Protein 2FJK (pdb70)

Organism: Thermus caldophilus (NCBI:txid272)

Foldseek 3Di:
DAQCLVVLLVLLVVLFAAEEEEDLALQLCLLLVLCLLPFAHEYEYELVNCRCPLVVLCSQVSCVPGPYHYFYEHPAQDALVSLVVCVVSPGQEYHEPQVPPLVVQLVRQQVNCVVQVVSNHAYEYEHFDQAADDPPDDCCLEVVGWDAQVSLLVNVSHPHQAYETHFGADADQPSDDDATDGNLVRLLSNCVRDVGAYAYENQEQNDPVLLVLQCVFPRDDPPGGGHDLVSVSSSSSRRHHYYYDYNVLVSQLNSQLRRQCRVCVVDDDVCSRNVVSSNSSSVVSNVCCSRPRSPVD/DAAPLPQLLCLQVVLFAAEEEEDLALLLCLLLVLCQVPFAHEYEYEPVNCSCPLVPLCNQVVCVVRPYHYFYEHPAQDALVSLVVCVVSPGQEYHDPQVPDLVVLLVRLQVSCVVQVVNNHAYEGEHADAAADPVVRSWHQLVSLLVNCSRPHQEYETHFGADADQDSDQEATGGRLVRLLSSCVRDVHAYAYENQAQNDPVLLVLQCVFVRDDPSGGHHHLVVLSSSSSSGHHYYYDYVSLVSLLVSQLRRQCVVPVPDDDVCSRNVVSSNSSSVVSNVCVSRVRPNVD/DAAPQVQLLVLLVVQFAAEEEEDLALQLVLQLVLCQVPFAHEHEYEPVNCRCPLVVLCNQVVCVVRPYHYFYEHPAADALVSLVVCVVSPGQEYHDPLVPDLVVLLVRQQVSQVVQVVSNHAYEGEHFAAAFDVVPRPGFHQLVSVLVNVSRPHQEYEGRQGADADQPSDPDATDGNLVNLLSSCVSDVGAYAYENAAQNDPVLQVLCVVLHDHDPPGGGHDLVSLSVSSSSGHHYYYDYHVLVSLLVSQLSNQCSVPVPDDPVCSRNVVSSVSSSVVSNVCCSRVRPNVD/DAAVQVQLVVLLVVLFAEEEEEDLALLLCLQLVLCQVPFEYEYEYELVNCRCPLVVLCNQVCCVVRPYHYFYEHPAADALVSLVVCVVSPGQEYHAPQVPDLVVQLVRLLSSQVVQVVPNHAYEGEHPACADALVSVLVNVSRPHQEYEHHQFHHADQDSDAPATGGNLVRLLSNVVSDVHAYAYERAEQNDPVLQVLLPVLPDDDPRGYHHDLVSLSSSSSSGHHYYYDYVVLVSLLNSQLRNQCSVCVVDDDVCSRNVVSSVSSSVVSNVCVSRVRPNVD

Radius of gyration: 32.55 Å; Cα contacts (8 Å, |Δi|>4): 2680; chains: 4; bounding box: 87×84×67 Å

Solvent-accessible surface area: 42496 Å² total

CATH classification: 3.20.20.70

Nearest PDB structures (foldseek):
  2fjk-assembly1_D  TM=1.003E+00  e=3.780E-54  Thermus caldophilus
  1rv8-assembly1_A  TM=9.950E-01  e=1.176E-45  Thermus aquaticus
  5ud0-assembly1_B  TM=9.699E-01  e=1.815E-31  Helicobacter pylori 26695
  5ucz-assembly1_B  TM=9.700E-01  e=2.715E-31  Helicobacter pylori 26695
  5ucz-assembly1_A  TM=9.661E-01  e=3.417E-31  Helicobacter pylori 26695

Secondary structure (DSSP, 8-state):
-B-SHHHHHHHHHTT--EEEEE----HHHHHHHHHH----EEEE--S----SHHHHH--HHHHTT-SS-EEEE--S--SHHHHHHHHHTT-SB----TTS-HHHHHHHHHHHHHHHHHTT-B---EES------SS-SSIIIIISS--HHHHHH---S--SS-EE-SS--SSSB--SSS----HHHHHHHHHH--SPEEE-S-----HHHHHHHHHTT----S-B---HHHHHHHHHTTEEEEEE-HHHHHHHHHHHHHHHHH-TT---HHHHHHHHHHHHHHHHHH---SS-TT--/---HHHHHHHHHHHT--EEEEE----HHHHHHHHHH----EEEEE-S----SHHHHH--HHHHHHSSS-EEEEE-S--SHHHHHHHHHTT-SB----TTS-HHHHHHHHHHHHHHHHHTT-B-EEEES------TT--S--HHHHHH---S--SEEEE-SS--SSSB-SSSS----HHHHHHHHHH--SPEEE-S-----HHHHHHHHHTT----S-B---HHHHHHHHHTTEEEEEE-HHHHHHHHHHHHHHHHH-TT---HHHHHHHHHHHHHHHHHH---SS-TT--/---HHHHHHHHHHHT--EEEEE----HHHHHHHHHH----EEEEE-S----SHHHHH--HHHHHHSSS-EEEEE-S--SHHHHHHHHHTT-SB----TTS-HHHHHHHHHHHHHHHHHTT-B-EEE-S----B--TTTSS--HHHHHH---S--SEEE--SS--SSSB--SSSPB--HHHHHHHHHH--SPEEE-S-----HHHHHHHHTTS----S-B---HHHHHHHHHTTEEEEEE-HHHHHHHHHHHHHHHHH-TT---HHHHHHHHHHHHHHHHHH--TTS-TT--/---HHHHHHHHHHHT--EEEEE----HHHHHHHHHH----EEEEE-S----SHHHHH--HHHHHH-SS-EEEEE-S--SHHHHHHHHHTT-SB----TTS-HHHHHHHHHHHHHHHHTTT-B-EEEES-----HHHHHH---S--SEEEE-SS--SSSBS-SSS----HHHHHHHHHH--SPEEE-S-----HHHHHHHHHTS----S-B---HHHHHHHHHTTEEEEEE-HHHHHHHHHHHHHHHHS-TT---HHHHHHHHHHHHHHHHHH--TTS-TT--

Sequence (1160 aa):
LVTGLEILRKARAEGYGVGAFNTNNEFTQAILEAAEEKSPVILALSEGAKYGGRALTRVVALAQEARVPVAVHLDHGSSYESVLKALREGFTSVIDKSHEDFETNVRETKRVVEAAHAVGVTVEAELGRLAGIEEHVAVDEKDALLTNPEEARIFERTGADYLAVAIGTSHGAYKGKGRPFIDHPRLARIAKLVPAPLVLHGASAVPQELVERFRAAGGEIGEASGIHPEDIKKAISLGIAKINTDTDLRLAFTALVRETLGKNPKEFDPRKYLGPAREAVKEVVKSRELFGSVGRALVTGLEILRKARAEGYGVGAFNTNNEFTQAILEAAEEKSPVILALSEGAKYGGRALTRVVALAQEARVPVAVHLDHGSSYESVLKALREGFTSVIDKSHEDFETNVRETKRVVEAAHAVGVTVEAELGRLAGIEKDALLTNPEEARIFERTGADYLAVAIGTSHGAYKGKGRPFIDHPRLARIAKLVPAPLVLHGASAVPQELVERFRAAGGEIGEASGIHPEDIKKAISLGIAKINTDTDLRLAFTALVRETLGKNPKEFDPRKYLGPAREAVKEVVKSRELFGSVGRALVTGLEILRKARAEGYGVGAFNTNNEFTQAILEAAEEKSPVILALSEGAKYGGRALTRVVALAQEARVPVAVHLDHGSSYESVLKALREGFTSVIDKSHEDFETNVRETKRVVEAAHAVGVTVEAELGRLAGIEEKDALLTNPEEARIFERTGADYLAVAIGTSHGAYKGKGRPFIDHPRLARIAKLVPAPLVLHGASAVPQELVERFRAAGGEIGEASGIHPEDIKKAISLGIAKINTDTDLRLAFTALVRETLGKNPKEFDPRKYLGPAREAVKEVVKSRELFGSVGRALVTGLEILRKARAEGYGVGAFNTNNEFTQAILEAAEEKSPVILALSEGAKYGGRALTRVVALAQEARVPVAVHLDHGSSYESVLKALREGFTSVIDKSHEDFETNVRETKRVVEAAHAVGVTVEAELGRLLTNPEEARIFERTGADYLAVAIGTSHGAYKGKGRPFIDHPRLARIAKLVPAPLVLHGASAVPQELVERFRAAGGEIGEASGIHPEDIKKAISLGIAKINTDTDLRLAFTALVRETLGKNPKEFDPRKYLGPAREAVKEVVKSRELFGSVGRA

InterPro domains:
  IPR000771 Fructose-bisphosphate aldolase, class-II [PF01116] (6-304)
  IPR000771 Fructose-bisphosphate aldolase, class-II [PIRSF001359] (4-305)
  IPR000771 Fructose-bisphosphate aldolase, class-II [TIGR00167] (2-305)
  IPR000771 Fructose-bisphosphate aldolase, class-II [cd00947] (7-303)
  IPR011289 Fructose-1,6-bisphosphate aldolase, class 2 [TIGR01859] (2-305)
  IPR013785 Aldolase-type TIM barrel [G3DSA:3.20.20.70] (1-305)

B-factor: mean 30.92, std 13.89, range [6.45, 91.24]

Structure (mmCIF, N/CA/C/O backbone):
data_2FJK
#
_entry.id   2FJK
#
_cell.length_a   98.900
_cell.length_b   113.100
_cell.length_c   115.700
_cell.angle_alpha   90.00
_cell.angle_beta   90.00
_cell.angle_gamma   90.00
#
_symmetry.space_group_name_H-M   'P 21 21 21'
#
loop_
_entity.id
_entity.type
_entity.pdbx_description
1 polymer 'Fructose-bisphosphate aldolase'
2 non-polymer 1,3-DIHYDROXYACETONEPHOSPHATE
3 water water
#
loop_
_atom_site.group_PDB
_atom_site.id
_atom_site.type_symbol
_atom_site.label_atom_id
_atom_site.label_alt_id
_atom_site.label_comp_id
_atom_site.label_asym_id
_atom_site.label_entity_id
_atom_site.label_seq_id
_atom_site.pdbx_PDB_ins_code
_atom_site.Cartn_x
_atom_site.Cartn_y
_atom_site.Cartn_z
_atom_site.occupancy
_atom_site.B_iso_or_equiv
_atom_site.auth_seq_id
_atom_site.auth_comp_id
_atom_site.auth_asym_id
_atom_site.auth_atom_id
_atom_site.pdbx_PDB_model_num
ATOM 9 N N . LEU A 1 2 ? 30.501 59.014 56.483 1.00 29.19 2 LEU A N 1
ATOM 10 C CA . LEU A 1 2 ? 31.003 60.269 55.970 1.00 28.25 2 LEU A CA 1
ATOM 11 C C . LEU A 1 2 ? 30.780 61.408 56.958 1.00 28.10 2 LEU A C 1
ATOM 12 O O . LEU A 1 2 ? 29.661 61.649 57.405 1.00 29.10 2 LEU A O 1
ATOM 17 N N . VAL A 1 3 ? 31.866 62.090 57.309 1.00 28.08 3 VAL A N 1
ATOM 18 C CA . VAL A 1 3 ? 31.830 63.227 58.235 1.00 27.30 3 VAL A CA 1
ATOM 19 C C . VAL A 1 3 ? 32.648 64.405 57.665 1.00 27.47 3 VAL A C 1
ATOM 20 O O . VAL A 1 3 ? 33.418 64.227 56.724 1.00 23.44 3 VAL A O 1
ATOM 24 N N . THR A 1 4 ? 32.479 65.603 58.228 1.00 28.38 4 THR A N 1
ATOM 25 C CA . THR A 1 4 ? 33.217 66.766 57.740 1.00 29.42 4 THR A CA 1
ATOM 26 C C . THR A 1 4 ? 34.603 66.843 58.368 1.00 30.60 4 THR A C 1
ATOM 27 O O . THR A 1 4 ? 35.497 67.534 57.864 1.00 31.86 4 THR A O 1
ATOM 31 N N . GLY A 1 5 ? 34.788 66.138 59.472 1.00 28.67 5 GLY A N 1
ATOM 32 C CA . GLY A 1 5 ? 36.090 66.147 60.101 1.00 32.51 5 GLY A CA 1
ATOM 33 C C . GLY A 1 5 ? 36.266 67.137 61.234 1.00 34.04 5 GLY A C 1
ATOM 34 O O . GLY A 1 5 ? 37.020 66.864 62.165 1.00 34.56 5 GLY A O 1
ATOM 35 N N . LEU A 1 6 ? 35.591 68.283 61.165 1.00 36.56 6 LEU A N 1
ATOM 36 C CA . LEU A 1 6 ? 35.708 69.283 62.224 1.00 37.19 6 LEU A CA 1
ATOM 37 C C . LEU A 1 6 ? 35.480 68.590 63.559 1.00 38.38 6 LEU A C 1
ATOM 38 O O . LEU A 1 6 ? 36.236 68.799 64.510 1.00 38.81 6 LEU A O 1
ATOM 43 N N . GLU A 1 7 ? 34.452 67.747 63.617 1.00 40.06 7 GLU A N 1
ATOM 44 C CA . GLU A 1 7 ? 34.142 67.011 64.837 1.00 42.38 7 GLU A CA 1
ATOM 45 C C . GLU A 1 7 ? 35.248 65.991 65.091 1.00 42.47 7 GLU A C 1
ATOM 46 O O . GLU A 1 7 ? 35.624 65.740 66.236 1.00 43.60 7 GLU A O 1
ATOM 52 N N . ILE A 1 8 ? 35.765 65.402 64.017 1.00 42.20 8 ILE A N 1
ATOM 53 C CA . ILE A 1 8 ? 36.860 64.447 64.135 1.00 40.98 8 ILE A CA 1
ATOM 54 C C . ILE A 1 8 ? 38.048 65.174 64.762 1.00 39.39 8 ILE A C 1
ATOM 55 O O . ILE A 1 8 ? 38.600 64.738 65.769 1.00 38.96 8 ILE A O 1
ATOM 60 N N . LEU A 1 9 ? 38.434 66.287 64.137 1.00 38.69 9 LEU A N 1
ATOM 61 C CA . LEU A 1 9 ? 39.570 67.092 64.577 1.00 37.39 9 LEU A CA 1
ATOM 62 C C . LEU A 1 9 ? 39.384 67.801 65.920 1.00 37.13 9 LEU A C 1
ATOM 63 O O . LEU A 1 9 ? 40.328 67.898 66.698 1.00 36.59 9 LEU A O 1
ATOM 68 N N . ARG A 1 10 ? 38.185 68.302 66.194 1.00 38.06 10 ARG A N 1
ATOM 69 C CA . ARG A 1 10 ? 37.939 68.978 67.466 1.00 39.70 10 ARG A CA 1
ATOM 70 C C . ARG A 1 10 ? 38.212 68.036 68.624 1.00 39.47 10 ARG A C 1
ATOM 71 O O . ARG A 1 10 ? 38.840 68.418 69.613 1.00 38.49 10 ARG A O 1
ATOM 79 N N . LYS A 1 11 ? 37.735 66.802 68.489 1.00 40.37 11 LYS A N 1
ATOM 80 C CA . LYS A 1 11 ? 37.931 65.788 69.517 1.00 40.78 11 LYS A CA 1
ATOM 81 C C . LYS A 1 11 ? 39.386 65.350 69.556 1.00 40.45 11 LYS A C 1
ATOM 82 O O . LYS A 1 11 ? 39.884 64.911 70.595 1.00 39.49 11 LYS A O 1
ATOM 88 N N . ALA A 1 12 ? 40.067 65.474 68.421 1.00 39.80 12 ALA A N 1
ATOM 89 C CA . ALA A 1 12 ? 41.471 65.105 68.337 1.00 39.96 12 ALA A CA 1
ATOM 90 C C . ALA A 1 12 ? 42.310 66.030 69.220 1.00 39.78 12 ALA A C 1
ATOM 91 O O . ALA A 1 12 ? 43.093 65.572 70.053 1.00 39.36 12 ALA A O 1
ATOM 93 N N . ARG A 1 13 ? 42.146 67.335 69.036 1.00 41.07 13 ARG A N 1
ATOM 94 C CA . ARG A 1 13 ? 42.903 68.296 69.829 1.00 42.14 13 ARG A CA 1
ATOM 95 C C . ARG A 1 13 ? 42.436 68.299 71.278 1.00 42.37 13 ARG A C 1
ATOM 96 O O . ARG A 1 13 ? 43.252 68.323 72.201 1.00 42.14 13 ARG A O 1
ATOM 104 N N . ALA A 1 14 ? 41.122 68.270 71.475 1.00 42.33 14 ALA A N 1
ATOM 105 C CA . ALA A 1 14 ? 40.563 68.266 72.819 1.00 43.97 14 ALA A CA 1
ATOM 106 C C . ALA A 1 14 ? 41.111 67.107 73.648 1.00 44.28 14 ALA A C 1
ATOM 107 O O . ALA A 1 14 ? 41.172 67.193 74.872 1.00 45.32 14 ALA A O 1
ATOM 109 N N . GLU A 1 15 ? 41.520 66.027 72.987 1.00 44.23 15 GLU A N 1
ATOM 110 C CA . GLU A 1 15 ? 42.051 64.870 73.703 1.00 44.06 15 GLU A CA 1
ATOM 111 C C . GLU A 1 15 ? 43.545 64.641 73.478 1.00 41.83 15 GLU A C 1
ATOM 112 O O . GLU A 1 15 ? 44.115 63.660 73.951 1.00 42.48 15 GLU A O 1
ATOM 118 N N . GLY A 1 16 ? 44.182 65.544 72.749 1.00 40.68 16 GLY A N 1
ATOM 119 C CA . GLY A 1 16 ? 45.610 65.414 72.521 1.00 38.36 16 GLY A CA 1
ATOM 120 C C . GLY A 1 16 ? 46.087 64.257 71.662 1.00 36.78 16 GLY A C 1
ATOM 121 O O . GLY A 1 16 ? 47.059 63.584 72.002 1.00 36.04 16 GLY A O 1
ATOM 122 N N . TYR A 1 17 ? 45.398 64.012 70.554 1.00 35.92 17 TYR A N 1
ATOM 123 C CA . TYR A 1 17 ? 45.801 62.962 69.628 1.00 34.77 17 TYR A CA 1
ATOM 124 C C . TYR A 1 17 ? 45.524 63.477 68.220 1.00 31.88 17 TYR A C 1
ATOM 125 O O . TYR A 1 17 ? 44.690 64.366 68.031 1.00 30.18 17 TYR A O 1
ATOM 134 N N . GLY A 1 18 ? 46.238 62.937 67.240 1.00 30.32 18 GLY A N 1
ATOM 135 C CA . GLY A 1 18 ? 46.051 63.382 65.872 1.00 28.45 18 GLY A CA 1
ATOM 136 C C . GLY A 1 18 ? 45.383 62.374 64.958 1.00 27.20 18 GLY A C 1
ATOM 137 O O . GLY A 1 18 ? 45.504 61.162 65.134 1.00 26.28 18 GLY A O 1
ATOM 138 N N . VAL A 1 19 ? 44.668 62.894 63.972 1.00 24.59 19 VAL A N 1
ATOM 139 C CA . VAL A 1 19 ? 43.976 62.069 63.002 1.00 23.31 19 VAL A CA 1
ATOM 140 C C . VAL A 1 19 ? 44.759 62.128 61.705 1.00 23.75 19 VAL A C 1
ATOM 141 O O . VAL A 1 19 ? 45.120 63.209 61.237 1.00 22.11 19 VAL A O 1
ATOM 145 N N . GLY A 1 20 ? 45.025 60.965 61.127 1.00 23.26 20 GLY A N 1
ATOM 146 C CA . GLY A 1 20 ? 45.780 60.933 59.888 1.00 24.58 20 GLY A CA 1
ATOM 147 C C . GLY A 1 20 ? 44.986 61.233 58.630 1.00 24.27 20 GLY A C 1
ATOM 148 O O . GLY A 1 20 ? 43.855 60.773 58.467 1.00 23.43 20 GLY A O 1
ATOM 149 N N . ALA A 1 21 ? 45.574 62.037 57.751 1.00 23.76 21 ALA A N 1
ATOM 150 C CA . ALA A 1 21 ? 44.961 62.367 56.472 1.00 23.61 21 ALA A CA 1
ATOM 151 C C . ALA A 1 21 ? 45.907 61.662 55.514 1.00 24.16 21 ALA A C 1
ATOM 152 O O . ALA A 1 21 ? 47.126 61.822 55.612 1.00 23.07 21 ALA A O 1
ATOM 154 N N . PHE A 1 22 ? 45.355 60.858 54.614 1.00 22.34 22 PHE A N 1
ATOM 155 C CA . PHE A 1 22 ? 46.182 60.117 53.681 1.00 21.27 22 PHE A CA 1
ATOM 156 C C . PHE A 1 22 ? 45.759 60.331 52.239 1.00 21.16 22 PHE A C 1
ATOM 157 O O . PHE A 1 22 ? 44.579 60.202 51.895 1.00 21.31 22 PHE A O 1
ATOM 165 N N . ASN A 1 23 ? 46.735 60.653 51.399 1.00 17.86 23 ASN A N 1
ATOM 166 C CA . ASN A 1 23 ? 46.481 60.904 49.987 1.00 18.39 23 ASN A CA 1
ATOM 167 C C . ASN A 1 23 ? 46.218 59.614 49.246 1.00 16.68 23 ASN A C 1
ATOM 168 O O . ASN A 1 23 ? 46.860 58.600 49.505 1.00 14.78 23 ASN A O 1
ATOM 173 N N . THR A 1 24 ? 45.255 59.668 48.330 1.00 17.22 24 THR A N 1
ATOM 174 C CA . THR A 1 24 ? 44.873 58.510 47.532 1.00 17.73 24 THR A CA 1
ATOM 175 C C . THR A 1 24 ? 44.756 58.945 46.093 1.00 15.71 24 THR A C 1
ATOM 176 O O . THR A 1 24 ? 44.387 60.081 45.823 1.00 17.93 24 THR A O 1
ATOM 180 N N . ASN A 1 25 ? 45.023 58.025 45.180 1.00 15.15 25 ASN A N 1
ATOM 181 C CA . ASN A 1 25 ? 44.923 58.311 43.761 1.00 17.38 25 ASN A CA 1
ATOM 182 C C . ASN A 1 25 ? 44.173 57.217 42.992 1.00 16.81 25 ASN A C 1
ATOM 183 O O . ASN A 1 25 ? 43.845 57.392 41.824 1.00 14.03 25 ASN A O 1
ATOM 188 N N . ASN A 1 26 ? 43.885 56.096 43.650 1.00 15.45 26 ASN A N 1
ATOM 189 C CA . ASN A 1 26 ? 43.146 55.030 42.987 1.00 16.64 26 ASN A CA 1
ATOM 190 C C . ASN A 1 26 ? 42.451 54.096 43.976 1.00 17.29 26 ASN A C 1
ATOM 191 O O . ASN A 1 26 ? 42.285 54.428 45.162 1.00 12.57 26 ASN A O 1
ATOM 204 N N . GLU A 1 28 ? 43.373 50.794 44.983 1.00 14.21 28 GLU A N 1
ATOM 205 C CA . GLU A 1 28 ? 44.301 50.173 45.935 1.00 14.85 28 GLU A CA 1
ATOM 206 C C . GLU A 1 28 ? 44.677 51.034 47.139 1.00 14.59 28 GLU A C 1
ATOM 207 O O . GLU A 1 28 ? 44.728 50.538 48.273 1.00 12.09 28 GLU A O 1
ATOM 213 N N . PHE A 1 29 ? 44.950 52.317 46.907 1.00 13.47 29 PHE A N 1
ATOM 214 C CA . PHE A 1 29 ? 45.308 53.196 48.016 1.00 13.66 29 PHE A CA 1
ATOM 215 C C . PHE A 1 29 ? 44.107 53.456 48.909 1.00 14.12 29 PHE A C 1
ATOM 216 O O . PHE A 1 29 ? 44.246 53.524 50.131 1.00 12.04 29 PHE A O 1
ATOM 224 N N . THR A 1 30 ? 42.925 53.592 48.310 1.00 13.42 30 THR A N 1
ATOM 225 C CA . THR A 1 30 ? 41.742 53.869 49.107 1.00 16.49 30 THR A CA 1
ATOM 226 C C . THR A 1 30 ? 41.380 52.697 50.005 1.00 17.67 30 THR A C 1
ATOM 227 O O . THR A 1 30 ? 40.973 52.886 51.150 1.00 19.14 30 THR A O 1
ATOM 231 N N . GLN A 1 31 ? 41.528 51.485 49.481 1.00 18.80 31 GLN A N 1
ATOM 232 C CA . GLN A 1 31 ? 41.224 50.283 50.249 1.00 20.38 31 GLN A CA 1
ATOM 233 C C . GLN A 1 31 ? 42.183 50.141 51.425 1.00 19.72 31 GLN A C 1
ATOM 234 O O . GLN A 1 31 ? 41.762 49.877 52.563 1.00 16.89 31 GLN A O 1
ATOM 240 N N . ALA A 1 32 ? 43.475 50.298 51.137 1.00 19.00 32 ALA A N 1
ATOM 241 C CA . ALA A 1 32 ? 44.509 50.178 52.166 1.00 18.73 32 ALA A CA 1
ATOM 242 C C . ALA A 1 32 ? 44.261 51.162 53.306 1.00 18.64 32 ALA A C 1
ATOM 243 O O . ALA A 1 32 ? 44.289 50.790 54.485 1.00 17.55 32 ALA A O 1
ATOM 245 N N . ILE A 1 33 ? 44.013 52.415 52.948 1.00 14.57 33 ILE A N 1
ATOM 246 C CA . ILE A 1 33 ? 43.766 53.432 53.946 1.00 15.74 33 ILE A CA 1
ATOM 247 C C . ILE A 1 33 ? 42.550 53.121 54.810 1.00 17.12 33 ILE A C 1
ATOM 248 O O . ILE A 1 33 ? 42.645 53.148 56.037 1.00 14.95 33 ILE A O 1
ATOM 253 N N . LEU A 1 34 ? 41.413 52.848 54.166 1.00 18.42 34 LEU A N 1
ATOM 254 C CA . LEU A 1 34 ? 40.169 52.550 54.874 1.00 20.38 34 LEU A CA 1
ATOM 255 C C . LEU A 1 34 ? 40.196 51.257 55.684 1.00 21.67 34 LEU A C 1
ATOM 256 O O . LEU A 1 34 ? 39.584 51.175 56.752 1.00 24.01 34 LEU A O 1
ATOM 261 N N . GLU A 1 35 ? 40.886 50.242 55.180 1.00 21.72 35 GLU A N 1
ATOM 262 C CA . GLU A 1 35 ? 40.968 48.979 55.902 1.00 22.37 35 GLU A CA 1
ATOM 263 C C . GLU A 1 35 ? 41.807 49.212 57.150 1.00 23.07 35 GLU A C 1
ATOM 264 O O . GLU A 1 35 ? 41.463 48.736 58.243 1.00 21.66 35 GLU A O 1
ATOM 270 N N . ALA A 1 36 ? 42.905 49.947 56.981 1.00 20.62 36 ALA A N 1
ATOM 271 C CA . ALA A 1 36 ? 43.776 50.270 58.102 1.00 21.12 36 ALA A CA 1
ATOM 272 C C . ALA A 1 36 ? 42.913 51.004 59.132 1.00 21.26 36 ALA A C 1
ATOM 273 O O . ALA A 1 36 ? 43.056 50.800 60.334 1.00 20.94 36 ALA A O 1
ATOM 275 N N . ALA A 1 37 ? 42.000 51.838 58.652 1.00 19.60 37 ALA A N 1
ATOM 276 C CA . ALA A 1 37 ? 41.107 52.576 59.544 1.00 22.20 37 ALA A CA 1
ATOM 277 C C . ALA A 1 37 ? 40.118 51.645 60.271 1.00 22.45 37 ALA A C 1
ATOM 278 O O . ALA A 1 37 ? 39.875 51.818 61.467 1.00 19.42 37 ALA A O 1
ATOM 280 N N . GLU A 1 38 ? 39.540 50.677 59.557 1.00 24.02 38 GLU A N 1
ATOM 281 C CA . GLU A 1 38 ? 38.594 49.747 60.187 1.00 25.66 38 GLU A CA 1
ATOM 282 C C . GLU A 1 38 ? 39.380 49.006 61.263 1.00 26.98 38 GLU A C 1
ATOM 283 O O . GLU A 1 38 ? 38.946 48.910 62.408 1.00 23.89 38 GLU A O 1
ATOM 289 N N . GLU A 1 39 ? 40.538 48.472 60.889 1.00 29.97 39 GLU A N 1
ATOM 290 C CA . GLU A 1 39 ? 41.396 47.831 61.876 1.00 33.94 39 GLU A CA 1
ATOM 291 C C . GLU A 1 39 ? 41.836 49.059 62.679 1.00 34.88 39 GLU A C 1
ATOM 292 O O . GLU A 1 39 ? 41.763 50.181 62.179 1.00 38.13 39 GLU A O 1
ATOM 306 N N . LYS A 1 41 ? 40.327 50.660 64.532 1.00 31.74 41 LYS A N 1
ATOM 307 C CA . LYS A 1 41 ? 39.119 51.417 64.871 1.00 31.19 41 LYS A CA 1
ATOM 308 C C . LYS A 1 41 ? 39.471 52.893 64.999 1.00 30.60 41 LYS A C 1
ATOM 309 O O . LYS A 1 41 ? 39.231 53.513 66.044 1.00 30.49 41 LYS A O 1
ATOM 315 N N . SER A 1 42 ? 40.041 53.460 63.941 1.00 29.42 42 SER A N 1
ATOM 316 C CA . SER A 1 42 ? 40.444 54.858 63.974 1.00 27.45 42 SER A CA 1
ATOM 317 C C . SER A 1 42 ? 39.716 55.764 62.994 1.00 26.50 42 SER A C 1
ATOM 318 O O . SER A 1 42 ? 39.309 55.333 61.916 1.00 28.41 42 SER A O 1
ATOM 321 N N . PRO A 1 43 ? 39.515 57.035 63.372 1.00 25.77 43 PRO A N 1
ATOM 322 C CA . PRO A 1 43 ? 38.838 57.953 62.454 1.00 22.33 43 PRO A CA 1
ATOM 323 C C . PRO A 1 43 ? 39.891 58.185 61.376 1.00 21.00 43 PRO A C 1
ATOM 324 O O . PRO A 1 43 ? 41.062 57.934 61.626 1.00 21.05 43 PRO A O 1
ATOM 328 N N . VAL A 1 44 ? 39.501 58.630 60.186 1.00 19.00 44 VAL A N 1
ATOM 329 C CA . VAL A 1 44 ? 40.482 58.847 59.128 1.00 17.42 44 VAL A CA 1
ATOM 330 C C . VAL A 1 44 ? 39.996 59.869 58.109 1.00 17.50 44 VAL A C 1
ATOM 331 O O . VAL A 1 44 ? 38.796 60.098 57.962 1.00 16.41 44 VAL A O 1
ATOM 335 N N . ILE A 1 45 ? 40.947 60.486 57.417 1.00 17.38 45 ILE A N 1
ATOM 336 C CA . ILE A 1 45 ? 40.652 61.476 56.395 1.00 18.36 45 ILE A CA 1
ATOM 337 C C . ILE A 1 45 ? 41.230 61.026 55.061 1.00 18.56 45 ILE A C 1
ATOM 338 O O . ILE A 1 45 ? 42.414 60.699 54.968 1.00 21.53 45 ILE A O 1
ATOM 343 N N . LEU A 1 46 ? 40.390 60.986 54.034 1.00 18.31 46 LEU A N 1
ATOM 344 C CA . LEU A 1 46 ? 40.853 60.623 52.700 1.00 18.13 46 LEU A CA 1
ATOM 345 C C . LEU A 1 46 ? 41.181 61.943 51.991 1.00 19.02 46 LEU A C 1
ATOM 346 O O . LEU A 1 46 ? 40.304 62.780 51.761 1.00 19.55 46 LEU A O 1
ATOM 351 N N . ALA A 1 47 ? 42.457 62.138 51.676 1.00 18.91 47 ALA A N 1
ATOM 352 C CA . ALA A 1 47 ? 42.903 63.363 51.023 1.00 18.13 47 ALA A CA 1
ATOM 353 C C . ALA A 1 47 ? 43.135 63.177 49.535 1.00 17.80 47 ALA A C 1
ATOM 354 O O . ALA A 1 47 ? 43.767 62.213 49.102 1.00 18.36 47 ALA A O 1
ATOM 356 N N . LEU A 1 48 ? 42.604 64.101 48.751 1.00 19.13 48 LEU A N 1
ATOM 357 C CA . LEU A 1 48 ? 42.788 64.045 47.321 1.00 20.84 48 LEU A CA 1
ATOM 358 C C . LEU A 1 48 ? 43.292 65.378 46.790 1.00 20.98 48 LEU A C 1
ATOM 359 O O . LEU A 1 48 ? 42.585 66.373 46.828 1.00 20.05 48 LEU A O 1
ATOM 364 N N . SER A 1 49 ? 44.513 65.387 46.274 1.00 21.00 49 SER A N 1
ATOM 365 C CA . SER A 1 49 ? 45.079 66.607 45.714 1.00 18.56 49 SER A CA 1
ATOM 366 C C . SER A 1 49 ? 44.326 66.888 44.424 1.00 19.39 49 SER A C 1
ATOM 367 O O . SER A 1 49 ? 43.414 66.141 44.039 1.00 19.04 49 SER A O 1
ATOM 370 N N . GLU A 1 50 ? 44.703 67.966 43.751 1.00 19.59 50 GLU A N 1
ATOM 371 C CA . GLU A 1 50 ? 44.084 68.306 42.483 1.00 20.28 50 GLU A CA 1
ATOM 372 C C . GLU A 1 50 ? 44.622 67.321 41.452 1.00 18.66 50 GLU A C 1
ATOM 373 O O . GLU A 1 50 ? 43.957 67.023 40.450 1.00 17.95 50 GLU A O 1
ATOM 379 N N . GLY A 1 51 ? 45.824 66.803 41.713 1.00 17.70 51 GLY A N 1
ATOM 380 C CA . GLY A 1 51 ? 46.425 65.829 40.815 1.00 16.38 51 GLY A CA 1
ATOM 381 C C . GLY A 1 51 ? 45.634 64.529 40.898 1.00 17.64 51 GLY A C 1
ATOM 382 O O . GLY A 1 51 ? 45.382 63.868 39.885 1.00 19.49 51 GLY A O 1
ATOM 383 N N . ALA A 1 52 ? 45.227 64.170 42.115 1.00 16.87 52 ALA A N 1
ATOM 384 C CA . ALA A 1 52 ? 44.450 62.964 42.336 1.00 17.70 52 ALA A CA 1
ATOM 385 C C . ALA A 1 52 ? 43.141 63.095 41.578 1.00 15.57 52 ALA A C 1
ATOM 386 O O . ALA A 1 52 ? 42.731 62.190 40.864 1.00 18.51 52 ALA A O 1
ATOM 396 N N . LYS A 1 54 ? 42.418 64.898 38.962 1.00 19.24 54 LYS A N 1
ATOM 397 C CA . LYS A 1 54 ? 42.620 64.845 37.516 1.00 21.40 54 LYS A CA 1
ATOM 398 C C . LYS A 1 54 ? 42.896 63.398 37.111 1.00 20.61 54 LYS A C 1
ATOM 399 O O . LYS A 1 54 ? 42.289 62.877 36.182 1.00 18.85 54 LYS A O 1
ATOM 405 N N . TYR A 1 55 ? 43.808 62.753 37.832 1.00 21.48 55 TYR A N 1
ATOM 406 C CA . TYR A 1 55 ? 44.182 61.360 37.563 1.00 19.56 55 TYR A CA 1
ATOM 407 C C . TYR A 1 55 ? 43.019 60.392 37.775 1.00 19.05 55 TYR A C 1
ATOM 408 O O . TYR A 1 55 ? 42.753 59.515 36.944 1.00 16.59 55 TYR A O 1
ATOM 417 N N . GLY A 1 56 ? 42.329 60.553 38.898 1.00 17.80 56 GLY A N 1
ATOM 418 C CA . GLY A 1 56 ? 41.222 59.669 39.216 1.00 17.33 56 GLY A CA 1
ATOM 419 C C . GLY A 1 56 ? 39.892 60.019 38.588 1.00 18.58 56 GLY A C 1
ATOM 420 O O . GLY A 1 56 ? 39.118 59.128 38.232 1.00 19.55 56 GLY A O 1
ATOM 421 N N . GLY A 1 57 ? 39.616 61.309 38.449 1.00 18.93 57 GLY A N 1
ATOM 422 C CA . GLY A 1 57 ? 38.355 61.726 37.869 1.00 20.37 57 GLY A CA 1
ATOM 423 C C . GLY A 1 57 ? 37.148 61.269 38.673 1.00 21.64 57 GLY A C 1
ATOM 424 O O . GLY A 1 57 ? 37.241 61.002 39.874 1.00 20.22 57 GLY A O 1
ATOM 425 N N . ARG A 1 58 ? 36.012 61.173 37.996 1.00 22.50 58 ARG A N 1
ATOM 426 C CA . ARG A 1 58 ? 34.763 60.760 38.625 1.00 26.08 58 ARG A CA 1
ATOM 427 C C . ARG A 1 58 ? 34.859 59.372 39.248 1.00 22.07 58 ARG A C 1
ATOM 428 O O . ARG A 1 58 ? 34.246 59.111 40.276 1.00 21.69 58 ARG A O 1
ATOM 436 N N . ALA A 1 59 ? 35.622 58.485 38.623 1.00 18.78 59 ALA A N 1
ATOM 437 C CA . ALA A 1 59 ? 35.781 57.145 39.155 1.00 20.33 59 ALA A CA 1
ATOM 438 C C . ALA A 1 59 ? 36.289 57.244 40.589 1.00 18.61 59 ALA A C 1
ATOM 439 O O . ALA A 1 59 ? 35.696 56.681 41.505 1.00 18.72 59 ALA A O 1
ATOM 441 N N . LEU A 1 60 ? 37.375 57.986 40.778 1.00 16.76 60 LEU A N 1
ATOM 442 C CA . LEU A 1 60 ? 37.964 58.140 42.105 1.00 16.44 60 LEU A CA 1
ATOM 443 C C . LEU A 1 60 ? 37.082 58.881 43.096 1.00 17.87 60 LEU A C 1
ATOM 444 O O . LEU A 1 60 ? 36.876 58.409 44.215 1.00 15.65 60 LEU A O 1
ATOM 449 N N . THR A 1 61 ? 36.579 60.049 42.698 1.00 17.75 61 THR A N 1
ATOM 450 C CA . THR A 1 61 ? 35.753 60.841 43.602 1.00 21.91 61 THR A CA 1
ATOM 451 C C . THR A 1 61 ? 34.490 60.124 44.032 1.00 23.05 61 THR A C 1
ATOM 452 O O . THR A 1 61 ? 34.131 60.165 45.205 1.00 24.36 61 THR A O 1
ATOM 456 N N . ARG A 1 62 ? 33.817 59.472 43.088 1.00 26.65 62 ARG A N 1
ATOM 457 C CA . ARG A 1 62 ? 32.581 58.748 43.393 1.00 29.20 62 ARG A CA 1
ATOM 458 C C . ARG A 1 62 ? 32.859 57.599 44.350 1.00 29.18 62 ARG A C 1
ATOM 459 O O . ARG A 1 62 ? 32.108 57.374 45.300 1.00 29.75 62 ARG A O 1
ATOM 475 N N . VAL A 1 64 ? 35.505 57.227 46.466 1.00 23.12 64 VAL A N 1
ATOM 476 C CA . VAL A 1 64 ? 35.939 57.694 47.778 1.00 24.30 64 VAL A CA 1
ATOM 477 C C . VAL A 1 64 ? 34.764 58.145 48.663 1.00 23.16 64 VAL A C 1
ATOM 478 O O . VAL A 1 64 ? 34.715 57.806 49.847 1.00 20.36 64 VAL A O 1
ATOM 482 N N . VAL A 1 65 ? 33.823 58.902 48.100 1.00 23.20 65 VAL A N 1
ATOM 483 C CA . VAL A 1 65 ? 32.663 59.346 48.872 1.00 25.71 65 VAL A CA 1
ATOM 484 C C . VAL A 1 65 ? 31.919 58.081 49.304 1.00 26.07 65 VAL A C 1
ATOM 485 O O . VAL A 1 65 ? 31.648 57.883 50.489 1.00 27.54 65 VAL A O 1
ATOM 489 N N . ALA A 1 66 ? 31.587 57.227 48.343 1.00 26.62 66 ALA A N 1
ATOM 490 C CA . ALA A 1 66 ? 30.944 55.964 48.671 1.00 29.10 66 ALA A CA 1
ATOM 491 C C . ALA A 1 66 ? 32.119 55.333 49.411 1.00 30.06 66 ALA A C 1
ATOM 492 O O . ALA A 1 66 ? 33.209 55.880 49.379 1.00 36.71 66 ALA A O 1
ATOM 494 N N . LEU A 1 67 ? 31.942 54.205 50.069 1.00 29.18 67 LEU A N 1
ATOM 495 C CA . LEU A 1 67 ? 33.061 53.639 50.826 1.00 27.24 67 LEU A CA 1
ATOM 496 C C . LEU A 1 67 ? 33.264 54.480 52.087 1.00 24.72 67 LEU A C 1
ATOM 497 O O . LEU A 1 67 ? 33.261 53.942 53.186 1.00 24.16 67 LEU A O 1
ATOM 502 N N . ALA A 1 68 ? 33.443 55.790 51.941 1.00 23.30 68 ALA A N 1
ATOM 503 C CA . ALA A 1 68 ? 33.593 56.646 53.125 1.00 24.35 68 ALA A CA 1
ATOM 504 C C . ALA A 1 68 ? 32.295 56.509 53.920 1.00 24.86 68 ALA A C 1
ATOM 505 O O . ALA A 1 68 ? 32.306 56.333 55.141 1.00 22.27 68 ALA A O 1
ATOM 507 N N . GLN A 1 69 ? 31.180 56.595 53.199 1.00 26.36 69 GLN A N 1
ATOM 508 C CA . GLN A 1 69 ? 29.850 56.467 53.788 1.00 27.70 69 GLN A CA 1
ATOM 509 C C . GLN A 1 69 ? 29.717 55.073 54.410 1.00 27.17 69 GLN A C 1
ATOM 510 O O . GLN A 1 69 ? 29.358 54.939 55.581 1.00 26.36 69 GLN A O 1
ATOM 516 N N . GLU A 1 70 ? 30.018 54.051 53.608 1.00 26.68 70 GLU A N 1
ATOM 517 C CA . GLU A 1 70 ? 29.933 52.652 54.028 1.00 28.20 70 GLU A CA 1
ATOM 518 C C . GLU A 1 70 ? 30.804 52.274 55.221 1.00 27.73 70 GLU A C 1
ATOM 519 O O . GLU A 1 70 ? 30.462 51.349 55.962 1.00 29.34 70 GLU A O 1
ATOM 525 N N . ALA A 1 71 ? 31.915 52.984 55.414 1.00 25.28 71 ALA A N 1
ATOM 526 C CA . ALA A 1 71 ? 32.835 52.694 56.514 1.00 24.91 71 ALA A CA 1
ATOM 527 C C . ALA A 1 71 ? 32.181 52.699 57.897 1.00 26.02 71 ALA A C 1
ATOM 528 O O . ALA A 1 71 ? 31.210 53.413 58.132 1.00 25.61 71 ALA A O 1
ATOM 530 N N . ARG A 1 72 ? 32.741 51.907 58.808 1.00 27.81 72 ARG A N 1
ATOM 531 C CA . ARG A 1 72 ? 32.233 51.803 60.171 1.00 28.80 72 ARG A CA 1
ATOM 532 C C . ARG A 1 72 ? 32.973 52.699 61.161 1.00 28.20 72 ARG A C 1
ATOM 533 O O . ARG A 1 72 ? 32.793 52.569 62.375 1.00 29.21 72 ARG A O 1
ATOM 541 N N . VAL A 1 73 ? 33.809 53.597 60.641 1.00 25.23 73 VAL A N 1
ATOM 542 C CA . VAL A 1 73 ? 34.560 54.541 61.467 1.00 24.16 73 VAL A CA 1
ATOM 543 C C . VAL A 1 73 ? 34.338 55.911 60.848 1.00 23.89 73 VAL A C 1
ATOM 544 O O . VAL A 1 73 ? 33.894 56.001 59.709 1.00 23.28 73 VAL A O 1
ATOM 548 N N . PRO A 1 74 ? 34.620 56.995 61.591 1.00 24.08 74 PRO A N 1
ATOM 549 C CA . PRO A 1 74 ? 34.415 58.330 61.012 1.00 25.13 74 PRO A CA 1
ATOM 550 C C . PRO A 1 74 ? 35.405 58.567 59.882 1.00 24.28 74 PRO A C 1
ATOM 551 O O . PRO A 1 74 ? 36.606 58.382 60.064 1.00 25.38 74 PRO A O 1
ATOM 555 N N . VAL A 1 75 ? 34.900 58.967 58.722 1.00 23.32 75 VAL A N 1
ATOM 556 C CA . VAL A 1 75 ? 35.751 59.235 57.570 1.00 24.28 75 VAL A CA 1
ATOM 557 C C . VAL A 1 75 ? 35.411 60.571 56.923 1.00 24.82 75 VAL A C 1
ATOM 558 O O . VAL A 1 75 ? 34.245 60.858 56.651 1.00 26.51 75 VAL A O 1
ATOM 562 N N . ALA A 1 76 ? 36.437 61.381 56.676 1.00 23.84 76 ALA A N 1
ATOM 563 C CA . ALA A 1 76 ? 36.260 62.676 56.025 1.00 22.79 76 ALA A CA 1
ATOM 564 C C . ALA A 1 76 ? 36.989 62.632 54.687 1.00 22.48 76 ALA A C 1
ATOM 565 O O . ALA A 1 76 ? 38.036 61.996 54.565 1.00 22.06 76 ALA A O 1
ATOM 567 N N . VAL A 1 77 ? 36.423 63.300 53.688 1.00 22.13 77 VAL A N 1
ATOM 568 C CA . VAL A 1 77 ? 37.021 63.372 52.360 1.00 22.60 77 VAL A CA 1
ATOM 569 C C . VAL A 1 77 ? 37.405 64.844 52.105 1.00 24.91 77 VAL A C 1
ATOM 570 O O . VAL A 1 77 ? 36.533 65.687 51.890 1.00 24.30 77 VAL A O 1
ATOM 574 N N . HIS A 1 78 ? 38.710 65.140 52.157 1.00 26.63 78 HIS A N 1
ATOM 575 C CA . HIS A 1 78 ? 39.231 66.505 51.974 1.00 26.78 78 HIS A CA 1
ATOM 576 C C . HIS A 1 78 ? 39.962 66.762 50.657 1.00 27.31 78 HIS A C 1
ATOM 577 O O . HIS A 1 78 ? 40.635 65.878 50.131 1.00 28.12 78 HIS A O 1
ATOM 584 N N . LEU A 1 79 ? 39.851 67.993 50.155 1.00 28.54 79 LEU A N 1
ATOM 585 C CA . LEU A 1 79 ? 40.498 68.395 48.908 1.00 28.92 79 LEU A CA 1
ATOM 586 C C . LEU A 1 79 ? 42.024 68.503 49.045 1.00 30.62 79 LEU A C 1
ATOM 587 O O . LEU A 1 79 ? 42.754 67.874 48.296 1.00 31.89 79 LEU A O 1
ATOM 592 N N . ASP A 1 80 ? 42.523 69.293 49.983 1.00 30.30 80 ASP A N 1
ATOM 593 C CA . ASP A 1 80 ? 43.980 69.389 50.137 1.00 31.76 80 ASP A CA 1
ATOM 594 C C . ASP A 1 80 ? 44.677 70.296 49.097 1.00 30.69 80 ASP A C 1
ATOM 595 O O . ASP A 1 80 ? 44.836 69.941 47.921 1.00 29.22 80 ASP A O 1
ATOM 600 N N . HIS A 1 81 ? 45.078 71.475 49.555 1.00 29.16 81 HIS A N 1
ATOM 601 C CA . HIS A 1 81 ? 45.776 72.443 48.724 1.00 28.50 81 HIS A CA 1
ATOM 602 C C . HIS A 1 81 ? 45.053 72.764 47.420 1.00 28.05 81 HIS A C 1
ATOM 603 O O . HIS A 1 81 ? 45.625 72.628 46.334 1.00 25.09 81 HIS A O 1
ATOM 610 N N . GLY A 1 82 ? 43.794 73.180 47.530 1.00 27.08 82 GLY A N 1
ATOM 611 C CA . GLY A 1 82 ? 43.038 73.546 46.348 1.00 26.87 82 GLY A CA 1
ATOM 612 C C . GLY A 1 82 ? 43.734 74.763 45.767 1.00 27.73 82 GLY A C 1
ATOM 613 O O . GLY A 1 82 ? 44.168 75.636 46.515 1.00 27.92 82 GLY A O 1
ATOM 614 N N . SER A 1 83 ? 43.855 74.819 44.445 1.00 27.28 83 SER A N 1
ATOM 615 C CA . SER A 1 83 ? 44.536 75.923 43.778 1.00 28.69 83 SER A CA 1
ATOM 616 C C . SER A 1 83 ? 43.656 77.128 43.508 1.00 28.92 83 SER A C 1
ATOM 617 O O . SER A 1 83 ? 44.151 78.253 43.408 1.00 30.11 83 SER A O 1
ATOM 620 N N . SER A 1 84 ? 42.353 76.906 43.386 1.00 28.03 84 SER A N 1
ATOM 621 C CA . SER A 1 84 ? 41.452 78.013 43.102 1.00 28.53 84 SER A CA 1
ATOM 622 C C . SER A 1 84 ? 40.040 77.851 43.640 1.00 28.90 84 SER A C 1
ATOM 623 O O . SER A 1 84 ? 39.687 76.833 44.243 1.00 30.51 84 SER A O 1
ATOM 626 N N . TYR A 1 85 ? 39.235 78.880 43.416 1.00 26.04 85 TYR A N 1
ATOM 627 C CA . TYR A 1 85 ? 37.860 78.868 43.858 1.00 26.77 85 TYR A CA 1
ATOM 628 C C . TYR A 1 85 ? 37.143 77.789 43.051 1.00 26.12 85 TYR A C 1
ATOM 629 O O . TYR A 1 85 ? 36.392 76.986 43.601 1.00 25.64 85 TYR A O 1
ATOM 638 N N . GLU A 1 86 ? 37.403 77.771 41.746 1.00 25.82 86 GLU A N 1
ATOM 639 C CA . GLU A 1 86 ? 36.790 76.804 40.844 1.00 25.61 86 GLU A CA 1
ATOM 640 C C . GLU A 1 86 ? 37.182 75.375 41.206 1.00 24.43 86 GLU A C 1
ATOM 641 O O . GLU A 1 86 ? 36.432 74.435 40.952 1.00 23.49 86 GLU A O 1
ATOM 647 N N . SER A 1 87 ? 38.369 75.220 41.783 1.00 24.89 87 SER A N 1
ATOM 648 C CA . SER A 1 87 ? 38.860 73.909 42.191 1.00 25.26 87 SER A CA 1
ATOM 649 C C . SER A 1 87 ? 38.042 73.452 43.386 1.00 23.72 87 SER A C 1
ATOM 650 O O . SER A 1 87 ? 37.668 72.281 43.491 1.00 25.24 87 SER A O 1
ATOM 653 N N . VAL A 1 88 ? 37.770 74.385 44.293 1.00 20.80 88 VAL A N 1
ATOM 654 C CA . VAL A 1 88 ? 36.978 74.076 45.474 1.00 19.50 88 VAL A CA 1
ATOM 655 C C . VAL A 1 88 ? 35.542 73.758 45.054 1.00 19.57 88 VAL A C 1
ATOM 656 O O . VAL A 1 88 ? 34.901 72.873 45.631 1.00 19.97 88 VAL A O 1
ATOM 660 N N . LEU A 1 89 ? 35.048 74.466 44.042 1.00 16.97 89 LEU A N 1
ATOM 661 C CA . LEU A 1 89 ? 33.694 74.240 43.556 1.00 18.43 89 LEU A CA 1
ATOM 662 C C . LEU A 1 89 ? 33.565 72.840 42.973 1.00 19.48 89 LEU A C 1
ATOM 663 O O . LEU A 1 89 ? 32.523 72.198 43.117 1.00 19.08 89 LEU A O 1
ATOM 668 N N . LYS A 1 90 ? 34.615 72.369 42.303 1.00 19.75 90 LYS A N 1
ATOM 669 C CA . LYS A 1 90 ? 34.598 71.023 41.738 1.00 21.83 90 LYS A CA 1
ATOM 670 C C . LYS A 1 90 ? 34.579 70.010 42.883 1.00 19.61 90 LYS A C 1
ATOM 671 O O . LYS A 1 90 ? 33.936 68.973 42.797 1.00 21.33 90 LYS A O 1
ATOM 677 N N . ALA A 1 91 ? 35.296 70.316 43.953 1.00 20.62 91 ALA A N 1
ATOM 678 C CA . ALA A 1 91 ? 35.348 69.434 45.113 1.00 20.37 91 ALA A CA 1
ATOM 679 C C . ALA A 1 91 ? 33.970 69.364 45.802 1.00 21.00 91 ALA A C 1
ATOM 680 O O . ALA A 1 91 ? 33.543 68.288 46.234 1.00 18.95 91 ALA A O 1
ATOM 682 N N . LEU A 1 92 ? 33.282 70.505 45.899 1.00 20.29 92 LEU A N 1
ATOM 683 C CA . LEU A 1 92 ? 31.947 70.551 46.519 1.00 20.63 92 LEU A CA 1
ATOM 684 C C . LEU A 1 92 ? 30.974 69.723 45.692 1.00 21.38 92 LEU A C 1
ATOM 685 O O . LEU A 1 92 ? 30.136 68.989 46.234 1.00 21.43 92 LEU A O 1
ATOM 690 N N . ARG A 1 93 ? 31.098 69.870 44.375 1.00 20.60 93 ARG A N 1
ATOM 691 C CA . ARG A 1 93 ? 30.281 69.157 43.404 1.00 21.25 93 ARG A CA 1
ATOM 692 C C . ARG A 1 93 ? 30.475 67.642 43.485 1.00 23.41 93 ARG A C 1
ATOM 693 O O . ARG A 1 93 ? 29.541 66.881 43.236 1.00 23.70 93 ARG A O 1
ATOM 701 N N . GLU A 1 94 ? 31.689 67.211 43.817 1.00 22.71 94 GLU A N 1
ATOM 702 C CA . GLU A 1 94 ? 31.979 65.787 43.910 1.00 23.98 94 GLU A CA 1
ATOM 703 C C . GLU A 1 94 ? 31.753 65.217 45.313 1.00 22.87 94 GLU A C 1
ATOM 704 O O . GLU A 1 94 ? 32.196 64.111 45.614 1.00 22.87 94 GLU A O 1
ATOM 710 N N . GLY A 1 95 ? 31.075 65.973 46.172 1.00 20.26 95 GLY A N 1
ATOM 711 C CA . GLY A 1 95 ? 30.765 65.474 47.507 1.00 20.17 95 GLY A CA 1
ATOM 712 C C . GLY A 1 95 ? 31.787 65.519 48.634 1.00 21.14 95 GLY A C 1
ATOM 713 O O . GLY A 1 95 ? 31.572 64.892 49.672 1.00 18.78 95 GLY A O 1
ATOM 714 N N . PHE A 1 96 ? 32.889 66.241 48.455 1.00 19.62 96 PHE A N 1
ATOM 715 C CA . PHE A 1 96 ? 33.889 66.330 49.506 1.00 20.66 96 PHE A CA 1
ATOM 716 C C . PHE A 1 96 ? 33.240 66.974 50.723 1.00 21.09 96 PHE A C 1
ATOM 717 O O . PHE A 1 96 ? 32.368 67.835 50.594 1.00 19.29 96 PHE A O 1
ATOM 725 N N . THR A 1 97 ? 33.674 66.550 51.904 1.00 20.85 97 THR A N 1
ATOM 726 C CA . THR A 1 97 ? 33.113 67.060 53.148 1.00 21.46 97 THR A CA 1
ATOM 727 C C . THR A 1 97 ? 33.963 68.153 53.788 1.00 23.41 97 THR A C 1
ATOM 728 O O . THR A 1 97 ? 33.599 68.716 54.825 1.00 20.72 97 THR A O 1
ATOM 732 N N . SER A 1 98 ? 35.094 68.445 53.155 1.00 26.01 98 SER A N 1
ATOM 733 C CA . SER A 1 98 ? 36.001 69.482 53.624 1.00 28.61 98 SER A CA 1
ATOM 734 C C . SER A 1 98 ? 36.915 69.900 52.476 1.00 28.56 98 SER A C 1
ATOM 735 O O . SER A 1 98 ? 37.494 69.056 51.781 1.00 26.38 98 SER A O 1
ATOM 738 N N . VAL A 1 99 ? 37.032 71.206 52.270 1.00 27.43 99 VAL A N 1
ATOM 739 C CA . VAL A 1 99 ? 37.875 71.714 51.207 1.00 26.99 99 VAL A CA 1
ATOM 740 C C . VAL A 1 99 ? 38.966 72.598 51.762 1.00 28.69 99 VAL A C 1
ATOM 741 O O . VAL A 1 99 ? 38.909 73.053 52.910 1.00 26.61 99 VAL A O 1
ATOM 753 N N . ILE A 1 101 ? 41.770 75.760 50.385 1.00 28.24 101 ILE A N 1
ATOM 754 C CA . ILE A 1 101 ? 42.275 76.649 49.368 1.00 28.18 101 ILE A CA 1
ATOM 755 C C . ILE A 1 101 ? 43.659 77.061 49.850 1.00 27.95 101 ILE A C 1
ATOM 756 O O . ILE A 1 101 ? 43.845 77.411 51.017 1.00 26.17 101 ILE A O 1
ATOM 761 N N . ASP A 1 102 ? 44.640 76.986 48.963 1.00 28.92 102 ASP A N 1
ATOM 762 C CA . ASP A 1 102 ? 45.990 77.369 49.332 1.00 29.88 102 ASP A CA 1
ATOM 763 C C . ASP A 1 102 ? 46.405 78.678 48.669 1.00 28.61 102 ASP A C 1
ATOM 764 O O . ASP A 1 102 ? 46.717 78.722 47.479 1.00 27.54 102 ASP A O 1
ATOM 769 N N . LYS A 1 103 ? 46.380 79.749 49.456 1.00 28.28 103 LYS A N 1
ATOM 770 C CA . LYS A 1 103 ? 46.772 81.072 48.979 1.00 26.53 103 LYS A CA 1
ATOM 771 C C . LYS A 1 103 ? 47.800 81.613 49.964 1.00 25.90 103 LYS A C 1
ATOM 772 O O . LYS A 1 103 ? 47.843 82.805 50.248 1.00 26.81 103 LYS A O 1
ATOM 778 N N . SER A 1 104 ? 48.621 80.710 50.489 1.00 25.54 104 SER A N 1
ATOM 779 C CA . SER A 1 104 ? 49.650 81.064 51.447 1.00 27.10 104 SER A CA 1
ATOM 780 C C . SER A 1 104 ? 50.741 81.918 50.807 1.00 27.59 104 SER A C 1
ATOM 781 O O . SER A 1 104 ? 51.368 82.730 51.480 1.00 28.31 104 SER A O 1
ATOM 784 N N . HIS A 1 105 ? 50.958 81.730 49.511 1.00 29.56 105 HIS A N 1
ATOM 785 C CA . HIS A 1 105 ? 51.975 82.482 48.778 1.00 32.67 105 HIS A CA 1
ATOM 786 C C . HIS A 1 105 ? 51.560 83.925 48.499 1.00 33.07 105 HIS A C 1
ATOM 787 O O . HIS A 1 105 ? 52.396 84.755 48.165 1.00 34.50 105 HIS A O 1
ATOM 794 N N . GLU A 1 106 ? 50.270 84.220 48.625 1.00 34.38 106 GLU A N 1
ATOM 795 C CA . GLU A 1 106 ? 49.757 85.571 48.380 1.00 34.68 106 GLU A CA 1
ATOM 796 C C . GLU A 1 106 ? 49.855 86.431 49.635 1.00 36.20 106 GLU A C 1
ATOM 797 O O . GLU A 1 106 ? 49.995 85.911 50.748 1.00 35.71 106 GLU A O 1
ATOM 803 N N . ASP A 1 107 ? 49.780 87.748 49.462 1.00 36.58 107 ASP A N 1
ATOM 804 C CA . ASP A 1 107 ? 49.846 88.639 50.614 1.00 36.83 107 ASP A CA 1
ATOM 805 C C . ASP A 1 107 ? 48.656 88.327 51.512 1.00 36.99 107 ASP A C 1
ATOM 806 O O . ASP A 1 107 ? 47.686 87.695 51.077 1.00 36.95 107 ASP A O 1
ATOM 811 N N . PHE A 1 108 ? 48.734 88.768 52.762 1.00 35.90 108 PHE A N 1
ATOM 812 C CA . PHE A 1 108 ? 47.681 88.512 53.737 1.00 35.90 108 PHE A CA 1
ATOM 813 C C . PHE A 1 108 ? 46.258 88.854 53.298 1.00 34.48 108 PHE A C 1
ATOM 814 O O . PHE A 1 108 ? 45.350 88.043 53.455 1.00 35.26 108 PHE A O 1
ATOM 822 N N . GLU A 1 109 ? 46.055 90.052 52.765 1.00 33.95 109 GLU A N 1
ATOM 823 C CA . GLU A 1 109 ? 44.716 90.462 52.345 1.00 31.92 109 GLU A CA 1
ATOM 824 C C . GLU A 1 109 ? 44.136 89.595 51.237 1.00 29.72 109 GLU A C 1
ATOM 825 O O . GLU A 1 109 ? 42.945 89.281 51.252 1.00 28.34 109 GLU A O 1
ATOM 831 N N . THR A 1 110 ? 44.964 89.213 50.271 1.00 27.80 110 THR A N 1
ATOM 832 C CA . THR A 1 110 ? 44.488 88.369 49.178 1.00 27.44 110 THR A CA 1
ATOM 833 C C . THR A 1 110 ? 44.189 86.956 49.680 1.00 27.11 110 THR A C 1
ATOM 834 O O . THR A 1 110 ? 43.251 86.315 49.217 1.00 28.83 110 THR A O 1
ATOM 838 N N . ASN A 1 111 ? 44.989 86.481 50.632 1.00 26.58 111 ASN A N 1
ATOM 839 C CA . ASN A 1 111 ? 44.808 85.150 51.199 1.00 27.68 111 ASN A CA 1
ATOM 840 C C . ASN A 1 111 ? 43.456 85.160 51.892 1.00 28.15 111 ASN A C 1
ATOM 841 O O . ASN A 1 111 ? 42.593 84.329 51.604 1.00 27.27 111 ASN A O 1
ATOM 846 N N . VAL A 1 112 ? 43.288 86.123 52.800 1.00 29.22 112 VAL A N 1
ATOM 847 C CA . VAL A 1 112 ? 42.048 86.294 53.547 1.00 29.82 112 VAL A CA 1
ATOM 848 C C . VAL A 1 112 ? 40.869 86.401 52.593 1.00 30.75 112 VAL A C 1
ATOM 849 O O . VAL A 1 112 ? 39.844 85.749 52.791 1.00 30.45 112 VAL A O 1
ATOM 853 N N . ARG A 1 113 ? 41.019 87.223 51.559 1.00 29.92 113 ARG A N 1
ATOM 854 C CA . ARG A 1 113 ? 39.961 87.417 50.575 1.00 31.33 113 ARG A CA 1
ATOM 855 C C . ARG A 1 113 ? 39.553 86.108 49.910 1.00 30.54 113 ARG A C 1
ATOM 856 O O . ARG A 1 113 ? 38.382 85.727 49.926 1.00 29.84 113 ARG A O 1
ATOM 864 N N . GLU A 1 114 ? 40.527 85.428 49.315 1.00 29.94 114 GLU A N 1
ATOM 865 C CA . GLU A 1 114 ? 40.274 84.160 48.638 1.00 29.39 114 GLU A CA 1
ATOM 866 C C . GLU A 1 114 ? 39.697 83.115 49.601 1.00 28.19 114 GLU A C 1
ATOM 867 O O . GLU A 1 114 ? 38.671 82.509 49.324 1.00 26.87 114 GLU A O 1
ATOM 873 N N . THR A 1 115 ? 40.366 82.917 50.732 1.00 28.05 115 THR A N 1
ATOM 874 C CA . THR A 1 115 ? 39.932 81.948 51.737 1.00 27.30 115 THR A CA 1
ATOM 875 C C . THR A 1 115 ? 38.496 82.189 52.186 1.00 28.64 115 THR A C 1
ATOM 876 O O . THR A 1 115 ? 37.676 81.257 52.210 1.00 27.23 115 THR A O 1
ATOM 880 N N . LYS A 1 116 ? 38.195 83.442 52.524 1.00 29.13 116 LYS A N 1
ATOM 881 C CA . LYS A 1 116 ? 36.866 83.829 52.979 1.00 29.62 116 LYS A CA 1
ATOM 882 C C . LYS A 1 116 ? 35.797 83.483 51.945 1.00 29.44 116 LYS A C 1
ATOM 883 O O . LYS A 1 116 ? 34.702 83.045 52.290 1.00 28.24 116 LYS A O 1
ATOM 889 N N . ARG A 1 117 ? 36.118 83.696 50.676 1.00 29.09 117 ARG A N 1
ATOM 890 C CA . ARG A 1 117 ? 35.189 83.391 49.597 1.00 29.59 117 ARG A CA 1
ATOM 891 C C . ARG A 1 117 ? 34.898 81.888 49.575 1.00 28.81 117 ARG A C 1
ATOM 892 O O . ARG A 1 117 ? 33.796 81.459 49.243 1.00 26.88 117 ARG A O 1
ATOM 900 N N . VAL A 1 118 ? 35.909 81.098 49.926 1.00 29.63 118 VAL A N 1
ATOM 901 C CA . VAL A 1 118 ? 35.790 79.649 49.951 1.00 28.05 118 VAL A CA 1
ATOM 902 C C . VAL A 1 118 ? 34.951 79.197 51.130 1.00 26.61 118 VAL A C 1
ATOM 903 O O . VAL A 1 118 ? 34.172 78.260 51.019 1.00 28.85 118 VAL A O 1
ATOM 907 N N . VAL A 1 119 ? 35.114 79.862 52.262 1.00 26.96 119 VAL A N 1
ATOM 908 C CA . VAL A 1 119 ? 34.360 79.512 53.462 1.00 26.43 119 VAL A CA 1
ATOM 909 C C . VAL A 1 119 ? 32.873 79.730 53.240 1.00 26.05 119 VAL A C 1
ATOM 910 O O . VAL A 1 119 ? 32.044 78.930 53.668 1.00 26.54 119 VAL A O 1
ATOM 914 N N . GLU A 1 120 ? 32.539 80.821 52.567 1.00 27.17 120 GLU A N 1
ATOM 915 C CA . GLU A 1 120 ? 31.147 81.141 52.301 1.00 28.49 120 GLU A CA 1
ATOM 916 C C . GLU A 1 120 ? 30.527 80.086 51.392 1.00 28.58 120 GLU A C 1
ATOM 917 O O . GLU A 1 120 ? 29.405 79.637 51.627 1.00 27.60 120 GLU A O 1
ATOM 923 N N . ALA A 1 121 ? 31.269 79.680 50.363 1.00 28.41 121 ALA A N 1
ATOM 924 C CA . ALA A 1 121 ? 30.792 78.669 49.420 1.00 27.48 121 ALA A CA 1
ATOM 925 C C . ALA A 1 121 ? 30.639 77.323 50.120 1.00 26.68 121 ALA A C 1
ATOM 926 O O . ALA A 1 121 ? 29.607 76.665 50.012 1.00 27.38 121 ALA A O 1
ATOM 928 N N . ALA A 1 122 ? 31.676 76.927 50.845 1.00 26.08 122 ALA A N 1
ATOM 929 C CA . ALA A 1 122 ? 31.667 75.663 51.562 1.00 27.15 122 ALA A CA 1
ATOM 930 C C . ALA A 1 122 ? 30.585 75.613 52.635 1.00 27.66 122 ALA A C 1
ATOM 931 O O . ALA A 1 122 ? 29.767 74.696 52.653 1.00 26.08 122 ALA A O 1
ATOM 933 N N . HIS A 1 123 ? 30.574 76.593 53.534 1.00 27.87 123 HIS A N 1
ATOM 934 C CA . HIS A 1 123 ? 29.572 76.585 54.591 1.00 27.78 123 HIS A CA 1
ATOM 935 C C . HIS A 1 123 ? 28.136 76.655 54.080 1.00 26.82 123 HIS A C 1
ATOM 936 O O . HIS A 1 123 ? 27.224 76.182 54.742 1.00 28.45 123 HIS A O 1
ATOM 943 N N . ALA A 1 124 ? 27.930 77.226 52.901 1.00 26.18 124 ALA A N 1
ATOM 944 C CA . ALA A 1 124 ? 26.580 77.301 52.360 1.00 26.28 124 ALA A CA 1
ATOM 945 C C . ALA A 1 124 ? 26.066 75.885 52.099 1.00 26.90 124 ALA A C 1
ATOM 946 O O . ALA A 1 124 ? 24.854 75.652 52.103 1.00 25.63 124 ALA A O 1
ATOM 948 N N . VAL A 1 125 ? 26.988 74.948 51.872 1.00 26.45 125 VAL A N 1
ATOM 949 C CA . VAL A 1 125 ? 26.623 73.555 51.610 1.00 25.55 125 VAL A CA 1
ATOM 950 C C . VAL A 1 125 ? 27.106 72.562 52.682 1.00 25.48 125 VAL A C 1
ATOM 951 O O . VAL A 1 125 ? 27.365 71.392 52.388 1.00 25.10 125 VAL A O 1
ATOM 955 N N . GLY A 1 126 ? 27.235 73.031 53.919 1.00 24.42 126 GLY A N 1
ATOM 956 C CA . GLY A 1 126 ? 27.648 72.151 55.005 1.00 24.95 126 GLY A CA 1
ATOM 957 C C . GLY A 1 126 ? 29.016 71.486 54.918 1.00 23.37 126 GLY A C 1
ATOM 958 O O . GLY A 1 126 ? 29.229 70.409 55.476 1.00 22.39 126 GLY A O 1
ATOM 959 N N . VAL A 1 127 ? 29.947 72.122 54.223 1.00 21.87 127 VAL A N 1
ATOM 960 C CA . VAL A 1 127 ? 31.298 71.591 54.088 1.00 22.55 127 VAL A CA 1
ATOM 961 C C . VAL A 1 127 ? 32.269 72.448 54.899 1.00 20.76 127 VAL A C 1
ATOM 962 O O . VAL A 1 127 ? 32.117 73.669 54.952 1.00 23.93 127 VAL A O 1
ATOM 966 N N . THR A 1 128 ? 33.258 71.823 55.532 1.00 20.53 128 THR A N 1
ATOM 967 C CA . THR A 1 128 ? 34.241 72.577 56.308 1.00 21.40 128 THR A CA 1
ATOM 968 C C . THR A 1 128 ? 35.416 73.047 55.449 1.00 21.71 128 THR A C 1
ATOM 969 O O . THR A 1 128 ? 35.658 72.539 54.351 1.00 19.34 128 THR A O 1
ATOM 973 N N . VAL A 1 129 ? 36.155 74.016 55.966 1.00 23.61 129 VAL A N 1
ATOM 974 C CA . VAL A 1 129 ? 37.269 74.587 55.224 1.00 24.58 129 VAL A CA 1
ATOM 975 C C . VAL A 1 129 ? 38.568 74.671 55.999 1.00 25.76 129 VAL A C 1
ATOM 976 O O . VAL A 1 129 ? 38.595 75.110 57.151 1.00 24.18 129 VAL A O 1
ATOM 980 N N . GLU A 1 130 ? 39.645 74.233 55.359 1.00 24.86 130 GLU A N 1
ATOM 981 C CA . GLU A 1 130 ? 40.963 74.316 55.960 1.00 26.01 130 GLU A CA 1
ATOM 982 C C . GLU A 1 130 ? 41.676 75.427 55.196 1.00 26.26 130 GLU A C 1
ATOM 983 O O . GLU A 1 130 ? 41.479 75.583 53.990 1.00 25.60 130 GLU A O 1
ATOM 989 N N . ALA A 1 131 ? 42.487 76.206 55.891 1.00 27.58 131 ALA A N 1
ATOM 990 C CA . ALA A 1 131 ? 43.224 77.278 55.239 1.00 28.98 131 ALA A CA 1
ATOM 991 C C . ALA A 1 131 ? 44.635 77.291 55.792 1.00 29.41 131 ALA A C 1
ATOM 992 O O . ALA A 1 131 ? 44.870 76.841 56.913 1.00 30.03 131 ALA A O 1
ATOM 994 N N . GLU A 1 132 ? 45.584 77.790 55.013 1.00 29.98 132 GLU A N 1
ATOM 995 C CA . GLU A 1 132 ? 46.946 77.833 55.507 1.00 32.68 132 GLU A CA 1
ATOM 996 C C . GLU A 1 132 ? 47.570 79.217 55.463 1.00 33.07 132 GLU A C 1
ATOM 997 O O . GLU A 1 132 ? 47.337 79.998 54.541 1.00 32.59 132 GLU A O 1
ATOM 1003 N N . LEU A 1 133 ? 48.350 79.507 56.497 1.00 34.10 133 LEU A N 1
ATOM 1004 C CA . LEU A 1 133 ? 49.055 80.771 56.633 1.00 35.88 133 LEU A CA 1
ATOM 1005 C C . LEU A 1 133 ? 50.528 80.420 56.810 1.00 37.69 133 LEU A C 1
ATOM 1006 O O . LEU A 1 133 ? 50.883 79.622 57.682 1.00 37.11 133 LEU A O 1
ATOM 1011 N N . GLY A 1 134 ? 51.381 81.010 55.981 1.00 39.72 134 GLY A N 1
ATOM 1012 C CA . GLY A 1 134 ? 52.801 80.719 56.056 1.00 40.98 134 GLY A CA 1
ATOM 1013 C C . GLY A 1 134 ? 53.142 79.677 55.008 1.00 42.42 134 GLY A C 1
ATOM 1014 O O . GLY A 1 134 ? 52.320 78.820 54.697 1.00 43.07 134 GLY A O 1
ATOM 1015 N N . ARG A 1 135 ? 54.347 79.744 54.459 1.00 42.88 135 ARG A N 1
ATOM 1016 C CA . ARG A 1 135 ? 54.762 78.800 53.433 1.00 43.59 135 ARG A CA 1
ATOM 1017 C C . ARG A 1 135 ? 55.396 77.562 54.042 1.00 43.10 135 ARG A C 1
ATOM 1018 O O . ARG A 1 135 ? 56.222 77.663 54.946 1.00 43.12 135 ARG A O 1
ATOM 1026 N N . LEU A 1 136 ? 55.010 76.394 53.539 1.00 43.43 136 LEU A N 1
ATOM 1027 C CA . LEU A 1 136 ? 55.549 75.134 54.040 1.00 43.80 136 LEU A CA 1
ATOM 1028 C C . LEU A 1 136 ? 56.950 74.904 53.509 1.00 44.43 136 LEU A C 1
ATOM 1029 O O . LEU A 1 136 ? 57.157 74.130 52.577 1.00 44.34 136 LEU A O 1
ATOM 1034 N N . ALA A 1 137 ? 57.911 75.592 54.108 1.00 44.45 137 ALA A N 1
ATOM 1035 C CA . ALA A 1 137 ? 59.298 75.461 53.711 1.00 45.17 137 ALA A CA 1
ATOM 1036 C C . ALA A 1 137 ? 60.111 75.144 54.953 1.00 45.90 137 ALA A C 1
ATOM 1037 O O . ALA A 1 137 ? 59.802 75.623 56.048 1.00 44.14 137 ALA A O 1
ATOM 1039 N N . GLY A 1 138 ? 61.140 74.322 54.787 1.00 46.54 138 GLY A N 1
ATOM 1040 C CA . GLY A 1 138 ? 61.976 73.980 55.920 1.00 48.76 138 GLY A CA 1
ATOM 1041 C C . GLY A 1 138 ? 62.872 75.150 56.283 1.00 49.74 138 GLY A C 1
ATOM 1042 O O . GLY A 1 138 ? 63.043 76.078 55.491 1.00 49.00 138 GLY A O 1
ATOM 1043 N N . ILE A 1 139 ? 63.433 75.111 57.487 1.00 51.39 139 ILE A N 1
ATOM 1044 C CA . ILE A 1 139 ? 64.332 76.155 57.965 1.00 53.24 139 ILE A CA 1
ATOM 1045 C C . ILE A 1 139 ? 65.324 75.585 58.964 1.00 55.03 139 ILE A C 1
ATOM 1046 O O . ILE A 1 139 ? 64.989 74.702 59.752 1.00 54.12 139 ILE A O 1
ATOM 1051 N N . GLU A 1 140 ? 66.551 76.087 58.924 1.00 57.97 140 GLU A N 1
ATOM 1052 C CA . GLU A 1 140 ? 67.570 75.620 59.846 1.00 61.14 140 GLU A CA 1
ATOM 1053 C C . GLU A 1 140 ? 67.458 76.423 61.133 1.00 63.03 140 GLU A C 1
ATOM 1054 O O . GLU A 1 140 ? 66.591 77.286 61.261 1.00 62.80 140 GLU A O 1
ATOM 1060 N N . GLU A 1 141 ? 68.335 76.137 62.086 1.00 66.13 141 GLU A N 1
ATOM 1061 C CA . GLU A 1 141 ? 68.321 76.839 63.361 1.00 68.86 141 GLU A CA 1
ATOM 1062 C C . GLU A 1 141 ? 69.338 77.970 63.363 1.00 70.65 141 GLU A C 1
ATOM 1063 O O . GLU A 1 141 ? 69.884 78.322 64.405 1.00 71.41 141 GLU A O 1
ATOM 1069 N N . HIS A 1 142 ? 69.588 78.532 62.185 1.00 72.93 142 HIS A N 1
ATOM 1070 C CA . HIS A 1 142 ? 70.537 79.627 62.043 1.00 74.77 142 HIS A CA 1
ATOM 1071 C C . HIS A 1 142 ? 69.779 80.920 61.778 1.00 75.80 142 HIS A C 1
ATOM 1072 O O . HIS A 1 142 ? 70.033 81.943 62.413 1.00 75.95 142 HIS A O 1
ATOM 1079 N N . VAL A 1 143 ? 68.848 80.862 60.831 1.00 76.69 143 VAL A N 1
ATOM 1080 C CA . VAL A 1 143 ? 68.045 82.023 60.463 1.00 77.75 143 VAL A CA 1
ATOM 1081 C C . VAL A 1 143 ? 67.400 82.685 61.678 1.00 78.54 143 VAL A C 1
ATOM 1082 O O . VAL A 1 143 ? 66.849 82.010 62.549 1.00 78.54 143 VAL A O 1
ATOM 1086 N N . ALA A 1 144 ? 67.477 84.011 61.730 1.00 78.94 144 ALA A N 1
ATOM 1087 C CA . ALA A 1 144 ? 66.901 84.764 62.836 1.00 79.43 144 ALA A CA 1
ATOM 1088 C C . ALA A 1 144 ? 65.552 85.355 62.440 1.00 79.81 144 ALA A C 1
ATOM 1089 O O . ALA A 1 144 ? 64.525 84.685 62.529 1.00 79.51 144 ALA A O 1
ATOM 1091 N N . VAL A 1 145 ? 65.560 86.610 62.001 1.00 80.48 145 VAL A N 1
ATOM 1092 C CA . VAL A 1 145 ? 64.336 87.291 61.592 1.00 80.74 145 VAL A CA 1
ATOM 1093 C C . VAL A 1 145 ? 63.706 86.592 60.387 1.00 80.97 145 VAL A C 1
ATOM 1094 O O . VAL A 1 145 ? 62.603 86.937 59.963 1.00 81.03 145 VAL A O 1
ATOM 1098 N N . ASP A 1 146 ? 64.411 85.602 59.846 1.00 81.25 146 ASP A N 1
ATOM 1099 C CA . ASP A 1 146 ? 63.924 84.853 58.690 1.00 81.69 146 ASP A CA 1
ATOM 1100 C C . ASP A 1 146 ? 62.859 83.833 59.084 1.00 81.38 146 ASP A C 1
ATOM 1101 O O . ASP A 1 146 ? 61.749 83.849 58.550 1.00 81.35 146 ASP A O 1
ATOM 1106 N N . GLU A 1 147 ? 63.200 82.940 60.009 1.00 81.17 147 GLU A N 1
ATOM 1107 C CA . GLU A 1 147 ? 62.252 81.928 60.464 1.00 80.93 147 GLU A CA 1
ATOM 1108 C C . GLU A 1 147 ? 61.182 82.587 61.327 1.00 80.52 147 GLU A C 1
ATOM 1109 O O . GLU A 1 147 ? 60.584 81.949 62.196 1.00 80.39 147 GLU A O 1
ATOM 1115 N N . LYS A 1 148 ? 60.953 83.873 61.074 1.00 80.01 148 LYS A N 1
ATOM 1116 C CA . LYS A 1 148 ? 59.956 84.644 61.806 1.00 80.00 148 LYS A CA 1
ATOM 1117 C C . LYS A 1 148 ? 58.867 85.099 60.846 1.00 78.96 148 LYS A C 1
ATOM 1118 O O . LYS A 1 148 ? 58.014 84.315 60.442 1.00 79.38 148 LYS A O 1
ATOM 1124 N N . ASP A 1 149 ? 58.903 86.372 60.476 1.00 77.90 149 ASP A N 1
ATOM 1125 C CA . ASP A 1 149 ? 57.908 86.914 59.564 1.00 76.38 149 ASP A CA 1
ATOM 1126 C C . ASP A 1 149 ? 58.149 86.454 58.134 1.00 74.16 149 ASP A C 1
ATOM 1127 O O . ASP A 1 149 ? 57.199 86.213 57.390 1.00 74.85 149 ASP A O 1
ATOM 1132 N N . ALA A 1 150 ? 59.418 86.332 57.753 1.00 70.88 150 ALA A N 1
ATOM 1133 C CA . ALA A 1 150 ? 59.761 85.903 56.401 1.00 67.48 150 ALA A CA 1
ATOM 1134 C C . ALA A 1 150 ? 58.975 84.649 56.055 1.00 64.83 150 ALA A C 1
ATOM 1135 O O . ALA A 1 150 ? 58.075 84.677 55.218 1.00 63.96 150 ALA A O 1
ATOM 1137 N N . LEU A 1 151 ? 59.321 83.552 56.716 1.00 61.62 151 LEU A N 1
ATOM 1138 C CA . LEU A 1 151 ? 58.661 82.275 56.499 1.00 58.26 151 LEU A CA 1
ATOM 1139 C C . LEU A 1 151 ? 58.039 81.837 57.817 1.00 55.74 151 LEU A C 1
ATOM 1140 O O . LEU A 1 151 ? 58.278 82.454 58.853 1.00 56.70 151 LEU A O 1
ATOM 1145 N N . LEU A 1 152 ? 57.246 80.774 57.770 1.00 51.49 152 LEU A N 1
ATOM 1146 C CA . LEU A 1 152 ? 56.605 80.224 58.959 1.00 47.64 152 LEU A CA 1
ATOM 1147 C C . LEU A 1 152 ? 55.500 81.095 59.539 1.00 45.10 152 LEU A C 1
ATOM 1148 O O . LEU A 1 152 ? 55.612 82.318 59.605 1.00 43.83 152 LEU A O 1
ATOM 1153 N N . THR A 1 153 ? 54.434 80.431 59.972 1.00 42.61 153 THR A N 1
ATOM 1154 C CA . THR A 1 153 ? 53.264 81.079 60.545 1.00 39.47 153 THR A CA 1
ATOM 1155 C C . THR A 1 153 ? 53.551 81.947 61.761 1.00 38.35 153 THR A C 1
ATOM 1156 O O . THR A 1 153 ? 54.277 81.546 62.671 1.00 37.72 153 THR A O 1
ATOM 1160 N N . ASN A 1 154 ? 52.964 83.138 61.766 1.00 36.84 154 ASN A N 1
ATOM 1161 C CA . ASN A 1 154 ? 53.102 84.075 62.872 1.00 37.84 154 ASN A CA 1
ATOM 1162 C C . ASN A 1 154 ? 51.790 83.968 63.656 1.00 37.72 154 ASN A C 1
ATOM 1163 O O . ASN A 1 154 ? 50.716 84.252 63.120 1.00 36.68 154 ASN A O 1
ATOM 1168 N N . PRO A 1 155 ? 51.858 83.551 64.930 1.00 38.47 155 PRO A N 1
ATOM 1169 C CA . PRO A 1 155 ? 50.664 83.406 65.769 1.00 39.64 155 PRO A CA 1
ATOM 1170 C C . PRO A 1 155 ? 49.623 84.524 65.683 1.00 40.78 155 PRO A C 1
ATOM 1171 O O . PRO A 1 155 ? 48.472 84.267 65.325 1.00 42.05 155 PRO A O 1
ATOM 1175 N N . GLU A 1 156 ? 50.010 85.755 66.006 1.00 41.37 156 GLU A N 1
ATOM 1176 C CA . GLU A 1 156 ? 49.069 86.870 65.946 1.00 41.09 156 GLU A CA 1
ATOM 1177 C C . GLU A 1 156 ? 48.342 86.885 64.614 1.00 40.27 156 GLU A C 1
ATOM 1178 O O . GLU A 1 156 ? 47.126 87.053 64.561 1.00 38.19 156 GLU A O 1
ATOM 1184 N N . GLU A 1 157 ? 49.100 86.724 63.537 1.00 41.04 157 GLU A N 1
ATOM 1185 C CA . GLU A 1 157 ? 48.518 86.709 62.201 1.00 42.47 157 GLU A CA 1
ATOM 1186 C C . GLU A 1 157 ? 47.530 85.560 62.088 1.00 41.07 157 GLU A C 1
ATOM 1187 O O . GLU A 1 157 ? 46.485 85.687 61.455 1.00 40.63 157 GLU A O 1
ATOM 1193 N N . ALA A 1 158 ? 47.880 84.436 62.702 1.00 40.82 158 ALA A N 1
ATOM 1194 C CA . ALA A 1 158 ? 47.040 83.249 62.668 1.00 41.80 158 ALA A CA 1
ATOM 1195 C C . ALA A 1 158 ? 45.643 83.523 63.222 1.00 41.40 158 ALA A C 1
ATOM 1196 O O . ALA A 1 158 ? 44.643 83.240 62.558 1.00 41.15 158 ALA A O 1
ATOM 1198 N N . ARG A 1 159 ? 45.571 84.069 64.433 1.00 41.19 159 ARG A N 1
ATOM 1199 C CA . ARG A 1 159 ? 44.279 84.366 65.046 1.00 40.73 159 ARG A CA 1
ATOM 1200 C C . ARG A 1 159 ? 43.454 85.273 64.147 1.00 39.01 159 ARG A C 1
ATOM 1201 O O . ARG A 1 159 ? 42.273 85.020 63.900 1.00 39.65 159 ARG A O 1
ATOM 1209 N N . ILE A 1 160 ? 44.090 86.336 63.669 1.00 37.16 160 ILE A N 1
ATOM 1210 C CA . ILE A 1 160 ? 43.431 87.305 62.804 1.00 35.50 160 ILE A CA 1
ATOM 1211 C C . ILE A 1 160 ? 42.964 86.684 61.492 1.00 34.89 160 ILE A C 1
ATOM 1212 O O . ILE A 1 160 ? 41.858 86.958 61.031 1.00 32.57 160 ILE A O 1
ATOM 1217 N N . PHE A 1 161 ? 43.816 85.857 60.890 1.00 34.75 161 PHE A N 1
ATOM 1218 C CA . PHE A 1 161 ? 43.479 85.194 59.635 1.00 34.49 161 PHE A CA 1
ATOM 1219 C C . PHE A 1 161 ? 42.240 84.334 59.868 1.00 34.18 161 PHE A C 1
ATOM 1220 O O . PHE A 1 161 ? 41.275 84.404 59.114 1.00 33.34 161 PHE A O 1
ATOM 1236 N N . GLU A 1 163 ? 39.988 84.581 62.205 1.00 41.29 163 GLU A N 1
ATOM 1237 C CA . GLU A 1 163 ? 38.792 85.343 62.534 1.00 42.56 163 GLU A CA 1
ATOM 1238 C C . GLU A 1 163 ? 38.187 86.035 61.307 1.00 42.34 163 GLU A C 1
ATOM 1239 O O . GLU A 1 163 ? 36.971 86.006 61.116 1.00 41.92 163 GLU A O 1
ATOM 1245 N N . ARG A 1 164 ? 39.027 86.638 60.468 1.00 42.33 164 ARG A N 1
ATOM 1246 C CA . ARG A 1 164 ? 38.535 87.331 59.275 1.00 41.91 164 ARG A CA 1
ATOM 1247 C C . ARG A 1 164 ? 37.949 86.345 58.263 1.00 40.16 164 ARG A C 1
ATOM 1248 O O . ARG A 1 164 ? 37.060 86.695 57.486 1.00 39.24 164 ARG A O 1
ATOM 1256 N N . THR A 1 165 ? 38.469 85.122 58.252 1.00 38.17 165 THR A N 1
ATOM 1257 C CA . THR A 1 165 ? 37.947 84.086 57.365 1.00 37.47 165 THR A CA 1
ATOM 1258 C C . THR A 1 165 ? 37.130 83.189 58.291 1.00 38.49 165 THR A C 1
ATOM 1259 O O . THR A 1 165 ? 37.325 83.213 59.503 1.00 40.76 165 THR A O 1
ATOM 1263 N N . GLY A 1 166 ? 36.213 82.406 57.747 1.00 38.54 166 GLY A N 1
ATOM 1264 C CA . GLY A 1 166 ? 35.441 81.534 58.617 1.00 36.17 166 GLY A CA 1
ATOM 1265 C C . GLY A 1 166 ? 36.037 80.137 58.661 1.00 35.13 166 GLY A C 1
ATOM 1266 O O . GLY A 1 166 ? 35.360 79.182 59.041 1.00 33.86 166 GLY A O 1
ATOM 1267 N N . ALA A 1 167 ? 37.307 80.013 58.282 1.00 32.54 167 ALA A N 1
ATOM 1268 C CA . ALA A 1 167 ? 37.959 78.707 58.258 1.00 32.12 167 ALA A CA 1
ATOM 1269 C C . ALA A 1 167 ? 37.765 77.914 59.554 1.00 31.77 167 ALA A C 1
ATOM 1270 O O . ALA A 1 167 ? 37.632 78.482 60.638 1.00 30.06 167 ALA A O 1
ATOM 1272 N N . ASP A 1 168 ? 37.761 76.593 59.418 1.00 30.54 168 ASP A N 1
ATOM 1273 C CA . ASP A 1 168 ? 37.555 75.685 60.531 1.00 30.41 168 ASP A CA 1
ATOM 1274 C C . ASP A 1 168 ? 38.819 75.031 61.090 1.00 30.45 168 ASP A C 1
ATOM 1275 O O . ASP A 1 168 ? 38.836 74.634 62.254 1.00 31.36 168 ASP A O 1
ATOM 1280 N N . TYR A 1 169 ? 39.872 74.911 60.286 1.00 31.19 169 TYR A N 1
ATOM 1281 C CA . TYR A 1 169 ? 41.076 74.225 60.764 1.00 33.31 169 TYR A CA 1
ATOM 1282 C C . TYR A 1 169 ? 42.365 75.034 60.905 1.00 33.37 169 TYR A C 1
ATOM 1283 O O . TYR A 1 169 ? 42.759 75.382 62.015 1.00 36.08 169 TYR A O 1
ATOM 1292 N N . LEU A 1 170 ? 43.020 75.305 59.783 1.00 31.14 170 LEU A N 1
ATOM 1293 C CA . LEU A 1 170 ? 44.279 76.058 59.732 1.00 29.62 170 LEU A CA 1
ATOM 1294 C C . LEU A 1 170 ? 45.538 75.202 59.736 1.00 27.90 170 LEU A C 1
ATOM 1295 O O . LEU A 1 170 ? 45.912 74.617 60.746 1.00 27.75 170 LEU A O 1
ATOM 1300 N N . ALA A 1 171 ? 46.192 75.150 58.584 1.00 28.80 171 ALA A N 1
ATOM 1301 C CA . ALA A 1 171 ? 47.432 74.407 58.420 1.00 27.37 171 ALA A CA 1
ATOM 1302 C C . ALA A 1 171 ? 48.554 75.394 58.766 1.00 26.19 171 ALA A C 1
ATOM 1303 O O . ALA A 1 171 ? 48.569 76.521 58.267 1.00 24.51 171 ALA A O 1
ATOM 1305 N N . VAL A 1 172 ? 49.482 74.986 59.622 1.00 24.83 172 VAL A N 1
ATOM 1306 C CA . VAL A 1 172 ? 50.561 75.886 60.014 1.00 26.82 172 VAL A CA 1
ATOM 1307 C C . VAL A 1 172 ? 51.927 75.532 59.444 1.00 25.81 172 VAL A C 1
ATOM 1308 O O . VAL A 1 172 ? 52.215 74.373 59.144 1.00 25.79 172 VAL A O 1
ATOM 1312 N N . ALA A 1 173 ? 52.764 76.553 59.302 1.00 26.72 173 ALA A N 1
ATOM 1313 C CA . ALA A 1 173 ? 54.123 76.395 58.778 1.00 28.45 173 ALA A CA 1
ATOM 1314 C C . ALA A 1 173 ? 55.122 76.474 59.929 1.00 27.21 173 ALA A C 1
ATOM 1315 O O . ALA A 1 173 ? 55.381 77.556 60.462 1.00 29.25 173 ALA A O 1
ATOM 1317 N N . ILE A 1 174 ? 55.692 75.339 60.309 1.00 26.28 174 ILE A N 1
ATOM 1318 C CA . ILE A 1 174 ? 56.636 75.331 61.417 1.00 25.66 174 ILE A CA 1
ATOM 1319 C C . ILE A 1 174 ? 57.896 74.527 61.165 1.00 26.49 174 ILE A C 1
ATOM 1320 O O . ILE A 1 174 ? 58.537 74.066 62.113 1.00 27.41 174 ILE A O 1
ATOM 1325 N N . GLY A 1 175 ? 58.244 74.349 59.896 1.00 24.73 175 GLY A N 1
ATOM 1326 C CA . GLY A 1 175 ? 59.444 73.607 59.578 1.00 25.54 175 GLY A CA 1
ATOM 1327 C C . GLY A 1 175 ? 59.291 72.391 58.690 1.00 25.85 175 GLY A C 1
ATOM 1328 O O . GLY A 1 175 ? 60.303 71.800 58.316 1.00 24.58 175 GLY A O 1
ATOM 1329 N N . THR A 1 176 ? 58.055 72.002 58.363 1.00 25.46 176 THR A N 1
ATOM 1330 C CA . THR A 1 176 ? 57.819 70.841 57.492 1.00 26.13 176 THR A CA 1
ATOM 1331 C C . THR A 1 176 ? 57.717 71.263 56.026 1.00 26.66 176 THR A C 1
ATOM 1332 O O . THR A 1 176 ? 57.529 72.446 55.722 1.00 26.98 176 THR A O 1
ATOM 1336 N N . SER A 1 177 ? 57.844 70.290 55.122 1.00 26.37 177 SER A N 1
ATOM 1337 C CA . SER A 1 177 ? 57.756 70.541 53.689 1.00 25.10 177 SER A CA 1
ATOM 1338 C C . SER A 1 177 ? 57.534 69.207 52.973 1.00 25.55 177 SER A C 1
ATOM 1339 O O . SER A 1 177 ? 57.929 68.156 53.486 1.00 24.91 177 SER A O 1
ATOM 1342 N N . HIS A 1 178 ? 56.904 69.248 51.793 1.00 24.18 178 HIS A N 1
ATOM 1343 C CA . HIS A 1 178 ? 56.599 68.030 51.027 1.00 23.87 178 HIS A CA 1
ATOM 1344 C C . HIS A 1 178 ? 57.820 67.342 50.414 1.00 23.10 178 HIS A C 1
ATOM 1345 O O . HIS A 1 178 ? 58.895 67.934 50.294 1.00 22.82 178 HIS A O 1
ATOM 1352 N N . GLY A 1 179 ? 57.641 66.085 50.020 1.00 21.93 179 GLY A N 1
ATOM 1353 C CA . GLY A 1 179 ? 58.727 65.357 49.392 1.00 21.76 179 GLY A CA 1
ATOM 1354 C C . GLY A 1 179 ? 59.603 64.540 50.310 1.00 22.57 179 GLY A C 1
ATOM 1355 O O . GLY A 1 179 ? 59.443 64.561 51.527 1.00 23.81 179 GLY A O 1
ATOM 1356 N N . ALA A 1 180 ? 60.546 63.817 49.718 1.00 23.13 180 ALA A N 1
ATOM 1357 C CA . ALA A 1 180 ? 61.444 62.963 50.486 1.00 25.23 180 ALA A CA 1
ATOM 1358 C C . ALA A 1 180 ? 62.714 63.663 50.995 1.00 25.45 180 ALA A C 1
ATOM 1359 O O . ALA A 1 180 ? 63.573 63.020 51.594 1.00 25.95 180 ALA A O 1
ATOM 1361 N N . TYR A 1 181 ? 62.840 64.965 50.765 1.00 25.98 181 TYR A N 1
ATOM 1362 C CA . TYR A 1 181 ? 64.034 65.685 51.218 1.00 28.18 181 TYR A CA 1
ATOM 1363 C C . TYR A 1 181 ? 63.656 66.860 52.097 1.00 28.23 181 TYR A C 1
ATOM 1364 O O . TYR A 1 181 ? 63.753 68.015 51.684 1.00 28.33 181 TYR A O 1
ATOM 1373 N N . LYS A 1 182 ? 63.248 66.551 53.322 1.00 29.35 182 LYS A N 1
ATOM 1374 C CA . LYS A 1 182 ? 62.811 67.567 54.270 1.00 29.52 182 LYS A CA 1
ATOM 1375 C C . LYS A 1 182 ? 63.907 68.326 55.019 1.00 30.09 182 LYS A C 1
ATOM 1376 O O . LYS A 1 182 ? 63.604 69.218 55.806 1.00 28.82 182 LYS A O 1
ATOM 1382 N N . GLY A 1 183 ? 65.170 67.985 54.776 1.00 32.86 183 GLY A N 1
ATOM 1383 C CA . GLY A 1 183 ? 66.261 68.681 55.450 1.00 35.40 183 GLY A CA 1
ATOM 1384 C C . GLY A 1 183 ? 67.407 67.810 55.948 1.00 37.41 183 GLY A C 1
ATOM 1385 O O . GLY A 1 183 ? 67.186 66.699 56.428 1.00 37.02 183 GLY A O 1
ATOM 1386 N N . LYS A 1 184 ? 68.637 68.309 55.836 1.00 39.80 184 LYS A N 1
ATOM 1387 C CA . LYS A 1 184 ? 69.802 67.551 56.292 1.00 42.68 184 LYS A CA 1
ATOM 1388 C C . LYS A 1 184 ? 69.626 67.156 57.754 1.00 42.77 184 LYS A C 1
ATOM 1389 O O . LYS A 1 184 ? 69.227 67.971 58.586 1.00 42.28 184 LYS A O 1
ATOM 1395 N N . GLY A 1 185 ? 69.929 65.903 58.066 1.00 43.23 185 GLY A N 1
ATOM 1396 C CA . GLY A 1 185 ? 69.762 65.449 59.431 1.00 43.74 185 GLY A CA 1
ATOM 1397 C C . GLY A 1 185 ? 68.306 65.639 59.815 1.00 44.44 185 GLY A C 1
ATOM 1398 O O . GLY A 1 185 ? 67.433 65.685 58.947 1.00 43.90 185 GLY A O 1
ATOM 1399 N N . ARG A 1 186 ? 68.039 65.756 61.111 1.00 43.82 186 ARG A N 1
ATOM 1400 C CA . ARG A 1 186 ? 66.678 65.944 61.591 1.00 43.62 186 ARG A CA 1
ATOM 1401 C C . ARG A 1 186 ? 66.220 67.371 61.318 1.00 42.52 186 ARG A C 1
ATOM 1402 O O . ARG A 1 186 ? 66.717 68.318 61.924 1.00 43.80 186 ARG A O 1
ATOM 1410 N N . PRO A 1 187 ? 65.269 67.542 60.390 1.00 41.76 187 PRO A N 1
ATOM 1411 C CA . PRO A 1 187 ? 64.751 68.870 60.047 1.00 40.65 187 PRO A CA 1
ATOM 1412 C C . PRO A 1 187 ? 64.154 69.575 61.259 1.00 39.15 187 PRO A C 1
ATOM 1413 O O . PRO A 1 187 ? 63.359 69.000 61.994 1.00 38.86 187 PRO A O 1
ATOM 1417 N N . PHE A 1 188 ? 64.544 70.826 61.462 1.00 38.74 188 PHE A N 1
ATOM 1418 C CA . PHE A 1 188 ? 64.061 71.593 62.604 1.00 37.13 188 PHE A CA 1
ATOM 1419 C C . PHE A 1 188 ? 62.574 71.913 62.583 1.00 34.11 188 PHE A C 1
ATOM 1420 O O . PHE A 1 188 ? 62.041 72.410 61.597 1.00 33.20 188 PHE A O 1
ATOM 1428 N N . ILE A 1 189 ? 61.911 71.637 63.695 1.00 32.99 189 ILE A N 1
ATOM 1429 C CA . ILE A 1 189 ? 60.496 71.930 63.822 1.00 31.70 189 ILE A CA 1
ATOM 1430 C C . ILE A 1 189 ? 60.361 72.984 64.910 1.00 32.49 189 ILE A C 1
ATOM 1431 O O . ILE A 1 189 ? 60.787 72.769 66.044 1.00 32.45 189 ILE A O 1
ATOM 1436 N N . ASP A 1 190 ? 59.777 74.122 64.559 1.00 32.54 190 ASP A N 1
ATOM 1437 C CA . ASP A 1 190 ? 59.600 75.219 65.501 1.00 33.47 190 ASP A CA 1
ATOM 1438 C C . ASP A 1 190 ? 58.468 74.918 66.475 1.00 31.89 190 ASP A C 1
ATOM 1439 O O . ASP A 1 190 ? 57.353 75.408 66.312 1.00 32.72 190 ASP A O 1
ATOM 1444 N N . HIS A 1 191 ? 58.758 74.118 67.493 1.00 31.72 191 HIS A N 1
ATOM 1445 C CA . HIS A 1 191 ? 57.744 73.749 68.475 1.00 32.67 191 HIS A CA 1
ATOM 1446 C C . HIS A 1 191 ? 57.217 74.920 69.298 1.00 33.90 191 HIS A C 1
ATOM 1447 O O . HIS A 1 191 ? 56.018 74.999 69.568 1.00 34.66 191 HIS A O 1
ATOM 1454 N N . PRO A 1 192 ? 58.100 75.848 69.707 1.00 33.96 192 PRO A N 1
ATOM 1455 C CA . PRO A 1 192 ? 57.634 76.992 70.495 1.00 35.21 192 PRO A CA 1
ATOM 1456 C C . PRO A 1 192 ? 56.639 77.798 69.679 1.00 34.71 192 PRO A C 1
ATOM 1457 O O . PRO A 1 192 ? 55.629 78.269 70.196 1.00 35.26 192 PRO A O 1
ATOM 1461 N N . ARG A 1 193 ? 56.947 77.952 68.395 1.00 34.81 193 ARG A N 1
ATOM 1462 C CA . ARG A 1 193 ? 56.093 78.688 67.477 1.00 34.26 193 ARG A CA 1
ATOM 1463 C C . ARG A 1 193 ? 54.721 78.018 67.411 1.00 33.40 193 ARG A C 1
ATOM 1464 O O . ARG A 1 193 ? 53.688 78.683 67.446 1.00 33.70 193 ARG A O 1
ATOM 1472 N N . LEU A 1 194 ? 54.718 76.692 67.309 1.00 32.87 194 LEU A N 1
ATOM 1473 C CA . LEU A 1 194 ? 53.467 75.944 67.251 1.00 30.90 194 LEU A CA 1
ATOM 1474 C C . LEU A 1 194 ? 52.690 76.209 68.543 1.00 31.22 194 LEU A C 1
ATOM 1475 O O . LEU A 1 194 ? 51.481 76.453 68.525 1.00 29.22 194 LEU A O 1
ATOM 1480 N N . ALA A 1 195 ? 53.405 76.181 69.664 1.00 31.84 195 ALA A N 1
ATOM 1481 C CA . ALA A 1 195 ? 52.795 76.413 70.967 1.00 33.63 195 ALA A CA 1
ATOM 1482 C C . ALA A 1 195 ? 52.109 77.775 71.052 1.00 34.34 195 ALA A C 1
ATOM 1483 O O . ALA A 1 195 ? 50.999 77.875 71.569 1.00 36.22 195 ALA A O 1
ATOM 1485 N N . ARG A 1 196 ? 52.762 78.819 70.545 1.00 36.31 196 ARG A N 1
ATOM 1486 C CA . ARG A 1 196 ? 52.186 80.169 70.575 1.00 37.68 196 ARG A CA 1
ATOM 1487 C C . ARG A 1 196 ? 50.930 80.264 69.718 1.00 35.86 196 ARG A C 1
ATOM 1488 O O . ARG A 1 196 ? 49.924 80.844 70.122 1.00 34.75 196 ARG A O 1
ATOM 1496 N N . ILE A 1 197 ? 51.010 79.706 68.517 1.00 35.29 197 ILE A N 1
ATOM 1497 C CA . ILE A 1 197 ? 49.893 79.729 67.580 1.00 34.49 197 ILE A CA 1
ATOM 1498 C C . ILE A 1 197 ? 48.683 78.997 68.160 1.00 33.99 197 ILE A C 1
ATOM 1499 O O . ILE A 1 197 ? 47.543 79.434 67.990 1.00 32.74 197 ILE A O 1
ATOM 1504 N N . ALA A 1 198 ? 48.938 77.895 68.859 1.00 33.66 198 ALA A N 1
ATOM 1505 C CA . ALA A 1 198 ? 47.865 77.109 69.463 1.00 35.53 198 ALA A CA 1
ATOM 1506 C C . ALA A 1 198 ? 47.184 77.900 70.568 1.00 36.88 198 ALA A C 1
ATOM 1507 O O . ALA A 1 198 ? 45.961 77.853 70.716 1.00 35.31 198 ALA A O 1
ATOM 1509 N N . LYS A 1 199 ? 47.983 78.634 71.337 1.00 39.21 199 LYS A N 1
ATOM 1510 C CA . LYS A 1 199 ? 47.462 79.444 72.431 1.00 41.21 199 LYS A CA 1
ATOM 1511 C C . LYS A 1 199 ? 46.548 80.552 71.932 1.00 40.75 199 LYS A C 1
ATOM 1512 O O . LYS A 1 199 ? 45.700 81.051 72.671 1.00 42.37 199 LYS A O 1
ATOM 1518 N N . LEU A 1 200 ? 46.716 80.938 70.674 1.00 40.19 200 LEU A N 1
ATOM 1519 C CA . LEU A 1 200 ? 45.901 82.003 70.108 1.00 37.80 200 LEU A CA 1
ATOM 1520 C C . LEU A 1 200 ? 44.829 81.478 69.162 1.00 36.73 200 LEU A C 1
ATOM 1521 O O . LEU A 1 200 ? 43.822 82.143 68.920 1.00 34.65 200 LEU A O 1
ATOM 1526 N N . VAL A 1 201 ? 45.046 80.281 68.630 1.00 36.23 201 VAL A N 1
ATOM 1527 C CA . VAL A 1 201 ? 44.091 79.683 67.709 1.00 35.46 201 VAL A CA 1
ATOM 1528 C C . VAL A 1 201 ? 43.560 78.378 68.279 1.00 35.08 201 VAL A C 1
ATOM 1529 O O . VAL A 1 201 ? 44.238 77.350 68.248 1.00 34.76 201 VAL A O 1
ATOM 1533 N N . PRO A 1 202 ? 42.330 78.406 68.814 1.00 36.04 202 PRO A N 1
ATOM 1534 C CA . PRO A 1 202 ? 41.672 77.237 69.407 1.00 34.89 202 PRO A CA 1
ATOM 1535 C C . PRO A 1 202 ? 41.275 76.164 68.392 1.00 33.80 202 PRO A C 1
ATOM 1536 O O . PRO A 1 202 ? 41.296 74.975 68.702 1.00 33.95 202 PRO A O 1
ATOM 1540 N N . ALA A 1 203 ? 40.923 76.586 67.182 1.00 34.05 203 ALA A N 1
ATOM 1541 C CA . ALA A 1 203 ? 40.528 75.657 66.126 1.00 31.67 203 ALA A CA 1
ATOM 1542 C C . ALA A 1 203 ? 41.576 74.565 65.941 1.00 30.80 203 ALA A C 1
ATOM 1543 O O . ALA A 1 203 ? 42.735 74.739 66.297 1.00 31.46 203 ALA A O 1
ATOM 1545 N N . PRO A 1 204 ? 41.175 73.406 65.402 1.00 30.61 204 PRO A N 1
ATOM 1546 C CA . PRO A 1 204 ? 42.175 72.353 65.214 1.00 29.68 204 PRO A CA 1
ATOM 1547 C C . PRO A 1 204 ? 43.288 72.757 64.246 1.00 28.51 204 PRO A C 1
ATOM 1548 O O . PRO A 1 204 ? 43.036 73.423 63.246 1.00 28.48 204 PRO A O 1
ATOM 1552 N N . LEU A 1 205 ? 44.520 72.375 64.566 1.00 27.76 205 LEU A N 1
ATOM 1553 C CA . LEU A 1 205 ? 45.671 72.695 63.724 1.00 27.44 205 LEU A CA 1
ATOM 1554 C C . LEU A 1 205 ? 46.022 71.562 62.783 1.00 26.29 205 LEU A C 1
ATOM 1555 O O . LEU A 1 205 ? 45.790 70.395 63.095 1.00 25.47 205 LEU A O 1
ATOM 1560 N N . VAL A 1 206 ? 46.609 71.915 61.643 1.00 25.29 206 VAL A N 1
ATOM 1561 C CA . VAL A 1 206 ? 46.972 70.937 60.624 1.00 24.49 206 VAL A CA 1
ATOM 1562 C C . VAL A 1 206 ? 48.437 70.968 60.215 1.00 25.72 206 VAL A C 1
ATOM 1563 O O . VAL A 1 206 ? 49.009 72.034 59.979 1.00 26.95 206 VAL A O 1
ATOM 1567 N N . LEU A 1 207 ? 49.031 69.784 60.106 1.00 25.16 207 LEU A N 1
ATOM 1568 C CA . LEU A 1 207 ? 50.432 69.660 59.738 1.00 25.03 207 LEU A CA 1
ATOM 1569 C C . LEU A 1 207 ? 50.637 68.896 58.430 1.00 24.94 207 LEU A C 1
ATOM 1570 O O . LEU A 1 207 ? 50.412 67.692 58.369 1.00 23.71 207 LEU A O 1
ATOM 1575 N N . HIS A 1 208 ? 51.066 69.600 57.386 1.00 24.56 208 HIS A N 1
ATOM 1576 C CA . HIS A 1 208 ? 51.323 68.962 56.100 1.00 24.33 208 HIS A CA 1
ATOM 1577 C C . HIS A 1 208 ? 52.795 68.624 55.960 1.00 23.26 208 HIS A C 1
ATOM 1578 O O . HIS A 1 208 ? 53.592 68.938 56.839 1.00 21.81 208 HIS A O 1
ATOM 1585 N N . GLY A 1 209 ? 53.143 67.981 54.847 1.00 23.70 209 GLY A N 1
ATOM 1586 C CA . GLY A 1 209 ? 54.519 67.598 54.595 1.00 25.26 209 GLY A CA 1
ATOM 1587 C C . GLY A 1 209 ? 55.091 66.904 55.808 1.00 25.79 209 GLY A C 1
ATOM 1588 O O . GLY A 1 209 ? 56.236 67.149 56.197 1.00 25.12 209 GLY A O 1
ATOM 1589 N N . ALA A 1 210 ? 54.297 66.012 56.394 1.00 25.90 210 ALA A N 1
ATOM 1590 C CA . ALA A 1 210 ? 54.719 65.323 57.604 1.00 26.13 210 ALA A CA 1
ATOM 1591 C C . ALA A 1 210 ? 55.194 63.887 57.465 1.00 25.66 210 ALA A C 1
ATOM 1592 O O . ALA A 1 210 ? 55.291 63.185 58.465 1.00 26.89 210 ALA A O 1
ATOM 1594 N N . SER A 1 211 ? 55.501 63.439 56.253 1.00 26.30 211 SER A N 1
ATOM 1595 C CA . SER A 1 211 ? 55.981 62.068 56.090 1.00 27.01 211 SER A CA 1
ATOM 1596 C C . SER A 1 211 ? 57.255 61.833 56.915 1.00 28.02 211 SER A C 1
ATOM 1597 O O . SER A 1 211 ? 58.013 62.763 57.184 1.00 27.35 211 SER A O 1
ATOM 1600 N N . ALA A 1 212 ? 57.481 60.581 57.300 1.00 28.15 212 ALA A N 1
ATOM 1601 C CA . ALA A 1 212 ? 58.644 60.208 58.098 1.00 29.81 212 ALA A CA 1
ATOM 1602 C C . ALA A 1 212 ? 59.792 59.750 57.200 1.00 30.40 212 ALA A C 1
ATOM 1603 O O . ALA A 1 212 ? 60.960 59.828 57.576 1.00 31.20 212 ALA A O 1
ATOM 1605 N N . VAL A 1 213 ? 59.450 59.275 56.011 1.00 30.74 213 VAL A N 1
ATOM 1606 C CA . VAL A 1 213 ? 60.449 58.812 55.061 1.00 32.24 213 VAL A CA 1
ATOM 1607 C C . VAL A 1 213 ? 61.480 57.931 55.781 1.00 32.31 213 VAL A C 1
ATOM 1608 O O . VAL A 1 213 ? 62.683 58.204 55.740 1.00 29.94 213 VAL A O 1
ATOM 1612 N N . PRO A 1 214 ? 61.010 56.857 56.447 1.00 32.15 214 PRO A N 1
ATOM 1613 C CA . PRO A 1 214 ? 61.857 55.917 57.192 1.00 31.74 214 PRO A CA 1
ATOM 1614 C C . PRO A 1 214 ? 63.035 55.372 56.402 1.00 33.09 214 PRO A C 1
ATOM 1615 O O . PRO A 1 214 ? 62.898 54.997 55.236 1.00 31.84 214 PRO A O 1
ATOM 1619 N N . GLN A 1 215 ? 64.192 55.326 57.059 1.00 34.04 215 GLN A N 1
ATOM 1620 C CA . GLN A 1 215 ? 65.425 54.859 56.442 1.00 34.95 215 GLN A CA 1
ATOM 1621 C C . GLN A 1 215 ? 65.282 53.463 55.852 1.00 35.01 215 GLN A C 1
ATOM 1622 O O . GLN A 1 215 ? 65.667 53.225 54.706 1.00 34.95 215 GLN A O 1
ATOM 1628 N N . GLU A 1 216 ? 64.731 52.541 56.634 1.00 35.31 216 GLU A N 1
ATOM 1629 C CA . GLU A 1 216 ? 64.544 51.178 56.161 1.00 36.60 216 GLU A CA 1
ATOM 1630 C C . GLU A 1 216 ? 63.770 51.177 54.845 1.00 34.47 216 GLU A C 1
ATOM 1631 O O . GLU A 1 216 ? 64.090 50.419 53.932 1.00 34.76 216 GLU A O 1
ATOM 1637 N N . LEU A 1 217 ? 62.758 52.036 54.750 1.00 33.06 217 LEU A N 1
ATOM 1638 C CA . LEU A 1 217 ? 61.952 52.139 53.536 1.00 30.62 217 LEU A CA 1
ATOM 1639 C C . LEU A 1 217 ? 62.838 52.643 52.402 1.00 29.20 217 LEU A C 1
ATOM 1640 O O . LEU A 1 217 ? 62.846 52.084 51.304 1.00 27.52 217 LEU A O 1
ATOM 1645 N N . VAL A 1 218 ? 63.592 53.701 52.678 1.00 28.63 218 VAL A N 1
ATOM 1646 C CA . VAL A 1 218 ? 64.500 54.257 51.681 1.00 28.24 218 VAL A CA 1
ATOM 1647 C C . VAL A 1 218 ? 65.389 53.131 51.148 1.00 29.50 218 VAL A C 1
ATOM 1648 O O . VAL A 1 218 ? 65.494 52.934 49.939 1.00 28.23 218 VAL A O 1
ATOM 1652 N N . GLU A 1 219 ? 66.004 52.381 52.065 1.00 31.48 219 GLU A N 1
ATOM 1653 C CA . GLU A 1 219 ? 66.901 51.281 51.708 1.00 32.44 219 GLU A CA 1
ATOM 1654 C C . GLU A 1 219 ? 66.197 50.131 50.992 1.00 31.63 219 GLU A C 1
ATOM 1655 O O . GLU A 1 219 ? 66.785 49.465 50.136 1.00 31.20 219 GLU A O 1
ATOM 1661 N N . ARG A 1 220 ? 64.938 49.900 51.340 1.00 31.69 220 ARG A N 1
ATOM 1662 C CA . ARG A 1 220 ? 64.159 48.841 50.710 1.00 30.95 220 ARG A CA 1
ATOM 1663 C C . ARG A 1 220 ? 63.913 49.253 49.259 1.00 30.49 220 ARG A C 1
ATOM 1664 O O . ARG A 1 220 ? 63.967 48.435 48.343 1.00 28.76 220 ARG A O 1
ATOM 1672 N N . PHE A 1 221 ? 63.648 50.539 49.068 1.00 30.78 221 PHE A N 1
ATOM 1673 C CA . PHE A 1 221 ? 63.390 51.097 47.747 1.00 31.56 221 PHE A CA 1
ATOM 1674 C C . PHE A 1 221 ? 64.648 50.984 46.889 1.00 32.80 221 PHE A C 1
ATOM 1675 O O . PHE A 1 221 ? 64.590 50.537 45.740 1.00 32.56 221 PHE A O 1
ATOM 1683 N N . ARG A 1 222 ? 65.786 51.377 47.455 1.00 33.47 222 ARG A N 1
ATOM 1684 C CA . ARG A 1 222 ? 67.050 51.304 46.732 1.00 33.63 222 ARG A CA 1
ATOM 1685 C C . ARG A 1 222 ? 67.388 49.849 46.453 1.00 32.40 222 ARG A C 1
ATOM 1686 O O . ARG A 1 222 ? 67.847 49.517 45.368 1.00 32.21 222 ARG A O 1
ATOM 1694 N N . ALA A 1 223 ? 67.144 48.982 47.432 1.00 33.33 223 ALA A N 1
ATOM 1695 C CA . ALA A 1 223 ? 67.426 47.553 47.287 1.00 33.84 223 ALA A CA 1
ATOM 1696 C C . ALA A 1 223 ? 66.696 46.942 46.085 1.00 34.24 223 ALA A C 1
ATOM 1697 O O . ALA A 1 223 ? 67.159 45.963 45.499 1.00 34.16 223 ALA A O 1
ATOM 1699 N N . ALA A 1 224 ? 65.551 47.516 45.730 1.00 35.24 224 ALA A N 1
ATOM 1700 C CA . ALA A 1 224 ? 64.777 47.052 44.583 1.00 36.48 224 ALA A CA 1
ATOM 1701 C C . ALA A 1 224 ? 65.135 48.010 43.451 1.00 37.58 224 ALA A C 1
ATOM 1702 O O . ALA A 1 224 ? 66.307 48.328 43.266 1.00 37.96 224 ALA A O 1
ATOM 1704 N N . GLY A 1 225 ? 64.141 48.479 42.704 1.00 39.08 225 GLY A N 1
ATOM 1705 C CA . GLY A 1 225 ? 64.422 49.424 41.629 1.00 40.90 225 GLY A CA 1
ATOM 1706 C C . GLY A 1 225 ? 65.539 50.381 42.021 1.00 39.60 225 GLY A C 1
ATOM 1707 O O . GLY A 1 225 ? 66.588 50.404 41.387 1.00 39.30 225 GLY A O 1
ATOM 1708 N N . GLY A 1 226 ? 65.305 51.183 43.054 1.00 40.14 226 GLY A N 1
ATOM 1709 C CA . GLY A 1 226 ? 66.343 52.080 43.536 1.00 41.79 226 GLY A CA 1
ATOM 1710 C C . GLY A 1 226 ? 66.347 53.548 43.166 1.00 41.52 226 GLY A C 1
ATOM 1711 O O . GLY A 1 226 ? 65.360 54.109 42.698 1.00 42.71 226 GLY A O 1
ATOM 1712 N N . GLU A 1 227 ? 67.498 54.164 43.404 1.00 41.58 227 GLU A N 1
ATOM 1713 C CA . GLU A 1 227 ? 67.742 55.578 43.130 1.00 39.84 227 GLU A CA 1
ATOM 1714 C C . GLU A 1 227 ? 66.876 56.610 43.847 1.00 38.12 227 GLU A C 1
ATOM 1715 O O . GLU A 1 227 ? 65.794 56.991 43.388 1.00 37.04 227 GLU A O 1
ATOM 1721 N N . ILE A 1 228 ? 67.401 57.058 44.982 1.00 36.79 228 ILE A N 1
ATOM 1722 C CA . ILE A 1 228 ? 66.789 58.069 45.831 1.00 37.44 228 ILE A CA 1
ATOM 1723 C C . ILE A 1 228 ? 67.969 58.666 46.606 1.00 37.36 228 ILE A C 1
ATOM 1724 O O . ILE A 1 228 ? 68.942 57.968 46.890 1.00 36.26 228 ILE A O 1
ATOM 1729 N N . GLY A 1 229 ? 67.897 59.946 46.941 1.00 37.02 229 GLY A N 1
ATOM 1730 C CA . GLY A 1 229 ? 69.008 60.565 47.646 1.00 38.64 229 GLY A CA 1
ATOM 1731 C C . GLY A 1 229 ? 68.997 60.422 49.156 1.00 40.03 229 GLY A C 1
ATOM 1732 O O . GLY A 1 229 ? 68.566 59.401 49.701 1.00 39.48 229 GLY A O 1
ATOM 1733 N N . GLU A 1 230 ? 69.498 61.447 49.838 1.00 40.09 230 GLU A N 1
ATOM 1734 C CA . G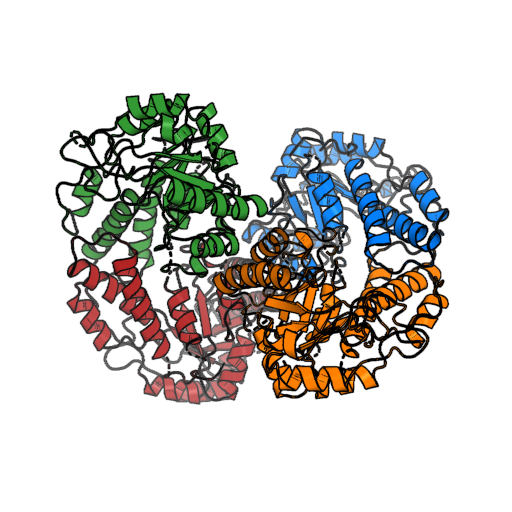LU A 1 230 ? 69.523 61.442 51.289 1.00 40.70 230 GLU A CA 1
ATOM 1735 C C . GLU A 1 230 ? 68.119 61.752 51.782 1.00 39.92 230 GLU A C 1
ATOM 1736 O O . GLU A 1 230 ? 67.854 62.838 52.293 1.00 38.89 230 GLU A O 1
ATOM 1742 N N . ALA A 1 231 ? 67.215 60.797 51.604 1.00 39.59 231 ALA A N 1
ATOM 1743 C CA . ALA A 1 231 ? 65.844 60.977 52.039 1.00 38.37 231 ALA A CA 1
ATOM 1744 C C . ALA A 1 231 ? 65.874 61.319 53.515 1.00 37.78 231 ALA A C 1
ATOM 1745 O O . ALA A 1 231 ? 66.613 60.709 54.286 1.00 38.33 231 ALA A O 1
ATOM 1747 N N . SER A 1 232 ? 65.078 62.305 53.900 1.00 36.12 232 SER A N 1
ATOM 1748 C CA . SER A 1 232 ? 65.009 62.738 55.286 1.00 34.97 232 SER A CA 1
ATOM 1749 C C . SER A 1 232 ? 63.581 63.200 55.557 1.00 33.44 232 SER A C 1
ATOM 1750 O O . SER A 1 232 ? 63.069 64.082 54.876 1.00 33.76 232 SER A O 1
ATOM 1753 N N . GLY A 1 233 ? 62.933 62.589 56.538 1.00 32.69 233 GLY A N 1
ATOM 1754 C CA . GLY A 1 233 ? 61.569 62.970 56.848 1.00 32.47 233 GLY A CA 1
ATOM 1755 C C . GLY A 1 233 ? 61.472 63.590 58.222 1.00 31.58 233 GLY A C 1
ATOM 1756 O O . GLY A 1 233 ? 62.489 63.763 58.890 1.00 31.38 233 GLY A O 1
ATOM 1757 N N . ILE A 1 234 ? 60.254 63.925 58.643 1.00 30.28 234 ILE A N 1
ATOM 1758 C CA . ILE A 1 234 ? 60.036 64.532 59.951 1.00 29.90 234 ILE A CA 1
ATOM 1759 C C . ILE A 1 234 ? 60.171 63.467 61.028 1.00 30.62 234 ILE A C 1
ATOM 1760 O O . ILE A 1 234 ? 59.607 62.372 60.916 1.00 29.10 234 ILE A O 1
ATOM 1765 N N . HIS A 1 235 ? 60.932 63.792 62.068 1.00 31.41 235 HIS A N 1
ATOM 1766 C CA . HIS A 1 235 ? 61.173 62.870 63.168 1.00 32.92 235 HIS A CA 1
ATOM 1767 C C . HIS A 1 235 ? 59.899 62.530 63.937 1.00 32.32 235 HIS A C 1
ATOM 1768 O O . HIS A 1 235 ? 59.108 63.413 64.264 1.00 33.15 235 HIS A O 1
ATOM 1775 N N . PRO A 1 236 ? 59.689 61.239 64.242 1.00 31.24 236 PRO A N 1
ATOM 1776 C CA . PRO A 1 236 ? 58.506 60.780 64.978 1.00 31.49 236 PRO A CA 1
ATOM 1777 C C . PRO A 1 236 ? 58.248 61.559 66.269 1.00 31.89 236 PRO A C 1
ATOM 1778 O O . PRO A 1 236 ? 57.107 61.920 66.573 1.00 31.19 236 PRO A O 1
ATOM 1782 N N . GLU A 1 237 ? 59.305 61.819 67.031 1.00 32.51 237 GLU A N 1
ATOM 1783 C CA . GLU A 1 237 ? 59.148 62.554 68.283 1.00 32.16 237 GLU A CA 1
ATOM 1784 C C . GLU A 1 237 ? 58.606 63.962 68.042 1.00 29.72 237 GLU A C 1
ATOM 1785 O O . GLU A 1 237 ? 57.798 64.464 68.826 1.00 29.55 237 GLU A O 1
ATOM 1791 N N . ASP A 1 238 ? 59.036 64.594 66.955 1.00 27.99 238 ASP A N 1
ATOM 1792 C CA . ASP A 1 238 ? 58.544 65.925 66.631 1.00 27.64 238 ASP A CA 1
ATOM 1793 C C . ASP A 1 238 ? 57.066 65.840 66.299 1.00 26.16 238 ASP A C 1
ATOM 1794 O O . ASP A 1 238 ? 56.299 66.758 66.588 1.00 23.77 238 ASP A O 1
ATOM 1799 N N . ILE A 1 239 ? 56.662 64.727 65.699 1.00 26.25 239 ILE A N 1
ATOM 1800 C CA . ILE A 1 239 ? 55.252 64.539 65.383 1.00 26.16 239 ILE A CA 1
ATOM 1801 C C . ILE A 1 239 ? 54.466 64.432 66.702 1.00 25.12 239 ILE A C 1
ATOM 1802 O O . ILE A 1 239 ? 53.395 65.014 66.845 1.00 25.10 239 ILE A O 1
ATOM 1807 N N . LYS A 1 240 ? 55.011 63.704 67.668 1.00 24.88 240 LYS A N 1
ATOM 1808 C CA . LYS A 1 240 ? 54.335 63.533 68.952 1.00 28.07 240 LYS A CA 1
ATOM 1809 C C . LYS A 1 240 ? 54.151 64.841 69.721 1.00 27.23 240 LYS A C 1
ATOM 1810 O O . LYS A 1 240 ? 53.058 65.149 70.194 1.00 26.13 240 LYS A O 1
ATOM 1816 N N . LYS A 1 241 ? 55.229 65.601 69.854 1.00 29.23 241 LYS A N 1
ATOM 1817 C CA . LYS A 1 241 ? 55.175 66.869 70.570 1.00 30.42 241 LYS A CA 1
ATOM 1818 C C . LYS A 1 241 ? 54.213 67.805 69.853 1.00 31.02 241 LYS A C 1
ATOM 1819 O O . LYS A 1 241 ? 53.339 68.411 70.477 1.00 32.37 241 LYS A O 1
ATOM 1825 N N . ALA A 1 242 ? 54.370 67.913 68.538 1.00 29.88 242 ALA A N 1
ATOM 1826 C CA . ALA A 1 242 ? 53.505 68.781 67.748 1.00 30.86 242 ALA A CA 1
ATOM 1827 C C . ALA A 1 242 ? 52.046 68.420 67.995 1.00 30.23 242 ALA A C 1
ATOM 1828 O O . ALA A 1 242 ? 51.191 69.301 68.124 1.00 30.42 242 ALA A O 1
ATOM 1830 N N . ILE A 1 243 ? 51.763 67.122 68.067 1.00 30.65 243 ILE A N 1
ATOM 1831 C CA . ILE A 1 243 ? 50.398 66.667 68.316 1.00 31.31 243 ILE A CA 1
ATOM 1832 C C . ILE A 1 243 ? 49.974 67.030 69.733 1.00 32.09 243 ILE A C 1
ATOM 1833 O O . ILE A 1 243 ? 48.840 67.446 69.962 1.00 32.80 243 ILE A O 1
ATOM 1838 N N . SER A 1 244 ? 50.891 66.869 70.681 1.00 32.42 244 SER A N 1
ATOM 1839 C CA . SER A 1 244 ? 50.602 67.198 72.073 1.00 33.07 244 SER A CA 1
ATOM 1840 C C . SER A 1 244 ? 50.438 68.702 72.189 1.00 33.21 244 SER A C 1
ATOM 1841 O O . SER A 1 244 ? 49.891 69.199 73.173 1.00 35.66 244 SER A O 1
ATOM 1844 N N . LEU A 1 245 ? 50.914 69.429 71.185 1.00 31.77 245 LEU A N 1
ATOM 1845 C CA . LEU A 1 245 ? 50.823 70.879 71.215 1.00 29.83 245 LEU A CA 1
ATOM 1846 C C . LEU A 1 245 ? 49.637 71.496 70.494 1.00 29.78 245 LEU A C 1
ATOM 1847 O O . LEU A 1 245 ? 49.483 72.710 70.519 1.00 28.78 245 LEU A O 1
ATOM 1852 N N . GLY A 1 246 ? 48.804 70.683 69.844 1.00 29.79 246 GLY A N 1
ATOM 1853 C CA . GLY A 1 246 ? 47.650 71.245 69.151 1.00 26.72 246 GLY A CA 1
ATOM 1854 C C . GLY A 1 246 ? 47.433 70.803 67.710 1.00 25.21 246 GLY A C 1
ATOM 1855 O O . GLY A 1 246 ? 46.435 71.170 67.091 1.00 23.57 246 GLY A O 1
ATOM 1856 N N . ILE A 1 247 ? 48.376 70.038 67.169 1.00 24.04 247 ILE A N 1
ATOM 1857 C CA . ILE A 1 247 ? 48.272 69.530 65.805 1.00 23.50 247 ILE A CA 1
ATOM 1858 C C . ILE A 1 247 ? 47.262 68.389 65.865 1.00 24.19 247 ILE A C 1
ATOM 1859 O O . ILE A 1 247 ? 47.519 67.365 66.493 1.00 25.32 247 ILE A O 1
ATOM 1864 N N . ALA A 1 248 ? 46.114 68.574 65.221 1.00 25.87 248 ALA A N 1
ATOM 1865 C CA . ALA A 1 248 ? 45.054 67.565 65.229 1.00 26.81 248 ALA A CA 1
ATOM 1866 C C . ALA A 1 248 ? 44.933 66.751 63.938 1.00 27.06 248 ALA A C 1
ATOM 1867 O O . ALA A 1 248 ? 44.336 65.663 63.935 1.00 28.74 248 ALA A O 1
ATOM 1869 N N . LYS A 1 249 ? 45.483 67.276 62.849 1.00 25.79 249 LYS A N 1
ATOM 1870 C CA . LYS A 1 249 ? 45.436 66.605 61.555 1.00 25.33 249 LYS A CA 1
ATOM 1871 C C . LYS A 1 249 ? 46.821 66.544 60.928 1.00 26.06 249 LYS A C 1
ATOM 1872 O O . LYS A 1 249 ? 47.501 67.566 60.785 1.00 25.80 249 LYS A O 1
ATOM 1878 N N . ILE A 1 250 ? 47.227 65.340 60.541 1.00 24.60 250 ILE A N 1
ATOM 1879 C CA . ILE A 1 250 ? 48.538 65.135 59.954 1.00 25.09 250 ILE A CA 1
ATOM 1880 C C . ILE A 1 250 ? 48.447 64.462 58.589 1.00 25.24 250 ILE A C 1
ATOM 1881 O O . ILE A 1 250 ? 47.891 63.368 58.448 1.00 23.53 250 ILE A O 1
ATOM 1886 N N . ASN A 1 251 ? 49.005 65.125 57.582 1.00 24.14 251 ASN A N 1
ATOM 1887 C CA . ASN A 1 251 ? 48.988 64.608 56.223 1.00 22.97 251 ASN A CA 1
ATOM 1888 C C . ASN A 1 251 ? 50.195 63.733 55.903 1.00 22.04 251 ASN A C 1
ATOM 1889 O O . ASN A 1 251 ? 51.331 64.075 56.239 1.00 22.09 251 ASN A O 1
ATOM 1894 N N . THR A 1 252 ? 49.936 62.607 55.240 1.00 21.91 252 THR A N 1
ATOM 1895 C CA . THR A 1 252 ? 50.981 61.659 54.834 1.00 21.58 252 THR A CA 1
ATOM 1896 C C . THR A 1 252 ? 50.749 61.242 53.388 1.00 22.00 252 THR A C 1
ATOM 1897 O O . THR A 1 252 ? 49.677 60.737 53.049 1.00 20.69 252 THR A O 1
ATOM 1901 N N . ASP A 1 253 ? 51.759 61.431 52.543 1.00 20.39 253 ASP A N 1
ATOM 1902 C CA . ASP A 1 253 ? 51.638 61.094 51.131 1.00 20.82 253 ASP A CA 1
ATOM 1903 C C . ASP A 1 253 ? 52.881 60.355 50.627 1.00 21.32 253 ASP A C 1
ATOM 1904 O O . ASP A 1 253 ? 52.787 59.214 50.184 1.00 21.18 253 ASP A O 1
ATOM 1909 N N . THR A 1 254 ? 54.035 61.016 50.692 1.00 19.84 254 THR A N 1
ATOM 1910 C CA . THR A 1 254 ? 55.302 60.428 50.262 1.00 20.25 254 THR A CA 1
ATOM 1911 C C . THR A 1 254 ? 55.546 59.009 50.816 1.00 19.07 254 THR A C 1
ATOM 1912 O O . THR A 1 254 ? 55.921 58.103 50.069 1.00 17.93 254 THR A O 1
ATOM 1916 N N . ASP A 1 255 ? 55.348 58.825 52.120 1.00 18.48 255 ASP A N 1
ATOM 1917 C CA . ASP A 1 255 ? 55.570 57.519 52.736 1.00 19.28 255 ASP A CA 1
ATOM 1918 C C . ASP A 1 255 ? 54.802 56.411 52.017 1.00 18.72 255 ASP A C 1
ATOM 1919 O O . ASP A 1 255 ? 55.338 55.331 51.789 1.00 16.00 255 ASP A O 1
ATOM 1924 N N . LEU A 1 256 ? 53.554 56.697 51.653 1.00 19.03 256 LEU A N 1
ATOM 1925 C CA . LEU A 1 256 ? 52.701 55.727 50.973 1.00 19.69 256 LEU A CA 1
ATOM 1926 C C . LEU A 1 256 ? 53.176 55.427 49.566 1.00 19.77 256 LEU A C 1
ATOM 1927 O O . LEU A 1 256 ? 53.233 54.268 49.168 1.00 19.89 256 LEU A O 1
ATOM 1932 N N . ARG A 1 257 ? 53.502 56.473 48.810 1.00 21.46 257 ARG A N 1
ATOM 1933 C CA . ARG A 1 257 ? 53.985 56.299 47.441 1.00 21.07 257 ARG A CA 1
ATOM 1934 C C . ARG A 1 257 ? 55.225 55.434 47.440 1.00 21.05 257 ARG A C 1
ATOM 1935 O O . ARG A 1 257 ? 55.330 54.496 46.658 1.00 22.18 257 ARG A O 1
ATOM 1943 N N . LEU A 1 258 ? 56.174 55.775 48.309 1.00 23.63 258 LEU A N 1
ATOM 1944 C CA . LEU A 1 258 ? 57.430 55.034 48.432 1.00 24.03 258 LEU A CA 1
ATOM 1945 C C . LEU A 1 258 ? 57.200 53.571 48.765 1.00 24.04 258 LEU A C 1
ATOM 1946 O O . LEU A 1 258 ? 57.747 52.683 48.111 1.00 26.82 258 LEU A O 1
ATOM 1951 N N . ALA A 1 259 ? 56.401 53.315 49.793 1.00 23.06 259 ALA A N 1
ATOM 1952 C CA . ALA A 1 259 ? 56.121 51.937 50.175 1.00 24.25 259 ALA A CA 1
ATOM 1953 C C . ALA A 1 259 ? 55.506 51.178 48.992 1.00 23.60 259 ALA A C 1
ATOM 1954 O O . ALA A 1 259 ? 55.972 50.102 48.621 1.00 23.64 259 ALA A O 1
ATOM 1956 N N . PHE A 1 260 ? 54.468 51.757 48.395 1.00 23.69 260 PHE A N 1
ATOM 1957 C CA . PHE A 1 260 ? 53.780 51.142 47.258 1.00 21.82 260 PHE A CA 1
ATOM 1958 C C . PHE A 1 260 ? 54.740 50.840 46.100 1.00 20.78 260 PHE A C 1
ATOM 1959 O O . PHE A 1 260 ? 54.760 49.730 45.560 1.00 19.94 260 PHE A O 1
ATOM 1967 N N . THR A 1 261 ? 55.529 51.840 45.711 1.00 20.23 261 THR A N 1
ATOM 1968 C CA . THR A 1 261 ? 56.474 51.673 44.611 1.00 20.69 261 THR A CA 1
ATOM 1969 C C . THR A 1 261 ? 57.592 50.706 45.002 1.00 22.00 261 THR A C 1
ATOM 1970 O O . THR A 1 261 ? 58.043 49.895 44.185 1.00 22.88 261 THR A O 1
ATOM 1974 N N . ALA A 1 262 ? 58.045 50.788 46.247 1.00 21.40 262 ALA A N 1
ATOM 1975 C CA . ALA A 1 262 ? 59.099 49.889 46.693 1.00 22.63 262 ALA A CA 1
ATOM 1976 C C . ALA A 1 262 ? 58.633 48.467 46.395 1.00 22.32 262 ALA A C 1
ATOM 1977 O O . ALA A 1 262 ? 59.357 47.677 45.799 1.00 22.11 262 ALA A O 1
ATOM 1979 N N . LEU A 1 263 ? 57.408 48.146 46.796 1.00 23.18 263 LEU A N 1
ATOM 1980 C CA . LEU A 1 263 ? 56.901 46.808 46.556 1.00 20.68 263 LEU A CA 1
ATOM 1981 C C . LEU A 1 263 ? 56.678 46.465 45.087 1.00 20.61 263 LEU A C 1
ATOM 1982 O O . LEU A 1 263 ? 56.982 45.355 44.667 1.00 19.93 263 LEU A O 1
ATOM 1987 N N . VAL A 1 264 ? 56.170 47.406 44.294 1.00 21.61 264 VAL A N 1
ATOM 1988 C CA . VAL A 1 264 ? 55.965 47.125 42.880 1.00 20.46 264 VAL A CA 1
ATOM 1989 C C . VAL A 1 264 ? 57.309 46.762 42.251 1.00 22.42 264 VAL A C 1
ATOM 1990 O O . VAL A 1 264 ? 57.418 45.776 41.516 1.00 22.54 264 VAL A O 1
ATOM 1994 N N . ARG A 1 265 ? 58.333 47.557 42.556 1.00 22.53 265 ARG A N 1
ATOM 1995 C CA . ARG A 1 265 ? 59.667 47.321 42.016 1.00 23.89 265 ARG A CA 1
ATOM 1996 C C . ARG A 1 265 ? 60.220 45.958 42.406 1.00 23.52 265 ARG A C 1
ATOM 1997 O O . ARG A 1 265 ? 60.688 45.211 41.549 1.00 21.94 265 ARG A O 1
ATOM 2005 N N . GLU A 1 266 ? 60.171 45.627 43.693 1.00 23.64 266 GLU A N 1
ATOM 2006 C CA . GLU A 1 266 ? 60.713 44.345 44.113 1.00 25.00 266 GLU A CA 1
ATOM 2007 C C . GLU A 1 266 ? 59.934 43.131 43.603 1.00 23.59 266 GLU A C 1
ATOM 2008 O O . GLU A 1 266 ? 60.544 42.118 43.269 1.00 22.66 266 GLU A O 1
ATOM 2014 N N . THR A 1 267 ? 58.604 43.223 43.533 1.00 22.44 267 THR A N 1
ATOM 2015 C CA . THR A 1 267 ? 57.803 42.099 43.041 1.00 22.77 267 THR A CA 1
ATOM 2016 C C . THR A 1 267 ? 58.118 41.855 41.570 1.00 23.05 267 THR A C 1
ATOM 2017 O O . THR A 1 267 ? 58.324 40.716 41.151 1.00 22.21 267 THR A O 1
ATOM 2021 N N . LEU A 1 268 ? 58.163 42.935 40.786 1.00 23.35 268 LEU A N 1
ATOM 2022 C CA . LEU A 1 268 ? 58.456 42.828 39.361 1.00 21.50 268 LEU A CA 1
ATOM 2023 C C . LEU A 1 268 ? 59.922 42.471 39.136 1.00 22.37 268 LEU A C 1
ATOM 2024 O O . LEU A 1 268 ? 60.264 41.812 38.152 1.00 19.51 268 LEU A O 1
ATOM 2029 N N . GLY A 1 269 ? 60.788 42.909 40.049 1.00 22.54 269 GLY A N 1
ATOM 2030 C CA . GLY A 1 269 ? 62.203 42.588 39.931 1.00 23.01 269 GLY A CA 1
ATOM 2031 C C . GLY A 1 269 ? 62.445 41.117 40.243 1.00 22.34 269 GLY A C 1
ATOM 2032 O O . GLY A 1 269 ? 63.233 40.449 39.583 1.00 22.81 269 GLY A O 1
ATOM 2033 N N . LYS A 1 270 ? 61.748 40.605 41.247 1.00 23.54 270 LYS A N 1
ATOM 2034 C CA . LYS A 1 270 ? 61.879 39.203 41.651 1.00 26.41 270 LYS A CA 1
ATOM 2035 C C . LYS A 1 270 ? 61.177 38.206 40.729 1.00 27.05 270 LYS A C 1
ATOM 2036 O O . LYS A 1 270 ? 61.550 37.035 40.676 1.00 26.39 270 LYS A O 1
ATOM 2042 N N . ASN A 1 271 ? 60.141 38.657 40.031 1.00 27.36 271 ASN A N 1
ATOM 2043 C CA . ASN A 1 271 ? 59.380 37.765 39.169 1.00 27.86 271 ASN A CA 1
ATOM 2044 C C . ASN A 1 271 ? 59.143 38.360 37.799 1.00 27.43 271 ASN A C 1
ATOM 2045 O O . ASN A 1 271 ? 58.052 38.829 37.492 1.00 28.07 271 ASN A O 1
ATOM 2050 N N . PRO A 1 272 ? 60.171 38.336 36.950 1.00 27.72 272 PRO A N 1
ATOM 2051 C CA . PRO A 1 272 ? 60.078 38.877 35.596 1.00 27.44 272 PRO A CA 1
ATOM 2052 C C . PRO A 1 272 ? 58.961 38.249 34.758 1.00 26.96 272 PRO A C 1
ATOM 2053 O O . PRO A 1 272 ? 58.480 38.864 33.815 1.00 25.53 272 PRO A O 1
ATOM 2057 N N . LYS A 1 273 ? 58.545 37.033 35.093 1.00 26.50 273 LYS A N 1
ATOM 2058 C CA . LYS A 1 273 ? 57.491 36.374 34.319 1.00 27.39 273 LYS A CA 1
ATOM 2059 C C . LYS A 1 273 ? 56.094 36.864 34.688 1.00 26.68 273 LYS A C 1
ATOM 2060 O O . LYS A 1 273 ? 55.113 36.515 34.039 1.00 25.99 273 LYS A O 1
ATOM 2066 N N . GLU A 1 274 ? 56.012 37.687 35.725 1.00 25.56 274 GLU A N 1
ATOM 2067 C CA . GLU A 1 274 ? 54.733 38.182 36.205 1.00 22.21 274 GLU A CA 1
ATOM 2068 C C . GLU A 1 274 ? 54.113 39.339 35.417 1.00 23.18 274 GLU A C 1
ATOM 2069 O O . GLU A 1 274 ? 54.773 40.360 35.170 1.00 21.65 274 GLU A O 1
ATOM 2075 N N . PHE A 1 275 ? 52.847 39.180 35.022 1.00 19.93 275 PHE A N 1
ATOM 2076 C CA . PHE A 1 275 ? 52.137 40.250 34.328 1.00 19.98 275 PHE A CA 1
ATOM 2077 C C . PHE A 1 275 ? 50.684 40.425 34.789 1.00 19.67 275 PHE A C 1
ATOM 2078 O O . PHE A 1 275 ? 49.912 41.175 34.181 1.00 18.68 275 PHE A O 1
ATOM 2086 N N . ASP A 1 276 ? 50.324 39.733 35.870 1.00 19.22 276 ASP A N 1
ATOM 2087 C CA . ASP A 1 276 ? 48.994 39.842 36.470 1.00 21.09 276 ASP A CA 1
ATOM 2088 C C . ASP A 1 276 ? 49.152 41.019 37.435 1.00 21.98 276 ASP A C 1
ATOM 2089 O O . ASP A 1 276 ? 49.836 40.907 38.449 1.00 21.36 276 ASP A O 1
ATOM 2094 N N . PRO A 1 277 ? 48.521 42.167 37.126 1.00 23.36 277 PRO A N 1
ATOM 2095 C CA . PRO A 1 277 ? 48.605 43.365 37.962 1.00 22.41 277 PRO A CA 1
ATOM 2096 C C . PRO A 1 277 ? 48.475 43.171 39.477 1.00 23.76 277 PRO A C 1
ATOM 2097 O O . PRO A 1 277 ? 49.308 43.649 40.249 1.00 22.67 277 PRO A O 1
ATOM 2101 N N . ARG A 1 278 ? 47.429 42.483 39.907 1.00 23.87 278 ARG A N 1
ATOM 2102 C CA . ARG A 1 278 ? 47.215 42.300 41.331 1.00 25.57 278 ARG A CA 1
ATOM 2103 C C . ARG A 1 278 ? 48.379 41.622 42.055 1.00 24.55 278 ARG A C 1
ATOM 2104 O O . ARG A 1 278 ? 48.544 41.806 43.252 1.00 23.11 278 ARG A O 1
ATOM 2112 N N . LYS A 1 279 ? 49.197 40.866 41.329 1.00 25.83 279 LYS A N 1
ATOM 2113 C CA . LYS A 1 279 ? 50.339 40.197 41.944 1.00 26.79 279 LYS A CA 1
ATOM 2114 C C . LYS A 1 279 ? 51.366 41.218 42.442 1.00 25.63 279 LYS A C 1
ATOM 2115 O O . LYS A 1 279 ? 52.132 40.928 43.361 1.00 25.28 279 LYS A O 1
ATOM 2121 N N . TYR A 1 280 ? 51.410 42.398 41.827 1.00 22.69 280 TYR A N 1
ATOM 2122 C CA . TYR A 1 280 ? 52.345 43.408 42.303 1.00 21.31 280 TYR A CA 1
ATOM 2123 C C . TYR A 1 280 ? 51.654 44.606 42.942 1.00 21.83 280 TYR A C 1
ATOM 2124 O O . TYR A 1 280 ? 52.236 45.272 43.802 1.00 23.06 280 TYR A O 1
ATOM 2133 N N . LEU A 1 281 ? 50.408 44.874 42.555 1.00 19.76 281 LEU A N 1
ATOM 2134 C CA . LEU A 1 281 ? 49.670 45.990 43.153 1.00 19.94 281 LEU A CA 1
ATOM 2135 C C . LEU A 1 281 ? 49.072 45.530 44.483 1.00 17.98 281 LEU A C 1
ATOM 2136 O O . LEU A 1 281 ? 48.833 46.336 45.379 1.00 15.40 281 LEU A O 1
ATOM 2141 N N . GLY A 1 282 ? 48.823 44.227 44.586 1.00 16.99 282 GLY A N 1
ATOM 2142 C CA . GLY A 1 282 ? 48.263 43.665 45.804 1.00 19.00 282 GLY A CA 1
ATOM 2143 C C . GLY A 1 282 ? 49.249 43.786 46.952 1.00 18.01 282 GLY A C 1
ATOM 2144 O O . GLY A 1 282 ? 48.923 44.326 48.006 1.00 17.85 282 GLY A O 1
ATOM 2145 N N . PRO A 1 283 ? 50.471 43.281 46.777 1.00 20.24 283 PRO A N 1
ATOM 2146 C CA . PRO A 1 283 ? 51.439 43.392 47.869 1.00 21.55 283 PRO A CA 1
ATOM 2147 C C . PRO A 1 283 ? 51.843 44.848 48.097 1.00 22.93 283 PRO A C 1
ATOM 2148 O O . PRO A 1 283 ? 52.213 45.215 49.208 1.00 23.99 283 PRO A O 1
ATOM 2152 N N . ALA A 1 284 ? 51.742 45.681 47.056 1.00 21.96 284 ALA A N 1
ATOM 2153 C CA . ALA A 1 284 ? 52.070 47.100 47.197 1.00 20.27 284 ALA A CA 1
ATOM 2154 C C . ALA A 1 284 ? 50.992 47.757 48.049 1.00 18.82 284 ALA A C 1
ATOM 2155 O O . ALA A 1 284 ? 51.293 48.574 48.909 1.00 15.60 284 ALA A O 1
ATOM 2157 N N . ARG A 1 285 ? 49.737 47.393 47.803 1.00 18.54 285 ARG A N 1
ATOM 2158 C CA . ARG A 1 285 ? 48.609 47.935 48.567 1.00 19.27 285 ARG A CA 1
ATOM 2159 C C . ARG A 1 285 ? 48.722 47.509 50.022 1.00 19.26 285 ARG A C 1
ATOM 2160 O O . ARG A 1 285 ? 48.383 48.263 50.928 1.00 20.38 285 ARG A O 1
ATOM 2168 N N . GLU A 1 286 ? 49.186 46.284 50.237 1.00 21.29 286 GLU A N 1
ATOM 2169 C CA . GLU A 1 286 ? 49.347 45.758 51.585 1.00 22.04 286 GLU A CA 1
ATOM 2170 C C . GLU A 1 286 ? 50.421 46.547 52.344 1.00 21.80 286 GLU A C 1
ATOM 2171 O O . GLU A 1 286 ? 50.260 46.832 53.530 1.00 22.34 286 GLU A O 1
ATOM 2177 N N . ALA A 1 287 ? 51.509 46.909 51.666 1.00 20.53 287 ALA A N 1
ATOM 2178 C CA . ALA A 1 287 ? 52.555 47.674 52.336 1.00 20.86 287 ALA A CA 1
ATOM 2179 C C . ALA A 1 287 ? 52.044 49.059 52.700 1.00 20.63 287 ALA A C 1
ATOM 2180 O O . ALA A 1 287 ? 52.470 49.638 53.700 1.00 19.85 287 ALA A O 1
ATOM 2182 N N . VAL A 1 288 ? 51.133 49.597 51.893 1.00 19.54 288 VAL A N 1
ATOM 2183 C CA . VAL A 1 288 ? 50.594 50.917 52.186 1.00 18.98 288 VAL A CA 1
ATOM 2184 C C . VAL A 1 288 ? 49.719 50.841 53.425 1.00 18.96 288 VAL A C 1
ATOM 2185 O O . VAL A 1 288 ? 49.759 51.718 54.290 1.00 18.34 288 VAL A O 1
ATOM 2189 N N . LYS A 1 289 ? 48.919 49.784 53.495 1.00 19.69 289 LYS A N 1
ATOM 2190 C CA . LYS A 1 289 ? 48.024 49.578 54.626 1.00 22.29 289 LYS A CA 1
ATOM 2191 C C . LYS A 1 289 ? 48.833 49.515 55.917 1.00 21.50 289 LYS A C 1
ATOM 2192 O O . LYS A 1 289 ? 48.456 50.117 56.923 1.00 21.33 289 LYS A O 1
ATOM 2198 N N . GLU A 1 290 ? 49.949 48.793 55.881 1.00 21.98 290 GLU A N 1
ATOM 2199 C CA . GLU A 1 290 ? 50.792 48.665 57.065 1.00 23.49 290 GLU A CA 1
ATOM 2200 C C . GLU A 1 290 ? 51.386 50.011 57.452 1.00 23.62 290 GLU A C 1
ATOM 2201 O O . GLU A 1 290 ? 51.533 50.317 58.637 1.00 22.63 290 GLU A O 1
ATOM 2207 N N . VAL A 1 291 ? 51.721 50.819 56.450 1.00 23.16 291 VAL A N 1
ATOM 2208 C CA . VAL A 1 291 ? 52.283 52.135 56.716 1.00 23.11 291 VAL A CA 1
ATOM 2209 C C . VAL A 1 291 ? 51.229 52.972 57.411 1.00 21.70 291 VAL A C 1
ATOM 2210 O O . VAL A 1 291 ? 51.500 53.615 58.430 1.00 20.91 291 VAL A O 1
ATOM 2214 N N . VAL A 1 292 ? 50.019 52.957 56.862 1.00 21.11 292 VAL A N 1
ATOM 2215 C CA . VAL A 1 292 ? 48.937 53.736 57.444 1.00 22.69 292 VAL A CA 1
ATOM 2216 C C . VAL A 1 292 ? 48.701 53.347 58.905 1.00 24.53 292 VAL A C 1
ATOM 2217 O O . VAL A 1 292 ? 48.546 54.215 59.767 1.00 26.06 292 VAL A O 1
ATOM 2221 N N . LYS A 1 293 ? 48.679 52.046 59.172 1.00 23.75 293 LYS A N 1
ATOM 2222 C CA . LYS A 1 293 ? 48.464 51.546 60.526 1.00 25.57 293 LYS A CA 1
ATOM 2223 C C . LYS A 1 293 ? 49.487 52.110 61.497 1.00 25.32 293 LYS A C 1
ATOM 2224 O O . LYS A 1 293 ? 49.113 52.732 62.491 1.00 25.75 293 LYS A O 1
ATOM 2230 N N . SER A 1 294 ? 50.771 51.918 61.211 1.00 25.14 294 SER A N 1
ATOM 2231 C CA . SER A 1 294 ? 51.802 52.437 62.109 1.00 27.04 294 SER A CA 1
ATOM 2232 C C . SER A 1 294 ? 51.644 53.953 62.261 1.00 27.80 294 SER A C 1
ATOM 2233 O O . SER A 1 294 ? 51.857 54.514 63.341 1.00 26.96 294 SER A O 1
ATOM 2236 N N . ARG A 1 295 ? 51.240 54.602 61.175 1.00 28.53 295 ARG A N 1
ATOM 2237 C CA . ARG A 1 295 ? 51.021 56.044 61.169 1.00 27.85 295 ARG A CA 1
ATOM 2238 C C . ARG A 1 295 ? 49.961 56.384 62.217 1.00 28.46 295 ARG A C 1
ATOM 2239 O O . ARG A 1 295 ? 50.109 57.331 62.995 1.00 27.03 295 ARG A O 1
ATOM 2255 N N . GLU A 1 297 ? 49.234 54.611 64.757 1.00 26.68 297 GLU A N 1
ATOM 2256 C CA . GLU A 1 297 ? 49.787 54.303 66.079 1.00 28.12 297 GLU A CA 1
ATOM 2257 C C . GLU A 1 297 ? 50.566 55.510 66.587 1.00 27.67 297 GLU A C 1
ATOM 2258 O O . GLU A 1 297 ? 50.506 55.854 67.757 1.00 26.41 297 GLU A O 1
ATOM 2264 N N . LEU A 1 298 ? 51.315 56.136 65.691 1.00 28.76 298 LEU A N 1
ATOM 2265 C CA . LEU A 1 2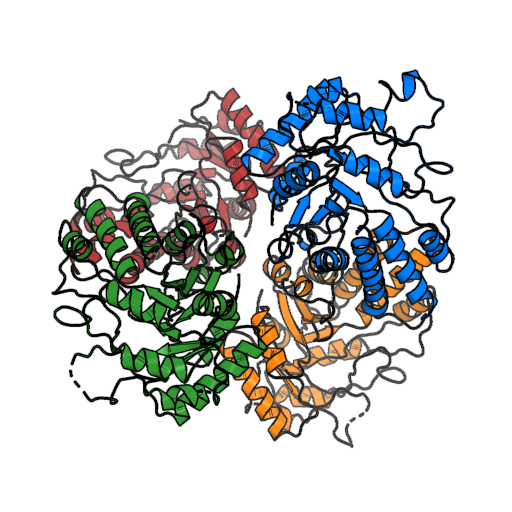98 ? 52.110 57.303 66.039 1.00 29.16 298 LEU A CA 1
ATOM 2266 C C . LEU A 1 298 ? 51.210 58.495 66.353 1.00 29.00 298 LEU A C 1
ATOM 2267 O O . LEU A 1 298 ? 51.521 59.304 67.223 1.00 28.09 298 LEU A O 1
ATOM 2272 N N . PHE A 1 299 ? 50.082 58.584 65.655 1.00 28.92 299 PHE A N 1
ATOM 2273 C CA . PHE A 1 299 ? 49.148 59.692 65.846 1.00 27.73 299 PHE A CA 1
ATOM 2274 C C . PHE A 1 299 ? 48.243 59.548 67.063 1.00 27.54 299 PHE A C 1
ATOM 2275 O O . PHE A 1 299 ? 47.667 60.529 67.530 1.00 27.67 299 PHE A O 1
ATOM 2283 N N . GLY A 1 300 ? 48.111 58.329 67.576 1.00 27.68 300 GLY A N 1
ATOM 2284 C CA . GLY A 1 300 ? 47.261 58.120 68.733 1.00 26.37 300 GLY A CA 1
ATOM 2285 C C . GLY A 1 300 ? 45.776 58.074 68.412 1.00 27.13 300 GLY A C 1
ATOM 2286 O O . GLY A 1 300 ? 44.940 58.336 69.279 1.00 24.96 300 GLY A O 1
ATOM 2287 N N . SER A 1 301 ? 45.439 57.743 67.168 1.00 26.47 301 SER A N 1
ATOM 2288 C CA . SER A 1 301 ? 44.040 57.659 66.758 1.00 26.31 301 SER A CA 1
ATOM 2289 C C . SER A 1 301 ? 43.531 56.216 66.853 1.00 27.77 301 SER A C 1
ATOM 2290 O O . SER A 1 301 ? 42.381 55.926 66.516 1.00 26.77 301 SER A O 1
ATOM 2293 N N . VAL A 1 302 ? 44.388 55.303 67.290 1.00 29.43 302 VAL A N 1
ATOM 2294 C CA . VAL A 1 302 ? 43.972 53.910 67.408 1.00 30.59 302 VAL A CA 1
ATOM 2295 C C . VAL A 1 302 ? 42.863 53.798 68.450 1.00 32.00 302 VAL A C 1
ATOM 2296 O O . VAL A 1 302 ? 43.062 54.159 69.610 1.00 32.27 302 VAL A O 1
ATOM 2300 N N . GLY A 1 303 ? 41.689 53.332 68.024 1.00 31.98 303 GLY A N 1
ATOM 2301 C CA . GLY A 1 303 ? 40.566 53.169 68.937 1.00 31.78 303 GLY A CA 1
ATOM 2302 C C . GLY A 1 303 ? 39.778 54.426 69.264 1.00 32.90 303 GLY A C 1
ATOM 2303 O O . GLY A 1 303 ? 38.911 54.417 70.146 1.00 32.04 303 GLY A O 1
ATOM 2304 N N . ARG A 1 304 ? 40.060 55.512 68.557 1.00 31.92 304 ARG A N 1
ATOM 2305 C CA . ARG A 1 304 ? 39.359 56.761 68.806 1.00 33.86 304 ARG A CA 1
ATOM 2306 C C . ARG A 1 304 ? 38.066 56.922 68.005 1.00 32.76 304 ARG A C 1
ATOM 2307 O O . ARG A 1 304 ? 37.294 57.850 68.247 1.00 32.99 304 ARG A O 1
ATOM 2315 N N . ALA A 1 305 ? 37.824 56.022 67.058 1.00 32.51 305 ALA A N 1
ATOM 2316 C CA . ALA A 1 305 ? 36.617 56.104 66.247 1.00 33.05 305 ALA A CA 1
ATOM 2317 C C . ALA A 1 305 ? 35.382 56.132 67.150 1.00 34.46 305 ALA A C 1
ATOM 2318 O O . ALA A 1 305 ? 35.451 55.551 68.259 1.00 34.96 305 ALA A O 1
ATOM 2329 N N . LEU B 1 2 ? 23.561 51.220 31.939 1.00 22.95 2 LEU B N 1
ATOM 2330 C CA . LEU B 1 2 ? 23.614 49.805 32.282 1.00 22.22 2 LEU B CA 1
ATOM 2331 C C . LEU B 1 2 ? 22.547 49.034 31.532 1.00 22.07 2 LEU B C 1
ATOM 2332 O O . LEU B 1 2 ? 21.391 49.461 31.471 1.00 23.68 2 LEU B O 1
ATOM 2337 N N . VAL B 1 3 ? 22.938 47.903 30.957 1.00 20.35 3 VAL B N 1
ATOM 2338 C CA . VAL B 1 3 ? 22.010 47.040 30.230 1.00 18.31 3 VAL B CA 1
ATOM 2339 C C . VAL B 1 3 ? 22.450 45.611 30.460 1.00 18.58 3 VAL B C 1
ATOM 2340 O O . VAL B 1 3 ? 23.569 45.373 30.902 1.00 19.10 3 VAL B O 1
ATOM 2344 N N . THR B 1 4 ? 21.574 44.663 30.166 1.00 19.32 4 THR B N 1
ATOM 2345 C CA . THR B 1 4 ? 21.901 43.251 30.338 1.00 21.14 4 THR B CA 1
ATOM 2346 C C . THR B 1 4 ? 22.734 42.784 29.155 1.00 24.15 4 THR B C 1
ATOM 2347 O O . THR B 1 4 ? 22.908 43.503 28.165 1.00 22.16 4 THR B O 1
ATOM 2351 N N . GLY B 1 5 ? 23.251 41.569 29.247 1.00 26.75 5 GLY B N 1
ATOM 2352 C CA . GLY B 1 5 ? 24.011 41.051 28.120 1.00 32.60 5 GLY B CA 1
ATOM 2353 C C . GLY B 1 5 ? 23.154 40.933 26.855 1.00 33.83 5 GLY B C 1
ATOM 2354 O O . GLY B 1 5 ? 23.478 41.509 25.812 1.00 35.24 5 GLY B O 1
ATOM 2355 N N . LEU B 1 6 ? 22.056 40.186 26.956 1.00 33.91 6 LEU B N 1
ATOM 2356 C CA . LEU B 1 6 ? 21.139 39.951 25.838 1.00 32.47 6 LEU B CA 1
ATOM 2357 C C . LEU B 1 6 ? 20.890 41.166 24.972 1.00 32.69 6 LEU B C 1
ATOM 2358 O O . LEU B 1 6 ? 20.799 41.068 23.738 1.00 30.78 6 LEU B O 1
ATOM 2363 N N . GLU B 1 7 ? 20.742 42.300 25.644 1.00 32.66 7 GLU B N 1
ATOM 2364 C CA . GLU B 1 7 ? 20.493 43.585 25.004 1.00 32.26 7 GLU B CA 1
ATOM 2365 C C . GLU B 1 7 ? 21.255 43.739 23.685 1.00 31.03 7 GLU B C 1
ATOM 2366 O O . GLU B 1 7 ? 20.709 43.567 22.588 1.00 32.36 7 GLU B O 1
ATOM 2372 N N . ILE B 1 8 ? 22.534 44.042 23.827 1.00 28.56 8 ILE B N 1
ATOM 2373 C CA . ILE B 1 8 ? 23.432 44.278 22.718 1.00 26.27 8 ILE B CA 1
ATOM 2374 C C . ILE B 1 8 ? 23.959 43.038 21.999 1.00 24.20 8 ILE B C 1
ATOM 2375 O O . ILE B 1 8 ? 24.330 43.126 20.833 1.00 23.44 8 ILE B O 1
ATOM 2380 N N . LEU B 1 9 ? 23.995 41.896 22.683 1.00 22.33 9 LEU B N 1
ATOM 2381 C CA . LEU B 1 9 ? 24.502 40.670 22.063 1.00 23.54 9 LEU B CA 1
ATOM 2382 C C . LEU B 1 9 ? 23.635 40.199 20.905 1.00 23.98 9 LEU B C 1
ATOM 2383 O O . LEU B 1 9 ? 24.154 39.634 19.945 1.00 25.34 9 LEU B O 1
ATOM 2388 N N . ARG B 1 10 ? 22.326 40.434 20.985 1.00 24.18 10 ARG B N 1
ATOM 2389 C CA . ARG B 1 10 ? 21.420 40.041 19.902 1.00 25.90 10 ARG B CA 1
ATOM 2390 C C . ARG B 1 10 ? 21.691 40.849 18.630 1.00 25.92 10 ARG B C 1
ATOM 2391 O O . ARG B 1 10 ? 21.821 40.286 17.537 1.00 23.98 10 ARG B O 1
ATOM 2399 N N . LYS B 1 11 ? 21.772 42.168 18.766 1.00 26.15 11 LYS B N 1
ATOM 2400 C CA . LYS B 1 11 ? 22.041 43.002 17.603 1.00 27.44 11 LYS B CA 1
ATOM 2401 C C . LYS B 1 11 ? 23.403 42.621 17.056 1.00 25.53 11 LYS B C 1
ATOM 2402 O O . LYS B 1 11 ? 23.621 42.638 15.855 1.00 25.00 11 LYS B O 1
ATOM 2408 N N . ALA B 1 12 ? 24.317 42.261 17.950 1.00 25.11 12 ALA B N 1
ATOM 2409 C CA . ALA B 1 12 ? 25.658 41.865 17.533 1.00 23.64 12 ALA B CA 1
ATOM 2410 C C . ALA B 1 12 ? 25.594 40.697 16.553 1.00 21.64 12 ALA B C 1
ATOM 2411 O O . ALA B 1 12 ? 26.079 40.802 15.428 1.00 21.84 12 ALA B O 1
ATOM 2413 N N . ARG B 1 13 ? 25.003 39.584 16.977 1.00 19.92 13 ARG B N 1
ATOM 2414 C CA . ARG B 1 13 ? 24.927 38.424 16.100 1.00 22.83 13 ARG B CA 1
ATOM 2415 C C . ARG B 1 13 ? 24.090 38.667 14.838 1.00 24.71 13 ARG B C 1
ATOM 2416 O O . ARG B 1 13 ? 24.468 38.236 13.745 1.00 26.77 13 ARG B O 1
ATOM 2424 N N . ALA B 1 14 ? 22.954 39.344 14.990 1.00 25.15 14 ALA B N 1
ATOM 2425 C CA . ALA B 1 14 ? 22.095 39.651 13.854 1.00 26.25 14 ALA B CA 1
ATOM 2426 C C . ALA B 1 14 ? 22.827 40.598 12.892 1.00 27.20 14 ALA B C 1
ATOM 2427 O O . ALA B 1 14 ? 22.642 40.522 11.684 1.00 26.56 14 ALA B O 1
ATOM 2429 N N . GLU B 1 15 ? 23.697 41.465 13.424 1.00 26.89 15 GLU B N 1
ATOM 2430 C CA . GLU B 1 15 ? 24.389 42.446 12.599 1.00 26.13 15 GLU B CA 1
ATOM 2431 C C . GLU B 1 15 ? 25.705 41.889 12.068 1.00 25.40 15 GLU B C 1
ATOM 2432 O O . GLU B 1 15 ? 26.325 42.530 11.187 1.00 24.97 15 GLU B O 1
ATOM 2438 N N . GLY B 1 16 ? 26.165 40.763 12.558 1.00 24.43 16 GLY B N 1
ATOM 2439 C CA . GLY B 1 16 ? 27.416 40.199 12.094 1.00 21.24 16 GLY B CA 1
ATOM 2440 C C . GLY B 1 16 ? 28.655 40.809 12.733 1.00 21.61 16 GLY B C 1
ATOM 2441 O O . GLY B 1 16 ? 29.704 40.908 12.088 1.00 19.93 16 GLY B O 1
ATOM 2442 N N . TYR B 1 17 ? 28.537 41.256 13.982 1.00 20.41 17 TYR B N 1
ATOM 2443 C CA . TYR B 1 17 ? 29.685 41.817 14.679 1.00 19.89 17 TYR B CA 1
ATOM 2444 C C . TYR B 1 17 ? 29.784 41.291 16.111 1.00 19.73 17 TYR B C 1
ATOM 2445 O O . TYR B 1 17 ? 28.887 40.610 16.600 1.00 18.64 17 TYR B O 1
ATOM 2454 N N . GLY B 1 18 ? 30.892 41.577 16.776 1.00 20.27 18 GLY B N 1
ATOM 2455 C CA . GLY B 1 18 ? 31.049 41.078 18.129 1.00 18.64 18 GLY B CA 1
ATOM 2456 C C . GLY B 1 18 ? 31.242 42.191 19.136 1.00 17.50 18 GLY B C 1
ATOM 2457 O O . GLY B 1 18 ? 31.762 43.253 18.798 1.00 16.07 18 GLY B O 1
ATOM 2458 N N . VAL B 1 19 ? 30.801 41.945 20.368 1.00 16.22 19 VAL B N 1
ATOM 2459 C CA . VAL B 1 19 ? 30.933 42.910 21.451 1.00 16.27 19 VAL B CA 1
ATOM 2460 C C . VAL B 1 19 ? 32.008 42.344 22.370 1.00 15.99 19 VAL B C 1
ATOM 2461 O O . VAL B 1 19 ? 31.924 41.193 22.801 1.00 17.92 19 VAL B O 1
ATOM 2465 N N . GLY B 1 20 ? 33.025 43.147 22.650 1.00 15.73 20 GLY B N 1
ATOM 2466 C CA . GLY B 1 20 ? 34.103 42.702 23.510 1.00 13.85 20 GLY B CA 1
ATOM 2467 C C . GLY B 1 20 ? 33.807 42.816 25.000 1.00 15.85 20 GLY B C 1
ATOM 2468 O O . GLY B 1 20 ? 33.282 43.834 25.473 1.00 13.43 20 GLY B O 1
ATOM 2469 N N . ALA B 1 21 ? 34.101 41.748 25.736 1.00 12.76 21 ALA B N 1
ATOM 2470 C CA . ALA B 1 21 ? 33.939 41.768 27.183 1.00 14.75 21 ALA B CA 1
ATOM 2471 C C . ALA B 1 21 ? 35.380 41.905 27.684 1.00 14.94 21 ALA B C 1
ATOM 2472 O O . ALA B 1 21 ? 36.267 41.171 27.249 1.00 18.01 21 ALA B O 1
ATOM 2474 N N . PHE B 1 22 ? 35.630 42.853 28.570 1.00 12.96 22 PHE B N 1
ATOM 2475 C CA . PHE B 1 22 ? 36.984 43.035 29.067 1.00 15.46 22 PHE B CA 1
ATOM 2476 C C . PHE B 1 22 ? 37.064 42.900 30.569 1.00 14.40 22 PHE B C 1
ATOM 2477 O O . PHE B 1 22 ? 36.293 43.522 31.303 1.00 15.00 22 PHE B O 1
ATOM 2485 N N . ASN B 1 23 ? 37.994 42.067 31.022 1.00 12.88 23 ASN B N 1
ATOM 2486 C CA . ASN B 1 23 ? 38.161 41.848 32.447 1.00 14.02 23 ASN B CA 1
ATOM 2487 C C . ASN B 1 23 ? 38.833 43.031 33.106 1.00 13.70 23 ASN B C 1
ATOM 2488 O O . ASN B 1 23 ? 39.762 43.612 32.541 1.00 13.45 23 ASN B O 1
ATOM 2493 N N . THR B 1 24 ? 38.360 43.378 34.299 1.00 13.07 24 THR B N 1
ATOM 2494 C CA . THR B 1 24 ? 38.934 44.481 35.069 1.00 15.66 24 THR B CA 1
ATOM 2495 C C . THR B 1 24 ? 39.042 44.075 36.532 1.00 15.60 24 THR B C 1
ATOM 2496 O O . THR B 1 24 ? 38.188 43.350 37.032 1.00 14.37 24 THR B O 1
ATOM 2500 N N . ASN B 1 25 ? 40.081 44.567 37.210 1.00 16.27 25 ASN B N 1
ATOM 2501 C CA . ASN B 1 25 ? 40.334 44.276 38.624 1.00 16.01 25 ASN B CA 1
ATOM 2502 C C . ASN B 1 25 ? 40.508 45.571 39.446 1.00 16.08 25 ASN B C 1
ATOM 2503 O O . ASN B 1 25 ? 40.580 45.526 40.676 1.00 12.12 25 ASN B O 1
ATOM 2508 N N . ASN B 1 26 ? 40.602 46.719 38.774 1.00 13.34 26 ASN B N 1
ATOM 2509 C CA . ASN B 1 26 ? 40.736 47.972 39.498 1.00 15.45 26 ASN B CA 1
ATOM 2510 C C . ASN B 1 26 ? 40.267 49.190 38.714 1.00 15.01 26 ASN B C 1
ATOM 2511 O O . ASN B 1 26 ? 39.659 49.072 37.642 1.00 11.73 26 ASN B O 1
ATOM 2524 N N . GLU B 1 28 ? 42.042 51.903 37.174 1.00 13.22 28 GLU B N 1
ATOM 2525 C CA . GLU B 1 28 ? 42.688 52.193 35.889 1.00 13.83 28 GLU B CA 1
ATOM 2526 C C . GLU B 1 28 ? 42.223 51.299 34.749 1.00 13.90 28 GLU B C 1
ATOM 2527 O O . GLU B 1 28 ? 42.079 51.765 33.623 1.00 13.51 28 GLU B O 1
ATOM 2533 N N . PHE B 1 29 ? 41.980 50.022 35.021 1.00 13.96 29 PHE B N 1
ATOM 2534 C CA . PHE B 1 29 ? 41.516 49.140 33.947 1.00 14.47 29 PHE B CA 1
ATOM 2535 C C . PHE B 1 29 ? 40.105 49.515 33.548 1.00 15.52 29 PHE B C 1
ATOM 2536 O O . PHE B 1 29 ? 39.778 49.569 32.366 1.00 16.37 29 PHE B O 1
ATOM 2544 N N . THR B 1 30 ? 39.266 49.782 34.543 1.00 15.35 30 THR B N 1
ATOM 2545 C CA . THR B 1 30 ? 37.883 50.134 34.274 1.00 16.01 30 THR B CA 1
ATOM 2546 C C . THR B 1 30 ? 37.820 51.406 33.412 1.00 15.00 30 THR B C 1
ATOM 2547 O O . THR B 1 30 ? 37.074 51.464 32.434 1.00 14.88 30 THR B O 1
ATOM 2551 N N . GLN B 1 31 ? 38.629 52.404 33.754 1.00 14.95 31 GLN B N 1
ATOM 2552 C CA . GLN B 1 31 ? 38.658 53.654 32.997 1.00 15.43 31 GLN B CA 1
ATOM 2553 C C . GLN B 1 31 ? 39.105 53.410 31.564 1.00 15.46 31 GLN B C 1
ATOM 2554 O O . GLN B 1 31 ? 38.464 53.874 30.622 1.00 14.79 31 GLN B O 1
ATOM 2560 N N . ALA B 1 32 ? 40.213 52.688 31.403 1.00 15.33 32 ALA B N 1
ATOM 2561 C CA . ALA B 1 32 ? 40.742 52.399 30.072 1.00 15.88 32 ALA B CA 1
ATOM 2562 C C . ALA B 1 32 ? 39.676 51.752 29.198 1.00 15.40 32 ALA B C 1
ATOM 2563 O O . ALA B 1 32 ? 39.463 52.165 28.058 1.00 16.32 32 ALA B O 1
ATOM 2565 N N . ILE B 1 33 ? 38.993 50.745 29.740 1.00 15.34 33 ILE B N 1
ATOM 2566 C CA . ILE B 1 33 ? 37.955 50.043 28.989 1.00 13.89 33 ILE B CA 1
ATOM 2567 C C . ILE B 1 33 ? 36.743 50.922 28.650 1.00 16.11 33 ILE B C 1
ATOM 2568 O O . ILE B 1 33 ? 36.193 50.823 27.551 1.00 13.69 33 ILE B O 1
ATOM 2573 N N . LEU B 1 34 ? 36.320 51.768 29.590 1.00 14.24 34 LEU B N 1
ATOM 2574 C CA . LEU B 1 34 ? 35.163 52.615 29.346 1.00 15.11 34 LEU B CA 1
ATOM 2575 C C . LEU B 1 34 ? 35.456 53.800 28.436 1.00 13.69 34 LEU B C 1
ATOM 2576 O O . LEU B 1 34 ? 34.625 54.179 27.613 1.00 16.27 34 LEU B O 1
ATOM 2581 N N . GLU B 1 35 ? 36.632 54.389 28.569 1.00 14.33 35 GLU B N 1
ATOM 2582 C CA . GLU B 1 35 ? 36.967 55.509 27.712 1.00 18.15 35 GLU B CA 1
ATOM 2583 C C . GLU B 1 35 ? 37.100 54.995 26.279 1.00 18.48 35 GLU B C 1
ATOM 2584 O O . GLU B 1 35 ? 36.656 55.646 25.329 1.00 18.38 35 GLU B O 1
ATOM 2590 N N . ALA B 1 36 ? 37.701 53.817 26.133 1.00 16.64 36 ALA B N 1
ATOM 2591 C CA . ALA B 1 36 ? 37.870 53.216 24.820 1.00 15.98 36 ALA B CA 1
ATOM 2592 C C . ALA B 1 36 ? 36.486 53.048 24.196 1.00 15.29 36 ALA B C 1
ATOM 2593 O O . ALA B 1 36 ? 36.267 53.408 23.044 1.00 12.29 36 ALA B O 1
ATOM 2595 N N . ALA B 1 37 ? 35.554 52.502 24.968 1.00 14.86 37 ALA B N 1
ATOM 2596 C CA . ALA B 1 37 ? 34.190 52.305 24.488 1.00 15.49 37 ALA B CA 1
ATOM 2597 C C . ALA B 1 37 ? 33.520 53.641 24.110 1.00 15.56 37 ALA B C 1
ATOM 2598 O O . ALA B 1 37 ? 32.830 53.730 23.097 1.00 13.20 37 ALA B O 1
ATOM 2600 N N . GLU B 1 38 ? 33.723 54.672 24.927 1.00 15.89 38 GLU B N 1
ATOM 2601 C CA . GLU B 1 38 ? 33.139 55.986 24.658 1.00 17.23 38 GLU B CA 1
ATOM 2602 C C . GLU B 1 38 ? 33.682 56.573 23.357 1.00 17.91 38 GLU B C 1
ATOM 2603 O O . GLU B 1 38 ? 32.913 56.969 22.483 1.00 17.49 38 GLU B O 1
ATOM 2609 N N . GLU B 1 39 ? 35.007 56.623 23.236 1.00 17.26 39 GLU B N 1
ATOM 2610 C CA . GLU B 1 39 ? 35.639 57.181 22.046 1.00 18.02 39 GLU B CA 1
ATOM 2611 C C . GLU B 1 39 ? 35.301 56.399 20.779 1.00 18.90 39 GLU B C 1
ATOM 2612 O O . GLU B 1 39 ? 35.179 56.979 19.694 1.00 18.00 39 GLU B O 1
ATOM 2626 N N . LYS B 1 41 ? 32.563 54.813 20.398 1.00 18.23 41 LYS B N 1
ATOM 2627 C CA . LYS B 1 41 ? 31.111 54.760 20.317 1.00 18.40 41 LYS B CA 1
ATOM 2628 C C . LYS B 1 41 ? 30.683 53.304 20.184 1.00 18.87 41 LYS B C 1
ATOM 2629 O O . LYS B 1 41 ? 29.909 52.930 19.299 1.00 18.36 41 LYS B O 1
ATOM 2635 N N . SER B 1 42 ? 31.193 52.476 21.092 1.00 18.51 42 SER B N 1
ATOM 2636 C CA . SER B 1 42 ? 30.877 51.054 21.064 1.00 17.20 42 SER B CA 1
ATOM 2637 C C . SER B 1 42 ? 30.255 50.513 22.341 1.00 15.83 42 SER B C 1
ATOM 2638 O O . SER B 1 42 ? 30.492 51.035 23.431 1.00 16.58 42 SER B O 1
ATOM 2641 N N . PRO B 1 43 ? 29.400 49.488 22.212 1.00 15.67 43 PRO B N 1
ATOM 2642 C CA . PRO B 1 43 ? 28.790 48.897 23.403 1.00 14.68 43 PRO B CA 1
ATOM 2643 C C . PRO B 1 43 ? 29.967 48.157 24.034 1.00 14.96 43 PRO B C 1
ATOM 2644 O O . PRO B 1 43 ? 30.977 47.926 23.369 1.00 13.97 43 PRO B O 1
ATOM 2648 N N . VAL B 1 44 ? 29.861 47.782 25.295 1.00 15.89 44 VAL B N 1
ATOM 2649 C CA . VAL B 1 44 ? 30.976 47.097 25.920 1.00 13.75 44 VAL B CA 1
ATOM 2650 C C . VAL B 1 44 ? 30.536 46.297 27.133 1.00 14.54 44 VAL B C 1
ATOM 2651 O O . VAL B 1 44 ? 29.500 46.581 27.752 1.00 12.29 44 VAL B O 1
ATOM 2655 N N . ILE B 1 45 ? 31.315 45.277 27.465 1.00 11.82 45 ILE B N 1
ATOM 2656 C CA . ILE B 1 45 ? 31.009 44.488 28.634 1.00 11.00 45 ILE B CA 1
ATOM 2657 C C . ILE B 1 45 ? 32.192 44.540 29.584 1.00 13.02 45 ILE B C 1
ATOM 2658 O O . ILE B 1 45 ? 33.354 44.398 29.182 1.00 10.77 45 ILE B O 1
ATOM 2663 N N . LEU B 1 46 ? 31.891 44.798 30.849 1.00 12.71 46 LEU B N 1
ATOM 2664 C CA . LEU B 1 46 ? 32.916 44.817 31.870 1.00 13.30 46 LEU B CA 1
ATOM 2665 C C . LEU B 1 46 ? 32.801 43.428 32.483 1.00 12.57 46 LEU B C 1
ATOM 2666 O O . LEU B 1 46 ? 31.745 43.044 32.979 1.00 12.11 46 LEU B O 1
ATOM 2671 N N . ALA B 1 47 ? 33.888 42.671 32.412 1.00 13.98 47 ALA B N 1
ATOM 2672 C CA . ALA B 1 47 ? 33.921 41.314 32.944 1.00 13.17 47 ALA B CA 1
ATOM 2673 C C . ALA B 1 47 ? 34.677 41.281 34.253 1.00 12.33 47 ALA B C 1
ATOM 2674 O O . ALA B 1 47 ? 35.780 41.808 34.346 1.00 9.12 47 ALA B O 1
ATOM 2676 N N . LEU B 1 48 ? 34.060 40.675 35.267 1.00 14.63 48 LEU B N 1
ATOM 2677 C CA . LEU B 1 48 ? 34.673 40.542 36.574 1.00 16.12 48 LEU B CA 1
ATOM 2678 C C . LEU B 1 48 ? 34.638 39.108 37.088 1.00 19.62 48 LEU B C 1
ATOM 2679 O O . LEU B 1 48 ? 33.589 38.614 37.518 1.00 20.53 48 LEU B O 1
ATOM 2684 N N . SER B 1 49 ? 35.785 38.444 37.060 1.00 17.43 49 SER B N 1
ATOM 2685 C CA . SER B 1 49 ? 35.878 37.077 37.560 1.00 20.07 49 SER B CA 1
ATOM 2686 C C . SER B 1 49 ? 35.682 37.103 39.073 1.00 19.46 49 SER B C 1
ATOM 2687 O O . SER B 1 49 ? 35.500 38.169 39.667 1.00 18.55 49 SER B O 1
ATOM 2690 N N . GLU B 1 50 ? 35.715 35.933 39.698 1.00 19.47 50 GLU B N 1
ATOM 2691 C CA . GLU B 1 50 ? 35.572 35.872 41.148 1.00 20.27 50 GLU B CA 1
ATOM 2692 C C . GLU B 1 50 ? 36.895 36.351 41.726 1.00 18.24 50 GLU B C 1
ATOM 2693 O O . GLU B 1 50 ? 36.935 36.937 42.805 1.00 20.73 50 GLU B O 1
ATOM 2699 N N . GLY B 1 51 ? 37.974 36.118 40.984 1.00 16.01 51 GLY B N 1
ATOM 2700 C CA . GLY B 1 51 ? 39.278 36.586 41.414 1.00 17.19 51 GLY B CA 1
ATOM 2701 C C . GLY B 1 51 ? 39.214 38.108 41.517 1.00 17.91 51 GLY B C 1
ATOM 2702 O O . GLY B 1 51 ? 39.735 38.690 42.459 1.00 20.23 51 GLY B O 1
ATOM 2703 N N . ALA B 1 52 ? 38.542 38.745 40.559 1.00 15.67 52 ALA B N 1
ATOM 2704 C CA . ALA B 1 52 ? 38.397 40.202 40.537 1.00 15.58 52 ALA B CA 1
ATOM 2705 C C . ALA B 1 52 ? 37.574 40.691 41.722 1.00 16.99 52 ALA B C 1
ATOM 2706 O O . ALA B 1 52 ? 37.961 41.626 42.424 1.00 18.14 52 ALA B O 1
ATOM 2716 N N . LYS B 1 54 ? 37.221 39.327 44.487 1.00 20.35 54 LYS B N 1
ATOM 2717 C CA . LYS B 1 54 ? 38.012 39.128 45.694 1.00 21.17 54 LYS B CA 1
ATOM 2718 C C . LYS B 1 54 ? 39.006 40.281 45.874 1.00 20.05 54 LYS B C 1
ATOM 2719 O O . LYS B 1 54 ? 39.035 40.931 46.916 1.00 18.33 54 LYS B O 1
ATOM 2725 N N . TYR B 1 55 ? 39.809 40.525 44.846 1.00 20.12 55 TYR B N 1
ATOM 2726 C CA . TYR B 1 55 ? 40.809 41.595 44.865 1.00 19.63 55 TYR B CA 1
ATOM 2727 C C . TYR B 1 55 ? 40.129 42.954 44.938 1.00 19.60 55 TYR B C 1
ATOM 2728 O O . TYR B 1 55 ? 40.579 43.849 45.648 1.00 21.11 55 TYR B O 1
ATOM 2737 N N . GLY B 1 56 ? 39.036 43.094 44.196 1.00 18.35 56 GLY B N 1
ATOM 2738 C CA . GLY B 1 56 ? 38.315 44.350 44.155 1.00 17.82 56 GLY B CA 1
ATOM 2739 C C . GLY B 1 56 ? 37.363 44.636 45.295 1.00 15.87 56 GLY B C 1
ATOM 2740 O O . GLY B 1 56 ? 37.246 45.786 45.723 1.00 15.04 56 GLY B O 1
ATOM 2741 N N . GLY B 1 57 ? 36.675 43.617 45.790 1.00 15.09 57 GLY B N 1
ATOM 2742 C CA . GLY B 1 57 ? 35.748 43.851 46.889 1.00 15.04 57 GLY B CA 1
ATOM 2743 C C . GLY B 1 57 ? 34.659 44.846 46.508 1.00 18.80 57 GLY B C 1
ATOM 2744 O O . GLY B 1 57 ? 34.316 44.979 45.325 1.00 17.51 57 GLY B O 1
ATOM 2745 N N . ARG B 1 58 ? 34.116 45.535 47.510 1.00 21.15 58 ARG B N 1
ATOM 2746 C CA . ARG B 1 58 ? 33.062 46.535 47.327 1.00 23.83 58 ARG B CA 1
ATOM 2747 C C . ARG B 1 58 ? 33.525 47.705 46.461 1.00 24.24 58 ARG B C 1
ATOM 2748 O O . ARG B 1 58 ? 32.755 48.270 45.689 1.00 25.51 58 ARG B O 1
ATOM 2756 N N . ALA B 1 59 ? 34.785 48.082 46.632 1.00 22.43 59 ALA B N 1
ATOM 2757 C CA . ALA B 1 59 ? 35.361 49.181 45.892 1.00 21.88 59 ALA B CA 1
ATOM 2758 C C . ALA B 1 59 ? 35.143 48.963 44.409 1.00 20.91 59 ALA B C 1
ATOM 2759 O O . ALA B 1 59 ? 34.615 49.832 43.720 1.00 23.79 59 ALA B O 1
ATOM 2761 N N . LEU B 1 60 ? 35.527 47.786 43.931 1.00 18.75 60 LEU B N 1
ATOM 2762 C CA . LEU B 1 60 ? 35.400 47.454 42.521 1.00 18.02 60 LEU B CA 1
ATOM 2763 C C . LEU B 1 60 ? 33.963 47.296 42.020 1.00 18.81 60 LEU B C 1
ATOM 2764 O O . LEU B 1 60 ? 33.580 47.952 41.050 1.00 16.07 60 LEU B O 1
ATOM 2769 N N . THR B 1 61 ? 33.168 46.443 42.673 1.00 17.26 61 THR B N 1
ATOM 2770 C CA . THR B 1 61 ? 31.809 46.219 42.205 1.00 19.15 61 THR B CA 1
ATOM 2771 C C . THR B 1 61 ? 30.917 47.449 42.149 1.00 19.21 61 THR B C 1
ATOM 2772 O O . THR B 1 61 ? 30.245 47.665 41.153 1.00 19.38 61 THR B O 1
ATOM 2776 N N . ARG B 1 62 ? 30.923 48.279 43.183 1.00 22.95 62 ARG B N 1
ATOM 2777 C CA . ARG B 1 62 ? 30.072 49.475 43.158 1.00 23.97 62 ARG B CA 1
ATOM 2778 C C . ARG B 1 62 ? 30.535 50.494 42.104 1.00 22.54 62 ARG B C 1
ATOM 2779 O O . ARG B 1 62 ? 29.716 51.150 41.457 1.00 21.17 62 ARG B O 1
ATOM 2795 N N . VAL B 1 64 ? 32.237 49.840 39.227 1.00 17.83 64 VAL B N 1
ATOM 2796 C CA . VAL B 1 64 ? 31.973 49.345 37.888 1.00 18.41 64 VAL B CA 1
ATOM 2797 C C . VAL B 1 64 ? 30.505 49.570 37.540 1.00 18.44 64 VAL B C 1
ATOM 2798 O O . VAL B 1 64 ? 30.186 50.046 36.456 1.00 19.12 64 VAL B O 1
ATOM 2802 N N . VAL B 1 65 ? 29.609 49.245 38.463 1.00 18.24 65 VAL B N 1
ATOM 2803 C CA . VAL B 1 65 ? 28.189 49.444 38.200 1.00 19.32 65 VAL B CA 1
ATOM 2804 C C . VAL B 1 65 ? 27.886 50.939 38.041 1.00 20.28 65 VAL B C 1
ATOM 2805 O O . VAL B 1 65 ? 27.118 51.328 37.166 1.00 21.09 65 VAL B O 1
ATOM 2809 N N . ALA B 1 66 ? 28.520 51.771 38.865 1.00 19.34 66 ALA B N 1
ATOM 2810 C CA . ALA B 1 66 ? 28.311 53.211 38.814 1.00 18.75 66 ALA B CA 1
ATOM 2811 C C . ALA B 1 66 ? 28.829 53.833 37.510 1.00 18.57 66 ALA B C 1
ATOM 2812 O O . ALA B 1 66 ? 28.126 54.623 36.880 1.00 19.47 66 ALA B O 1
ATOM 2814 N N . LEU B 1 67 ? 30.049 53.484 37.105 1.00 16.87 67 LEU B N 1
ATOM 2815 C CA . LEU B 1 67 ? 30.595 54.015 35.859 1.00 15.98 67 LEU B CA 1
ATOM 2816 C C . LEU B 1 67 ? 29.814 53.463 34.665 1.00 15.70 67 LEU B C 1
ATOM 2817 O O . LEU B 1 67 ? 29.571 54.176 33.701 1.00 14.15 67 LEU B O 1
ATOM 2822 N N . ALA B 1 68 ? 29.412 52.196 34.733 1.00 16.10 68 ALA B N 1
ATOM 2823 C CA . ALA B 1 68 ? 28.625 51.592 33.654 1.00 17.77 68 ALA B CA 1
ATOM 2824 C C . ALA B 1 68 ? 27.304 52.351 33.440 1.00 19.91 68 ALA B C 1
ATOM 2825 O O . ALA B 1 68 ? 26.867 52.562 32.310 1.00 19.61 68 ALA B O 1
ATOM 2827 N N . GLN B 1 69 ? 26.659 52.747 34.531 1.00 21.12 69 GLN B N 1
ATOM 2828 C CA . GLN B 1 69 ? 25.401 53.468 34.424 1.00 23.14 69 GLN B CA 1
ATOM 2829 C C . GLN B 1 69 ? 25.620 54.851 33.825 1.00 23.30 69 GLN B C 1
ATOM 2830 O O . GLN B 1 69 ? 24.872 55.277 32.948 1.00 24.51 69 GLN B O 1
ATOM 2836 N N . GLU B 1 70 ? 26.662 55.534 34.296 1.00 21.26 70 GLU B N 1
ATOM 2837 C CA . GLU B 1 70 ? 26.995 56.878 33.840 1.00 23.01 70 GLU B CA 1
ATOM 2838 C C . GLU B 1 70 ? 27.596 56.985 32.435 1.00 22.33 70 GLU B C 1
ATOM 2839 O O . GLU B 1 70 ? 27.711 58.089 31.901 1.00 22.95 70 GLU B O 1
ATOM 2845 N N . ALA B 1 71 ? 27.982 55.865 31.832 1.00 19.00 71 ALA B N 1
ATOM 2846 C CA . ALA B 1 71 ? 28.568 55.920 30.500 1.00 18.96 71 ALA B CA 1
ATOM 2847 C C . ALA B 1 71 ? 27.490 56.246 29.468 1.00 19.36 71 ALA B C 1
ATOM 2848 O O . ALA B 1 71 ? 26.319 55.954 29.681 1.00 16.34 71 ALA B O 1
ATOM 2850 N N . ARG B 1 72 ? 27.886 56.857 28.353 1.00 20.83 72 ARG B N 1
ATOM 2851 C CA . ARG B 1 72 ? 26.924 57.207 27.306 1.00 23.20 72 ARG B CA 1
ATOM 2852 C C . ARG B 1 72 ? 26.602 56.037 26.371 1.00 22.83 72 ARG B C 1
ATOM 2853 O O . ARG B 1 72 ? 25.562 56.038 25.712 1.00 25.37 72 ARG B O 1
ATOM 2861 N N . VAL B 1 73 ? 27.477 55.036 26.320 1.00 19.88 73 VAL B N 1
ATOM 2862 C CA . VAL B 1 73 ? 27.244 53.878 25.459 1.00 16.07 73 VAL B CA 1
ATOM 2863 C C . VAL B 1 73 ? 26.702 52.705 26.286 1.00 16.61 73 VAL B C 1
ATOM 2864 O O . VAL B 1 73 ? 26.789 52.715 27.516 1.00 15.44 73 VAL B O 1
ATOM 2868 N N . PRO B 1 74 ? 26.111 51.689 25.625 1.00 14.94 74 PRO B N 1
ATOM 2869 C CA . PRO B 1 74 ? 25.580 50.536 26.368 1.00 15.13 74 PRO B CA 1
ATOM 2870 C C . PRO B 1 74 ? 26.725 49.786 27.063 1.00 15.15 74 PRO B C 1
ATOM 2871 O O . PRO B 1 74 ? 27.770 49.523 26.459 1.00 14.37 74 PRO B O 1
ATOM 2875 N N . VAL B 1 75 ? 26.521 49.444 28.325 1.00 14.91 75 VAL B N 1
ATOM 2876 C CA . VAL B 1 75 ? 27.524 48.727 29.106 1.00 15.19 75 VAL B CA 1
ATOM 2877 C C . VAL B 1 75 ? 26.852 47.708 30.014 1.00 16.28 75 VAL B C 1
ATOM 2878 O O . VAL B 1 75 ? 25.964 48.057 30.799 1.00 16.55 75 VAL B O 1
ATOM 2882 N N . ALA B 1 76 ? 27.255 46.446 29.893 1.00 16.17 76 ALA B N 1
ATOM 2883 C CA . ALA B 1 76 ? 26.715 45.405 30.758 1.00 16.11 76 ALA B CA 1
ATOM 2884 C C . ALA B 1 76 ? 27.846 44.986 31.691 1.00 17.05 76 ALA B C 1
ATOM 2885 O O . ALA B 1 76 ? 29.031 45.126 31.350 1.00 16.99 76 ALA B O 1
ATOM 2887 N N . VAL B 1 77 ? 27.491 44.513 32.880 1.00 15.31 77 VAL B N 1
ATOM 2888 C CA . VAL B 1 77 ? 28.491 44.061 33.833 1.00 15.13 77 VAL B CA 1
ATOM 2889 C C . VAL B 1 77 ? 28.253 42.578 34.057 1.00 16.93 77 VAL B C 1
ATOM 2890 O O . VAL B 1 77 ? 27.217 42.198 34.592 1.00 17.12 77 VAL B O 1
ATOM 2894 N N . HIS B 1 78 ? 29.211 41.754 33.619 1.00 18.55 78 HIS B N 1
ATOM 2895 C CA . HIS B 1 78 ? 29.105 40.297 33.713 1.00 20.50 78 HIS B CA 1
ATOM 2896 C C . HIS B 1 78 ? 30.036 39.648 34.727 1.00 20.52 78 HIS B C 1
ATOM 2897 O O . HIS B 1 78 ? 31.185 40.049 34.880 1.00 19.18 78 HIS B O 1
ATOM 2904 N N . LEU B 1 79 ? 29.531 38.618 35.396 1.00 21.67 79 LEU B N 1
ATOM 2905 C CA . LEU B 1 79 ? 30.324 37.911 36.386 1.00 22.87 79 LEU B CA 1
ATOM 2906 C C . LEU B 1 79 ? 30.737 36.753 35.468 1.00 25.32 79 LEU B C 1
ATOM 2907 O O . LEU B 1 79 ? 29.874 36.036 34.986 1.00 29.73 79 LEU B O 1
ATOM 2912 N N . ASP B 1 80 ? 32.031 36.551 35.241 1.00 23.58 80 ASP B N 1
ATOM 2913 C CA . ASP B 1 80 ? 32.497 35.469 34.357 1.00 26.11 80 ASP B CA 1
ATOM 2914 C C . ASP B 1 80 ? 32.834 34.204 35.146 1.00 25.28 80 ASP B C 1
ATOM 2915 O O . ASP B 1 80 ? 33.418 34.271 36.224 1.00 24.76 80 ASP B O 1
ATOM 2920 N N . HIS B 1 81 ? 32.453 33.054 34.604 1.00 23.72 81 HIS B N 1
ATOM 2921 C CA . HIS B 1 81 ? 32.723 31.763 35.232 1.00 23.74 81 HIS B CA 1
ATOM 2922 C C . HIS B 1 81 ? 32.473 31.699 36.744 1.00 24.28 81 HIS B C 1
ATOM 2923 O O . HIS B 1 81 ? 33.384 31.381 37.512 1.00 24.37 81 HIS B O 1
ATOM 2930 N N . GLY B 1 82 ? 31.252 32.007 37.175 1.00 22.93 82 GLY B N 1
ATOM 2931 C CA . GLY B 1 82 ? 30.948 31.926 38.593 1.00 20.96 82 GLY B CA 1
ATOM 2932 C C . GLY B 1 82 ? 31.115 30.460 38.967 1.00 21.55 82 GLY B C 1
ATOM 2933 O O . GLY B 1 82 ? 30.845 29.586 38.133 1.00 20.93 82 GLY B O 1
ATOM 2934 N N . SER B 1 83 ? 31.544 30.159 40.190 1.00 20.12 83 SER B N 1
ATOM 2935 C CA . SER B 1 83 ? 31.740 28.750 40.544 1.00 21.12 83 SER B CA 1
ATOM 2936 C C . SER B 1 83 ? 30.639 28.085 41.371 1.00 20.03 83 SER B C 1
ATOM 2937 O O . SER B 1 83 ? 30.690 26.881 41.612 1.00 20.98 83 SER B O 1
ATOM 2940 N N . SER B 1 84 ? 29.644 28.860 41.788 1.00 19.39 84 SER B N 1
ATOM 2941 C CA . SER B 1 84 ? 28.542 28.328 42.590 1.00 19.19 84 SER B CA 1
ATOM 2942 C C . SER B 1 84 ? 27.285 29.193 42.545 1.00 18.07 84 SER B C 1
ATOM 2943 O O . SER B 1 84 ? 27.308 30.353 42.122 1.00 18.20 84 SER B O 1
ATOM 2946 N N . TYR B 1 85 ? 26.184 28.611 43.000 1.00 19.68 85 TYR B N 1
ATOM 2947 C CA . TYR B 1 85 ? 24.907 29.310 43.040 1.00 20.78 85 TYR B CA 1
ATOM 2948 C C . TYR B 1 85 ? 25.074 30.537 43.941 1.00 20.42 85 TYR B C 1
ATOM 2949 O O . TYR B 1 85 ? 24.564 31.615 43.645 1.00 21.77 85 TYR B O 1
ATOM 2958 N N . GLU B 1 86 ? 25.798 30.348 45.040 1.00 20.90 86 GLU B N 1
ATOM 2959 C CA . GLU B 1 86 ? 26.057 31.408 46.006 1.00 22.14 86 GLU B CA 1
ATOM 2960 C C . GLU B 1 86 ? 26.857 32.549 45.384 1.00 21.56 86 GLU B C 1
ATOM 2961 O O . GLU B 1 86 ? 26.605 33.713 45.673 1.00 22.38 86 GLU B O 1
ATOM 2967 N N . SER B 1 87 ? 27.822 32.212 44.533 1.00 21.67 87 SER B N 1
ATOM 2968 C CA . SER B 1 87 ? 28.640 33.217 43.864 1.00 21.73 87 SER B CA 1
ATOM 2969 C C . SER B 1 87 ? 27.754 34.057 42.965 1.00 20.29 87 SER B C 1
ATOM 2970 O O . SER B 1 87 ? 27.900 35.275 42.886 1.00 20.77 87 SER B O 1
ATOM 2973 N N . VAL B 1 88 ? 26.842 33.384 42.271 1.00 18.77 88 VAL B N 1
ATOM 2974 C CA . VAL B 1 88 ? 25.912 34.057 41.380 1.00 16.21 88 VAL B CA 1
ATOM 2975 C C . VAL B 1 88 ? 25.025 34.997 42.195 1.00 14.03 88 VAL B C 1
ATOM 2976 O O . VAL B 1 88 ? 24.795 36.132 41.800 1.00 16.62 88 VAL B O 1
ATOM 2980 N N . LEU B 1 89 ? 24.524 34.524 43.329 1.00 12.99 89 LEU B N 1
ATOM 2981 C CA . LEU B 1 89 ? 23.690 35.372 44.174 1.00 15.68 89 LEU B CA 1
ATOM 2982 C C . LEU B 1 89 ? 24.439 36.649 44.573 1.00 16.22 89 LEU B C 1
ATOM 2983 O O . LEU B 1 89 ? 23.863 37.736 44.569 1.00 16.34 89 LEU B O 1
ATOM 2988 N N . LYS B 1 90 ? 25.720 36.526 44.918 1.00 16.08 90 LYS B N 1
ATOM 2989 C CA . LYS B 1 90 ? 26.476 37.710 45.293 1.00 19.02 90 LYS B CA 1
ATOM 2990 C C . LYS B 1 90 ? 26.576 38.673 44.108 1.00 19.68 90 LYS B C 1
ATOM 2991 O O . LYS B 1 90 ? 26.525 39.888 44.285 1.00 18.31 90 LYS B O 1
ATOM 2997 N N . ALA B 1 91 ? 26.702 38.133 42.899 1.00 18.22 91 ALA B N 1
ATOM 2998 C CA . ALA B 1 91 ? 26.796 38.986 41.718 1.00 17.63 91 ALA B CA 1
ATOM 2999 C C . ALA B 1 91 ? 25.484 39.717 41.489 1.00 17.65 91 ALA B C 1
ATOM 3000 O O . ALA B 1 91 ? 25.481 40.863 41.032 1.00 16.68 91 ALA B O 1
ATOM 3002 N N . LEU B 1 92 ? 24.370 39.047 41.792 1.00 17.13 92 LEU B N 1
ATOM 3003 C CA . LEU B 1 92 ? 23.059 39.663 41.628 1.00 16.64 92 LEU B CA 1
ATOM 3004 C C . LEU B 1 92 ? 22.941 40.774 42.669 1.00 15.92 92 LEU B C 1
ATOM 3005 O O . LEU B 1 92 ? 22.464 41.868 42.383 1.00 15.10 92 LEU B O 1
ATOM 3010 N N . ARG B 1 93 ? 23.408 40.480 43.872 1.00 16.52 93 ARG B N 1
ATOM 3011 C CA . ARG B 1 93 ? 23.387 41.436 44.977 1.00 17.35 93 ARG B CA 1
ATOM 3012 C C . ARG B 1 93 ? 24.173 42.709 44.645 1.00 16.91 93 ARG B C 1
ATOM 3013 O O . ARG B 1 93 ? 23.722 43.816 44.929 1.00 15.83 93 ARG B O 1
ATOM 3021 N N . GLU B 1 94 ? 25.348 42.541 44.041 1.00 17.03 94 GLU B N 1
ATOM 3022 C CA . GLU B 1 94 ? 26.198 43.666 43.682 1.00 17.85 94 GLU B CA 1
ATOM 3023 C C . GLU B 1 94 ? 25.788 44.385 42.388 1.00 17.47 94 GLU B C 1
ATOM 3024 O O . GLU B 1 94 ? 26.548 45.201 41.861 1.00 17.22 94 GLU B O 1
ATOM 3030 N N . GLY B 1 95 ? 24.610 44.065 41.861 1.00 15.56 95 GLY B N 1
ATOM 3031 C CA . GLY B 1 95 ? 24.130 44.756 40.668 1.00 14.17 95 GLY B CA 1
ATOM 3032 C C . GLY B 1 95 ? 24.601 44.331 39.287 1.00 15.36 95 GLY B C 1
ATOM 3033 O O . GLY B 1 95 ? 24.427 45.073 38.316 1.00 14.50 95 GLY B O 1
ATOM 3034 N N . PHE B 1 96 ? 25.200 43.154 39.168 1.00 14.93 96 PHE B N 1
ATOM 3035 C CA . PHE B 1 96 ? 25.642 42.695 37.850 1.00 17.45 96 PHE B CA 1
ATOM 3036 C C . PHE B 1 96 ? 24.402 42.565 36.952 1.00 16.98 96 PHE B C 1
ATOM 3037 O O . PHE B 1 96 ? 23.330 42.225 37.443 1.00 17.45 96 PHE B O 1
ATOM 3045 N N . THR B 1 97 ? 24.542 42.824 35.649 1.00 18.41 97 THR B N 1
ATOM 3046 C CA . THR B 1 97 ? 23.398 42.720 34.730 1.00 16.79 97 THR B CA 1
ATOM 3047 C C . THR B 1 97 ? 23.384 41.409 33.967 1.00 19.30 97 THR B C 1
ATOM 3048 O O . THR B 1 97 ? 22.461 41.121 33.193 1.00 18.95 97 THR B O 1
ATOM 3052 N N . SER B 1 98 ? 24.422 40.617 34.182 1.00 19.63 98 SER B N 1
ATOM 3053 C CA . SER B 1 98 ? 24.504 39.304 33.574 1.00 19.86 98 SER B CA 1
ATOM 3054 C C . SER B 1 98 ? 25.426 38.429 34.392 1.00 17.63 98 SER B C 1
ATOM 3055 O O . SER B 1 98 ? 26.442 38.884 34.891 1.00 19.10 98 SER B O 1
ATOM 3058 N N . VAL B 1 99 ? 25.039 37.178 34.571 1.00 18.26 99 VAL B N 1
ATOM 3059 C CA . VAL B 1 99 ? 25.845 36.252 35.347 1.00 16.75 99 VAL B CA 1
ATOM 3060 C C . VAL B 1 99 ? 26.025 34.947 34.581 1.00 18.08 99 VAL B C 1
ATOM 3061 O O . VAL B 1 99 ? 25.418 34.739 33.522 1.00 13.72 99 VAL B O 1
ATOM 3073 N N . ILE B 1 101 ? 27.392 30.590 35.491 1.00 18.05 101 ILE B N 1
ATOM 3074 C CA . ILE B 1 101 ? 28.020 29.647 36.403 1.00 18.34 101 ILE B CA 1
ATOM 3075 C C . ILE B 1 101 ? 28.725 28.639 35.514 1.00 19.80 101 ILE B C 1
ATOM 3076 O O . ILE B 1 101 ? 28.174 28.204 34.502 1.00 17.73 101 ILE B O 1
ATOM 3081 N N . ASP B 1 102 ? 29.961 28.305 35.863 1.00 20.86 102 ASP B N 1
ATOM 3082 C CA . ASP B 1 102 ? 30.723 27.357 35.067 1.00 21.05 102 ASP B CA 1
ATOM 3083 C C . ASP B 1 102 ? 30.665 25.978 35.681 1.00 21.53 102 ASP B C 1
ATOM 3084 O O . ASP B 1 102 ? 31.350 25.697 36.667 1.00 21.77 102 ASP B O 1
ATOM 3089 N N . LYS B 1 103 ? 29.829 25.123 35.107 1.00 19.13 103 LYS B N 1
ATOM 3090 C CA . LYS B 1 103 ? 29.697 23.759 35.585 1.00 18.95 103 LYS B CA 1
ATOM 3091 C C . LYS B 1 103 ? 29.926 22.843 34.392 1.00 19.95 103 LYS B C 1
ATOM 3092 O O . LYS B 1 103 ? 29.438 21.717 34.347 1.00 20.28 103 LYS B O 1
ATOM 3098 N N . SER B 1 104 ? 30.680 23.354 33.422 1.00 21.71 104 SER B N 1
ATOM 3099 C CA . SER B 1 104 ? 30.988 22.616 32.210 1.00 24.53 104 SER B CA 1
ATOM 3100 C C . SER B 1 104 ? 31.862 21.410 32.507 1.00 26.10 104 SER B C 1
ATOM 3101 O O . SER B 1 104 ? 32.058 20.559 31.646 1.00 24.35 104 SER B O 1
ATOM 3104 N N . HIS B 1 105 ? 32.399 21.351 33.723 1.00 28.24 105 HIS B N 1
ATOM 3105 C CA . HIS B 1 105 ? 33.237 20.229 34.136 1.00 29.38 105 HIS B CA 1
ATOM 3106 C C . HIS B 1 105 ? 32.361 19.126 34.727 1.00 29.38 105 HIS B C 1
ATOM 3107 O O . HIS B 1 105 ? 32.840 18.034 35.020 1.00 29.86 105 HIS B O 1
ATOM 3114 N N . GLU B 1 106 ? 31.079 19.427 34.909 1.00 28.61 106 GLU B N 1
ATOM 3115 C CA . GLU B 1 106 ? 30.117 18.480 35.473 1.00 29.03 106 GLU B CA 1
ATOM 3116 C C . GLU B 1 106 ? 29.468 17.625 34.387 1.00 29.40 106 GLU B C 1
ATOM 3117 O O . GLU B 1 106 ? 29.589 17.928 33.200 1.00 28.02 106 GLU B O 1
ATOM 3123 N N . ASP B 1 107 ? 28.778 16.558 34.791 1.00 29.48 107 ASP B N 1
ATOM 3124 C CA . ASP B 1 107 ? 28.104 15.716 33.810 1.00 30.42 107 ASP B CA 1
ATOM 3125 C C . ASP B 1 107 ? 26.946 16.552 33.290 1.00 29.55 107 ASP B C 1
ATOM 3126 O O . ASP B 1 107 ? 26.579 17.557 33.909 1.00 28.30 107 ASP B O 1
ATOM 3131 N N . PHE B 1 108 ? 26.375 16.146 32.162 1.00 27.53 108 PHE B N 1
ATOM 3132 C CA . PHE B 1 108 ? 25.293 16.902 31.551 1.00 25.79 108 PHE B CA 1
ATOM 3133 C C . PHE B 1 108 ? 24.113 17.224 32.448 1.00 24.78 108 PHE B C 1
ATOM 3134 O O . PHE B 1 108 ? 23.693 18.377 32.532 1.00 23.57 108 PHE B O 1
ATOM 3142 N N . GLU B 1 109 ? 23.559 16.215 33.106 1.00 23.91 109 GLU B N 1
ATOM 3143 C CA . GLU B 1 109 ? 22.416 16.468 33.963 1.00 23.20 109 GLU B CA 1
ATOM 3144 C C . GLU B 1 109 ? 22.735 17.460 35.077 1.00 21.29 109 GLU B C 1
ATOM 3145 O O . GLU B 1 109 ? 21.923 18.330 35.371 1.00 20.93 109 GLU B O 1
ATOM 3151 N N . THR B 1 110 ? 23.910 17.330 35.692 1.00 19.52 110 THR B N 1
ATOM 3152 C CA . THR B 1 110 ? 24.323 18.237 36.762 1.00 19.24 110 THR B CA 1
ATOM 3153 C C . THR B 1 110 ? 24.515 19.671 36.254 1.00 19.48 110 THR B C 1
ATOM 3154 O O . THR B 1 110 ? 24.190 20.637 36.956 1.00 20.00 110 THR B O 1
ATOM 3158 N N . ASN B 1 111 ? 25.050 19.807 35.041 1.00 17.97 111 ASN B N 1
ATOM 3159 C CA . ASN B 1 111 ? 25.289 21.122 34.452 1.00 17.49 111 ASN B CA 1
ATOM 3160 C C . ASN B 1 111 ? 23.952 21.805 34.175 1.00 19.30 111 ASN B C 1
ATOM 3161 O O . ASN B 1 111 ? 23.774 23.000 34.454 1.00 17.17 111 ASN B O 1
ATOM 3166 N N . VAL B 1 112 ? 23.014 21.030 33.637 1.00 18.00 112 VAL B N 1
ATOM 3167 C CA . VAL B 1 112 ? 21.678 21.526 33.337 1.00 18.25 112 VAL B CA 1
ATOM 3168 C C . VAL B 1 112 ? 21.008 21.963 34.629 1.00 18.79 112 VAL B C 1
ATOM 3169 O O . VAL B 1 112 ? 20.434 23.053 34.706 1.00 17.07 112 VAL B O 1
ATOM 3173 N N . ARG B 1 113 ? 21.092 21.108 35.646 1.00 18.38 113 ARG B N 1
ATOM 3174 C CA . ARG B 1 113 ? 20.488 21.397 36.949 1.00 21.32 113 ARG B CA 1
ATOM 3175 C C . ARG B 1 113 ? 21.053 22.685 37.556 1.00 20.35 113 ARG B C 1
ATOM 3176 O O . ARG B 1 113 ? 20.311 23.588 37.914 1.00 21.99 113 ARG B O 1
ATOM 3184 N N . GLU B 1 114 ? 22.369 22.764 37.677 1.00 20.95 114 GLU B N 1
ATOM 3185 C CA . GLU B 1 114 ? 23.001 23.953 38.242 1.00 20.40 114 GLU B CA 1
ATOM 3186 C C . GLU B 1 114 ? 22.674 25.189 37.408 1.00 19.75 114 GLU B C 1
ATOM 3187 O O . GLU B 1 114 ? 22.283 26.229 37.945 1.00 18.89 114 GLU B O 1
ATOM 3193 N N . THR B 1 115 ? 22.831 25.071 36.093 1.00 17.38 115 THR B N 1
ATOM 3194 C CA . THR B 1 115 ? 22.557 26.192 35.206 1.00 17.65 115 THR B CA 1
ATOM 3195 C C . THR B 1 115 ? 21.105 26.659 35.257 1.00 19.07 115 THR B C 1
ATOM 3196 O O . THR B 1 115 ? 20.839 27.859 35.302 1.00 19.30 115 THR B O 1
ATOM 3200 N N . LYS B 1 116 ? 20.165 25.721 35.262 1.00 20.26 116 LYS B N 1
ATOM 3201 C CA . LYS B 1 116 ? 18.760 26.097 35.283 1.00 21.41 116 LYS B CA 1
ATOM 3202 C C . LYS B 1 116 ? 18.408 26.865 36.553 1.00 21.52 116 LYS B C 1
ATOM 3203 O O . LYS B 1 116 ? 17.663 27.838 36.501 1.00 19.38 116 LYS B O 1
ATOM 3209 N N . ARG B 1 117 ? 18.946 26.426 37.688 1.00 21.15 117 ARG B N 1
ATOM 3210 C CA . ARG B 1 117 ? 18.678 27.101 38.952 1.00 21.98 117 ARG B CA 1
ATOM 3211 C C . ARG B 1 117 ? 19.202 28.551 38.903 1.00 21.06 117 ARG B C 1
ATOM 3212 O O . ARG B 1 117 ? 18.608 29.461 39.486 1.00 22.22 117 ARG B O 1
ATOM 3220 N N . VAL B 1 118 ? 20.317 28.755 38.205 1.00 20.40 118 VAL B N 1
ATOM 3221 C CA . VAL B 1 118 ? 20.909 30.086 38.064 1.00 18.80 118 VAL B CA 1
ATOM 3222 C C . VAL B 1 118 ? 20.036 30.938 37.152 1.00 18.80 118 VAL B C 1
ATOM 3223 O O . VAL B 1 118 ? 19.838 32.134 37.393 1.00 19.70 118 VAL B O 1
ATOM 3227 N N . VAL B 1 119 ? 19.517 30.314 36.103 1.00 17.15 119 VAL B N 1
ATOM 3228 C CA . VAL B 1 119 ? 18.651 31.009 35.161 1.00 17.36 119 VAL B CA 1
ATOM 3229 C C . VAL B 1 119 ? 17.396 31.535 35.857 1.00 17.81 119 VAL B C 1
ATOM 3230 O O . VAL B 1 119 ? 16.995 32.677 35.630 1.00 19.48 119 VAL B O 1
ATOM 3234 N N . GLU B 1 120 ? 16.774 30.710 36.697 1.00 17.11 120 GLU B N 1
ATOM 3235 C CA . GLU B 1 120 ? 15.558 31.127 37.397 1.00 18.41 120 GLU B CA 1
ATOM 3236 C C . GLU B 1 120 ? 15.780 32.285 38.379 1.00 15.36 120 GLU B C 1
ATOM 3237 O O . GLU B 1 120 ? 14.934 33.167 38.497 1.00 16.99 120 GLU B O 1
ATOM 3243 N N . ALA B 1 121 ? 16.912 32.292 39.076 1.00 17.09 121 ALA B N 1
ATOM 3244 C CA . ALA B 1 121 ? 17.202 33.368 40.034 1.00 15.63 121 ALA B CA 1
ATOM 3245 C C . ALA B 1 121 ? 17.523 34.648 39.276 1.00 17.40 121 ALA B C 1
ATOM 3246 O O . ALA B 1 121 ? 16.996 35.718 39.582 1.00 19.07 121 ALA B O 1
ATOM 3248 N N . ALA B 1 122 ? 18.386 34.532 38.276 1.00 16.41 122 ALA B N 1
ATOM 3249 C CA . ALA B 1 122 ? 18.770 35.689 37.482 1.00 16.57 122 ALA B CA 1
ATOM 3250 C C . ALA B 1 122 ? 17.579 36.337 36.779 1.00 16.00 122 ALA B C 1
ATOM 3251 O O . ALA B 1 122 ? 17.410 37.552 36.836 1.00 20.17 122 ALA B O 1
ATOM 3253 N N . HIS B 1 123 ? 16.763 35.536 36.106 1.00 16.75 123 HIS B N 1
ATOM 3254 C CA . HIS B 1 123 ? 15.608 36.072 35.402 1.00 17.39 123 HIS B CA 1
ATOM 3255 C C . HIS B 1 123 ? 14.592 36.627 36.386 1.00 18.17 123 HIS B C 1
ATOM 3256 O O . HIS B 1 123 ? 13.884 37.582 36.082 1.00 18.20 123 HIS B O 1
ATOM 3263 N N . ALA B 1 124 ? 14.528 36.032 37.573 1.00 17.23 124 ALA B N 1
ATOM 3264 C CA . ALA B 1 124 ? 13.606 36.512 38.587 1.00 19.08 124 ALA B CA 1
ATOM 3265 C C . ALA B 1 124 ? 13.875 37.995 38.860 1.00 19.00 124 ALA B C 1
ATOM 3266 O O . ALA B 1 124 ? 12.955 38.742 39.182 1.00 17.46 124 ALA B O 1
ATOM 3268 N N . VAL B 1 125 ? 15.130 38.423 38.716 1.00 18.41 125 VAL B N 1
ATOM 3269 C CA . VAL B 1 125 ? 15.475 39.821 38.967 1.00 18.73 125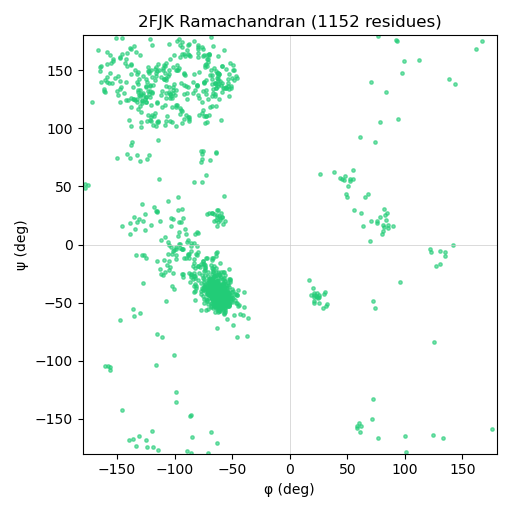 VAL B CA 1
ATOM 3270 C C . VAL B 1 125 ? 15.981 40.599 37.750 1.00 18.20 125 VAL B C 1
ATOM 3271 O O . VAL B 1 125 ? 16.759 41.536 37.884 1.00 17.30 125 VAL B O 1
ATOM 3275 N N . GLY B 1 126 ? 15.532 40.200 36.566 1.00 18.36 126 GLY B N 1
ATOM 3276 C CA . GLY B 1 126 ? 15.914 40.899 35.350 1.00 19.89 126 GLY B CA 1
ATOM 3277 C C . GLY B 1 126 ? 17.346 40.754 34.871 1.00 19.72 126 GLY B C 1
ATOM 3278 O O . GLY B 1 126 ? 17.829 41.576 34.095 1.00 20.41 126 GLY B O 1
ATOM 3279 N N . VAL B 1 127 ? 18.035 39.714 35.312 1.00 19.29 127 VAL B N 1
ATOM 3280 C CA . VAL B 1 127 ? 19.411 39.527 34.880 1.00 18.13 127 VAL B CA 1
ATOM 3281 C C . VAL B 1 127 ? 19.505 38.400 33.870 1.00 18.58 127 VAL B C 1
ATOM 3282 O O . VAL B 1 127 ? 18.762 37.421 33.967 1.00 19.40 127 VAL B O 1
ATOM 3286 N N . THR B 1 128 ? 20.411 38.539 32.898 1.00 16.06 128 THR B N 1
ATOM 3287 C CA . THR B 1 128 ? 20.589 37.509 31.884 1.00 15.86 128 THR B CA 1
ATOM 3288 C C . THR B 1 128 ? 21.686 36.516 32.267 1.00 18.03 128 THR B C 1
ATOM 3289 O O . THR B 1 128 ? 22.511 36.772 33.161 1.00 18.20 128 THR B O 1
ATOM 3293 N N . VAL B 1 129 ? 21.685 35.376 31.589 1.00 17.04 129 VAL B N 1
ATOM 3294 C CA . VAL B 1 129 ? 22.612 34.308 31.914 1.00 16.70 129 VAL B CA 1
ATOM 3295 C C . VAL B 1 129 ? 23.359 33.711 30.749 1.00 16.42 129 VAL B C 1
ATOM 3296 O O . VAL B 1 129 ? 22.792 33.460 29.687 1.00 17.86 129 VAL B O 1
ATOM 3300 N N . GLU B 1 130 ? 24.640 33.462 30.972 1.00 16.28 130 GLU B N 1
ATOM 3301 C CA . GLU B 1 130 ? 25.493 32.853 29.970 1.00 18.40 130 GLU B CA 1
ATOM 3302 C C . GLU B 1 130 ? 25.763 31.436 30.454 1.00 19.52 130 GLU B C 1
ATOM 3303 O O . GLU B 1 130 ? 26.298 31.245 31.547 1.00 16.59 130 GLU B O 1
ATOM 3309 N N . ALA B 1 131 ? 25.374 30.454 29.646 1.00 20.61 131 ALA B N 1
ATOM 3310 C CA . ALA B 1 131 ? 25.580 29.049 29.971 1.00 21.22 131 ALA B CA 1
ATOM 3311 C C . ALA B 1 131 ? 26.936 28.602 29.396 1.00 20.77 131 ALA B C 1
ATOM 3312 O O . ALA B 1 131 ? 27.492 29.259 28.514 1.00 20.62 131 ALA B O 1
ATOM 3314 N N . GLU B 1 132 ? 27.465 27.487 29.882 1.00 20.28 132 GLU B N 1
ATOM 3315 C CA . GLU B 1 132 ? 28.750 27.014 29.390 1.00 21.81 132 GLU B CA 1
ATOM 3316 C C . GLU B 1 132 ? 28.762 25.499 29.178 1.00 22.93 132 GLU B C 1
ATOM 3317 O O . GLU B 1 132 ? 28.581 24.720 30.118 1.00 22.70 132 GLU B O 1
ATOM 3323 N N . LEU 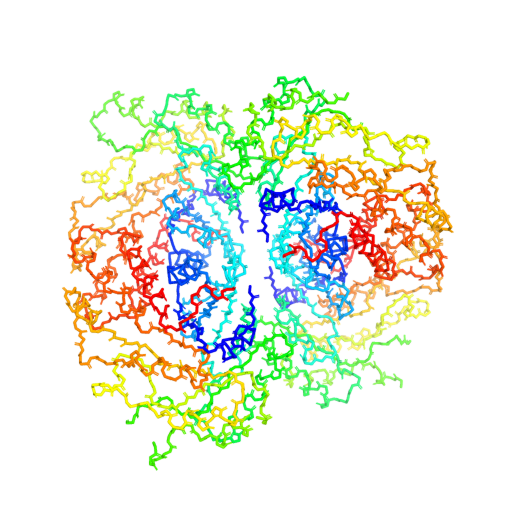B 1 133 ? 28.974 25.091 27.932 1.00 22.89 133 LEU B N 1
ATOM 3324 C CA . LEU B 1 133 ? 28.995 23.677 27.571 1.00 24.33 133 LEU B CA 1
ATOM 3325 C C . LEU B 1 133 ? 30.303 23.361 26.860 1.00 24.09 133 LEU B C 1
ATOM 3326 O O . LEU B 1 133 ? 30.644 23.998 25.865 1.00 23.79 133 LEU B O 1
ATOM 3331 N N . GLY B 1 134 ? 31.022 22.368 27.367 1.00 24.97 134 GLY B N 1
ATOM 3332 C CA . GLY B 1 134 ? 32.295 21.999 26.778 1.00 28.40 134 GLY B CA 1
ATOM 3333 C C . GLY B 1 134 ? 33.394 22.637 27.602 1.00 30.13 134 GLY B C 1
ATOM 3334 O O . GLY B 1 134 ? 33.141 23.616 28.292 1.00 31.01 134 GLY B O 1
ATOM 3335 N N . ARG B 1 135 ? 34.604 22.092 27.543 1.00 32.45 135 ARG B N 1
ATOM 3336 C CA . ARG B 1 135 ? 35.712 22.638 28.318 1.00 34.86 135 ARG B CA 1
ATOM 3337 C C . ARG B 1 135 ? 36.719 23.427 27.498 1.00 34.55 135 ARG B C 1
ATOM 3338 O O . ARG B 1 135 ? 37.134 23.004 26.416 1.00 32.12 135 ARG B O 1
ATOM 3346 N N . LEU B 1 136 ? 37.120 24.575 28.034 1.00 35.09 136 LEU B N 1
ATOM 3347 C CA . LEU B 1 136 ? 38.092 25.418 27.365 1.00 36.14 136 LEU B CA 1
ATOM 3348 C C . LEU B 1 136 ? 39.469 24.783 27.474 1.00 37.03 136 LEU B C 1
ATOM 3349 O O . LEU B 1 136 ? 40.106 24.813 28.526 1.00 38.71 136 LEU B O 1
ATOM 3354 N N . ALA B 1 137 ? 39.912 24.197 26.374 1.00 36.47 137 ALA B N 1
ATOM 3355 C CA . ALA B 1 137 ? 41.208 23.548 26.300 1.00 36.22 137 ALA B CA 1
ATOM 3356 C C . ALA B 1 137 ? 41.557 23.484 24.825 1.00 35.84 137 ALA B C 1
ATOM 3357 O O . ALA B 1 137 ? 40.672 23.305 23.988 1.00 36.68 137 ALA B O 1
ATOM 3359 N N . GLY B 1 138 ? 42.834 23.644 24.502 1.00 36.67 138 GLY B N 1
ATOM 3360 C CA . GLY B 1 138 ? 43.240 23.585 23.109 1.00 37.89 138 GLY B CA 1
ATOM 3361 C C . GLY B 1 138 ? 43.277 22.155 22.607 1.00 38.75 138 GLY B C 1
ATOM 3362 O O . GLY B 1 138 ? 43.148 21.219 23.395 1.00 39.75 138 GLY B O 1
ATOM 3363 N N . ILE B 1 139 ? 43.438 21.984 21.295 1.00 39.99 139 ILE B N 1
ATOM 3364 C CA . ILE B 1 139 ? 43.516 20.657 20.681 1.00 40.39 139 ILE B CA 1
ATOM 3365 C C . ILE B 1 139 ? 44.476 20.723 19.508 1.00 40.80 139 ILE B C 1
ATOM 3366 O O . ILE B 1 139 ? 44.295 21.545 18.610 1.00 41.17 139 ILE B O 1
ATOM 3371 N N . GLU B 1 147 ? 38.472 17.155 20.104 1.00 86.47 147 GLU B N 1
ATOM 3372 C CA . GLU B 1 147 ? 37.770 16.683 18.917 1.00 86.24 147 GLU B CA 1
ATOM 3373 C C . GLU B 1 147 ? 37.497 15.178 18.971 1.00 85.68 147 GLU B C 1
ATOM 3374 O O . GLU B 1 147 ? 36.402 14.757 19.353 1.00 85.79 147 GLU B O 1
ATOM 3380 N N . LYS B 1 148 ? 38.489 14.378 18.581 1.00 84.59 148 LYS B N 1
ATOM 3381 C CA . LYS B 1 148 ? 38.367 12.919 18.583 1.00 82.58 148 LYS B CA 1
ATOM 3382 C C . LYS B 1 148 ? 37.931 12.433 19.957 1.00 81.23 148 LYS B C 1
ATOM 3383 O O . LYS B 1 148 ? 37.179 11.464 20.078 1.00 80.96 148 LYS B O 1
ATOM 3389 N N . ASP B 1 149 ? 38.415 13.122 20.988 1.00 79.38 149 ASP B N 1
ATOM 3390 C CA . ASP B 1 149 ? 38.090 12.798 22.372 1.00 77.23 149 ASP B CA 1
ATOM 3391 C C . ASP B 1 149 ? 36.798 13.519 22.768 1.00 74.53 149 ASP B C 1
ATOM 3392 O O . ASP B 1 149 ? 36.212 13.242 23.819 1.00 74.81 149 ASP B O 1
ATOM 3397 N N . ALA B 1 150 ? 36.365 14.445 21.917 1.00 70.16 150 ALA B N 1
ATOM 3398 C CA . ALA B 1 150 ? 35.153 15.218 22.153 1.00 65.40 150 ALA B CA 1
ATOM 3399 C C . ALA B 1 150 ? 35.198 15.922 23.503 1.00 62.32 150 ALA B C 1
ATOM 3400 O O . ALA B 1 150 ? 34.404 15.638 24.401 1.00 62.78 150 ALA B O 1
ATOM 3402 N N . LEU B 1 151 ? 36.147 16.838 23.639 1.00 57.93 151 LEU B N 1
ATOM 3403 C CA . LEU B 1 151 ? 36.304 17.621 24.855 1.00 52.61 151 LEU B CA 1
ATOM 3404 C C . LEU B 1 151 ? 35.714 18.986 24.504 1.00 48.98 151 LEU B C 1
ATOM 3405 O O . LEU B 1 151 ? 35.635 19.888 25.335 1.00 49.38 151 LEU B O 1
ATOM 3410 N N . LEU B 1 152 ? 35.289 19.109 23.251 1.00 43.12 152 LEU B N 1
ATOM 3411 C CA . LEU B 1 152 ? 34.713 20.340 22.731 1.00 38.01 152 LEU B CA 1
ATOM 3412 C C . LEU B 1 152 ? 33.184 20.333 22.742 1.00 35.52 152 LEU B C 1
ATOM 3413 O O . LEU B 1 152 ? 32.556 19.326 23.065 1.00 34.10 152 LEU B O 1
ATOM 3418 N N . THR B 1 153 ? 32.587 21.464 22.383 1.00 32.59 153 THR B N 1
ATOM 3419 C CA . THR B 1 153 ? 31.138 21.580 22.375 1.00 28.74 153 THR B CA 1
ATOM 3420 C C . THR B 1 153 ? 30.453 20.672 21.357 1.00 25.70 153 THR B C 1
ATOM 3421 O O . THR B 1 153 ? 30.807 20.657 20.189 1.00 23.40 153 THR B O 1
ATOM 3425 N N . ASN B 1 154 ? 29.482 19.898 21.830 1.00 25.23 154 ASN B N 1
ATOM 3426 C CA . ASN B 1 154 ? 28.699 19.016 20.968 1.00 26.02 154 ASN B CA 1
ATOM 3427 C C . ASN B 1 154 ? 27.533 19.894 20.544 1.00 24.61 154 ASN B C 1
ATOM 3428 O O . ASN B 1 154 ? 26.692 20.245 21.365 1.00 24.05 154 ASN B O 1
ATOM 3433 N N . PRO B 1 155 ? 27.472 20.269 19.261 1.00 25.43 155 PRO B N 1
ATOM 3434 C CA . PRO B 1 155 ? 26.373 21.121 18.799 1.00 25.74 155 PRO B CA 1
ATOM 3435 C C . PRO B 1 155 ? 24.974 20.634 19.190 1.00 26.25 155 PRO B C 1
ATOM 3436 O O . PRO B 1 155 ? 24.127 21.432 19.588 1.00 26.46 155 PRO B O 1
ATOM 3440 N N . GLU B 1 156 ? 24.739 19.330 19.115 1.00 26.89 156 GLU B N 1
ATOM 3441 C CA . GLU B 1 156 ? 23.437 18.783 19.485 1.00 26.56 156 GLU B CA 1
ATOM 3442 C C . GLU B 1 156 ? 23.162 19.010 20.959 1.00 25.69 156 GLU B C 1
ATOM 3443 O O . GLU B 1 156 ? 22.096 19.504 21.341 1.00 24.26 156 GLU B O 1
ATOM 3449 N N . GLU B 1 157 ? 24.124 18.618 21.786 1.00 24.02 157 GLU B N 1
ATOM 3450 C CA . GLU B 1 157 ? 23.996 18.778 23.223 1.00 24.62 157 GLU B CA 1
ATOM 3451 C C . GLU B 1 157 ? 23.784 20.258 23.523 1.00 21.51 157 GLU B C 1
ATOM 3452 O O . GLU B 1 157 ? 23.066 20.615 24.454 1.00 20.66 157 GLU B O 1
ATOM 3458 N N . ALA B 1 158 ? 24.393 21.115 22.708 1.00 20.64 158 ALA B N 1
ATOM 3459 C CA . ALA B 1 158 ? 24.269 22.562 22.887 1.00 21.32 158 ALA B CA 1
ATOM 3460 C C . ALA B 1 158 ? 22.816 23.032 22.801 1.00 21.09 158 ALA B C 1
ATOM 3461 O O . ALA B 1 158 ? 22.361 23.802 23.637 1.00 22.02 158 ALA B O 1
ATOM 3463 N N . ARG B 1 159 ? 22.085 22.581 21.787 1.00 22.67 159 ARG B N 1
ATOM 3464 C CA . ARG B 1 159 ? 20.684 22.976 21.648 1.00 20.54 159 ARG B CA 1
ATOM 3465 C C . ARG B 1 159 ? 19.861 22.465 22.824 1.00 20.82 159 ARG B C 1
ATOM 3466 O O . ARG B 1 159 ? 19.016 23.176 23.357 1.00 20.71 159 ARG B O 1
ATOM 3474 N N . ILE B 1 160 ? 20.101 21.225 23.224 1.00 20.18 160 ILE B N 1
ATOM 3475 C CA . ILE B 1 160 ? 19.367 20.649 24.341 1.00 19.75 160 ILE B CA 1
ATOM 3476 C C . ILE B 1 160 ? 19.684 21.413 25.631 1.00 20.69 160 ILE B C 1
ATOM 3477 O O . ILE B 1 160 ? 18.789 21.728 26.420 1.00 20.74 160 ILE B O 1
ATOM 3482 N N . PHE B 1 161 ? 20.962 21.720 25.832 1.00 20.64 161 PHE B N 1
ATOM 3483 C CA . PHE B 1 161 ? 21.394 22.457 27.010 1.00 20.68 161 PHE B CA 1
ATOM 3484 C C . PHE B 1 161 ? 20.626 23.777 27.066 1.00 20.37 161 PHE B C 1
ATOM 3485 O O . PHE B 1 161 ? 20.002 24.109 28.075 1.00 18.97 161 PHE B O 1
ATOM 3501 N N . GLU B 1 163 ? 17.881 24.568 25.656 1.00 22.30 163 GLU B N 1
ATOM 3502 C CA . GLU B 1 163 ? 16.443 24.360 25.812 1.00 22.49 163 GLU B CA 1
ATOM 3503 C C . GLU B 1 163 ? 16.062 23.952 27.237 1.00 22.86 163 GLU B C 1
ATOM 3504 O O . GLU B 1 163 ? 15.101 24.482 27.793 1.00 24.07 163 GLU B O 1
ATOM 3510 N N . ARG B 1 164 ? 16.798 23.016 27.832 1.00 22.76 164 ARG B N 1
ATOM 3511 C CA . ARG B 1 164 ? 16.464 22.587 29.195 1.00 23.19 164 ARG B CA 1
ATOM 3512 C C . ARG B 1 164 ? 16.705 23.719 30.205 1.00 22.60 164 ARG B C 1
ATOM 3513 O O . ARG B 1 164 ? 15.922 23.902 31.137 1.00 19.67 164 ARG B O 1
ATOM 3521 N N . THR B 1 165 ? 17.795 24.461 30.029 1.00 20.02 165 THR B N 1
ATOM 3522 C CA . THR B 1 165 ? 18.055 25.608 30.886 1.00 22.04 165 THR B CA 1
ATOM 3523 C C . THR B 1 165 ? 17.419 26.676 30.018 1.00 24.41 165 THR B C 1
ATOM 3524 O O . THR B 1 165 ? 17.046 26.402 28.875 1.00 27.36 165 THR B O 1
ATOM 3528 N N . GLY B 1 166 ? 17.261 27.879 30.518 1.00 23.28 166 GLY B N 1
ATOM 3529 C CA . GLY B 1 166 ? 16.672 28.872 29.643 1.00 21.77 166 GLY B CA 1
ATOM 3530 C C . GLY B 1 166 ? 17.695 29.959 29.466 1.00 20.36 166 GLY B C 1
ATOM 3531 O O . GLY B 1 166 ? 17.338 31.119 29.318 1.00 21.85 166 GLY B O 1
ATOM 3532 N N . ALA B 1 167 ? 18.969 29.579 29.493 1.00 18.87 167 ALA B N 1
ATOM 3533 C CA . ALA B 1 167 ? 20.061 30.548 29.372 1.00 19.43 167 ALA B CA 1
ATOM 3534 C C . ALA B 1 167 ? 19.864 31.492 28.185 1.00 17.89 167 ALA B C 1
ATOM 3535 O O . ALA B 1 167 ? 19.208 31.144 27.214 1.00 18.47 167 ALA B O 1
ATOM 3537 N N . ASP B 1 168 ? 20.460 32.678 28.268 1.00 17.57 168 ASP B N 1
ATOM 3538 C CA . ASP B 1 168 ? 20.320 33.697 27.232 1.00 17.82 168 ASP B CA 1
ATOM 3539 C C . ASP B 1 168 ? 21.398 33.696 26.144 1.00 18.00 168 ASP B C 1
ATOM 3540 O O . ASP B 1 168 ? 21.169 34.185 25.043 1.00 19.32 168 ASP B O 1
ATOM 3545 N N . TYR B 1 169 ? 22.576 33.182 26.471 1.00 16.82 169 TYR B N 1
ATOM 3546 C CA . TYR B 1 169 ? 23.666 33.074 25.510 1.00 16.77 169 TYR B CA 1
ATOM 3547 C C . TYR B 1 169 ? 24.575 31.924 25.914 1.00 15.18 169 TYR B C 1
ATOM 3548 O O . TYR B 1 169 ? 24.562 31.490 27.063 1.00 13.67 169 TYR B O 1
ATOM 3557 N N . LEU B 1 170 ? 25.356 31.428 24.965 1.00 15.84 170 LEU B N 1
ATOM 3558 C CA . LEU B 1 170 ? 26.193 30.264 25.210 1.00 16.83 170 LEU B CA 1
ATOM 3559 C C . LEU B 1 170 ? 27.683 30.385 24.930 1.00 18.91 170 LEU B C 1
ATOM 3560 O O . LEU B 1 170 ? 28.095 30.772 23.834 1.00 17.22 170 LEU B O 1
ATOM 3565 N N . ALA B 1 171 ? 28.486 30.034 25.932 1.00 19.41 171 ALA B N 1
ATOM 3566 C CA . ALA B 1 171 ? 29.934 30.044 25.797 1.00 19.08 171 ALA B CA 1
ATOM 3567 C C . ALA B 1 171 ? 30.251 28.701 25.158 1.00 19.56 171 ALA B C 1
ATOM 3568 O O . ALA B 1 171 ? 29.762 27.667 25.624 1.00 18.26 171 ALA B O 1
ATOM 3570 N N . VAL B 1 172 ? 31.048 28.709 24.093 1.00 17.78 172 VAL B N 1
ATOM 3571 C CA . VAL B 1 172 ? 31.399 27.472 23.412 1.00 19.46 172 VAL B CA 1
ATOM 3572 C C . VAL B 1 172 ? 32.882 27.139 23.446 1.00 21.27 172 VAL B C 1
ATOM 3573 O O . VAL B 1 172 ? 33.735 28.024 23.520 1.00 22.64 172 VAL B O 1
ATOM 3577 N N . ALA B 1 173 ? 33.172 25.844 23.397 1.00 20.98 173 ALA B N 1
ATOM 3578 C CA . ALA B 1 173 ? 34.539 25.344 23.411 1.00 20.35 173 ALA B CA 1
ATOM 3579 C C . ALA B 1 173 ? 34.858 24.838 22.012 1.00 19.88 173 ALA B C 1
ATOM 3580 O O . ALA B 1 173 ? 34.387 23.776 21.597 1.00 21.61 173 ALA B O 1
ATOM 3582 N N . ILE B 1 174 ? 35.663 25.603 21.290 1.00 20.69 174 ILE B N 1
ATOM 3583 C CA . ILE B 1 174 ? 36.029 25.261 19.928 1.00 19.69 174 ILE B CA 1
ATOM 3584 C C . ILE B 1 174 ? 37.531 25.403 19.708 1.00 21.24 174 ILE B C 1
ATOM 3585 O O . ILE B 1 174 ? 37.995 25.513 18.575 1.00 20.91 174 ILE B O 1
ATOM 3590 N N . GLY B 1 175 ? 38.297 25.415 20.791 1.00 21.76 175 GLY B N 1
ATOM 3591 C CA . GLY B 1 175 ? 39.734 25.530 20.629 1.00 22.74 175 GLY B CA 1
ATOM 3592 C C . GLY B 1 175 ? 40.430 26.577 21.471 1.00 22.70 175 GLY B C 1
ATOM 3593 O O . GLY B 1 175 ? 41.645 26.525 21.619 1.00 23.63 175 GLY B O 1
ATOM 3594 N N . THR B 1 176 ? 39.693 27.530 22.033 1.00 21.44 176 THR B N 1
ATOM 3595 C CA . THR B 1 176 ? 40.358 28.542 22.853 1.00 20.42 176 THR B CA 1
ATOM 3596 C C . THR B 1 176 ? 40.666 28.049 24.260 1.00 21.42 176 THR B C 1
ATOM 3597 O O . THR B 1 176 ? 40.185 26.991 24.693 1.00 20.53 176 THR B O 1
ATOM 3601 N N . SER B 1 177 ? 41.483 28.831 24.958 1.00 20.72 177 SER B N 1
ATOM 3602 C CA . SER B 1 177 ? 41.867 28.562 26.332 1.00 21.38 177 SER B CA 1
ATOM 3603 C C . SER B 1 177 ? 42.487 29.840 26.901 1.00 22.46 177 SER B C 1
ATOM 3604 O O . SER B 1 177 ? 43.078 30.639 26.167 1.00 21.79 177 SER B O 1
ATOM 3607 N N . HIS B 1 178 ? 42.334 30.037 28.206 1.00 21.76 178 HIS B N 1
ATOM 3608 C CA . HIS B 1 178 ? 42.865 31.223 28.873 1.00 24.33 178 HIS B CA 1
ATOM 3609 C C . HIS B 1 178 ? 44.393 31.197 28.945 1.00 24.18 178 HIS B C 1
ATOM 3610 O O . HIS B 1 178 ? 45.014 30.158 28.736 1.00 23.39 178 HIS B O 1
ATOM 3617 N N . GLY B 1 179 ? 44.992 32.349 29.232 1.00 24.28 179 GLY B N 1
ATOM 3618 C CA . GLY B 1 179 ? 46.437 32.412 29.354 1.00 22.01 179 GLY B CA 1
ATOM 3619 C C . GLY B 1 179 ? 47.190 32.793 28.098 1.00 21.96 179 GLY B C 1
ATOM 3620 O O . GLY B 1 179 ? 46.606 32.929 27.016 1.00 18.98 179 GLY B O 1
ATOM 3621 N N . ALA B 1 180 ? 48.505 32.939 28.252 1.00 21.76 180 ALA B N 1
ATOM 3622 C CA . ALA B 1 180 ? 49.397 33.333 27.166 1.00 22.68 180 ALA B CA 1
ATOM 3623 C C . ALA B 1 180 ? 49.913 32.213 26.270 1.00 21.80 180 ALA B C 1
ATOM 3624 O O . ALA B 1 180 ? 50.583 32.492 25.283 1.00 22.73 180 ALA B O 1
ATOM 3626 N N . TYR B 1 181 ? 49.608 30.960 26.598 1.00 21.71 181 TYR B N 1
ATOM 3627 C CA . TYR B 1 181 ? 50.065 29.822 25.789 1.00 23.88 181 TYR B CA 1
ATOM 3628 C C . TYR B 1 181 ? 48.884 28.995 25.299 1.00 25.13 181 TYR B C 1
ATOM 3629 O O . TYR B 1 181 ? 48.601 27.913 25.827 1.00 24.26 181 TYR B O 1
ATOM 3638 N N . LYS B 1 182 ? 48.208 29.507 24.274 1.00 24.99 182 LYS B N 1
ATOM 3639 C CA . LYS B 1 182 ? 47.027 28.852 23.728 1.00 23.99 182 LYS B CA 1
ATOM 3640 C C . LYS B 1 182 ? 47.361 27.717 22.774 1.00 23.99 182 LYS B C 1
ATOM 3641 O O . LYS B 1 182 ? 46.474 26.971 22.362 1.00 21.26 182 LYS B O 1
ATOM 3647 N N . GLY B 1 183 ? 48.638 27.591 22.423 1.00 23.32 183 GLY B N 1
ATOM 3648 C CA . GLY B 1 183 ? 49.041 26.518 21.536 1.00 25.74 183 GLY B CA 1
ATOM 3649 C C . GLY B 1 183 ? 50.390 26.728 20.884 1.00 27.62 183 GLY B C 1
ATOM 3650 O O . GLY B 1 183 ? 50.959 27.818 20.952 1.00 28.78 183 GLY B O 1
ATOM 3651 N N . LYS B 1 184 ? 50.915 25.681 20.257 1.00 29.35 184 LYS B N 1
ATOM 3652 C CA . LYS B 1 184 ? 52.192 25.805 19.573 1.00 31.11 184 LYS B CA 1
ATOM 3653 C C . LYS B 1 184 ? 51.860 26.491 18.266 1.00 30.28 184 LYS B C 1
ATOM 3654 O O . LYS B 1 184 ? 51.187 25.927 17.409 1.00 31.36 184 LYS B O 1
ATOM 3660 N N . GLY B 1 185 ? 52.317 27.725 18.120 1.00 30.44 185 GLY B N 1
ATOM 3661 C CA . GLY B 1 185 ? 51.996 28.461 16.915 1.00 31.19 185 GLY B CA 1
ATOM 3662 C C . GLY B 1 185 ? 50.519 28.819 16.968 1.00 31.21 185 GLY B C 1
ATOM 3663 O O . GLY B 1 185 ? 49.946 28.976 18.050 1.00 29.88 185 GLY B O 1
ATOM 3664 N N . ARG B 1 186 ? 49.895 28.920 15.802 1.00 29.99 186 ARG B N 1
ATOM 3665 C CA . ARG B 1 186 ? 48.486 29.276 15.705 1.00 30.23 186 ARG B CA 1
ATOM 3666 C C . ARG B 1 186 ? 47.538 28.190 16.208 1.00 29.17 186 ARG B C 1
ATOM 3667 O O . ARG B 1 186 ? 47.411 27.128 15.602 1.00 29.59 186 ARG B O 1
ATOM 3675 N N . PRO B 1 187 ? 46.857 28.449 17.332 1.00 29.23 187 PRO B N 1
ATOM 3676 C CA . PRO B 1 187 ? 45.921 27.470 17.891 1.00 28.55 187 PRO B CA 1
ATOM 3677 C C . PRO B 1 187 ? 44.768 27.106 16.962 1.00 28.08 187 PRO B C 1
ATOM 3678 O O . PRO B 1 187 ? 44.226 27.958 16.265 1.00 26.21 187 PRO B O 1
ATOM 3682 N N . PHE B 1 188 ? 44.414 25.823 16.952 1.00 28.60 188 PHE B N 1
ATOM 3683 C CA . PHE B 1 188 ? 43.326 25.317 16.121 1.00 28.39 188 PHE B CA 1
ATOM 3684 C C . PHE B 1 188 ? 41.969 25.743 16.659 1.00 28.12 188 PHE B C 1
ATOM 3685 O O . PHE B 1 188 ? 41.677 25.565 17.843 1.00 28.01 188 PHE B O 1
ATOM 3693 N N . ILE B 1 189 ? 41.148 26.307 15.784 1.00 26.28 189 ILE B N 1
ATOM 3694 C CA . ILE B 1 189 ? 39.804 26.722 16.151 1.00 23.64 189 ILE B CA 1
ATOM 3695 C C . ILE B 1 189 ? 38.859 25.938 15.249 1.00 23.50 189 ILE B C 1
ATOM 3696 O O . ILE B 1 189 ? 38.924 26.048 14.028 1.00 24.29 189 ILE B O 1
ATOM 3701 N N . ASP B 1 190 ? 37.990 25.143 15.857 1.00 22.27 190 ASP B N 1
ATOM 3702 C CA . ASP B 1 190 ? 37.050 24.311 15.114 1.00 22.06 190 ASP B CA 1
ATOM 3703 C C . ASP B 1 190 ? 35.867 25.101 14.550 1.00 19.22 190 ASP B C 1
ATOM 3704 O O . ASP B 1 190 ? 34.780 25.078 15.124 1.00 17.47 190 ASP B O 1
ATOM 3709 N N . HIS B 1 191 ? 36.070 25.772 13.424 1.00 16.72 191 HIS B N 1
ATOM 3710 C CA . HIS B 1 191 ? 35.007 26.564 12.813 1.00 20.21 191 HIS B CA 1
ATOM 3711 C C . HIS B 1 191 ? 33.775 25.782 12.377 1.00 21.86 191 HIS B C 1
ATOM 3712 O O . HIS B 1 191 ? 32.651 26.194 12.674 1.00 23.95 191 HIS B O 1
ATOM 3719 N N . PRO B 1 192 ? 33.959 24.662 11.647 1.00 23.73 192 PRO B N 1
ATOM 3720 C CA . PRO B 1 192 ? 32.807 23.866 11.201 1.00 24.07 192 PRO B CA 1
ATOM 3721 C C . PRO B 1 192 ? 31.965 23.433 12.393 1.00 23.12 192 PRO B C 1
ATOM 3722 O O . PRO B 1 192 ? 30.747 23.320 12.306 1.00 24.95 192 PRO B O 1
ATOM 3726 N N . ARG B 1 193 ? 32.623 23.189 13.514 1.00 24.00 193 ARG B N 1
ATOM 3727 C CA . ARG B 1 193 ? 31.907 22.792 14.713 1.00 25.24 193 ARG B CA 1
ATOM 3728 C C . ARG B 1 193 ? 31.082 23.995 15.183 1.00 26.12 193 ARG B C 1
ATOM 3729 O O . ARG B 1 193 ? 29.927 23.853 15.602 1.00 24.40 193 ARG B O 1
ATOM 3737 N N . LEU B 1 194 ? 31.688 25.179 15.077 1.00 24.41 194 LEU B N 1
ATOM 3738 C CA . LEU B 1 194 ? 31.059 26.442 15.476 1.00 23.67 194 LEU B CA 1
ATOM 3739 C C . LEU B 1 194 ? 29.837 26.715 14.607 1.00 23.85 194 LEU B C 1
ATOM 3740 O O . LEU B 1 194 ? 28.780 27.099 15.111 1.00 23.50 194 LEU B O 1
ATOM 3745 N N . ALA B 1 195 ? 29.992 26.529 13.296 1.00 24.60 195 ALA B N 1
ATOM 3746 C CA . ALA B 1 195 ? 28.899 26.764 12.354 1.00 25.92 195 ALA B CA 1
ATOM 3747 C C . ALA B 1 195 ? 27.721 25.842 12.647 1.00 25.45 195 ALA B C 1
ATOM 3748 O O . ALA B 1 195 ? 26.559 26.257 12.599 1.00 25.60 195 ALA B O 1
ATOM 3750 N N . ARG B 1 196 ? 28.035 24.591 12.954 1.00 25.93 196 ARG B N 1
ATOM 3751 C CA . ARG B 1 196 ? 27.013 23.600 13.251 1.00 28.08 196 ARG B CA 1
ATOM 3752 C C . ARG B 1 196 ? 26.249 24.012 14.503 1.00 26.86 196 ARG B C 1
ATOM 3753 O O . ARG B 1 196 ? 25.018 24.000 14.534 1.00 26.56 196 ARG B O 1
ATOM 3761 N N . ILE B 1 197 ? 26.990 24.383 15.539 1.00 25.74 197 ILE B N 1
ATOM 3762 C CA . ILE B 1 197 ? 26.377 24.822 16.787 1.00 22.53 197 ILE B CA 1
ATOM 3763 C C . ILE B 1 197 ? 25.498 26.033 16.523 1.00 21.91 197 ILE B C 1
ATOM 3764 O O . ILE B 1 197 ? 24.386 26.127 17.051 1.00 21.69 197 ILE B O 1
ATOM 3769 N N . ALA B 1 198 ? 26.000 26.954 15.702 1.00 21.59 198 ALA B N 1
ATOM 3770 C CA . ALA B 1 198 ? 25.260 28.165 15.359 1.00 21.95 198 ALA B CA 1
ATOM 3771 C C . ALA B 1 198 ? 23.927 27.887 14.664 1.00 23.52 198 ALA B C 1
ATOM 3772 O O . ALA B 1 198 ? 22.953 28.609 14.885 1.00 23.06 198 ALA B O 1
ATOM 3774 N N . LYS B 1 199 ? 23.884 26.852 13.823 1.00 25.15 199 LYS B N 1
ATOM 3775 C CA . LYS B 1 199 ? 22.646 26.490 13.119 1.00 24.53 199 LYS B CA 1
ATOM 3776 C C . LYS B 1 199 ? 21.594 25.959 14.096 1.00 22.62 199 LYS B C 1
ATOM 3777 O O . LYS B 1 199 ? 20.395 26.120 13.872 1.00 21.76 199 LYS B O 1
ATOM 3783 N N . LEU B 1 200 ? 22.047 25.338 15.184 1.00 21.28 200 LEU B N 1
ATOM 3784 C CA . LEU B 1 200 ? 21.142 24.763 16.179 1.00 19.66 200 LEU B CA 1
ATOM 3785 C C . LEU B 1 200 ? 20.802 25.712 17.336 1.00 20.07 200 LEU B C 1
ATOM 3786 O O . LEU B 1 200 ? 19.741 25.610 17.951 1.00 19.83 200 LEU B O 1
ATOM 3791 N N . VAL B 1 201 ? 21.712 26.629 17.633 1.00 20.61 201 VAL B N 1
ATOM 3792 C CA . VAL B 1 201 ? 21.522 27.585 18.713 1.00 19.56 201 VAL B CA 1
ATOM 3793 C C . VAL B 1 201 ? 21.456 28.993 18.123 1.00 20.12 201 VAL B C 1
ATOM 3794 O O . VAL B 1 201 ? 22.477 29.567 17.761 1.00 18.74 201 VAL B O 1
ATOM 3798 N N . PRO B 1 202 ? 20.241 29.564 18.002 1.00 22.73 202 PRO B N 1
ATOM 3799 C CA . PRO B 1 202 ? 20.132 30.915 17.440 1.00 23.18 202 PRO B CA 1
ATOM 3800 C C . PRO B 1 202 ? 20.605 31.992 18.418 1.00 23.43 202 PRO B C 1
ATOM 3801 O O . PRO B 1 202 ? 20.946 33.103 18.014 1.00 23.47 202 PRO B O 1
ATOM 3805 N N . ALA B 1 203 ? 20.637 31.645 19.702 1.00 23.55 203 ALA B N 1
ATOM 3806 C CA . ALA B 1 203 ? 21.070 32.566 20.746 1.00 23.47 203 ALA B CA 1
ATOM 3807 C C . ALA B 1 203 ? 22.500 33.040 20.495 1.00 24.09 203 ALA B C 1
ATOM 3808 O O . ALA B 1 203 ? 23.291 32.354 19.848 1.00 25.10 203 ALA B O 1
ATOM 3810 N N . PRO B 1 204 ? 22.849 34.234 20.995 1.00 23.28 204 PRO B N 1
ATOM 3811 C CA . PRO B 1 204 ? 24.220 34.691 20.760 1.00 21.35 204 PRO B CA 1
ATOM 3812 C C . PRO B 1 204 ? 25.261 33.774 21.405 1.00 20.53 204 PRO B C 1
ATOM 3813 O O . PRO B 1 204 ? 25.048 33.237 22.485 1.00 20.74 204 PRO B O 1
ATOM 3817 N N . LEU B 1 205 ? 26.376 33.585 20.706 1.00 19.84 205 LEU B N 1
ATOM 3818 C CA . LEU B 1 205 ? 27.470 32.732 21.155 1.00 18.90 205 LEU B CA 1
ATOM 3819 C C . LEU B 1 205 ? 28.574 33.534 21.823 1.00 17.78 205 LEU B C 1
ATOM 3820 O O . LEU B 1 205 ? 28.808 34.683 21.466 1.00 16.38 205 LEU B O 1
ATOM 3825 N N . VAL B 1 206 ? 29.268 32.903 22.768 1.00 17.74 206 VAL B N 1
ATOM 3826 C CA . VAL B 1 206 ? 30.349 33.554 23.493 1.00 17.61 206 VAL B CA 1
ATOM 3827 C C . VAL B 1 206 ? 31.690 32.830 23.346 1.00 18.65 206 VAL B C 1
ATOM 3828 O O . VAL B 1 206 ? 31.769 31.600 23.421 1.00 16.55 206 VAL B O 1
ATOM 3832 N N . LEU B 1 207 ? 32.743 33.615 23.150 1.00 18.01 207 LEU B N 1
ATOM 3833 C CA . LEU B 1 207 ? 34.081 33.079 22.985 1.00 18.75 207 LEU B CA 1
ATOM 3834 C C . LEU B 1 207 ? 35.053 33.619 24.050 1.00 19.04 207 LEU B C 1
ATOM 3835 O O . LEU B 1 207 ? 35.459 34.787 24.013 1.00 17.38 207 LEU B O 1
ATOM 3840 N N . HIS B 1 208 ? 35.413 32.755 24.994 1.00 18.24 208 HIS B N 1
ATOM 3841 C CA . HIS B 1 208 ? 36.337 33.087 26.079 1.00 19.01 208 HIS B CA 1
ATOM 3842 C C . HIS B 1 208 ? 37.770 32.700 25.684 1.00 19.47 208 HIS B C 1
ATOM 3843 O O . HIS B 1 208 ? 37.974 32.095 24.626 1.00 20.98 208 HIS B O 1
ATOM 3850 N N . GLY B 1 209 ? 38.744 33.042 26.527 1.00 17.92 209 GLY B N 1
ATOM 3851 C CA . GLY B 1 209 ? 40.143 32.737 26.251 1.00 17.91 209 GLY B CA 1
ATOM 3852 C C . GLY B 1 209 ? 40.502 33.191 24.849 1.00 18.87 209 GLY B C 1
ATOM 3853 O O . GLY B 1 209 ? 41.234 32.515 24.102 1.00 17.76 209 GLY B O 1
ATOM 3854 N N . ALA B 1 210 ? 39.996 34.365 24.492 1.00 16.79 210 ALA B N 1
ATOM 3855 C CA . ALA B 1 210 ? 40.189 34.892 23.151 1.00 16.74 210 ALA B CA 1
ATOM 3856 C C . ALA B 1 210 ? 41.315 35.884 22.923 1.00 17.78 210 ALA B C 1
ATOM 3857 O O . ALA B 1 210 ? 41.405 36.451 21.835 1.00 19.04 210 ALA B O 1
ATOM 3859 N N . SER B 1 211 ? 42.161 36.119 23.921 1.00 18.02 211 SER B N 1
ATOM 3860 C CA . SER B 1 211 ? 43.262 37.057 23.728 1.00 18.91 211 SER B CA 1
ATOM 3861 C C . SER B 1 211 ? 44.079 36.700 22.494 1.00 18.42 211 SER B C 1
ATOM 3862 O O . SER B 1 211 ? 44.236 35.519 22.153 1.00 15.94 211 SER B O 1
ATOM 3865 N N . ALA B 1 212 ? 44.602 37.729 21.835 1.00 19.64 212 ALA B N 1
ATOM 3866 C CA . ALA B 1 212 ? 45.430 37.560 20.636 1.00 19.03 212 ALA B CA 1
ATOM 3867 C C . ALA B 1 212 ? 46.912 37.369 21.000 1.00 19.59 212 ALA B C 1
ATOM 3868 O O . ALA B 1 212 ? 47.675 36.775 20.232 1.00 19.88 212 ALA B O 1
ATOM 3870 N N . VAL B 1 213 ? 47.311 37.871 22.171 1.00 20.29 213 VAL B N 1
ATOM 3871 C CA . VAL B 1 213 ? 48.700 37.787 22.626 1.00 21.07 213 VAL B CA 1
ATOM 3872 C C . VAL B 1 213 ? 49.633 38.214 21.474 1.00 22.95 213 VAL B C 1
ATOM 3873 O O . VAL B 1 213 ? 50.533 37.479 21.089 1.00 23.47 213 VAL B O 1
ATOM 3877 N N . PRO B 1 214 ? 49.435 39.426 20.925 1.00 22.78 214 PRO B N 1
ATOM 3878 C CA . PRO B 1 214 ? 50.265 39.915 19.813 1.00 23.72 214 PRO B CA 1
ATOM 3879 C C . PRO B 1 214 ? 51.783 39.935 20.043 1.00 25.35 214 PRO B C 1
ATOM 3880 O O . PRO B 1 214 ? 52.273 40.372 21.094 1.00 23.32 214 PRO B O 1
ATOM 3884 N N . GLN B 1 215 ? 52.517 39.450 19.040 1.00 26.52 215 GLN B N 1
ATOM 3885 C CA . GLN B 1 215 ? 53.977 39.359 19.092 1.00 28.63 215 GLN B CA 1
ATOM 3886 C C . GLN B 1 215 ? 54.645 40.682 19.456 1.00 28.61 215 GLN B C 1
ATOM 3887 O O . GLN B 1 215 ? 55.578 40.718 20.254 1.00 30.34 215 GLN B O 1
ATOM 3893 N N . GLU B 1 216 ? 54.173 41.769 18.866 1.00 28.86 216 GLU B N 1
ATOM 3894 C CA . GLU B 1 216 ? 54.731 43.075 19.166 1.00 29.09 216 GLU B CA 1
ATOM 3895 C C . GLU B 1 216 ? 54.693 43.279 20.684 1.00 28.13 216 GLU B C 1
ATOM 3896 O O . GLU B 1 216 ? 55.670 43.710 21.297 1.00 28.54 216 GLU B O 1
ATOM 3902 N N . LEU B 1 217 ? 53.550 42.955 21.273 1.00 25.43 217 LEU B N 1
ATOM 3903 C CA . LEU B 1 217 ? 53.336 43.092 22.704 1.00 25.55 217 LEU B CA 1
ATOM 3904 C C . LEU B 1 217 ? 54.230 42.141 23.493 1.00 26.22 217 LEU B C 1
ATOM 3905 O O . LEU B 1 217 ? 54.793 42.520 24.520 1.00 24.16 217 LEU B O 1
ATOM 3910 N N . VAL B 1 218 ? 54.359 40.909 23.010 1.00 24.95 218 VAL B N 1
ATOM 3911 C CA . VAL B 1 218 ? 55.195 39.931 23.685 1.00 27.31 218 VAL B CA 1
ATOM 3912 C C . VAL B 1 218 ? 56.626 40.462 23.763 1.00 28.22 218 VAL B C 1
ATOM 3913 O O . VAL B 1 218 ? 57.276 40.366 24.802 1.00 25.79 218 VAL B O 1
ATOM 3917 N N . GLU B 1 219 ? 57.095 41.044 22.662 1.00 29.72 219 GLU B N 1
ATOM 3918 C CA . GLU B 1 219 ? 58.446 41.597 22.590 1.00 30.89 219 GLU B CA 1
ATOM 3919 C C . GLU B 1 219 ? 58.633 42.853 23.435 1.00 31.18 219 GLU B C 1
ATOM 3920 O O . GLU B 1 219 ? 59.712 43.088 23.980 1.00 31.17 219 GLU B O 1
ATOM 3926 N N . ARG B 1 220 ? 57.589 43.668 23.538 1.00 30.57 220 ARG B N 1
ATOM 3927 C CA . ARG B 1 220 ? 57.658 44.886 24.341 1.00 31.20 220 ARG B CA 1
ATOM 3928 C C . ARG B 1 220 ? 57.877 44.480 25.801 1.00 30.91 220 ARG B C 1
ATOM 3929 O O . ARG B 1 220 ? 58.634 45.121 26.531 1.00 31.70 220 ARG B O 1
ATOM 3937 N N . PHE B 1 221 ? 57.197 43.413 26.213 1.00 29.54 221 PHE B N 1
ATOM 3938 C CA . PHE B 1 221 ? 57.309 42.892 27.573 1.00 29.36 221 PHE B CA 1
ATOM 3939 C C . PHE B 1 221 ? 58.760 42.472 27.808 1.00 29.63 221 PHE B C 1
ATOM 3940 O O . PHE B 1 221 ? 59.383 42.883 28.790 1.00 31.13 221 PHE B O 1
ATOM 3948 N N . ARG B 1 222 ? 59.305 41.665 26.902 1.00 28.53 222 ARG B N 1
ATOM 3949 C CA . ARG B 1 222 ? 60.693 41.236 27.034 1.00 29.28 222 ARG B CA 1
ATOM 3950 C C . ARG B 1 222 ? 61.666 42.413 27.066 1.00 29.73 222 ARG B C 1
ATOM 3951 O O . ARG B 1 222 ? 62.536 42.478 27.940 1.00 29.56 222 ARG B O 1
ATOM 3959 N N . ALA B 1 223 ? 61.515 43.337 26.113 1.00 29.64 223 ALA B N 1
ATOM 3960 C CA . ALA B 1 223 ? 62.379 44.519 26.013 1.00 30.73 223 ALA B CA 1
ATOM 3961 C C . ALA B 1 223 ? 62.454 45.281 27.330 1.00 32.36 223 ALA B C 1
ATOM 3962 O O . ALA B 1 223 ? 63.454 45.934 27.634 1.00 31.70 223 ALA B O 1
ATOM 3964 N N . ALA B 1 224 ? 61.378 45.212 28.103 1.00 33.36 224 ALA B N 1
ATOM 3965 C CA . ALA B 1 224 ? 61.334 45.871 29.399 1.00 33.42 224 ALA B CA 1
ATOM 3966 C C . ALA B 1 224 ? 61.633 44.770 30.414 1.00 34.70 224 ALA B C 1
ATOM 3967 O O . ALA B 1 224 ? 62.626 44.057 30.281 1.00 35.61 224 ALA B O 1
ATOM 3969 N N . GLY B 1 225 ? 60.771 44.610 31.411 1.00 36.22 225 GLY B N 1
ATOM 3970 C CA . GLY B 1 225 ? 60.981 43.560 32.401 1.00 37.55 225 GLY B CA 1
ATOM 3971 C C . GLY B 1 225 ? 61.332 42.184 31.827 1.00 35.28 225 GLY B C 1
ATOM 3972 O O . GLY B 1 225 ? 62.186 41.484 32.369 1.00 31.86 225 GLY B O 1
ATOM 3973 N N . GLY B 1 226 ? 60.648 41.786 30.756 1.00 33.71 226 GLY B N 1
ATOM 3974 C CA . GLY B 1 226 ? 60.931 40.511 30.113 1.00 34.63 226 GLY B CA 1
ATOM 3975 C C . GLY B 1 226 ? 60.444 39.229 30.757 1.00 34.18 226 GLY B C 1
ATOM 3976 O O . GLY B 1 226 ? 59.619 39.243 31.664 1.00 35.26 226 GLY B O 1
ATOM 3977 N N . GLU B 1 227 ? 60.975 38.112 30.264 1.00 35.81 227 GLU B N 1
ATOM 3978 C CA . GLU B 1 227 ? 60.645 36.764 30.738 1.00 35.58 227 GLU B CA 1
ATOM 3979 C C . GLU B 1 227 ? 59.273 36.268 30.305 1.00 33.16 227 GLU B C 1
ATOM 3980 O O . GLU B 1 227 ? 58.283 36.429 31.015 1.00 32.40 227 GLU B O 1
ATOM 3986 N N . ILE B 1 228 ? 59.238 35.649 29.132 1.00 33.01 228 ILE B N 1
ATOM 3987 C CA . ILE B 1 228 ? 58.019 35.091 28.564 1.00 32.81 228 ILE B CA 1
ATOM 3988 C C . ILE B 1 228 ? 58.458 34.072 27.520 1.00 31.81 228 ILE B C 1
ATOM 3989 O O . ILE B 1 228 ? 59.436 34.295 26.803 1.00 32.13 228 ILE B O 1
ATOM 3994 N N . GLY B 1 229 ? 57.743 32.955 27.440 1.00 31.13 229 GLY B N 1
ATOM 3995 C CA . GLY B 1 229 ? 58.099 31.921 26.482 1.00 31.33 229 GLY B CA 1
ATOM 3996 C C . GLY B 1 229 ? 57.503 32.081 25.097 1.00 31.05 229 GLY B C 1
ATOM 3997 O O . GLY B 1 229 ? 57.300 33.197 24.615 1.00 30.73 229 GLY B O 1
ATOM 3998 N N . GLU B 1 230 ? 57.226 30.951 24.456 1.00 31.24 230 GLU B N 1
ATOM 3999 C CA . GLU B 1 230 ? 56.659 30.932 23.112 1.00 33.09 230 GLU B CA 1
ATOM 4000 C C . GLU B 1 230 ? 55.175 31.260 23.139 1.00 31.08 230 GLU B C 1
ATOM 4001 O O . GLU B 1 230 ? 54.360 30.512 22.610 1.00 28.64 230 GLU B O 1
ATOM 4007 N N . ALA B 1 231 ? 54.834 32.388 23.750 1.00 30.46 231 ALA B N 1
ATOM 4008 C CA . ALA B 1 231 ? 53.445 32.808 23.867 1.00 29.65 231 ALA B CA 1
ATOM 4009 C C . ALA B 1 231 ? 52.694 32.729 22.539 1.00 28.70 231 ALA B C 1
ATOM 4010 O O . ALA B 1 231 ? 53.236 33.020 21.476 1.00 27.02 231 ALA B O 1
ATOM 4012 N N . SER B 1 232 ? 51.440 32.313 22.606 1.00 28.44 232 SER B N 1
ATOM 4013 C CA . SER B 1 232 ? 50.623 32.220 21.409 1.00 29.34 232 SER B CA 1
ATOM 4014 C C . SER B 1 232 ? 49.164 32.521 21.741 1.00 26.97 232 SER B C 1
ATOM 4015 O O . SER B 1 232 ? 48.620 32.023 22.731 1.00 26.55 232 SER B O 1
ATOM 4018 N N . GLY B 1 233 ? 48.546 33.350 20.911 1.00 26.18 233 GLY B N 1
ATOM 4019 C CA . GLY B 1 233 ? 47.159 33.718 21.120 1.00 25.34 233 GLY B CA 1
ATOM 4020 C C . GLY B 1 233 ? 46.296 33.287 19.953 1.00 26.02 233 GLY B C 1
ATOM 4021 O O . GLY B 1 233 ? 46.760 32.601 19.037 1.00 24.14 233 GLY B O 1
ATOM 4022 N N . ILE B 1 234 ? 45.030 33.678 19.981 1.00 24.99 234 ILE B N 1
ATOM 4023 C CA . ILE B 1 234 ? 44.126 33.313 18.902 1.00 24.68 234 ILE B CA 1
ATOM 4024 C C . ILE B 1 234 ? 44.375 34.240 17.725 1.00 23.66 234 ILE B C 1
ATOM 4025 O O . ILE B 1 234 ? 44.368 35.456 17.872 1.00 21.85 234 ILE B O 1
ATOM 4030 N N . HIS B 1 235 ? 44.622 33.660 16.559 1.00 21.85 235 HIS B N 1
ATOM 4031 C CA . HIS B 1 235 ? 44.876 34.455 15.371 1.00 22.73 235 HIS B CA 1
ATOM 4032 C C . HIS B 1 235 ? 43.678 35.363 15.055 1.00 22.53 235 HIS B C 1
ATOM 4033 O O . HIS B 1 235 ? 42.526 34.937 15.134 1.00 20.64 235 HIS B O 1
ATOM 4040 N N . PRO B 1 236 ? 43.940 36.632 14.694 1.00 23.00 236 PRO B N 1
ATOM 4041 C CA . PRO B 1 236 ? 42.893 37.601 14.357 1.00 22.25 236 PRO B CA 1
ATOM 4042 C C . PRO B 1 236 ? 41.911 37.112 13.290 1.00 21.67 236 PRO B C 1
ATOM 4043 O O . PRO B 1 236 ? 40.708 37.356 13.390 1.00 19.98 236 PRO B O 1
ATOM 4047 N N . GLU B 1 237 ? 42.422 36.436 12.262 1.00 21.69 237 GLU B N 1
ATOM 4048 C CA . GLU B 1 237 ? 41.563 35.918 11.198 1.00 21.82 237 GLU B CA 1
ATOM 4049 C C . GLU B 1 237 ? 40.558 34.896 11.724 1.00 19.91 237 GLU B C 1
ATOM 4050 O O . GLU B 1 237 ? 39.457 34.760 11.197 1.00 17.11 237 GLU B O 1
ATOM 4056 N N . ASP B 1 238 ? 40.937 34.170 12.767 1.00 19.24 238 ASP B N 1
ATOM 4057 C CA . ASP B 1 238 ? 40.024 33.201 13.342 1.00 20.47 238 ASP B CA 1
ATOM 4058 C C . ASP B 1 238 ? 38.925 33.919 14.130 1.00 20.82 238 ASP B C 1
ATOM 4059 O O . ASP B 1 238 ? 37.773 33.479 14.120 1.00 21.65 238 ASP B O 1
ATOM 4064 N N . ILE B 1 239 ? 39.277 35.031 14.781 1.00 18.52 239 ILE B N 1
ATOM 4065 C CA . ILE B 1 239 ? 38.308 35.833 15.534 1.00 18.07 239 ILE B CA 1
ATOM 4066 C C . ILE B 1 239 ? 37.276 36.373 14.541 1.00 18.65 239 ILE B C 1
ATOM 4067 O O . ILE B 1 239 ? 36.069 36.283 14.767 1.00 18.09 239 ILE B O 1
ATOM 4072 N N . LYS B 1 240 ? 37.758 36.937 13.438 1.00 20.00 240 LYS B N 1
ATOM 4073 C CA . LYS B 1 240 ? 36.867 37.483 12.414 1.00 22.15 240 LYS B CA 1
ATOM 4074 C C . LYS B 1 240 ? 35.936 36.404 11.869 1.00 21.20 240 LYS B C 1
ATOM 4075 O O . LYS B 1 240 ? 34.751 36.642 11.693 1.00 19.03 240 LYS B O 1
ATOM 4081 N N . LYS B 1 241 ? 36.470 35.211 11.616 1.00 22.15 241 LYS B N 1
ATOM 4082 C CA . LYS B 1 241 ? 35.647 34.121 11.090 1.00 21.63 241 LYS B CA 1
ATOM 4083 C C . LYS B 1 241 ? 34.627 33.596 12.097 1.00 20.02 241 LYS B C 1
ATOM 4084 O O . LYS B 1 241 ? 33.476 33.356 11.751 1.00 20.20 241 LYS B O 1
ATOM 4090 N N . ALA B 1 242 ? 35.057 33.394 13.336 1.00 19.43 242 ALA B N 1
ATOM 4091 C CA . ALA B 1 242 ? 34.161 32.894 14.372 1.00 19.27 242 ALA B CA 1
ATOM 4092 C C . ALA B 1 242 ? 32.988 33.860 14.567 1.00 19.28 242 ALA B C 1
ATOM 4093 O O . ALA B 1 242 ? 31.861 33.440 14.812 1.00 19.57 242 ALA B O 1
ATOM 4095 N N . ILE B 1 243 ? 33.263 35.156 14.465 1.00 18.86 243 ILE B N 1
ATOM 4096 C CA . ILE B 1 243 ? 32.215 36.157 14.624 1.00 20.78 243 ILE B CA 1
ATOM 4097 C C . ILE B 1 243 ? 31.206 36.070 13.474 1.00 19.82 243 ILE B C 1
ATOM 4098 O O . ILE B 1 243 ? 30.013 36.192 13.699 1.00 16.94 243 ILE B O 1
ATOM 4103 N N . SER B 1 244 ? 31.688 35.841 12.250 1.00 19.35 244 SER B N 1
ATOM 4104 C CA . SER B 1 244 ? 30.806 35.752 11.080 1.00 20.20 244 SER B CA 1
ATOM 4105 C C . SER B 1 244 ? 29.925 34.515 11.158 1.00 19.14 244 SER B C 1
ATOM 4106 O O . SER B 1 244 ? 28.967 34.376 10.405 1.00 20.90 244 SER B O 1
ATOM 4109 N N . LEU B 1 245 ? 30.263 33.612 12.068 1.00 19.38 245 LEU B N 1
ATOM 4110 C CA . LEU B 1 245 ? 29.491 32.395 12.251 1.00 18.72 245 LEU B CA 1
ATOM 4111 C C . LEU B 1 245 ? 28.522 32.527 13.424 1.00 18.86 245 LEU B C 1
ATOM 4112 O O . LEU B 1 245 ? 27.677 31.661 13.639 1.00 18.71 245 LEU B O 1
ATOM 4117 N N . GLY B 1 246 ? 28.643 33.598 14.200 1.00 18.33 246 GLY B N 1
ATOM 4118 C CA . GLY B 1 246 ? 27.716 33.742 15.310 1.00 19.73 246 GLY B CA 1
ATOM 4119 C C . GLY B 1 246 ? 28.293 34.147 16.650 1.00 18.71 246 GLY B C 1
ATOM 4120 O O . GLY B 1 246 ? 27.535 34.377 17.588 1.00 19.71 246 GLY B O 1
ATOM 4121 N N . ILE B 1 247 ? 29.614 34.214 16.773 1.00 18.21 247 ILE B N 1
ATOM 4122 C CA . ILE B 1 247 ? 30.177 34.642 18.043 1.00 16.90 247 ILE B CA 1
ATOM 4123 C C . ILE B 1 247 ? 29.797 36.115 18.184 1.00 17.04 247 ILE B C 1
ATOM 4124 O O . ILE B 1 247 ? 30.183 36.952 17.356 1.00 14.88 247 ILE B O 1
ATOM 4129 N N . ALA B 1 248 ? 29.044 36.425 19.232 1.00 17.57 248 ALA B N 1
ATOM 4130 C CA . ALA B 1 248 ? 28.600 37.790 19.486 1.00 17.25 248 ALA B CA 1
ATOM 4131 C C . ALA B 1 248 ? 29.353 38.439 20.651 1.00 17.88 248 ALA B C 1
ATOM 4132 O O . ALA B 1 248 ? 29.343 39.664 20.801 1.00 17.03 248 ALA B O 1
ATOM 4134 N N . LYS B 1 249 ? 30.004 37.623 21.476 1.00 16.79 249 LYS B N 1
ATOM 4135 C CA . LYS B 1 249 ? 30.748 38.148 22.627 1.00 17.12 249 LYS B CA 1
ATOM 4136 C C . LYS B 1 249 ? 32.160 37.576 22.708 1.00 16.48 249 LYS B C 1
ATOM 4137 O O . LYS B 1 249 ? 32.343 36.362 22.668 1.00 16.30 249 LYS B O 1
ATOM 4143 N N . ILE B 1 250 ? 33.157 38.446 22.838 1.00 16.68 250 ILE B N 1
ATOM 4144 C CA . ILE B 1 250 ? 34.538 37.980 22.915 1.00 17.25 250 ILE B CA 1
ATOM 4145 C C . ILE B 1 250 ? 35.253 38.567 24.118 1.00 19.59 250 ILE B C 1
ATOM 4146 O O . ILE B 1 250 ? 35.320 39.793 24.269 1.00 19.65 250 ILE B O 1
ATOM 4151 N N . ASN B 1 251 ? 35.802 37.696 24.965 1.00 18.83 251 ASN B N 1
ATOM 4152 C CA . ASN B 1 251 ? 36.506 38.157 26.152 1.00 19.30 251 ASN B CA 1
ATOM 4153 C C . ASN B 1 251 ? 37.984 38.373 25.913 1.00 18.17 251 ASN B C 1
ATOM 4154 O O . ASN B 1 251 ? 38.614 37.652 25.135 1.00 18.97 251 ASN B O 1
ATOM 4159 N N . THR B 1 252 ? 38.526 39.374 26.595 1.00 14.36 252 THR B N 1
ATOM 4160 C CA . THR B 1 252 ? 39.935 39.713 26.501 1.00 17.05 252 THR B CA 1
ATOM 4161 C C . THR B 1 252 ? 40.387 40.078 27.897 1.00 17.28 252 THR B C 1
ATOM 4162 O O . THR B 1 252 ? 39.808 40.958 28.531 1.00 15.27 252 THR B O 1
ATOM 4166 N N . ASP B 1 253 ? 41.419 39.392 28.374 1.00 17.63 253 ASP B N 1
ATOM 4167 C CA . ASP B 1 253 ? 41.950 39.639 29.708 1.00 18.33 253 ASP B CA 1
ATOM 4168 C C . ASP B 1 253 ? 43.481 39.671 29.652 1.00 17.34 253 ASP B C 1
ATOM 4169 O O . ASP B 1 253 ? 44.094 40.662 30.042 1.00 18.52 253 ASP B O 1
ATOM 4174 N N . THR B 1 254 ? 44.086 38.598 29.141 1.00 15.87 254 THR B N 1
ATOM 4175 C CA . THR B 1 254 ? 45.541 38.491 29.022 1.00 16.19 254 THR B CA 1
ATOM 4176 C C . THR B 1 254 ? 46.212 39.649 28.264 1.00 16.91 254 THR B C 1
ATOM 4177 O O . THR B 1 254 ? 47.189 40.229 28.743 1.00 15.92 254 THR B O 1
ATOM 4181 N N . ASP B 1 255 ? 45.718 39.985 27.080 1.00 17.35 255 ASP B N 1
ATOM 4182 C CA . ASP B 1 255 ? 46.329 41.087 26.341 1.00 16.38 255 ASP B CA 1
ATOM 4183 C C . ASP B 1 255 ? 46.367 42.341 27.194 1.00 17.47 255 ASP B C 1
ATOM 4184 O O . ASP B 1 255 ? 47.335 43.091 27.141 1.00 19.39 255 ASP B O 1
ATOM 4189 N N . LEU B 1 256 ? 45.321 42.561 27.988 1.00 16.67 256 LEU B N 1
ATOM 4190 C CA . LEU B 1 256 ? 45.258 43.752 28.826 1.00 17.94 256 LEU B CA 1
ATOM 4191 C C . LEU B 1 256 ? 46.311 43.730 29.925 1.00 17.43 256 LEU B C 1
ATOM 4192 O O . LEU B 1 256 ? 46.988 44.739 30.168 1.00 15.39 256 LEU B O 1
ATOM 4197 N N . ARG B 1 257 ? 46.440 42.582 30.593 1.00 17.95 257 ARG B N 1
ATOM 4198 C CA . ARG B 1 257 ? 47.427 42.421 31.666 1.00 17.88 257 ARG B CA 1
ATOM 4199 C C . ARG B 1 257 ? 48.840 42.676 31.148 1.00 18.25 257 ARG B C 1
ATOM 4200 O O . ARG B 1 257 ? 49.622 43.385 31.783 1.00 17.11 257 ARG B O 1
ATOM 4208 N N . LEU B 1 258 ? 49.157 42.074 30.001 1.00 18.20 258 LEU B N 1
ATOM 4209 C CA . LEU B 1 258 ? 50.469 42.208 29.374 1.00 20.15 258 LEU B CA 1
ATOM 4210 C C . LEU B 1 258 ? 50.800 43.635 28.999 1.00 20.01 258 LEU B C 1
ATOM 4211 O O . LEU B 1 258 ? 51.893 44.120 29.275 1.00 18.99 258 LEU B O 1
ATOM 4216 N N . ALA B 1 259 ? 49.854 44.304 28.351 1.00 20.69 259 ALA B N 1
ATOM 4217 C CA . ALA B 1 259 ? 50.063 45.684 27.945 1.00 19.69 259 ALA B CA 1
ATOM 4218 C C . ALA B 1 259 ? 50.281 46.559 29.179 1.00 18.98 259 ALA B C 1
ATOM 4219 O O . ALA B 1 259 ? 51.162 47.414 29.196 1.00 19.57 259 ALA B O 1
ATOM 4221 N N . PHE B 1 260 ? 49.477 46.333 30.211 1.00 18.44 260 PHE B N 1
ATOM 4222 C CA . PHE B 1 260 ? 49.572 47.119 31.433 1.00 19.22 260 PHE B CA 1
ATOM 4223 C C . PHE B 1 260 ? 50.924 46.965 32.138 1.00 19.69 260 PHE B C 1
ATOM 4224 O O . PHE B 1 260 ? 51.544 47.945 32.544 1.00 18.63 260 PHE B O 1
ATOM 4232 N N . THR B 1 261 ? 51.375 45.728 32.280 1.00 20.61 261 THR B N 1
ATOM 4233 C CA . THR B 1 261 ? 52.627 45.469 32.977 1.00 21.58 261 THR B CA 1
ATOM 4234 C C . THR B 1 261 ? 53.844 45.849 32.146 1.00 21.14 261 THR B C 1
ATOM 4235 O O . THR B 1 261 ? 54.860 46.280 32.693 1.00 20.75 261 THR B O 1
ATOM 4239 N N . ALA B 1 262 ? 53.743 45.716 30.826 1.00 19.18 262 ALA B N 1
ATOM 4240 C CA . ALA B 1 262 ? 54.861 46.089 29.971 1.00 19.77 262 ALA B CA 1
ATOM 4241 C C . ALA B 1 262 ? 55.211 47.569 30.196 1.00 21.48 262 ALA B C 1
ATOM 4242 O O . ALA B 1 262 ? 56.388 47.930 30.326 1.00 21.03 262 ALA B O 1
ATOM 4244 N N . LEU B 1 263 ? 54.189 48.421 30.257 1.00 21.60 263 LEU B N 1
ATOM 4245 C CA . LEU B 1 263 ? 54.397 49.855 30.464 1.00 22.06 263 LEU B CA 1
ATOM 4246 C C . LEU B 1 263 ? 54.891 50.155 31.873 1.00 22.03 263 LEU B C 1
ATOM 4247 O O . LEU B 1 263 ? 55.684 51.076 32.080 1.00 20.92 263 LEU B O 1
ATOM 4252 N N . VAL B 1 264 ? 54.399 49.398 32.848 1.00 22.70 264 VAL B N 1
ATOM 4253 C CA . VAL B 1 264 ? 54.826 49.612 34.222 1.00 22.33 264 VAL B CA 1
ATOM 4254 C C . VAL B 1 264 ? 56.316 49.337 34.301 1.00 22.87 264 VAL B C 1
ATOM 4255 O O . VAL B 1 264 ? 57.077 50.141 34.839 1.00 23.41 264 VAL B O 1
ATOM 4259 N N . ARG B 1 265 ? 56.739 48.215 33.732 1.00 23.10 265 ARG B N 1
ATOM 4260 C CA . ARG B 1 265 ? 58.149 47.849 33.768 1.00 23.27 265 ARG B CA 1
ATOM 4261 C C . ARG B 1 265 ? 59.026 48.835 33.011 1.00 23.52 265 ARG B C 1
ATOM 4262 O O . ARG B 1 265 ? 60.050 49.269 33.536 1.00 23.76 265 ARG B O 1
ATOM 4270 N N . GLU B 1 266 ? 58.652 49.220 31.793 1.00 23.51 266 GLU B N 1
ATOM 4271 C CA . GLU B 1 266 ? 59.533 50.147 31.101 1.00 25.37 266 GLU B CA 1
ATOM 4272 C C . GLU B 1 266 ? 59.608 51.515 31.756 1.00 25.18 266 GLU B C 1
ATOM 4273 O O . GLU B 1 266 ? 60.666 52.124 31.750 1.00 26.16 266 GLU B O 1
ATOM 4279 N N . THR B 1 267 ? 58.516 51.983 32.359 1.00 24.40 267 THR B N 1
ATOM 4280 C CA . THR B 1 267 ? 58.531 53.284 33.021 1.00 24.00 267 THR B CA 1
ATOM 4281 C C . THR B 1 267 ? 59.429 53.255 34.263 1.00 24.34 267 THR B C 1
ATOM 4282 O O . THR B 1 267 ? 60.218 54.173 34.486 1.00 24.35 267 THR B O 1
ATOM 4286 N N . LEU B 1 268 ? 59.314 52.204 35.069 1.00 24.20 268 LEU B N 1
ATOM 4287 C CA . LEU B 1 268 ? 60.132 52.091 36.273 1.00 23.97 268 LEU B CA 1
ATOM 4288 C C . LEU B 1 268 ? 61.572 51.711 35.918 1.00 24.49 268 LEU B C 1
ATOM 4289 O O . LEU B 1 268 ? 62.517 52.049 36.634 1.00 22.15 268 LEU B O 1
ATOM 4294 N N . GLY B 1 269 ? 61.731 50.990 34.813 1.00 25.66 269 GLY B N 1
ATOM 4295 C CA . GLY B 1 269 ? 63.057 50.591 34.387 1.00 24.98 269 GLY B CA 1
ATOM 4296 C C . GLY B 1 269 ? 63.816 51.805 33.887 1.00 26.84 269 GLY B C 1
ATOM 4297 O O . GLY B 1 269 ? 64.992 51.988 34.207 1.00 27.82 269 GLY B O 1
ATOM 4298 N N . LYS B 1 270 ? 63.136 52.647 33.115 1.00 26.16 270 LYS B N 1
ATOM 4299 C CA . LYS B 1 270 ? 63.753 53.844 32.556 1.00 26.93 270 LYS B CA 1
ATOM 4300 C C . LYS B 1 270 ? 63.856 54.997 33.551 1.00 27.29 270 LYS B C 1
ATOM 4301 O O . LYS B 1 270 ? 64.647 55.913 33.352 1.00 25.90 270 LYS B O 1
ATOM 4307 N N . ASN B 1 271 ? 63.075 54.952 34.626 1.00 26.67 271 ASN B N 1
ATOM 4308 C CA . ASN B 1 271 ? 63.108 56.032 35.604 1.00 26.44 271 ASN B CA 1
ATOM 4309 C C . ASN B 1 271 ? 63.272 55.549 37.038 1.00 25.30 271 ASN B C 1
ATOM 4310 O O . ASN B 1 271 ? 62.346 55.625 37.845 1.00 24.80 271 ASN B O 1
ATOM 4315 N N . PRO B 1 272 ? 64.473 55.070 37.379 1.00 26.05 272 PRO B N 1
ATOM 4316 C CA . PRO B 1 272 ? 64.814 54.559 38.710 1.00 26.52 272 PRO B CA 1
ATOM 4317 C C . PRO B 1 272 ? 64.341 55.421 39.882 1.00 26.30 272 PRO B C 1
ATOM 4318 O O . PRO B 1 272 ? 63.908 54.893 40.904 1.00 27.77 272 PRO B O 1
ATOM 4322 N N . LYS B 1 273 ? 64.429 56.741 39.735 1.00 25.72 273 LYS B N 1
ATOM 4323 C CA . LYS B 1 273 ? 64.046 57.663 40.804 1.00 25.66 273 LYS B CA 1
ATOM 4324 C C . LYS B 1 273 ? 62.549 57.830 41.019 1.00 24.15 273 LYS B C 1
ATOM 4325 O O . LYS B 1 273 ? 62.128 58.374 42.039 1.00 22.04 273 LYS B O 1
ATOM 4331 N N . GLU B 1 274 ? 61.753 57.373 40.061 1.00 23.55 274 GLU B N 1
ATOM 4332 C CA . GLU B 1 274 ? 60.302 57.528 40.128 1.00 24.16 274 GLU B CA 1
ATOM 4333 C C . GLU B 1 274 ? 59.554 56.688 41.162 1.00 23.16 274 GLU B C 1
ATOM 4334 O O . GLU B 1 274 ? 59.681 55.466 41.186 1.00 23.18 274 GLU B O 1
ATOM 4340 N N . PHE B 1 275 ? 58.769 57.344 42.015 1.00 21.28 275 PHE B N 1
ATOM 4341 C CA . PHE B 1 275 ? 57.979 56.604 42.995 1.00 21.48 275 PHE B CA 1
ATOM 4342 C C . PHE B 1 275 ? 56.559 57.149 43.169 1.00 21.88 275 PHE B C 1
ATOM 4343 O O . PHE B 1 275 ? 55.895 56.872 44.174 1.00 23.18 275 PHE B O 1
ATOM 4351 N N . ASP B 1 276 ? 56.104 57.924 42.182 1.00 19.51 276 ASP B N 1
ATOM 4352 C CA . ASP B 1 276 ? 54.742 58.462 42.160 1.00 21.08 276 ASP B CA 1
ATOM 4353 C C . ASP B 1 276 ? 53.934 57.452 41.328 1.00 22.36 276 ASP B C 1
ATOM 4354 O O . ASP B 1 276 ? 54.175 57.289 40.130 1.00 21.86 276 ASP B O 1
ATOM 4359 N N . PRO B 1 277 ? 52.954 56.778 41.948 1.00 23.00 277 PRO B N 1
ATOM 4360 C CA . PRO B 1 277 ? 52.111 55.774 41.280 1.00 23.60 277 PRO B CA 1
ATOM 4361 C C . PRO B 1 277 ? 51.533 56.141 39.909 1.00 23.73 277 PRO B C 1
ATOM 4362 O O . PRO B 1 277 ? 51.643 55.371 38.953 1.00 25.34 277 PRO B O 1
ATOM 4366 N N . ARG B 1 278 ? 50.908 57.307 39.812 1.00 23.38 278 ARG B N 1
ATOM 4367 C CA . ARG B 1 278 ? 50.292 57.700 38.558 1.00 23.21 278 ARG B CA 1
ATOM 4368 C C . ARG B 1 278 ? 51.266 57.814 37.404 1.00 21.88 278 ARG B C 1
ATOM 4369 O O . ARG B 1 278 ? 50.887 57.632 36.251 1.00 19.60 278 ARG B O 1
ATOM 4377 N N . LYS B 1 279 ? 52.526 58.091 37.711 1.00 21.48 279 LYS B N 1
ATOM 4378 C CA . LYS B 1 279 ? 53.527 58.207 36.666 1.00 20.38 279 LYS B CA 1
ATOM 4379 C C . LYS B 1 279 ? 53.772 56.882 35.952 1.00 21.47 279 LYS B C 1
ATOM 4380 O O . LYS B 1 279 ? 54.177 56.872 34.782 1.00 21.38 279 LYS B O 1
ATOM 4386 N N . TYR B 1 280 ? 53.545 55.754 36.619 1.00 19.79 280 TYR B N 1
ATOM 4387 C CA . TYR B 1 280 ? 53.749 54.503 35.887 1.00 20.41 280 TYR B CA 1
ATOM 4388 C C . TYR B 1 280 ? 52.458 53.765 35.597 1.00 19.17 280 TYR B C 1
ATOM 4389 O O . TYR B 1 280 ? 52.370 53.047 34.600 1.00 20.49 280 TYR B O 1
ATOM 4398 N N . LEU B 1 281 ? 51.443 53.974 36.432 1.00 18.33 281 LEU B N 1
ATOM 4399 C CA . LEU B 1 281 ? 50.146 53.321 36.232 1.00 18.38 281 LEU B CA 1
ATOM 4400 C C . LEU B 1 281 ? 49.325 54.045 35.166 1.00 16.77 281 LEU B C 1
ATOM 4401 O O . LEU B 1 281 ? 48.524 53.429 34.468 1.00 16.57 281 LEU B O 1
ATOM 4406 N N . GLY B 1 282 ? 49.524 55.353 35.055 1.00 16.37 282 GLY B N 1
ATOM 4407 C CA . GLY B 1 282 ? 48.807 56.151 34.068 1.00 15.51 282 GLY B CA 1
ATOM 4408 C C . GLY B 1 282 ? 49.160 55.688 32.670 1.00 15.73 282 GLY B C 1
ATOM 4409 O O . GLY B 1 282 ? 48.274 55.423 31.854 1.00 15.48 282 GLY B O 1
ATOM 4410 N N . PRO B 1 283 ? 50.457 55.626 32.345 1.00 16.17 283 PRO B N 1
ATOM 4411 C CA . PRO B 1 283 ? 50.863 55.169 31.010 1.00 17.17 283 PRO B CA 1
ATOM 4412 C C . PRO B 1 283 ? 50.370 53.736 30.787 1.00 19.41 283 PRO B C 1
ATOM 4413 O O . PRO B 1 283 ? 49.983 53.364 29.681 1.00 18.62 283 PRO B O 1
ATOM 4417 N N . ALA B 1 284 ? 50.382 52.933 31.851 1.00 20.02 284 ALA B N 1
ATOM 4418 C CA . ALA B 1 284 ? 49.928 51.552 31.748 1.00 18.37 284 ALA B CA 1
ATOM 4419 C C . ALA B 1 284 ? 48.447 51.547 31.394 1.00 17.91 284 ALA B C 1
ATOM 4420 O O . ALA B 1 284 ? 48.006 50.747 30.573 1.00 17.72 284 ALA B O 1
ATOM 4422 N N . ARG B 1 285 ? 47.688 52.451 32.012 1.00 19.71 285 ARG B N 1
ATOM 4423 C CA . ARG B 1 285 ? 46.252 52.572 31.749 1.00 21.19 285 ARG B CA 1
ATOM 4424 C C . ARG B 1 285 ? 46.004 52.941 30.282 1.00 21.98 285 ARG B C 1
ATOM 4425 O O . ARG B 1 285 ? 45.102 52.395 29.642 1.00 19.59 285 ARG B O 1
ATOM 4433 N N . GLU B 1 286 ? 46.793 53.885 29.768 1.00 21.80 286 GLU B N 1
ATOM 4434 C CA . GLU B 1 286 ? 46.677 54.311 28.379 1.00 22.44 286 GLU B CA 1
ATOM 4435 C C . GLU B 1 286 ? 46.887 53.125 27.440 1.00 22.17 286 GLU B C 1
ATOM 4436 O O . GLU B 1 286 ? 46.101 52.910 26.515 1.00 19.56 286 GLU B O 1
ATOM 4442 N N . ALA B 1 287 ? 47.954 52.362 27.685 1.00 20.56 287 ALA B N 1
ATOM 4443 C CA . ALA B 1 287 ? 48.273 51.198 26.854 1.00 18.08 287 ALA B CA 1
ATOM 4444 C C . ALA B 1 287 ? 47.109 50.202 26.856 1.00 16.66 287 ALA B C 1
ATOM 4445 O O . ALA B 1 287 ? 46.796 49.593 25.828 1.00 17.53 287 ALA B O 1
ATOM 4447 N N . VAL B 1 288 ? 46.458 50.045 28.005 1.00 17.11 288 VAL B N 1
ATOM 4448 C CA . VAL B 1 288 ? 45.312 49.144 28.093 1.00 16.75 288 VAL B CA 1
ATOM 4449 C C . VAL B 1 288 ? 44.208 49.705 27.195 1.00 16.67 288 VAL B C 1
ATOM 4450 O O . VAL B 1 288 ? 43.639 48.993 26.364 1.00 15.56 288 VAL B O 1
ATOM 4454 N N . LYS B 1 289 ? 43.914 50.991 27.357 1.00 18.05 289 LYS B N 1
ATOM 4455 C CA . LYS B 1 289 ? 42.875 51.642 26.547 1.00 15.77 289 LYS B CA 1
ATOM 4456 C C . LYS B 1 289 ? 43.123 51.439 25.045 1.00 15.56 289 LYS B C 1
ATOM 4457 O O . LYS B 1 289 ? 42.194 51.190 24.279 1.00 13.30 289 LYS B O 1
ATOM 4463 N N . GLU B 1 290 ? 44.378 51.550 24.624 1.00 15.36 290 GLU B N 1
ATOM 4464 C CA . GLU B 1 290 ? 44.685 51.382 23.216 1.00 17.46 290 GLU B CA 1
ATOM 4465 C C . GLU B 1 290 ? 44.419 49.950 22.786 1.00 18.15 290 GLU B C 1
ATOM 4466 O O . GLU B 1 290 ? 43.897 49.713 21.688 1.00 17.13 290 GLU B O 1
ATOM 4472 N N . VAL B 1 291 ? 44.759 48.991 23.647 1.00 15.61 291 VAL B N 1
ATOM 4473 C CA . VAL B 1 291 ? 44.505 47.602 23.312 1.00 13.87 291 VAL B CA 1
ATOM 4474 C C . VAL B 1 291 ? 43.008 47.367 23.146 1.00 13.55 291 VAL B C 1
ATOM 4475 O O . VAL B 1 291 ? 42.580 46.708 22.203 1.00 11.42 291 VAL B O 1
ATOM 4479 N N . VAL B 1 292 ? 42.221 47.901 24.076 1.00 12.07 292 VAL B N 1
ATOM 4480 C CA . VAL B 1 292 ? 40.776 47.724 24.039 1.00 11.78 292 VAL B CA 1
ATOM 4481 C C . VAL B 1 292 ? 40.197 48.231 22.717 1.00 13.37 292 VAL B C 1
ATOM 4482 O O . VAL B 1 292 ? 39.367 47.567 22.097 1.00 13.79 292 VAL B O 1
ATOM 4486 N N . LYS B 1 293 ? 40.653 49.399 22.284 1.00 15.03 293 LYS B N 1
ATOM 4487 C CA . LYS B 1 293 ? 40.194 49.988 21.033 1.00 15.34 293 LYS B CA 1
ATOM 4488 C C . LYS B 1 293 ? 40.481 49.129 19.805 1.00 15.02 293 LYS B C 1
ATOM 4489 O O . LYS B 1 293 ? 39.583 48.915 18.993 1.00 14.20 293 LYS B O 1
ATOM 4495 N N . SER B 1 294 ? 41.705 48.624 19.656 1.00 14.64 294 SER B N 1
ATOM 4496 C CA . SER B 1 294 ? 41.995 47.797 18.483 1.00 18.19 294 SER B CA 1
ATOM 4497 C C . SER B 1 294 ? 41.128 46.550 18.556 1.00 18.85 294 SER B C 1
ATOM 4498 O O . SER B 1 294 ? 40.702 46.006 17.538 1.00 17.98 294 SER B O 1
ATOM 4501 N N . ARG B 1 295 ? 40.846 46.129 19.781 1.00 17.88 295 ARG B N 1
ATOM 4502 C CA . ARG B 1 295 ? 40.034 44.953 20.022 1.00 18.93 295 ARG B CA 1
ATOM 4503 C C . ARG B 1 295 ? 38.625 45.217 19.447 1.00 19.64 295 ARG B C 1
ATOM 4504 O O . ARG B 1 295 ? 38.081 44.407 18.683 1.00 17.79 295 ARG B O 1
ATOM 4520 N N . GLU B 1 297 ? 37.801 47.445 17.216 1.00 18.11 297 GLU B N 1
ATOM 4521 C CA . GLU B 1 297 ? 37.937 47.595 15.773 1.00 19.28 297 GLU B CA 1
ATOM 4522 C C . GLU B 1 297 ? 37.938 46.194 15.148 1.00 19.06 297 GLU B C 1
ATOM 4523 O O . GLU B 1 297 ? 37.289 45.950 14.121 1.00 16.00 297 GLU B O 1
ATOM 4529 N N . LEU B 1 298 ? 38.663 45.275 15.787 1.00 18.06 298 LEU B N 1
ATOM 4530 C CA . LEU B 1 298 ? 38.765 43.894 15.323 1.00 17.55 298 LEU B CA 1
ATOM 4531 C C . LEU B 1 298 ? 37.421 43.182 15.329 1.00 16.24 298 LEU B C 1
ATOM 4532 O O . LEU B 1 298 ? 37.086 42.441 14.400 1.00 14.20 298 LEU B O 1
ATOM 4537 N N . PHE B 1 299 ? 36.653 43.404 16.388 1.00 13.50 299 PHE B N 1
ATOM 4538 C CA . PHE B 1 299 ? 35.358 42.765 16.517 1.00 14.01 299 PHE B CA 1
ATOM 4539 C C . PHE B 1 299 ? 34.298 43.437 15.637 1.00 13.09 299 PHE B C 1
ATOM 4540 O O . PHE B 1 299 ? 33.249 42.857 15.374 1.00 15.09 299 PHE B O 1
ATOM 4548 N N . GLY B 1 300 ? 34.584 44.650 15.180 1.00 13.16 300 GLY B N 1
ATOM 4549 C CA . GLY B 1 300 ? 33.628 45.384 14.363 1.00 15.21 300 GLY B CA 1
ATOM 4550 C C . GLY B 1 300 ? 32.540 46.095 15.170 1.00 14.81 300 GLY B C 1
ATOM 4551 O O . GLY B 1 300 ? 31.520 46.498 14.616 1.00 12.96 300 GLY B O 1
ATOM 4552 N N . SER B 1 301 ? 32.747 46.268 16.475 1.00 14.35 301 SER B N 1
ATOM 4553 C CA . SER B 1 301 ? 31.732 46.926 17.302 1.00 12.96 301 SER B CA 1
ATOM 4554 C C . SER B 1 301 ? 31.812 48.456 17.248 1.00 16.33 301 SER B C 1
ATOM 4555 O O . SER B 1 301 ? 31.026 49.154 17.914 1.00 11.10 301 SER B O 1
ATOM 4558 N N . VAL B 1 302 ? 32.752 48.983 16.458 1.00 16.94 302 VAL B N 1
ATOM 4559 C CA . VAL B 1 302 ? 32.920 50.426 16.369 1.00 16.07 302 VAL B CA 1
ATOM 4560 C C . VAL B 1 302 ? 31.711 51.146 15.812 1.00 18.62 302 VAL B C 1
ATOM 4561 O O . VAL B 1 302 ? 31.092 50.704 14.838 1.00 15.43 302 VAL B O 1
ATOM 4565 N N . GLY B 1 303 ? 31.376 52.259 16.463 1.00 18.22 303 GLY B N 1
ATOM 4566 C CA . GLY B 1 303 ? 30.233 53.050 16.058 1.00 18.13 303 GLY B CA 1
ATOM 4567 C C . GLY B 1 303 ? 28.916 52.308 16.188 1.00 18.84 303 GLY B C 1
ATOM 4568 O O . GLY B 1 303 ? 27.914 52.738 15.624 1.00 19.71 303 GLY B O 1
ATOM 4569 N N . ARG B 1 304 ? 28.908 51.206 16.937 1.00 16.90 304 ARG B N 1
ATOM 4570 C CA . ARG B 1 304 ? 27.693 50.418 17.120 1.00 17.00 304 ARG B CA 1
ATOM 4571 C C . ARG B 1 304 ? 26.844 50.751 18.356 1.00 15.97 304 ARG B C 1
ATOM 4572 O O . ARG B 1 304 ? 25.766 50.187 18.528 1.00 16.77 304 ARG B O 1
ATOM 4580 N N . ALA B 1 305 ? 27.303 51.657 19.211 1.00 15.52 305 ALA B N 1
ATOM 4581 C CA . ALA B 1 305 ? 26.530 51.991 20.406 1.00 16.77 305 ALA B CA 1
ATOM 4582 C C . ALA B 1 305 ? 25.072 52.321 20.088 1.00 19.40 305 ALA B C 1
ATOM 4583 O O . ALA B 1 305 ? 24.804 52.929 19.030 1.00 21.60 305 ALA B O 1
ATOM 4594 N N . LEU C 1 2 ? 23.387 51.658 57.292 1.00 25.42 2 LEU C N 1
ATOM 4595 C CA . LEU C 1 2 ? 22.693 50.434 56.943 1.00 23.60 2 LEU C CA 1
ATOM 4596 C C . LEU C 1 2 ? 23.213 49.196 57.660 1.00 23.70 2 LEU C C 1
ATOM 4597 O O . LEU C 1 2 ? 24.409 48.918 57.642 1.00 23.90 2 LEU C O 1
ATOM 4602 N N . VAL C 1 3 ? 22.300 48.468 58.304 1.00 22.12 3 VAL C N 1
ATOM 4603 C CA . VAL C 1 3 ? 22.641 47.240 59.017 1.00 20.72 3 VAL C CA 1
ATOM 4604 C C . VAL C 1 3 ? 21.522 46.217 58.813 1.00 19.90 3 VAL C C 1
ATOM 4605 O O . VAL C 1 3 ? 20.428 46.564 58.375 1.00 16.89 3 VAL C O 1
ATOM 4609 N N . THR C 1 4 ? 21.800 44.955 59.123 1.00 19.22 4 THR C N 1
ATOM 4610 C CA . THR C 1 4 ? 20.799 43.910 58.971 1.00 19.28 4 THR C CA 1
ATOM 4611 C C . THR C 1 4 ? 19.858 43.990 60.172 1.00 20.84 4 THR C C 1
ATOM 4612 O O . THR C 1 4 ? 20.122 44.708 61.135 1.00 19.72 4 THR C O 1
ATOM 4616 N N . GLY C 1 5 ? 18.755 43.263 60.135 1.00 22.27 5 GLY C N 1
ATOM 4617 C CA . GLY C 1 5 ? 17.875 43.308 61.296 1.00 28.93 5 GLY C CA 1
ATOM 4618 C C . GLY C 1 5 ? 18.503 42.734 62.573 1.00 29.84 5 GLY C C 1
ATOM 4619 O O . GLY C 1 5 ? 18.342 43.287 63.667 1.00 28.36 5 GLY C O 1
ATOM 4620 N N . LEU C 1 6 ? 19.234 41.628 62.422 1.00 31.64 6 LEU C N 1
ATOM 4621 C CA . LEU C 1 6 ? 19.868 40.910 63.539 1.00 31.07 6 LEU C CA 1
ATOM 4622 C C . LEU C 1 6 ? 20.759 41.722 64.479 1.00 32.80 6 LEU C C 1
ATOM 4623 O O . LEU C 1 6 ? 20.787 41.472 65.683 1.00 32.23 6 LEU C O 1
ATOM 4628 N N . GLU C 1 7 ? 21.493 42.680 63.932 1.00 35.98 7 GLU C N 1
ATOM 4629 C CA . GLU C 1 7 ? 22.376 43.519 64.734 1.00 38.09 7 GLU C CA 1
ATOM 4630 C C . GLU C 1 7 ? 21.653 44.195 65.891 1.00 37.03 7 GLU C C 1
ATOM 4631 O O . GLU C 1 7 ? 21.936 43.943 67.065 1.00 38.37 7 GLU C O 1
ATOM 4637 N N . ILE C 1 8 ? 20.710 45.054 65.535 1.00 34.45 8 ILE C N 1
ATOM 4638 C CA . ILE C 1 8 ? 19.951 45.821 66.506 1.00 31.00 8 ILE C CA 1
ATOM 4639 C C . ILE C 1 8 ? 18.946 45.010 67.321 1.00 27.50 8 ILE C C 1
ATOM 4640 O O . ILE C 1 8 ? 18.700 45.306 68.485 1.00 24.19 8 ILE C O 1
ATOM 4645 N N . LEU C 1 9 ? 18.365 43.988 66.708 1.00 25.04 9 LEU C N 1
ATOM 4646 C CA . LEU C 1 9 ? 17.374 43.182 67.398 1.00 25.51 9 LEU C CA 1
ATOM 4647 C C . LEU C 1 9 ? 17.956 42.323 68.522 1.00 26.35 9 LEU C C 1
ATOM 4648 O O . LEU C 1 9 ? 17.337 42.164 69.578 1.00 25.09 9 LEU C O 1
ATOM 4653 N N . ARG C 1 10 ? 19.143 41.770 68.303 1.00 26.91 10 ARG C N 1
ATOM 4654 C CA . ARG C 1 10 ? 19.757 40.954 69.332 1.00 29.86 10 ARG C CA 1
ATOM 4655 C C . ARG C 1 10 ? 20.015 41.853 70.543 1.00 29.84 10 ARG C C 1
ATOM 4656 O O . ARG C 1 10 ? 19.740 41.468 71.681 1.00 29.54 10 ARG C O 1
ATOM 4664 N N . LYS C 1 11 ? 20.518 43.060 70.282 1.00 30.09 11 LYS C N 1
ATOM 4665 C CA . LYS C 1 11 ? 20.811 44.035 71.335 1.00 29.69 11 LYS C CA 1
ATOM 4666 C C . LYS C 1 11 ? 19.525 44.407 72.066 1.00 29.82 11 LYS C C 1
ATOM 4667 O O . LYS C 1 11 ? 19.489 44.484 73.293 1.00 30.44 11 LYS C O 1
ATOM 4673 N N . ALA C 1 12 ? 18.468 44.629 71.292 1.00 28.48 12 ALA C N 1
ATOM 4674 C CA . ALA C 1 12 ? 17.161 44.986 71.827 1.00 27.48 12 ALA C CA 1
ATOM 4675 C C . ALA C 1 12 ? 16.626 43.950 72.817 1.00 27.88 12 ALA C C 1
ATOM 4676 O O . ALA C 1 12 ? 16.203 44.294 73.925 1.00 28.02 12 ALA C O 1
ATOM 4678 N N . ARG C 1 13 ? 16.625 42.685 72.415 1.00 27.05 13 ARG C N 1
ATOM 4679 C CA . ARG C 1 13 ? 16.125 41.634 73.293 1.00 28.53 13 ARG C CA 1
ATOM 4680 C C . ARG C 1 13 ? 16.944 41.468 74.572 1.00 28.14 13 ARG C C 1
ATOM 4681 O O . ARG C 1 13 ? 16.387 41.238 75.644 1.00 28.91 13 ARG C O 1
ATOM 4689 N N . ALA C 1 14 ? 18.261 41.575 74.461 1.00 28.76 14 ALA C N 1
ATOM 4690 C CA . ALA C 1 14 ? 19.110 41.426 75.635 1.00 30.94 14 ALA C CA 1
ATOM 4691 C C . ALA C 1 14 ? 18.879 42.598 76.589 1.00 31.81 14 ALA C C 1
ATOM 4692 O O . ALA C 1 14 ? 18.695 42.401 77.789 1.00 32.64 14 ALA C O 1
ATOM 4694 N N . GLU C 1 15 ? 18.845 43.818 76.049 1.00 33.32 15 GLU C N 1
ATOM 4695 C CA . GLU C 1 15 ? 18.671 45.025 76.845 1.00 30.83 15 GLU C CA 1
ATOM 4696 C C . GLU C 1 15 ? 17.223 45.186 77.293 1.00 31.07 15 GLU C C 1
ATOM 4697 O O . GLU C 1 15 ? 16.955 46.046 78.169 1.00 31.04 15 GLU C O 1
ATOM 4703 N N . GLY C 1 16 ? 16.278 44.459 76.727 1.00 30.41 16 GLY C N 1
ATOM 4704 C CA . GLY C 1 16 ? 14.879 44.567 77.140 1.00 29.52 16 GLY C CA 1
ATOM 4705 C C . GLY C 1 16 ? 13.944 45.573 76.467 1.00 27.61 16 GLY C C 1
ATOM 4706 O O . GLY C 1 16 ? 12.872 45.880 77.002 1.00 28.31 16 GLY C O 1
ATOM 4707 N N . TYR C 1 17 ? 14.322 46.096 75.309 1.00 25.43 17 TYR C N 1
ATOM 4708 C CA . TYR C 1 17 ? 13.465 47.053 74.610 1.00 24.26 17 TYR C CA 1
ATOM 4709 C C . TYR C 1 17 ? 13.126 46.528 73.218 1.00 23.76 17 TYR C C 1
ATOM 4710 O O . TYR C 1 17 ? 13.596 45.465 72.823 1.00 23.97 17 TYR C O 1
ATOM 4719 N N . GLY C 1 18 ? 12.302 47.266 72.481 1.00 23.48 18 GLY C N 1
ATOM 4720 C CA . GLY C 1 18 ? 11.940 46.840 71.142 1.00 18.98 18 GLY C CA 1
ATOM 4721 C C . GLY C 1 18 ? 12.294 47.896 70.107 1.00 19.37 18 GLY C C 1
ATOM 4722 O O . GLY C 1 18 ? 12.348 49.091 70.404 1.00 16.30 18 GLY C O 1
ATOM 4723 N N . VAL C 1 19 ? 12.546 47.448 68.883 1.00 17.69 19 VAL C N 1
ATOM 4724 C CA . VAL C 1 19 ? 12.868 48.353 67.799 1.00 17.08 19 VAL C CA 1
ATOM 4725 C C . VAL C 1 19 ? 11.670 48.405 66.859 1.00 16.53 19 VAL C C 1
ATOM 4726 O O . VAL C 1 19 ? 11.127 47.371 66.444 1.00 18.51 19 VAL C O 1
ATOM 4730 N N . GLY C 1 20 ? 11.253 49.612 66.529 1.00 14.26 20 GLY C N 1
ATOM 4731 C CA . GLY C 1 20 ? 10.119 49.758 65.647 1.00 12.65 20 GLY C CA 1
ATOM 4732 C C . GLY C 1 20 ? 10.472 49.580 64.187 1.00 14.42 20 GLY C C 1
ATOM 4733 O O . GLY C 1 20 ? 11.522 50.052 63.716 1.00 12.78 20 GLY C O 1
ATOM 4734 N N . ALA C 1 21 ? 9.604 48.851 63.489 1.00 13.95 21 ALA C N 1
ATOM 4735 C CA . ALA C 1 21 ? 9.719 48.628 62.051 1.00 15.05 21 ALA C CA 1
ATOM 4736 C C . ALA C 1 21 ? 8.455 49.331 61.568 1.00 15.22 21 ALA C C 1
ATOM 4737 O O . ALA C 1 21 ? 7.354 49.003 62.024 1.00 15.99 21 ALA C O 1
ATOM 4739 N N . PHE C 1 22 ? 8.615 50.316 60.684 1.00 16.52 22 PHE C N 1
ATOM 4740 C CA . PHE C 1 22 ? 7.482 51.087 60.160 1.00 14.46 22 PHE C CA 1
ATOM 4741 C C . PHE C 1 22 ? 7.345 50.959 58.643 1.00 15.81 22 PHE C C 1
ATOM 4742 O O . PHE C 1 22 ? 8.312 51.136 57.907 1.00 15.40 22 PHE C O 1
ATOM 4750 N N . ASN C 1 23 ? 6.143 50.652 58.172 1.00 13.72 23 ASN C N 1
ATOM 4751 C CA . ASN C 1 23 ? 5.937 50.511 56.745 1.00 14.61 23 ASN C CA 1
ATOM 4752 C C . ASN C 1 23 ? 5.924 51.866 56.047 1.00 15.84 23 ASN C C 1
ATOM 4753 O O . ASN C 1 23 ? 5.373 52.836 56.571 1.00 12.78 23 ASN C O 1
ATOM 4758 N N . THR C 1 24 ? 6.565 51.926 54.880 1.00 16.44 24 THR C N 1
ATOM 4759 C CA . THR C 1 24 ? 6.612 53.147 54.077 1.00 17.52 24 THR C CA 1
ATOM 4760 C C . THR C 1 24 ? 6.253 52.790 52.648 1.00 17.51 24 THR C C 1
ATOM 4761 O O . THR C 1 24 ? 6.550 51.682 52.200 1.00 16.65 24 THR C O 1
ATOM 4765 N N . ASN C 1 25 ? 5.624 53.726 51.937 1.00 18.30 25 ASN C N 1
ATOM 4766 C CA . ASN C 1 25 ? 5.238 53.507 50.538 1.00 19.57 25 ASN C CA 1
ATOM 4767 C C . ASN C 1 25 ? 5.700 54.622 49.603 1.00 18.09 25 ASN C C 1
ATOM 4768 O O . ASN C 1 25 ? 5.601 54.495 48.382 1.00 16.00 25 ASN C O 1
ATOM 4773 N N . ASN C 1 26 ? 6.202 55.711 50.176 1.00 18.44 26 ASN C N 1
ATOM 4774 C CA . ASN C 1 26 ? 6.704 56.819 49.376 1.00 17.37 26 ASN C CA 1
ATOM 4775 C C . ASN C 1 26 ? 7.729 57.657 50.137 1.00 18.10 26 ASN C C 1
ATOM 4776 O O . ASN C 1 26 ? 8.238 57.246 51.181 1.00 16.15 26 ASN C O 1
ATOM 4789 N N . GLU C 1 28 ? 7.421 60.899 51.620 1.00 15.62 28 GLU C N 1
ATOM 4790 C CA . GLU C 1 28 ? 6.978 61.509 52.867 1.00 16.60 28 GLU C CA 1
ATOM 4791 C C . GLU C 1 28 ? 7.049 60.555 54.047 1.00 17.49 28 GLU C C 1
ATOM 4792 O O . GLU C 1 28 ? 7.558 60.930 55.102 1.00 15.94 28 GLU C O 1
ATOM 4798 N N . PHE C 1 29 ? 6.561 59.327 53.873 1.00 16.77 29 PHE C N 1
ATOM 4799 C CA . PHE C 1 29 ? 6.609 58.346 54.959 1.00 15.73 29 PHE C CA 1
ATOM 4800 C C . PHE C 1 29 ? 8.039 58.002 55.358 1.00 15.34 29 PHE C C 1
ATOM 4801 O O . PHE C 1 29 ? 8.339 57.906 56.547 1.00 15.71 29 PHE C O 1
ATOM 4809 N N . THR C 1 30 ? 8.920 57.806 54.372 1.00 14.35 30 THR C N 1
ATOM 4810 C CA . THR C 1 30 ? 10.309 57.447 54.662 1.00 14.94 30 THR C CA 1
ATOM 4811 C C . THR C 1 30 ? 10.985 58.565 55.450 1.00 14.13 30 THR C C 1
ATOM 4812 O O . THR C 1 30 ? 11.738 58.310 56.397 1.00 12.85 30 THR C O 1
ATOM 4816 N N . GLN C 1 31 ? 10.705 59.802 55.058 1.00 14.92 31 GLN C N 1
ATOM 4817 C CA . GLN C 1 31 ? 11.272 60.966 55.725 1.00 16.37 31 GLN C CA 1
ATOM 4818 C C . GLN C 1 31 ? 10.761 61.078 57.156 1.00 15.39 31 GLN C C 1
ATOM 4819 O O . GLN C 1 31 ? 11.535 61.343 58.078 1.00 13.66 31 GLN C O 1
ATOM 4825 N N . ALA C 1 32 ? 9.458 60.878 57.340 1.00 13.60 32 ALA C N 1
ATOM 4826 C CA . ALA C 1 32 ? 8.881 60.978 58.681 1.00 15.55 32 ALA C CA 1
ATOM 4827 C C . ALA C 1 32 ? 9.506 59.959 59.637 1.00 13.63 32 ALA C C 1
ATOM 4828 O O . ALA C 1 32 ? 9.862 60.298 60.773 1.00 15.47 32 ALA C O 1
ATOM 4830 N N . ILE C 1 33 ? 9.651 58.724 59.164 1.00 13.24 33 ILE C N 1
ATOM 4831 C CA . ILE C 1 33 ? 10.208 57.640 59.971 1.00 15.16 33 ILE C CA 1
ATOM 4832 C C . ILE C 1 33 ? 11.664 57.868 60.349 1.00 16.45 33 ILE C C 1
ATOM 4833 O O . ILE C 1 33 ? 12.034 57.734 61.508 1.00 17.76 33 ILE C O 1
ATOM 4838 N N . LEU C 1 34 ? 12.485 58.201 59.363 1.00 16.44 34 LEU C N 1
ATOM 4839 C CA . LEU C 1 34 ? 13.894 58.429 59.602 1.00 17.28 34 LEU C CA 1
ATOM 4840 C C . LEU C 1 34 ? 14.171 59.672 60.461 1.00 17.99 34 LEU C C 1
ATOM 4841 O O . LEU C 1 34 ? 15.056 59.655 61.320 1.00 18.57 34 LEU C O 1
ATOM 4846 N N . GLU C 1 35 ? 13.410 60.739 60.256 1.00 16.73 35 GLU C N 1
ATOM 4847 C CA . GLU C 1 35 ? 13.616 61.943 61.053 1.00 18.86 35 GLU C CA 1
ATOM 4848 C C . GLU C 1 35 ? 13.283 61.661 62.513 1.00 17.40 35 GLU C C 1
ATOM 4849 O O . GLU C 1 35 ? 13.969 62.132 63.417 1.00 17.43 35 GLU C O 1
ATOM 4855 N N . ALA C 1 36 ? 12.223 60.894 62.735 1.00 16.72 36 ALA C N 1
ATOM 4856 C CA . ALA C 1 36 ? 11.822 60.525 64.087 1.00 15.44 36 ALA C CA 1
ATOM 4857 C C . ALA C 1 36 ? 12.964 59.744 64.741 1.00 14.65 36 ALA C C 1
ATOM 4858 O O . ALA C 1 36 ? 13.350 60.025 65.877 1.00 11.06 36 ALA C O 1
ATOM 4860 N N . ALA C 1 37 ? 13.504 58.766 64.014 1.00 14.21 37 ALA C N 1
ATOM 4861 C CA . ALA C 1 37 ? 14.601 57.948 64.534 1.00 15.70 37 ALA C CA 1
ATOM 4862 C C . ALA C 1 37 ? 15.850 58.799 64.809 1.00 16.82 37 ALA C C 1
ATOM 4863 O O . ALA C 1 37 ? 16.599 58.531 65.752 1.00 16.91 37 ALA C O 1
ATOM 4865 N N . GLU C 1 38 ? 16.073 59.828 63.998 1.00 17.74 38 GLU C N 1
ATOM 4866 C CA . GLU C 1 38 ? 17.232 60.692 64.204 1.00 18.93 38 GLU C CA 1
ATOM 4867 C C . GLU C 1 38 ? 17.020 61.534 65.469 1.00 20.19 38 GLU C C 1
ATOM 4868 O O . GLU C 1 38 ? 17.867 61.572 66.356 1.00 20.07 38 GLU C O 1
ATOM 4874 N N . GLU C 1 39 ? 15.873 62.194 65.547 1.00 18.42 39 GLU C N 1
ATOM 4875 C CA . GLU C 1 39 ? 15.534 63.045 66.674 1.00 19.54 39 GLU C CA 1
ATOM 4876 C C . GLU C 1 39 ? 15.439 62.277 67.979 1.00 19.51 39 GLU C C 1
ATOM 4877 O O . GLU C 1 39 ? 15.661 62.830 69.055 1.00 18.01 39 GLU C O 1
ATOM 4891 N N . LYS C 1 41 ? 17.265 59.546 68.476 1.00 18.13 41 LYS C N 1
ATOM 4892 C CA . LYS C 1 41 ? 18.535 58.824 68.612 1.00 19.07 41 LYS C CA 1
ATOM 4893 C C . LYS C 1 41 ? 18.203 57.345 68.809 1.00 17.31 41 LYS C C 1
ATOM 4894 O O . LYS C 1 41 ? 18.722 56.668 69.701 1.00 15.31 41 LYS C O 1
ATOM 4900 N N . SER C 1 42 ? 17.336 56.850 67.945 1.00 16.96 42 SER C N 1
ATOM 4901 C CA . SER C 1 42 ? 16.876 55.479 68.026 1.00 18.27 42 SER C CA 1
ATOM 4902 C C . SER C 1 42 ? 17.165 54.698 66.756 1.00 17.92 42 SER C C 1
ATOM 4903 O O . SER C 1 42 ? 17.214 55.266 65.669 1.00 17.57 42 SER C O 1
ATOM 4906 N N . PRO C 1 43 ? 17.389 53.382 66.884 1.00 18.37 43 PRO C N 1
ATOM 4907 C CA . PRO C 1 43 ? 17.647 52.613 65.670 1.00 18.95 43 PRO C CA 1
ATOM 4908 C C . PRO C 1 43 ? 16.238 52.419 65.126 1.00 17.13 43 PRO C C 1
ATOM 4909 O O . PRO C 1 43 ? 15.275 52.574 65.870 1.00 17.90 43 PRO C O 1
ATOM 4913 N N . VAL C 1 44 ? 16.102 52.090 63.851 1.00 16.05 44 VAL C N 1
ATOM 4914 C CA . VAL C 1 44 ? 14.778 51.909 63.280 1.00 12.91 44 VAL C CA 1
ATOM 4915 C C . VAL C 1 44 ? 14.862 50.947 62.100 1.00 13.88 44 VAL C C 1
ATOM 4916 O O . VAL C 1 44 ? 15.928 50.753 61.512 1.00 12.97 44 VAL C O 1
ATOM 4920 N N . ILE C 1 45 ? 13.733 50.333 61.775 1.00 11.76 45 ILE C N 1
ATOM 4921 C CA . ILE C 1 45 ? 13.651 49.426 60.645 1.00 12.38 45 ILE C CA 1
ATOM 4922 C C . ILE C 1 45 ? 12.613 49.987 59.671 1.00 13.08 45 ILE C C 1
ATOM 4923 O O . ILE C 1 45 ? 11.514 50.394 60.061 1.00 14.41 45 ILE C O 1
ATOM 4928 N N . LEU C 1 46 ? 12.993 50.056 58.403 1.00 14.69 46 LEU C N 1
ATOM 4929 C CA . LEU C 1 46 ? 12.094 50.519 57.360 1.00 14.60 46 LEU C CA 1
ATOM 4930 C C . LEU C 1 46 ? 11.472 49.252 56.740 1.00 14.74 46 LEU C C 1
ATOM 4931 O O . LEU C 1 46 ? 12.160 48.455 56.118 1.00 13.44 46 LEU C O 1
ATOM 4936 N N . ALA C 1 47 ? 10.171 49.058 56.934 1.00 15.39 47 ALA C N 1
ATOM 4937 C CA . ALA C 1 47 ? 9.493 47.880 56.400 1.00 14.89 47 ALA C CA 1
ATOM 4938 C C . ALA C 1 47 ? 8.768 48.164 55.098 1.00 16.93 47 ALA C C 1
ATOM 4939 O O . ALA C 1 47 ? 8.052 49.171 54.966 1.00 17.38 47 ALA C O 1
ATOM 4941 N N . LEU C 1 48 ? 8.969 47.280 54.127 1.00 17.33 48 LEU C N 1
ATOM 4942 C CA . LEU C 1 48 ? 8.307 47.413 52.838 1.00 17.03 48 LEU C CA 1
ATOM 4943 C C . LEU C 1 48 ? 7.623 46.123 52.467 1.00 19.04 48 LEU C C 1
ATOM 4944 O O . LEU C 1 48 ? 8.268 45.090 52.377 1.00 18.21 48 LEU C O 1
ATOM 4949 N N . SER C 1 49 ? 6.317 46.190 52.251 1.00 18.26 49 SER C N 1
ATOM 4950 C CA . SER C 1 49 ? 5.544 45.022 51.862 1.00 19.14 49 SER C CA 1
ATOM 4951 C C . SER C 1 49 ? 5.612 44.933 50.342 1.00 20.08 49 SER C C 1
ATOM 4952 O O . SER C 1 49 ? 6.119 45.846 49.680 1.00 22.48 49 SER C O 1
ATOM 4955 N N . GLU C 1 50 ? 5.101 43.838 49.791 1.00 19.03 50 GLU C N 1
ATOM 4956 C CA . GLU C 1 50 ? 5.082 43.666 48.347 1.00 21.49 50 GLU C CA 1
ATOM 4957 C C . GLU C 1 50 ? 4.231 44.761 47.701 1.00 19.03 50 GLU C C 1
ATOM 4958 O O . GLU C 1 50 ? 4.513 45.182 46.586 1.00 19.76 50 GLU C O 1
ATOM 4964 N N . GLY C 1 51 ? 3.205 45.227 48.413 1.00 19.00 51 GLY C N 1
ATOM 4965 C CA . GLY C 1 51 ? 2.374 46.303 47.902 1.00 19.36 51 GLY C CA 1
ATOM 4966 C C . GLY C 1 51 ? 3.246 47.544 47.733 1.00 19.94 51 GLY C C 1
ATOM 4967 O O . GLY C 1 51 ? 3.138 48.275 46.739 1.00 19.05 51 GLY C O 1
ATOM 4968 N N . ALA C 1 52 ? 4.132 47.759 48.708 1.00 18.88 52 ALA C N 1
ATOM 4969 C CA . ALA C 1 52 ? 5.066 48.881 48.704 1.00 17.89 52 ALA C CA 1
ATOM 4970 C C . ALA C 1 52 ? 6.016 48.746 47.513 1.00 18.29 52 ALA C C 1
ATOM 4971 O O . ALA C 1 52 ? 6.283 49.715 46.813 1.00 18.98 52 ALA C O 1
ATOM 4981 N N . LYS C 1 54 ? 5.524 47.217 44.705 1.00 25.99 54 LYS C N 1
ATOM 4982 C CA . LYS C 1 54 ? 4.771 47.477 43.485 1.00 27.61 54 LYS C CA 1
ATOM 4983 C C . LYS C 1 54 ? 4.463 48.966 43.337 1.00 26.60 54 LYS C C 1
ATOM 4984 O O . LYS C 1 54 ? 4.710 49.566 42.292 1.00 27.89 54 LYS C O 1
ATOM 4990 N N . TYR C 1 55 ? 3.922 49.556 44.394 1.00 26.63 55 TYR C N 1
ATOM 4991 C CA . TYR C 1 55 ? 3.557 50.969 44.377 1.00 24.73 55 TYR C CA 1
ATOM 4992 C C . TYR C 1 55 ? 4.754 51.906 44.222 1.00 24.28 55 TYR C C 1
ATOM 4993 O O . TYR C 1 55 ? 4.747 52.800 43.380 1.00 23.12 55 TYR C O 1
ATOM 5002 N N . GLY C 1 56 ? 5.783 51.704 45.034 1.00 23.44 56 GLY C N 1
ATOM 5003 C CA . GLY C 1 56 ? 6.942 52.579 44.962 1.00 22.44 56 GLY C CA 1
ATOM 5004 C C . GLY C 1 56 ? 7.965 52.247 43.891 1.00 20.44 56 GLY C C 1
ATOM 5005 O O . GLY C 1 56 ? 8.715 53.117 43.468 1.00 20.63 56 GLY C O 1
ATOM 5006 N N . GLY C 1 57 ? 8.009 50.992 43.459 1.00 21.50 57 GLY C N 1
ATOM 5007 C CA . GLY C 1 57 ? 8.966 50.601 42.439 1.00 20.29 57 GLY C CA 1
ATOM 5008 C C . GLY C 1 57 ? 10.413 50.856 42.831 1.00 22.10 57 GLY C C 1
ATOM 5009 O O . GLY C 1 57 ? 10.752 50.974 44.012 1.00 18.52 57 GLY C O 1
ATOM 5010 N N . ARG C 1 58 ? 11.272 50.954 41.827 1.00 24.25 58 ARG C N 1
ATOM 5011 C CA . ARG C 1 58 ? 12.690 51.171 42.063 1.00 27.85 58 ARG C CA 1
ATOM 5012 C C . ARG C 1 58 ? 12.942 52.534 42.703 1.00 25.64 58 ARG C C 1
ATOM 5013 O O . ARG C 1 58 ? 13.924 52.732 43.411 1.00 23.69 58 ARG C O 1
ATOM 5021 N N . ALA C 1 59 ? 12.048 53.476 42.442 1.00 23.80 59 ALA C N 1
ATOM 5022 C CA . ALA C 1 59 ? 12.182 54.795 43.014 1.00 20.25 59 ALA C CA 1
ATOM 5023 C C . ALA C 1 59 ? 12.170 54.654 44.532 1.00 19.59 59 ALA C C 1
ATOM 5024 O O . ALA C 1 59 ? 13.037 55.185 45.228 1.00 18.65 59 ALA C O 1
ATOM 5026 N N . LEU C 1 60 ? 11.192 53.928 45.053 1.00 16.35 60 LEU C N 1
ATOM 5027 C CA . LEU C 1 60 ? 11.107 53.775 46.498 1.00 16.01 60 LEU C CA 1
ATOM 5028 C C . LEU C 1 60 ? 12.257 52.952 47.070 1.00 16.03 60 LEU C C 1
ATOM 5029 O O . LEU C 1 60 ? 12.930 53.395 48.006 1.00 14.15 60 LEU C O 1
ATOM 5034 N N . THR C 1 61 ? 12.502 51.778 46.491 1.00 15.77 61 THR C N 1
ATOM 5035 C CA . THR C 1 61 ? 13.552 50.905 47.002 1.00 18.35 61 THR C CA 1
ATOM 5036 C C . THR C 1 61 ? 14.940 51.534 47.035 1.00 20.67 61 THR C C 1
ATOM 5037 O O . THR C 1 61 ? 15.642 51.418 48.044 1.00 22.58 61 THR C O 1
ATOM 5041 N N . ARG C 1 62 ? 15.333 52.226 45.970 1.00 21.37 62 ARG C N 1
ATOM 5042 C CA . ARG C 1 62 ? 16.652 52.851 45.951 1.00 24.63 62 ARG C CA 1
ATOM 5043 C C . ARG C 1 62 ? 16.760 53.997 46.949 1.00 23.67 62 ARG C C 1
ATOM 5044 O O . ARG C 1 62 ? 17.816 54.243 47.521 1.00 23.37 62 ARG C O 1
ATOM 5060 N N . VAL C 1 64 ? 14.967 54.347 49.876 1.00 17.24 64 VAL C N 1
ATOM 5061 C CA . VAL C 1 64 ? 14.951 53.842 51.241 1.00 18.24 64 VAL C CA 1
ATOM 5062 C C . VAL C 1 64 ? 16.326 53.336 51.659 1.00 16.68 64 VAL C C 1
ATOM 5063 O O . VAL C 1 64 ? 16.784 53.597 52.766 1.00 16.05 64 VAL C O 1
ATOM 5067 N N . VAL C 1 65 ? 16.984 52.634 50.745 1.00 15.34 65 VAL C N 1
ATOM 5068 C CA . VAL C 1 65 ? 18.305 52.072 50.984 1.00 15.86 65 VAL C CA 1
ATOM 5069 C C . VAL C 1 65 ? 19.337 53.183 51.151 1.00 17.41 65 VAL C C 1
ATOM 5070 O O . VAL C 1 65 ? 20.126 53.168 52.101 1.00 17.80 65 VAL C O 1
ATOM 5074 N N . ALA C 1 66 ? 19.311 54.152 50.237 1.00 17.60 66 ALA C N 1
ATOM 5075 C CA . ALA C 1 66 ? 20.230 55.285 50.266 1.00 17.40 66 ALA C CA 1
ATOM 5076 C C . ALA C 1 66 ? 20.073 56.129 51.535 1.00 17.34 66 ALA C C 1
ATOM 5077 O O . ALA C 1 66 ? 21.059 56.512 52.165 1.00 17.19 66 ALA C O 1
ATOM 5079 N N . LEU C 1 67 ? 18.835 56.452 51.887 1.00 17.46 67 LEU C N 1
ATOM 5080 C CA . LEU C 1 67 ? 18.585 57.244 53.092 1.00 16.95 67 LEU C CA 1
ATOM 5081 C C . LEU C 1 67 ? 18.998 56.435 54.325 1.00 17.35 67 LEU C C 1
ATOM 5082 O O . LEU C 1 67 ? 19.498 56.986 55.307 1.00 17.57 67 LEU C O 1
ATOM 5087 N N . ALA C 1 68 ? 18.828 55.116 54.258 1.00 16.46 68 ALA C N 1
ATOM 5088 C CA . ALA C 1 68 ? 19.204 54.262 55.377 1.00 17.80 68 ALA C CA 1
ATOM 5089 C C . ALA C 1 68 ? 20.703 54.320 55.617 1.00 18.49 68 ALA C C 1
ATOM 5090 O O . ALA C 1 68 ? 21.155 54.389 56.758 1.00 16.31 68 ALA C O 1
ATOM 5092 N N . GLN C 1 69 ? 21.469 54.288 54.533 1.00 19.52 69 GLN C N 1
ATOM 5093 C CA . GLN C 1 69 ? 22.918 54.330 54.635 1.00 21.60 69 GLN C CA 1
ATOM 5094 C C . GLN C 1 69 ? 23.348 55.667 55.217 1.00 22.16 69 GLN C C 1
ATOM 5095 O O . GLN C 1 69 ? 24.216 55.718 56.081 1.00 23.40 69 GLN C O 1
ATOM 5101 N N . GLU C 1 70 ? 22.708 56.736 54.743 1.00 23.30 70 GLU C N 1
ATOM 5102 C CA . GLU C 1 70 ? 22.986 58.111 55.159 1.00 24.41 70 GLU C CA 1
ATOM 5103 C C . GLU C 1 70 ? 22.693 58.444 56.621 1.00 21.50 70 GLU C C 1
ATOM 5104 O O . GLU C 1 70 ? 23.421 59.215 57.236 1.00 22.01 70 GLU C O 1
ATOM 5110 N N . ALA C 1 71 ? 21.617 57.879 57.161 1.00 20.17 71 ALA C N 1
ATOM 5111 C CA . ALA C 1 71 ? 21.213 58.135 58.539 1.00 18.42 71 ALA C CA 1
ATOM 5112 C C . ALA C 1 71 ? 22.365 57.994 59.537 1.00 18.12 71 ALA C C 1
ATOM 5113 O O . ALA C 1 71 ? 23.293 57.227 59.319 1.00 18.13 71 ALA C O 1
ATOM 5115 N N . ARG C 1 72 ? 22.301 58.757 60.624 1.00 19.76 72 ARG C N 1
ATOM 5116 C CA . ARG C 1 72 ? 23.322 58.712 61.666 1.00 21.98 72 ARG C CA 1
ATOM 5117 C C . ARG C 1 72 ? 22.863 57.746 62.754 1.00 23.23 72 ARG C C 1
ATOM 5118 O O . ARG C 1 72 ? 23.327 57.801 63.890 1.00 25.79 72 ARG C O 1
ATOM 5126 N N . VAL C 1 73 ? 21.928 56.876 62.411 1.00 22.21 73 VAL C N 1
ATOM 5127 C CA . VAL C 1 73 ? 21.417 55.922 63.377 1.00 21.74 73 VAL C CA 1
ATOM 5128 C C . VAL C 1 73 ? 21.295 54.599 62.650 1.00 21.03 73 VAL C C 1
ATOM 5129 O O . VAL C 1 73 ? 21.195 54.578 61.421 1.00 21.46 73 VAL C O 1
ATOM 5133 N N . PRO C 1 74 ? 21.336 53.478 63.385 1.00 20.09 74 PRO C N 1
ATOM 5134 C CA . PRO C 1 74 ? 21.222 52.165 62.747 1.00 17.43 74 PRO C CA 1
ATOM 5135 C C . PRO C 1 74 ? 19.878 52.006 62.039 1.00 16.20 74 PRO C C 1
ATOM 5136 O O . PRO C 1 74 ? 18.836 52.202 62.655 1.00 14.43 74 PRO C O 1
ATOM 5140 N N . VAL C 1 75 ? 19.911 51.666 60.751 1.00 12.77 75 VAL C N 1
ATOM 5141 C CA . VAL C 1 75 ? 18.688 51.465 59.974 1.00 11.28 75 VAL C CA 1
ATOM 5142 C C . VAL C 1 75 ? 18.720 50.174 59.155 1.00 11.01 75 VAL C C 1
ATOM 5143 O O . VAL C 1 75 ? 19.629 49.947 58.352 1.00 11.62 75 VAL C O 1
ATOM 5147 N N . ALA C 1 76 ? 17.723 49.328 59.342 1.00 10.87 76 ALA C N 1
ATOM 5148 C CA . ALA C 1 76 ? 17.663 48.105 58.557 1.00 11.51 76 ALA C CA 1
ATOM 5149 C C . ALA C 1 76 ? 16.491 48.292 57.599 1.00 11.45 76 ALA C C 1
ATOM 5150 O O . ALA C 1 76 ? 15.575 49.067 57.880 1.00 11.36 76 ALA C O 1
ATOM 5152 N N . VAL C 1 77 ? 16.531 47.608 56.461 1.00 12.37 77 VAL C N 1
ATOM 5153 C CA . VAL C 1 77 ? 15.450 47.697 55.486 1.00 12.03 77 VAL C CA 1
ATOM 5154 C C . VAL C 1 77 ? 14.968 46.277 55.259 1.00 13.20 77 VAL C C 1
ATOM 5155 O O . VAL C 1 77 ? 15.660 45.487 54.611 1.00 12.35 77 VAL C O 1
ATOM 5159 N N . HIS C 1 78 ? 13.787 45.955 55.798 1.00 14.57 78 HIS C N 1
ATOM 5160 C CA . HIS C 1 78 ? 13.215 44.603 55.697 1.00 15.89 78 HIS C CA 1
ATOM 5161 C C . HIS C 1 78 ? 12.063 44.454 54.701 1.00 15.99 78 HIS C C 1
ATOM 5162 O O . HIS C 1 78 ? 11.309 45.397 54.480 1.00 14.98 78 HIS C O 1
ATOM 5169 N N . LEU C 1 79 ? 11.927 43.258 54.124 1.00 17.29 79 LEU C N 1
ATOM 5170 C CA . LEU C 1 79 ? 10.878 42.982 53.151 1.00 21.51 79 LEU C CA 1
ATOM 5171 C C . LEU C 1 79 ? 9.964 42.497 54.282 1.00 24.94 79 LEU C C 1
ATOM 5172 O O . LEU C 1 79 ? 10.454 41.966 55.258 1.00 28.86 79 LEU C O 1
ATOM 5177 N N . ASP C 1 80 ? 8.660 42.696 54.209 1.00 25.74 80 ASP C N 1
ATOM 5178 C CA . ASP C 1 80 ? 7.812 42.191 55.296 1.00 27.11 80 ASP C CA 1
ATOM 5179 C C . ASP C 1 80 ? 6.906 41.277 54.463 1.00 26.75 80 ASP C C 1
ATOM 5180 O O . ASP C 1 80 ? 6.443 41.654 53.384 1.00 23.74 80 ASP C O 1
ATOM 5185 N N . HIS C 1 81 ? 6.659 40.077 54.980 1.00 26.18 81 HIS C N 1
ATOM 5186 C CA . HIS C 1 81 ? 5.781 39.088 54.344 1.00 27.36 81 HIS C CA 1
ATOM 5187 C C . HIS C 1 81 ? 5.973 38.809 52.853 1.00 26.47 81 HIS C C 1
ATOM 5188 O O . HIS C 1 81 ? 5.036 38.979 52.063 1.00 25.32 81 HIS C O 1
ATOM 5195 N N . GLY C 1 82 ? 7.169 38.374 52.467 1.00 25.73 82 GLY C N 1
ATOM 5196 C CA . GLY C 1 82 ? 7.410 38.062 51.066 1.00 25.30 82 GLY C CA 1
ATOM 5197 C C . GLY C 1 82 ? 6.532 36.883 50.684 1.00 25.32 82 GLY C C 1
ATOM 5198 O O . GLY C 1 82 ? 6.382 35.952 51.475 1.00 25.94 82 GLY C O 1
ATOM 5199 N N . SER C 1 83 ? 5.939 36.909 49.494 1.00 26.05 83 SER C N 1
ATOM 5200 C CA . SER C 1 83 ? 5.075 35.808 49.075 1.00 27.90 83 SER C CA 1
ATOM 5201 C C . SER C 1 83 ? 5.752 34.693 48.278 1.00 28.91 83 SER C C 1
ATOM 5202 O O . SER C 1 83 ? 5.116 33.692 47.949 1.00 31.29 83 SER C O 1
ATOM 5205 N N . SER C 1 84 ? 7.033 34.846 47.970 1.00 28.03 84 SER C N 1
ATOM 5206 C CA . SER C 1 84 ? 7.733 33.808 47.218 1.00 26.36 84 SER C CA 1
ATOM 5207 C C . SER C 1 84 ? 9.244 33.965 47.214 1.00 24.99 84 SER C C 1
ATOM 5208 O O . SER C 1 84 ? 9.786 35.002 47.587 1.00 25.12 84 SER C O 1
ATOM 5211 N N . TYR C 1 85 ? 9.918 32.914 46.767 1.00 25.42 85 TYR C N 1
ATOM 5212 C CA . TYR C 1 85 ? 11.364 32.912 46.679 1.00 23.89 85 TYR C CA 1
ATOM 5213 C C . TYR C 1 85 ? 11.785 34.036 45.726 1.00 23.00 85 TYR C C 1
ATOM 5214 O O . TYR C 1 85 ? 12.694 34.803 46.036 1.00 23.21 85 TYR C O 1
ATOM 5223 N N . GLU C 1 86 ? 11.109 34.126 44.578 1.00 21.65 86 GLU C N 1
ATOM 5224 C CA . GLU C 1 86 ? 11.404 35.147 43.573 1.00 23.40 86 GLU C CA 1
ATOM 5225 C C . GLU C 1 86 ? 11.247 36.552 44.157 1.00 23.78 86 GLU C C 1
ATOM 5226 O O . GLU C 1 86 ? 12.021 37.466 43.843 1.00 23.06 86 GLU C O 1
ATOM 5232 N N . SER C 1 87 ? 10.239 36.722 45.004 1.00 22.69 87 SER C N 1
ATOM 5233 C CA . SER C 1 87 ? 9.992 38.009 45.627 1.00 22.79 87 SER C CA 1
ATOM 5234 C C . SER C 1 87 ? 11.173 38.334 46.536 1.00 21.75 87 SER C C 1
ATOM 5235 O O . SER C 1 87 ? 11.723 39.435 46.500 1.00 22.08 87 SER C O 1
ATOM 5238 N N . VAL C 1 88 ? 11.580 37.357 47.338 1.00 21.66 88 VAL C N 1
ATOM 5239 C CA . VAL C 1 88 ? 12.705 37.540 48.237 1.00 19.04 88 VAL C CA 1
ATOM 5240 C C . VAL C 1 88 ? 13.975 37.874 47.446 1.00 19.01 88 VAL C C 1
ATOM 5241 O O . VAL C 1 88 ? 14.774 38.710 47.865 1.00 19.04 88 VAL C O 1
ATOM 5245 N N . LEU C 1 89 ? 14.152 37.232 46.297 1.00 17.36 89 LEU C N 1
ATOM 5246 C CA . LEU C 1 89 ? 15.329 37.493 45.468 1.00 16.55 89 LEU C CA 1
ATOM 5247 C C . LEU C 1 89 ? 15.353 38.939 44.992 1.00 16.31 89 LEU C C 1
ATOM 5248 O O . LEU C 1 89 ? 16.410 39.578 44.972 1.00 12.26 89 LEU C O 1
ATOM 5253 N N . LYS C 1 90 ? 14.194 39.462 44.600 1.00 17.37 90 LYS C N 1
ATOM 5254 C CA . LYS C 1 90 ? 14.153 40.839 44.131 1.00 20.06 90 LYS C CA 1
ATOM 5255 C C . LYS C 1 90 ? 14.590 41.757 45.262 1.00 19.03 90 LYS C C 1
ATOM 5256 O O . LYS C 1 90 ? 15.364 42.684 45.053 1.00 18.76 90 LYS C O 1
ATOM 5262 N N . ALA C 1 91 ? 14.111 41.468 46.469 1.00 20.33 91 ALA C N 1
ATOM 5263 C CA . ALA C 1 91 ? 14.453 42.257 47.652 1.00 18.60 91 ALA C CA 1
ATOM 5264 C C . ALA C 1 91 ? 15.955 42.216 47.938 1.00 18.85 91 ALA C C 1
ATOM 5265 O O . ALA C 1 91 ? 16.529 43.195 48.412 1.00 16.72 91 ALA C O 1
ATOM 5267 N N . LEU C 1 92 ? 16.595 41.085 47.653 1.00 18.54 92 LEU C N 1
ATOM 5268 C CA . LEU C 1 92 ? 18.034 40.991 47.858 1.00 18.40 92 LEU C CA 1
ATOM 5269 C C . LEU C 1 92 ? 18.673 41.861 46.778 1.00 17.62 92 LEU C C 1
ATOM 5270 O O . LEU C 1 92 ? 19.628 42.595 47.026 1.00 18.38 92 LEU C O 1
ATOM 5275 N N . ARG C 1 93 ? 18.119 41.782 45.576 1.00 17.74 93 ARG C N 1
ATOM 5276 C CA . ARG C 1 93 ? 18.610 42.566 44.452 1.00 17.48 93 ARG C CA 1
ATOM 5277 C C . ARG C 1 93 ? 18.580 44.063 44.764 1.00 17.01 93 ARG C C 1
ATOM 5278 O O . ARG C 1 93 ? 19.530 44.770 44.473 1.00 17.47 93 ARG C O 1
ATOM 5286 N N . GLU C 1 94 ? 17.492 44.545 45.358 1.00 18.93 94 GLU C N 1
ATOM 5287 C CA . GLU C 1 94 ? 17.376 45.975 45.674 1.00 20.28 94 GLU C CA 1
ATOM 5288 C C . GLU C 1 94 ? 18.105 46.453 46.937 1.00 18.42 94 GLU C C 1
ATOM 5289 O O . GLU C 1 94 ? 17.880 47.576 47.389 1.00 19.77 94 GLU C O 1
ATOM 5295 N N . GLY C 1 95 ? 18.947 45.608 47.532 1.00 16.34 95 GLY C N 1
ATOM 5296 C CA . GLY C 1 95 ? 19.712 46.038 48.697 1.00 11.38 95 GLY C CA 1
ATOM 5297 C C . GLY C 1 95 ? 19.073 45.931 50.071 1.00 12.38 95 GLY C C 1
ATOM 5298 O O . GLY C 1 95 ? 19.547 46.545 51.026 1.00 11.26 95 GLY C O 1
ATOM 5299 N N . PHE C 1 96 ? 18.005 45.158 50.204 1.00 11.54 96 PHE C N 1
ATOM 5300 C CA . PHE C 1 96 ? 17.393 45.022 51.523 1.00 13.68 96 PHE C CA 1
ATOM 5301 C C . PHE C 1 96 ? 18.398 44.298 52.429 1.00 13.54 96 PHE C C 1
ATOM 5302 O O . PHE C 1 96 ? 19.222 43.519 51.933 1.00 11.95 96 PHE C O 1
ATOM 5310 N N . THR C 1 97 ? 18.344 44.562 53.734 1.00 11.95 97 THR C N 1
ATOM 5311 C CA . THR C 1 97 ? 19.258 43.913 54.679 1.00 14.36 97 THR C CA 1
ATOM 5312 C C . THR C 1 97 ? 18.599 42.796 55.516 1.00 13.89 97 THR C C 1
ATOM 5313 O O . THR C 1 97 ? 19.244 42.155 56.348 1.00 15.76 97 THR C O 1
ATOM 5317 N N . SER C 1 98 ? 17.311 42.578 55.294 1.00 16.13 98 SER C N 1
ATOM 5318 C CA . SER C 1 98 ? 16.553 41.499 55.941 1.00 16.62 98 SER C CA 1
ATOM 5319 C C . SER C 1 98 ? 15.341 41.223 55.088 1.00 17.65 98 SER C C 1
ATOM 5320 O O . SER C 1 98 ? 14.713 42.142 54.559 1.00 16.81 98 SER C O 1
ATOM 5323 N N . VAL C 1 99 ? 15.014 39.949 54.955 1.00 15.40 99 VAL C N 1
ATOM 5324 C CA . VAL C 1 99 ? 13.885 39.561 54.154 1.00 18.33 99 VAL C CA 1
ATOM 5325 C C . VAL C 1 99 ? 13.125 38.502 54.936 1.00 19.41 99 VAL C C 1
ATOM 5326 O O . VAL C 1 99 ? 13.592 38.031 55.973 1.00 16.12 99 VAL C O 1
ATOM 5338 N N . ILE C 1 101 ? 9.715 35.398 54.171 1.00 26.72 101 ILE C N 1
ATOM 5339 C CA . ILE C 1 101 ? 8.730 34.856 53.252 1.00 27.57 101 ILE C CA 1
ATOM 5340 C C . ILE C 1 101 ? 7.591 34.375 54.121 1.00 28.29 101 ILE C C 1
ATOM 5341 O O . ILE C 1 101 ? 7.818 33.923 55.240 1.00 26.92 101 ILE C O 1
ATOM 5346 N N . ASP C 1 102 ? 6.365 34.510 53.633 1.00 31.40 102 ASP C N 1
ATOM 5347 C CA . ASP C 1 102 ? 5.219 34.049 54.407 1.00 32.85 102 ASP C CA 1
ATOM 5348 C C . ASP C 1 102 ? 4.525 32.890 53.729 1.00 34.03 102 ASP C C 1
ATOM 5349 O O . ASP C 1 102 ? 3.828 33.056 52.730 1.00 33.73 102 ASP C O 1
ATOM 5354 N N . LYS C 1 103 ? 4.743 31.708 54.286 1.00 35.96 103 LYS C N 1
ATOM 5355 C CA . LYS C 1 103 ? 4.136 30.485 53.799 1.00 36.40 103 LYS C CA 1
ATOM 5356 C C . LYS C 1 103 ? 3.557 29.806 55.034 1.00 37.91 103 LYS C C 1
ATOM 5357 O O . LYS C 1 103 ? 3.335 28.599 55.057 1.00 38.20 103 LYS C O 1
ATOM 5363 N N . SER C 1 104 ? 3.319 30.614 56.062 1.00 40.74 104 SER C N 1
ATOM 5364 C CA . SER C 1 104 ? 2.765 30.137 57.321 1.00 43.34 104 SER C CA 1
ATOM 5365 C C . SER C 1 104 ? 1.354 29.581 57.137 1.00 44.62 104 SER C C 1
ATOM 5366 O O . SER C 1 104 ? 0.767 29.035 58.070 1.00 44.61 104 SER C O 1
ATOM 5369 N N . HIS C 1 105 ? 0.800 29.740 55.941 1.00 44.91 105 HIS C N 1
ATOM 5370 C CA . HIS C 1 105 ? -0.526 29.215 55.670 1.00 46.32 105 HIS C CA 1
ATOM 5371 C C . HIS C 1 105 ? -0.354 27.758 55.253 1.00 46.75 105 HIS C C 1
ATOM 5372 O O . HIS C 1 105 ? -1.254 26.937 55.424 1.00 47.41 105 HIS C O 1
ATOM 5379 N N . GLU C 1 106 ? 0.823 27.451 54.722 1.00 46.65 106 GLU C N 1
ATOM 5380 C CA . GLU C 1 106 ? 1.159 26.104 54.278 1.00 46.69 106 GLU C CA 1
ATOM 5381 C C . GLU C 1 106 ? 1.451 25.190 55.462 1.00 46.13 106 GLU C C 1
ATOM 5382 O O . GLU C 1 106 ? 1.605 25.655 56.593 1.00 45.64 106 GLU C O 1
ATOM 5388 N N . ASP C 1 107 ? 1.537 23.890 55.197 1.00 45.79 107 ASP C N 1
ATOM 5389 C CA . ASP C 1 107 ? 1.833 22.928 56.250 1.00 45.19 107 ASP C CA 1
ATOM 5390 C C . ASP C 1 107 ? 3.287 23.096 56.668 1.00 44.94 107 ASP C C 1
ATOM 5391 O O . ASP C 1 107 ? 4.107 23.610 55.902 1.00 45.34 107 ASP C O 1
ATOM 5396 N N . PHE C 1 108 ? 3.594 22.658 57.884 1.00 44.00 108 PHE C N 1
ATOM 5397 C CA . PHE C 1 108 ? 4.931 22.758 58.465 1.00 43.53 108 PHE C CA 1
ATOM 5398 C C . PHE C 1 108 ? 6.121 22.461 57.545 1.00 43.33 108 PHE C C 1
ATOM 5399 O O . PHE C 1 108 ? 6.981 23.320 57.345 1.00 42.74 108 PHE C O 1
ATOM 5407 N N . GLU C 1 109 ? 6.186 21.246 57.006 1.00 41.89 109 GLU C N 1
ATOM 5408 C CA . GLU C 1 109 ? 7.292 20.862 56.133 1.00 40.89 109 GLU C CA 1
ATOM 5409 C C . GLU C 1 109 ? 7.416 21.766 54.911 1.00 39.02 109 GLU C C 1
ATOM 5410 O O . GLU C 1 109 ? 8.520 22.107 54.504 1.00 39.03 109 GLU C O 1
ATOM 5416 N N . THR C 1 110 ? 6.291 22.140 54.312 1.00 37.98 110 THR C N 1
ATOM 5417 C CA . THR C 1 110 ? 6.329 23.032 53.161 1.00 36.16 110 THR C CA 1
ATOM 5418 C C . THR C 1 110 ? 6.893 24.369 53.641 1.00 36.01 110 THR C C 1
ATOM 5419 O O . THR C 1 110 ? 7.758 24.955 52.995 1.00 37.03 110 THR C O 1
ATOM 5423 N N . ASN C 1 111 ? 6.414 24.835 54.791 1.00 34.86 111 ASN C N 1
ATOM 5424 C CA . ASN C 1 111 ? 6.882 26.098 55.345 1.00 34.03 111 ASN C CA 1
ATOM 5425 C C . ASN C 1 111 ? 8.377 26.038 55.628 1.00 33.96 111 ASN C C 1
ATOM 5426 O O . ASN C 1 111 ? 9.105 26.983 55.337 1.00 35.11 111 ASN C O 1
ATOM 5431 N N . VAL C 1 112 ? 8.836 24.931 56.204 1.00 33.68 112 VAL C N 1
ATOM 5432 C CA . VAL C 1 112 ? 10.251 24.780 56.513 1.00 32.47 112 VAL C CA 1
ATOM 5433 C C . VAL C 1 112 ? 11.093 24.784 55.246 1.00 32.04 112 VAL C C 1
ATOM 5434 O O . VAL C 1 112 ? 12.100 25.479 55.178 1.00 32.56 112 VAL C O 1
ATOM 5438 N N . ARG C 1 113 ? 10.680 24.011 54.248 1.00 31.85 113 ARG C N 1
ATOM 5439 C CA . ARG C 1 113 ? 11.394 23.953 52.976 1.00 32.85 113 ARG C CA 1
ATOM 5440 C C . ARG C 1 113 ? 11.524 25.361 52.378 1.00 31.00 113 ARG C C 1
ATOM 5441 O O . ARG C 1 113 ? 12.615 25.808 52.027 1.00 30.68 113 ARG C O 1
ATOM 5449 N N . GLU C 1 114 ? 10.400 26.057 52.267 1.00 29.30 114 GLU C N 1
ATOM 5450 C CA . GLU C 1 114 ? 10.390 27.411 51.721 1.00 28.74 114 GLU C CA 1
ATOM 5451 C C . GLU C 1 114 ? 11.246 28.403 52.521 1.00 27.17 114 GLU C C 1
ATOM 5452 O O . GLU C 1 114 ? 11.927 29.244 51.941 1.00 25.70 114 GLU C O 1
ATOM 5458 N N . THR C 1 115 ? 11.227 28.312 53.846 1.00 25.43 115 THR C N 1
ATOM 5459 C CA . THR C 1 115 ? 12.009 29.254 54.629 1.00 25.46 115 THR C CA 1
ATOM 5460 C C . THR C 1 115 ? 13.498 28.966 54.540 1.00 25.30 115 THR C C 1
ATOM 5461 O O . THR C 1 115 ? 14.300 29.875 54.328 1.00 23.05 115 THR C O 1
ATOM 5465 N N . LYS C 1 116 ? 13.862 27.698 54.697 1.00 24.89 116 LYS C N 1
ATOM 5466 C CA . LYS C 1 116 ? 15.255 27.295 54.630 1.00 24.58 116 LYS C CA 1
ATOM 5467 C C . LYS C 1 116 ? 15.887 27.751 53.310 1.00 23.75 116 LYS C C 1
ATOM 5468 O O . LYS C 1 116 ? 17.003 28.260 53.299 1.00 20.83 116 LYS C O 1
ATOM 5474 N N . ARG C 1 117 ? 15.177 27.567 52.202 1.00 22.62 117 ARG C N 1
ATOM 5475 C CA . ARG C 1 117 ? 15.708 27.986 50.910 1.00 25.85 117 ARG C CA 1
ATOM 5476 C C . ARG C 1 117 ? 15.980 29.498 50.932 1.00 24.19 117 ARG C C 1
ATOM 5477 O O . ARG C 1 117 ? 16.996 29.963 50.420 1.00 22.25 117 ARG C O 1
ATOM 5485 N N . VAL C 1 118 ? 15.062 30.261 51.521 1.00 22.02 118 VAL C N 1
ATOM 5486 C CA . VAL C 1 118 ? 15.238 31.707 51.626 1.00 19.94 118 VAL C CA 1
ATOM 5487 C C . VAL C 1 118 ? 16.430 32.021 52.532 1.00 19.04 118 VAL C C 1
ATOM 5488 O O . VAL C 1 118 ? 17.210 32.928 52.251 1.00 18.75 118 VAL C O 1
ATOM 5492 N N . VAL C 1 119 ? 16.580 31.271 53.617 1.00 16.88 119 VAL C N 1
ATOM 5493 C CA . VAL C 1 119 ? 17.696 31.512 54.527 1.00 17.84 119 VAL C CA 1
ATOM 5494 C C . VAL C 1 119 ? 19.039 31.341 53.829 1.00 18.16 119 VAL C C 1
ATOM 5495 O O . VAL C 1 119 ? 19.959 32.158 53.993 1.00 19.46 119 VAL C O 1
ATOM 5499 N N . GLU C 1 120 ? 19.151 30.285 53.036 1.00 18.16 120 GLU C N 1
ATOM 5500 C CA . GLU C 1 120 ? 20.392 30.012 52.333 1.00 20.36 120 GLU C CA 1
ATOM 5501 C C . GLU C 1 120 ? 20.753 31.132 51.352 1.00 18.62 120 GLU C C 1
ATOM 5502 O O . GLU C 1 120 ? 21.915 31.527 51.250 1.00 19.64 120 GLU C O 1
ATOM 5508 N N . ALA C 1 121 ? 19.758 31.645 50.639 1.00 16.12 121 ALA C N 1
ATOM 5509 C CA . ALA C 1 121 ? 19.999 32.726 49.678 1.00 17.30 121 ALA C CA 1
ATOM 5510 C C . ALA C 1 121 ? 20.387 34.034 50.378 1.00 15.63 121 ALA C C 1
ATOM 5511 O O . ALA C 1 121 ? 21.311 34.716 49.959 1.00 16.59 121 ALA C O 1
ATOM 5513 N N . ALA C 1 122 ? 19.682 34.377 51.448 1.00 11.77 122 ALA C N 1
ATOM 5514 C CA . ALA C 1 122 ? 19.966 35.611 52.156 1.00 13.57 122 ALA C CA 1
ATOM 5515 C C . ALA C 1 122 ? 21.327 35.601 52.821 1.00 15.24 122 ALA C C 1
ATOM 5516 O O . ALA C 1 122 ? 22.134 36.510 52.604 1.00 17.77 122 ALA C O 1
ATOM 5518 N N . HIS C 1 123 ? 21.592 34.570 53.620 1.00 17.22 123 HIS C N 1
ATOM 5519 C CA . HIS C 1 123 ? 22.864 34.469 54.317 1.00 18.28 123 HIS C CA 1
ATOM 5520 C C . HIS C 1 123 ? 24.048 34.427 53.375 1.00 18.18 123 HIS C C 1
ATOM 5521 O O . HIS C 1 123 ? 25.115 34.925 53.704 1.00 19.98 123 HIS C O 1
ATOM 5528 N N . ALA C 1 124 ? 23.871 33.819 52.211 1.00 17.49 124 ALA C N 1
ATOM 5529 C CA . ALA C 1 124 ? 24.964 33.762 51.253 1.00 17.45 124 ALA C CA 1
ATOM 5530 C C . ALA C 1 124 ? 25.275 35.192 50.843 1.00 18.50 124 ALA C C 1
ATOM 5531 O O . ALA C 1 124 ? 26.366 35.481 50.380 1.00 17.90 124 ALA C O 1
ATOM 5533 N N . VAL C 1 125 ? 24.303 36.081 51.054 1.00 18.29 125 VAL C N 1
ATOM 5534 C CA . VAL C 1 125 ? 24.409 37.483 50.674 1.00 19.44 125 VAL C CA 1
ATOM 5535 C C . VAL C 1 125 ? 24.572 38.456 51.869 1.00 18.50 125 VAL C C 1
ATOM 5536 O O . VAL C 1 125 ? 24.560 39.668 51.694 1.00 17.37 125 VAL C O 1
ATOM 5540 N N . GLY C 1 126 ? 24.731 37.921 53.075 1.00 20.11 126 GLY C N 1
ATOM 5541 C CA . GLY C 1 126 ? 24.913 38.772 54.245 1.00 18.93 126 GLY C CA 1
ATOM 5542 C C . GLY C 1 126 ? 23.638 39.434 54.733 1.00 18.16 126 GLY C C 1
ATOM 5543 O O . GLY C 1 126 ? 23.678 40.417 55.474 1.00 19.17 126 GLY C O 1
ATOM 5544 N N . VAL C 1 127 ? 22.504 38.882 54.317 1.00 16.46 127 VAL C N 1
ATOM 5545 C CA . VAL C 1 127 ? 21.191 39.396 54.688 1.00 15.26 127 VAL C CA 1
ATOM 5546 C C . VAL C 1 127 ? 20.513 38.461 55.696 1.00 15.57 127 VAL C C 1
ATOM 5547 O O . VAL C 1 127 ? 20.625 37.238 55.591 1.00 17.32 127 VAL C O 1
ATOM 5551 N N . THR C 1 128 ? 19.808 39.024 56.670 1.00 15.84 128 THR C N 1
ATOM 5552 C CA . THR C 1 128 ? 19.137 38.192 57.676 1.00 17.13 128 THR C CA 1
ATOM 5553 C C . THR C 1 128 ? 17.685 37.931 57.320 1.00 18.22 128 THR C C 1
ATOM 5554 O O . THR C 1 128 ? 17.092 38.654 56.511 1.00 18.43 128 THR C O 1
ATOM 5558 N N . VAL C 1 129 ? 17.109 36.900 57.927 1.00 18.51 129 VAL C N 1
ATOM 5559 C CA . VAL C 1 129 ? 15.736 36.529 57.621 1.00 20.15 129 VAL C CA 1
ATOM 5560 C C . VAL C 1 129 ? 14.832 36.277 58.819 1.00 21.76 129 VAL C C 1
ATOM 5561 O O . VAL C 1 129 ? 15.233 35.685 59.831 1.00 21.65 129 VAL C O 1
ATOM 5565 N N . GLU C 1 130 ? 13.595 36.742 58.688 1.00 23.18 130 GLU C N 1
ATOM 5566 C CA . GLU C 1 130 ? 12.587 36.581 59.725 1.00 23.88 130 GLU C CA 1
ATOM 5567 C C . GLU C 1 130 ? 11.668 35.465 59.274 1.00 22.67 130 GLU C C 1
ATOM 5568 O O . GLU C 1 130 ? 11.163 35.496 58.162 1.00 19.29 130 GLU C O 1
ATOM 5574 N N . ALA C 1 131 ? 11.453 34.477 60.133 1.00 24.51 131 ALA C N 1
ATOM 5575 C CA . ALA C 1 131 ? 10.580 33.359 59.789 1.00 26.27 131 ALA C CA 1
ATOM 5576 C C . ALA C 1 131 ? 9.184 33.589 60.370 1.00 28.94 131 ALA C C 1
ATOM 5577 O O . ALA C 1 131 ? 9.034 34.303 61.361 1.00 27.30 131 ALA C O 1
ATOM 5579 N N . GLU C 1 132 ? 8.170 32.992 59.749 1.00 31.73 132 GLU C N 1
ATOM 5580 C CA . GLU C 1 132 ? 6.797 33.128 60.232 1.00 36.75 132 GLU C CA 1
ATOM 5581 C C . GLU C 1 132 ? 6.128 31.774 60.410 1.00 36.56 132 GLU C C 1
ATOM 5582 O O . GLU C 1 132 ? 6.037 30.987 59.473 1.00 35.51 132 GLU C O 1
ATOM 5588 N N . LEU C 1 133 ? 5.651 31.524 61.623 1.00 38.79 133 LEU C N 1
ATOM 5589 C CA . LEU C 1 133 ? 4.973 30.278 61.963 1.00 40.80 133 LEU C CA 1
ATOM 5590 C C . LEU C 1 133 ? 3.683 30.653 62.700 1.00 42.76 133 LEU C C 1
ATOM 5591 O O . LEU C 1 133 ? 3.731 31.246 63.779 1.00 43.10 133 LEU C O 1
ATOM 5596 N N . GLY C 1 134 ? 2.537 30.321 62.109 1.00 44.68 134 GLY C N 1
ATOM 5597 C CA . GLY C 1 134 ? 1.261 30.640 62.728 1.00 45.91 134 GLY C CA 1
ATOM 5598 C C . GLY C 1 134 ? 0.486 31.693 61.954 1.00 46.97 134 GLY C C 1
ATOM 5599 O O . GLY C 1 134 ? 1.063 32.442 61.168 1.00 47.80 134 GLY C O 1
ATOM 5600 N N . ARG C 1 135 ? -0.825 31.748 62.168 1.00 47.56 135 ARG C N 1
ATOM 5601 C CA . ARG C 1 135 ? -1.668 32.721 61.483 1.00 49.17 135 ARG C CA 1
ATOM 5602 C C . ARG C 1 135 ? -1.980 33.919 62.367 1.00 47.67 135 ARG C C 1
ATOM 5603 O O . ARG C 1 135 ? -2.411 33.763 63.502 1.00 47.01 135 ARG C O 1
ATOM 5611 N N . LEU C 1 136 ? -1.751 35.117 61.845 1.00 47.44 136 LEU C N 1
ATOM 5612 C CA . LEU C 1 136 ? -2.041 36.320 62.608 1.00 48.61 136 LEU C CA 1
ATOM 5613 C C . LEU C 1 136 ? -3.553 36.480 62.683 1.00 49.47 136 LEU C C 1
ATOM 5614 O O . LEU C 1 136 ? -4.201 36.849 61.702 1.00 48.48 136 LEU C O 1
ATOM 5619 N N . ALA C 1 137 ? -4.109 36.179 63.851 1.00 50.36 137 ALA C N 1
ATOM 5620 C CA . ALA C 1 137 ? -5.543 36.282 64.064 1.00 51.14 137 ALA C CA 1
ATOM 5621 C C . ALA C 1 137 ? -5.820 36.681 65.502 1.00 52.13 137 ALA C C 1
ATOM 5622 O O . ALA C 1 137 ? -5.138 36.228 66.422 1.00 52.44 137 ALA C O 1
ATOM 5624 N N . GLY C 1 138 ? -6.813 37.541 65.697 1.00 52.68 138 GLY C N 1
ATOM 5625 C CA . GLY C 1 138 ? -7.151 37.950 67.046 1.00 53.92 138 GLY C CA 1
ATOM 5626 C C . GLY C 1 138 ? -7.869 36.813 67.751 1.00 54.28 138 GLY C C 1
ATOM 5627 O O . GLY C 1 138 ? -8.473 35.960 67.098 1.00 54.40 138 GLY C O 1
ATOM 5628 N N . ILE C 1 139 ? -7.800 36.788 69.078 1.00 54.63 139 ILE C N 1
ATOM 5629 C CA . ILE C 1 139 ? -8.463 35.745 69.854 1.00 55.78 139 ILE C CA 1
ATOM 5630 C C . ILE C 1 139 ? -8.980 36.301 71.177 1.00 55.95 139 ILE C C 1
ATOM 5631 O O . ILE C 1 139 ? -8.775 37.474 71.486 1.00 56.21 139 ILE C O 1
ATOM 5636 N N . GLU C 1 140 ? -9.648 35.457 71.956 1.00 56.96 140 GLU C N 1
ATOM 5637 C CA . GLU C 1 140 ? -10.198 35.881 73.238 1.00 57.11 140 GLU C CA 1
ATOM 5638 C C . GLU C 1 140 ? -9.766 34.959 74.374 1.00 56.42 140 GLU C C 1
ATOM 5639 O O . GLU C 1 140 ? -9.360 35.422 75.441 1.00 56.59 140 GLU C O 1
ATOM 5645 N N . GLU C 1 147 ? -9.708 25.717 67.735 1.00 78.08 147 GLU C N 1
ATOM 5646 C CA . GLU C 1 147 ? -9.621 27.144 68.018 1.00 78.37 147 GLU C CA 1
ATOM 5647 C C . GLU C 1 147 ? -8.310 27.493 68.711 1.00 79.19 147 GLU C C 1
ATOM 5648 O O . GLU C 1 147 ? -7.612 28.429 68.314 1.00 78.67 147 GLU C O 1
ATOM 5654 N N . LYS C 1 148 ? -7.981 26.723 69.743 1.00 80.18 148 LYS C N 1
ATOM 5655 C CA . LYS C 1 148 ? -6.769 26.932 70.523 1.00 80.51 148 LYS C CA 1
ATOM 5656 C C . LYS C 1 148 ? -5.548 27.163 69.634 1.00 80.33 148 LYS C C 1
ATOM 5657 O O . LYS C 1 148 ? -5.128 28.302 69.433 1.00 81.24 148 LYS C O 1
ATOM 5663 N N . ASP C 1 149 ? -4.989 26.086 69.092 1.00 79.26 149 ASP C N 1
ATOM 5664 C CA . ASP C 1 149 ? -3.810 26.201 68.243 1.00 78.11 149 ASP C CA 1
ATOM 5665 C C . ASP C 1 149 ? -4.131 26.110 66.761 1.00 77.24 149 ASP C C 1
ATOM 5666 O O . ASP C 1 149 ? -3.265 25.794 65.948 1.00 76.48 149 ASP C O 1
ATOM 5671 N N . ALA C 1 150 ? -5.379 26.387 66.410 1.00 76.90 150 ALA C N 1
ATOM 5672 C CA . ALA C 1 150 ? -5.789 26.338 65.016 1.00 76.82 150 ALA C CA 1
ATOM 5673 C C . ALA C 1 150 ? -5.101 27.455 64.232 1.00 76.40 150 ALA C C 1
ATOM 5674 O O . ALA C 1 150 ? -4.743 27.277 63.065 1.00 76.15 150 ALA C O 1
ATOM 5676 N N . LEU C 1 151 ? -4.914 28.602 64.883 1.00 75.51 151 LEU C N 1
ATOM 5677 C CA . LEU C 1 151 ? -4.281 29.755 64.247 1.00 73.91 151 LEU C CA 1
ATOM 5678 C C . LEU C 1 151 ? -3.221 30.448 65.107 1.00 72.57 151 LEU C C 1
ATOM 5679 O O . LEU C 1 151 ? -2.803 31.561 64.791 1.00 72.94 151 LEU C O 1
ATOM 5684 N N . LEU C 1 152 ? -2.786 29.810 66.189 1.00 70.40 152 LEU C N 1
ATOM 5685 C CA . LEU C 1 152 ? -1.774 30.419 67.044 1.00 68.43 152 LEU C CA 1
ATOM 5686 C C . LEU C 1 152 ? -0.393 29.797 66.866 1.00 66.69 152 LEU C C 1
ATOM 5687 O O . LEU C 1 152 ? -0.238 28.794 66.163 1.00 66.23 152 LEU C O 1
ATOM 5692 N N . THR C 1 153 ? 0.606 30.402 67.505 1.00 63.83 153 THR C N 1
ATOM 5693 C CA . THR C 1 153 ? 1.981 29.924 67.414 1.00 60.58 153 THR C CA 1
ATOM 5694 C C . THR C 1 153 ? 2.299 28.867 68.456 1.00 58.19 153 THR C C 1
ATOM 5695 O O . THR C 1 153 ? 2.452 29.172 69.638 1.00 57.57 153 THR C O 1
ATOM 5699 N N . ASN C 1 154 ? 2.396 27.622 68.005 1.00 56.08 154 ASN C N 1
ATOM 5700 C CA . ASN C 1 154 ? 2.718 26.515 68.891 1.00 53.85 154 ASN C CA 1
ATOM 5701 C C . ASN C 1 154 ? 4.194 26.661 69.237 1.00 51.21 154 ASN C C 1
ATOM 5702 O O . ASN C 1 154 ? 5.057 26.476 68.381 1.00 50.26 154 ASN C O 1
ATOM 5707 N N . PRO C 1 155 ? 4.500 26.998 70.498 1.00 49.02 155 PRO C N 1
ATOM 5708 C CA . PRO C 1 155 ? 5.876 27.179 70.966 1.00 48.43 155 PRO C CA 1
ATOM 5709 C C . PRO C 1 155 ? 6.885 26.088 70.609 1.00 47.78 155 PRO C C 1
ATOM 5710 O O . PRO C 1 155 ? 7.871 26.364 69.930 1.00 47.12 155 PRO C O 1
ATOM 5714 N N . GLU C 1 156 ? 6.652 24.858 71.057 1.00 47.03 156 GLU C N 1
ATOM 5715 C CA . GLU C 1 156 ? 7.589 23.775 70.764 1.00 46.01 156 GLU C CA 1
ATOM 5716 C C . GLU C 1 156 ? 7.849 23.677 69.264 1.00 43.94 156 GLU C C 1
ATOM 5717 O O . GLU C 1 156 ? 8.949 23.338 68.829 1.00 43.41 156 GLU C O 1
ATOM 5723 N N . GLU C 1 157 ? 6.830 23.983 68.473 1.00 42.77 157 GLU C N 1
ATOM 5724 C CA . GLU C 1 157 ? 6.961 23.931 67.027 1.00 42.95 157 GLU C CA 1
ATOM 5725 C C . GLU C 1 157 ? 7.899 25.035 66.536 1.00 41.75 157 GLU C C 1
ATOM 5726 O O . GLU C 1 157 ? 8.608 24.871 65.547 1.00 40.12 157 GLU C O 1
ATOM 5732 N N . ALA C 1 158 ? 7.899 26.162 67.239 1.00 41.01 158 ALA C N 1
ATOM 5733 C CA . ALA C 1 158 ? 8.755 27.279 66.874 1.00 39.97 158 ALA C CA 1
ATOM 5734 C C . ALA C 1 158 ? 10.217 26.852 66.986 1.00 39.90 158 ALA C C 1
ATOM 5735 O O . ALA C 1 158 ? 10.973 26.945 66.021 1.00 40.23 158 ALA C O 1
ATOM 5737 N N . ARG C 1 159 ? 10.602 26.380 68.169 1.00 40.02 159 ARG C N 1
ATOM 5738 C CA . ARG C 1 159 ? 11.970 25.942 68.423 1.00 39.99 159 ARG C CA 1
ATOM 5739 C C . ARG C 1 159 ? 12.455 24.990 67.336 1.00 37.75 159 ARG C C 1
ATOM 5740 O O . ARG C 1 159 ? 13.605 25.059 66.905 1.00 38.17 159 ARG C O 1
ATOM 5748 N N . ILE C 1 160 ? 11.571 24.099 66.906 1.00 35.56 160 ILE C N 1
ATOM 5749 C CA . ILE C 1 160 ? 11.893 23.138 65.858 1.00 33.76 160 ILE C CA 1
ATOM 5750 C C . ILE C 1 160 ? 11.973 23.859 64.514 1.00 32.03 160 ILE C C 1
ATOM 5751 O O . ILE C 1 160 ? 12.793 23.522 63.656 1.00 28.71 160 ILE C O 1
ATOM 5756 N N . PHE C 1 161 ? 11.114 24.859 64.347 1.00 30.60 161 PHE C N 1
ATOM 5757 C CA . PHE C 1 161 ? 11.076 25.641 63.120 1.00 30.34 161 PHE C CA 1
ATOM 5758 C C . PHE C 1 161 ? 12.375 26.425 62.972 1.00 28.95 161 PHE C C 1
ATOM 5759 O O . PHE C 1 161 ? 12.990 26.440 61.905 1.00 26.57 161 PHE C O 1
ATOM 5775 N N . GLU C 1 163 ? 15.272 25.797 64.464 1.00 28.86 163 GLU C N 1
ATOM 5776 C CA . GLU C 1 163 ? 16.435 24.935 64.334 1.00 30.30 163 GLU C CA 1
ATOM 5777 C C . GLU C 1 163 ? 16.606 24.374 62.929 1.00 27.26 163 GLU C C 1
ATOM 5778 O O . GLU C 1 163 ? 17.717 24.358 62.416 1.00 28.45 163 GLU C O 1
ATOM 5784 N N . ARG C 1 164 ? 15.523 23.926 62.299 1.00 27.00 164 ARG C N 1
ATOM 5785 C CA . ARG C 1 164 ? 15.629 23.386 60.946 1.00 28.18 164 ARG C CA 1
ATOM 5786 C C . ARG C 1 164 ? 15.845 24.485 59.887 1.00 27.81 164 ARG C C 1
ATOM 5787 O O . ARG C 1 164 ? 16.526 24.271 58.882 1.00 26.74 164 ARG C O 1
ATOM 5795 N N . THR C 1 165 ? 15.258 25.656 60.103 1.00 26.72 165 THR C N 1
ATOM 5796 C CA . THR C 1 165 ? 15.440 26.766 59.170 1.00 27.34 165 THR C CA 1
ATOM 5797 C C . THR C 1 165 ? 16.359 27.716 59.923 1.00 27.87 165 THR C C 1
ATOM 5798 O O . THR C 1 165 ? 15.944 28.322 60.906 1.00 32.29 165 THR C O 1
ATOM 5802 N N . GLY C 1 166 ? 17.594 27.864 59.483 1.00 25.45 166 GLY C N 1
ATOM 5803 C CA . GLY C 1 166 ? 18.489 28.752 60.206 1.00 23.72 166 GLY C CA 1
ATOM 5804 C C . GLY C 1 166 ? 18.046 30.202 60.327 1.00 20.59 166 GLY C C 1
ATOM 5805 O O . GLY C 1 166 ? 18.888 31.070 60.522 1.00 20.46 166 GLY C O 1
ATOM 5806 N N . ALA C 1 167 ? 16.740 30.466 60.227 1.00 19.45 167 ALA C N 1
ATOM 5807 C CA . ALA C 1 167 ? 16.188 31.823 60.331 1.00 18.26 167 ALA C CA 1
ATOM 5808 C C . ALA C 1 167 ? 16.761 32.594 61.524 1.00 17.39 167 ALA C C 1
ATOM 5809 O O . ALA C 1 167 ? 17.028 32.022 62.574 1.00 16.91 167 ALA C O 1
ATOM 5811 N N . ASP C 1 168 ? 16.934 33.901 61.350 1.00 18.39 168 ASP C N 1
ATOM 5812 C CA . ASP C 1 168 ? 17.514 34.767 62.368 1.00 17.92 168 ASP C CA 1
ATOM 5813 C C . ASP C 1 168 ? 16.591 35.283 63.475 1.00 18.18 168 ASP C C 1
ATOM 5814 O O . ASP C 1 168 ? 17.038 35.491 64.596 1.00 21.52 168 ASP C O 1
ATOM 5819 N N . TYR C 1 169 ? 15.326 35.536 63.158 1.00 19.86 169 TYR C N 1
ATOM 5820 C CA . TYR C 1 169 ? 14.348 35.983 64.156 1.00 21.19 169 TYR C CA 1
ATOM 5821 C C . TYR C 1 169 ? 12.990 35.430 63.768 1.00 21.33 169 TYR C C 1
ATOM 5822 O O . TYR C 1 169 ? 12.781 35.050 62.625 1.00 21.44 169 TYR C O 1
ATOM 5831 N N . LEU C 1 170 ? 12.075 35.381 64.728 1.00 23.76 170 LEU C N 1
ATOM 5832 C CA . LEU C 1 170 ? 10.759 34.788 64.514 1.00 23.58 170 LEU C CA 1
ATOM 5833 C C . LEU C 1 170 ? 9.557 35.693 64.782 1.00 23.34 170 LEU C C 1
ATOM 5834 O O . LEU C 1 170 ? 9.477 36.342 65.820 1.00 23.00 170 LEU C O 1
ATOM 5839 N N . ALA C 1 171 ? 8.623 35.712 63.838 1.00 23.55 171 ALA C N 1
ATOM 5840 C CA . ALA C 1 171 ? 7.399 36.493 63.964 1.00 25.97 171 ALA C CA 1
ATOM 5841 C C . ALA C 1 171 ? 6.383 35.546 64.594 1.00 26.76 171 ALA C C 1
ATOM 5842 O O . ALA C 1 171 ? 6.199 34.422 64.120 1.00 28.77 171 ALA C O 1
ATOM 5844 N N . VAL C 1 172 ? 5.725 35.992 65.657 1.00 27.43 172 VAL C N 1
ATOM 5845 C CA . VAL C 1 172 ? 4.764 35.141 66.339 1.00 29.01 172 VAL C CA 1
ATOM 5846 C C . VAL C 1 172 ? 3.321 35.621 66.257 1.00 31.16 172 VAL C C 1
ATOM 5847 O O . VAL C 1 172 ? 3.051 36.804 66.065 1.00 30.00 172 VAL C O 1
ATOM 5851 N N . ALA C 1 173 ? 2.400 34.671 66.393 1.00 33.10 173 ALA C N 1
ATOM 5852 C CA . ALA C 1 173 ? 0.972 34.948 66.361 1.00 34.07 173 ALA C CA 1
ATOM 5853 C C . ALA C 1 173 ? 0.428 34.636 67.748 1.00 35.88 173 ALA C C 1
ATOM 5854 O O . ALA C 1 173 ? 0.037 33.502 68.036 1.00 36.14 173 ALA C O 1
ATOM 5856 N N . ILE C 1 174 ? 0.434 35.651 68.609 1.00 36.07 174 ILE C N 1
ATOM 5857 C CA . ILE C 1 174 ? -0.047 35.521 69.972 1.00 36.00 174 ILE C CA 1
ATOM 5858 C C . ILE C 1 174 ? -1.275 36.398 70.181 1.00 37.53 174 ILE C C 1
ATOM 5859 O O . ILE C 1 174 ? -1.538 36.859 71.288 1.00 37.35 174 ILE C O 1
ATOM 5864 N N . GLY C 1 175 ? -2.016 36.640 69.106 1.00 39.26 175 GLY C N 1
ATOM 5865 C CA . GLY C 1 175 ? -3.210 37.455 69.220 1.00 40.86 175 GLY C CA 1
ATOM 5866 C C . GLY C 1 175 ? -3.336 38.636 68.274 1.00 41.27 175 GLY C C 1
ATOM 5867 O O . GLY C 1 175 ? -4.441 39.143 68.084 1.00 41.92 175 GLY C O 1
ATOM 5868 N N . THR C 1 176 ? -2.237 39.082 67.670 1.00 40.70 176 THR C N 1
ATOM 5869 C CA . THR C 1 176 ? -2.311 40.229 66.766 1.00 40.25 176 THR C CA 1
ATOM 5870 C C . THR C 1 176 ? -2.827 39.893 65.372 1.00 41.13 176 THR C C 1
ATOM 5871 O O . THR C 1 176 ? -2.888 38.731 64.970 1.00 42.22 176 THR C O 1
ATOM 5875 N N . SER C 1 177 ? -3.208 40.936 64.645 1.00 40.15 177 SER C N 1
ATOM 5876 C CA . SER C 1 177 ? -3.706 40.810 63.286 1.00 41.05 177 SER C CA 1
ATOM 5877 C C . SER C 1 177 ? -3.667 42.202 62.662 1.00 40.60 177 SER C C 1
ATOM 5878 O O . SER C 1 177 ? -3.747 43.202 63.371 1.00 42.18 177 SER C O 1
ATOM 5881 N N . HIS C 1 178 ? -3.535 42.261 61.341 1.00 40.33 178 HIS C N 1
ATOM 5882 C CA . HIS C 1 178 ? -3.451 43.527 60.612 1.00 41.29 178 HIS C CA 1
ATOM 5883 C C . HIS C 1 178 ? -4.766 44.296 60.517 1.00 41.48 178 HIS C C 1
ATOM 5884 O O . HIS C 1 178 ? -5.850 43.711 60.593 1.00 41.24 178 HIS C O 1
ATOM 5891 N N . GLY C 1 179 ? -4.661 45.613 60.341 1.00 41.04 179 GLY C N 1
ATOM 5892 C CA . GLY C 1 179 ? -5.848 46.443 60.221 1.00 38.65 179 GLY C CA 1
ATOM 5893 C C . GLY C 1 179 ? -6.235 47.210 61.472 1.00 38.01 179 GLY C C 1
ATOM 5894 O O . GLY C 1 179 ? -5.562 47.129 62.497 1.00 36.53 179 GLY C O 1
ATOM 5895 N N . ALA C 1 180 ? -7.339 47.948 61.379 1.00 38.11 180 ALA C N 1
ATOM 5896 C CA . ALA C 1 180 ? -7.842 48.759 62.483 1.00 39.63 180 ALA C CA 1
ATOM 5897 C C . ALA C 1 180 ? -9.041 48.133 63.206 1.00 40.46 180 ALA C C 1
ATOM 5898 O O . ALA C 1 180 ? -9.824 48.832 63.853 1.00 40.32 180 ALA C O 1
ATOM 5900 N N . TYR C 1 181 ? -9.173 46.815 63.091 1.00 41.30 181 TYR C N 1
ATOM 5901 C CA . TYR C 1 181 ? -10.255 46.071 63.736 1.00 41.87 181 TYR C CA 1
ATOM 5902 C C . TYR C 1 181 ? -9.669 44.772 64.293 1.00 42.30 181 TYR C C 1
ATOM 5903 O O . TYR C 1 181 ? -9.898 43.690 63.745 1.00 41.12 181 TYR C O 1
ATOM 5912 N N . LYS C 1 182 ? -8.923 44.893 65.389 1.00 42.46 182 LYS C N 1
ATOM 5913 C CA . LYS C 1 182 ? -8.249 43.759 66.021 1.00 44.61 182 LYS C CA 1
ATOM 5914 C C . LYS C 1 182 ? -9.060 42.967 67.058 1.00 46.95 182 LYS C C 1
ATOM 5915 O O . LYS C 1 182 ? -8.609 41.920 67.529 1.00 47.60 182 LYS C O 1
ATOM 5921 N N . GLY C 1 183 ? -10.240 43.461 67.422 1.00 48.57 183 GLY C N 1
ATOM 5922 C CA . GLY C 1 183 ? -11.050 42.754 68.400 1.00 50.96 183 GLY C CA 1
ATOM 5923 C C . GLY C 1 183 ? -11.823 43.653 69.347 1.00 53.01 183 GLY C C 1
ATOM 5924 O O . GLY C 1 183 ? -11.303 44.660 69.836 1.00 52.72 183 GLY C O 1
ATOM 5925 N N . LYS C 1 184 ? -13.072 43.280 69.610 1.00 54.40 184 LYS C N 1
ATOM 5926 C CA . LYS C 1 184 ? -13.942 44.042 70.500 1.00 55.61 184 LYS C CA 1
ATOM 5927 C C . LYS C 1 184 ? -13.267 44.296 71.843 1.00 55.40 184 LYS C C 1
ATOM 5928 O O . LYS C 1 184 ? -12.686 43.388 72.437 1.00 55.85 184 LYS C O 1
ATOM 5934 N N . GLY C 1 185 ? -13.348 45.535 72.317 1.00 55.06 185 GLY C N 1
ATOM 5935 C CA . GLY C 1 185 ? -12.735 45.886 73.587 1.00 54.21 185 GLY C CA 1
ATOM 5936 C C . GLY C 1 185 ? -11.224 45.942 73.485 1.00 53.94 185 GLY C C 1
ATOM 5937 O O . GLY C 1 185 ? -10.681 46.553 72.564 1.00 54.12 185 GLY C O 1
ATOM 5938 N N . ARG C 1 186 ? -10.545 45.313 74.440 1.00 53.10 186 ARG C N 1
ATOM 5939 C CA . ARG C 1 186 ? -9.087 45.265 74.453 1.00 52.09 186 ARG C CA 1
ATOM 5940 C C . ARG C 1 186 ? -8.624 43.969 73.793 1.00 52.69 186 ARG C C 1
ATOM 5941 O O . ARG C 1 186 ? -8.909 42.876 74.284 1.00 53.15 186 ARG C O 1
ATOM 5949 N N . PRO C 1 187 ? -7.890 44.076 72.672 1.00 52.80 187 PRO C N 1
ATOM 5950 C CA . PRO C 1 187 ? -7.399 42.893 71.959 1.00 51.96 187 PRO C CA 1
ATOM 5951 C C . PRO C 1 187 ? -6.653 41.961 72.903 1.00 50.38 187 PRO C C 1
ATOM 5952 O O . PRO C 1 187 ? -5.741 42.384 73.618 1.00 49.78 187 PRO C O 1
ATOM 5956 N N . PHE C 1 188 ? -7.047 40.694 72.907 1.00 48.83 188 PHE C N 1
ATOM 5957 C CA . PHE C 1 188 ? -6.407 39.725 73.779 1.00 48.30 188 PHE C CA 1
ATOM 5958 C C . PHE C 1 188 ? -5.044 39.280 73.272 1.00 46.37 188 PHE C C 1
ATOM 5959 O O . PHE C 1 188 ? -4.921 38.773 72.157 1.00 45.12 188 PHE C O 1
ATOM 5967 N N . ILE C 1 189 ? -4.025 39.470 74.104 1.00 45.35 189 ILE C N 1
ATOM 5968 C CA . ILE C 1 189 ? -2.668 39.067 73.761 1.00 45.08 189 ILE C CA 1
ATOM 5969 C C . ILE C 1 189 ? -2.266 37.891 74.642 1.00 46.02 189 ILE C C 1
ATOM 5970 O O . ILE C 1 189 ? -2.215 38.005 75.864 1.00 46.00 189 ILE C O 1
ATOM 5975 N N . ASP C 1 190 ? -1.984 36.759 74.008 1.00 47.07 190 ASP C N 1
ATOM 5976 C CA . ASP C 1 190 ? -1.598 35.545 74.718 1.00 47.81 190 ASP C CA 1
ATOM 5977 C C . ASP C 1 190 ? -0.154 35.617 75.207 1.00 49.18 190 ASP C C 1
ATOM 5978 O O . ASP C 1 190 ? 0.720 34.952 74.653 1.00 50.04 190 ASP C O 1
ATOM 5983 N N . HIS C 1 191 ? 0.092 36.414 76.245 1.00 50.76 191 HIS C N 1
ATOM 5984 C CA . HIS C 1 191 ? 1.436 36.566 76.797 1.00 52.10 191 HIS C CA 1
ATOM 5985 C C . HIS C 1 191 ? 2.094 35.252 77.219 1.00 53.60 191 HIS C C 1
ATOM 5986 O O . HIS C 1 191 ? 3.248 34.999 76.879 1.00 54.32 191 HIS C O 1
ATOM 5993 N N . PRO C 1 192 ? 1.372 34.400 77.972 1.00 54.64 192 PRO C N 1
ATOM 5994 C CA . PRO C 1 192 ? 1.948 33.122 78.411 1.00 54.11 192 PRO C CA 1
ATOM 5995 C C . PRO C 1 192 ? 2.542 32.370 77.228 1.00 52.77 192 PRO C C 1
ATOM 5996 O O . PRO C 1 192 ? 3.662 31.862 77.287 1.00 52.68 192 PRO C O 1
ATOM 6000 N N . ARG C 1 193 ? 1.764 32.312 76.155 1.00 51.47 193 ARG C N 1
ATOM 6001 C CA . ARG C 1 193 ? 2.161 31.648 74.924 1.00 50.82 193 ARG C CA 1
ATOM 6002 C C . ARG C 1 193 ? 3.490 32.245 74.462 1.00 50.64 193 ARG C C 1
ATOM 6003 O O . ARG C 1 193 ? 4.402 31.525 74.050 1.00 50.25 193 ARG C O 1
ATOM 6011 N N . LEU C 1 194 ? 3.586 33.569 74.554 1.00 49.11 194 LEU C N 1
ATOM 6012 C CA . LEU C 1 194 ? 4.780 34.308 74.158 1.00 47.72 194 LEU C CA 1
ATOM 6013 C C . LEU C 1 194 ? 5.944 33.934 75.063 1.00 46.42 194 LEU C C 1
ATOM 6014 O O . LEU C 1 194 ? 7.031 33.594 74.591 1.00 44.72 194 LEU C O 1
ATOM 6019 N N . ALA C 1 195 ? 5.704 34.010 76.368 1.00 44.96 195 ALA C N 1
ATOM 6020 C CA . ALA C 1 195 ? 6.719 33.705 77.368 1.00 44.53 195 ALA C CA 1
ATOM 6021 C C . ALA C 1 195 ? 7.305 32.295 77.256 1.00 43.95 195 ALA C C 1
ATOM 6022 O O . ALA C 1 195 ? 8.484 32.091 77.543 1.00 42.64 195 ALA C O 1
ATOM 6024 N N . ARG C 1 196 ? 6.489 31.328 76.849 1.00 43.73 196 ARG C N 1
ATOM 6025 C CA . ARG C 1 196 ? 6.972 29.956 76.709 1.00 46.28 196 ARG C CA 1
ATOM 6026 C C . ARG C 1 196 ? 7.862 29.900 75.470 1.00 45.16 196 ARG C C 1
ATOM 6027 O O . ARG C 1 196 ? 9.022 29.495 75.543 1.00 44.49 196 ARG C O 1
ATOM 6035 N N . ILE C 1 197 ? 7.298 30.309 74.334 1.00 44.00 197 ILE C N 1
ATOM 6036 C CA . ILE C 1 197 ? 8.028 30.345 73.072 1.00 42.75 197 ILE C CA 1
ATOM 6037 C C . ILE C 1 197 ? 9.369 31.009 73.332 1.00 40.91 197 ILE C C 1
ATOM 6038 O O . ILE C 1 197 ? 10.409 30.552 72.859 1.00 40.89 197 ILE C O 1
ATOM 6043 N N . ALA C 1 198 ? 9.330 32.084 74.108 1.00 40.12 198 ALA C N 1
ATOM 6044 C CA . ALA C 1 198 ? 10.528 32.834 74.449 1.00 40.45 198 ALA C CA 1
ATOM 6045 C C . ALA C 1 198 ? 11.595 31.965 75.098 1.00 40.81 198 ALA C C 1
ATOM 6046 O O . ALA C 1 198 ? 12.789 32.165 74.874 1.00 40.26 198 ALA C O 1
ATOM 6048 N N . LYS C 1 199 ? 11.168 31.006 75.912 1.00 41.31 199 LYS C N 1
ATOM 6049 C CA . LYS C 1 199 ? 12.114 30.115 76.572 1.00 42.06 199 LYS C CA 1
ATOM 6050 C C . LYS C 1 199 ? 12.618 29.078 75.575 1.00 40.04 199 LYS C C 1
ATOM 6051 O O . LYS C 1 199 ? 13.768 28.659 75.637 1.00 39.57 199 LYS C O 1
ATOM 6057 N N . LEU C 1 200 ? 11.755 28.682 74.643 1.00 39.39 200 LEU C N 1
ATOM 6058 C CA . LEU C 1 200 ? 12.129 27.703 73.633 1.00 39.07 200 LEU C CA 1
ATOM 6059 C C . LEU C 1 200 ? 12.860 28.327 72.443 1.00 38.75 200 LEU C C 1
ATOM 6060 O O . LEU C 1 200 ? 13.482 27.616 71.657 1.00 38.32 200 LEU C O 1
ATOM 6065 N N . VAL C 1 201 ? 12.784 29.651 72.311 1.00 37.20 201 VAL C N 1
ATOM 6066 C CA . VAL C 1 201 ? 13.442 30.352 71.207 1.00 33.69 201 VAL C CA 1
ATOM 6067 C C . VAL C 1 201 ? 14.100 31.637 71.708 1.00 32.02 201 VAL C C 1
ATOM 6068 O O . VAL C 1 201 ? 13.431 32.642 71.928 1.00 32.97 201 VAL C O 1
ATOM 6072 N N . PRO C 1 202 ? 15.428 31.618 71.889 1.00 29.99 202 PRO C N 1
ATOM 6073 C CA . PRO C 1 202 ? 16.204 32.766 72.370 1.00 29.19 202 PRO C CA 1
ATOM 6074 C C . PRO C 1 202 ? 16.398 33.884 71.347 1.00 29.06 202 PRO C C 1
ATOM 6075 O O . PRO C 1 202 ? 16.665 35.032 71.708 1.00 29.72 202 PRO C O 1
ATOM 6079 N N . ALA C 1 203 ? 16.276 33.545 70.071 1.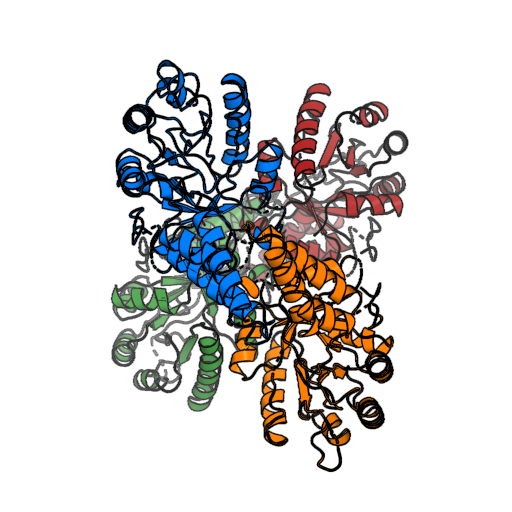00 28.12 203 ALA C N 1
ATOM 6080 C CA . ALA C 1 203 ? 16.442 34.526 69.008 1.00 28.89 203 ALA C CA 1
ATOM 6081 C C . ALA C 1 203 ? 15.361 35.603 69.145 1.00 28.36 203 ALA C C 1
ATOM 6082 O O . ALA C 1 203 ? 14.243 35.325 69.588 1.00 25.84 203 ALA C O 1
ATOM 6084 N N . PRO C 1 204 ? 15.687 36.848 68.769 1.00 27.75 204 PRO C N 1
ATOM 6085 C CA . PRO C 1 204 ? 14.698 37.920 68.878 1.00 26.64 204 PRO C CA 1
ATOM 6086 C C . PRO C 1 204 ? 13.340 37.588 68.260 1.00 25.33 204 PRO C C 1
ATOM 6087 O O . PRO C 1 204 ? 13.247 36.907 67.240 1.00 23.69 204 PRO C O 1
ATOM 6091 N N . LEU C 1 205 ? 12.287 38.060 68.920 1.00 26.06 205 LEU C N 1
ATOM 6092 C CA . LEU C 1 205 ? 10.917 37.836 68.479 1.00 26.21 205 LEU C CA 1
ATOM 6093 C C . LEU C 1 205 ? 10.360 39.061 67.786 1.00 25.29 205 LEU C C 1
ATOM 6094 O O . LEU C 1 205 ? 10.752 40.184 68.087 1.00 24.70 205 LEU C O 1
ATOM 6099 N N . VAL C 1 206 ? 9.412 38.826 66.890 1.00 25.65 206 VAL C N 1
ATOM 6100 C CA . VAL C 1 206 ? 8.785 39.891 66.131 1.00 25.30 206 VAL C CA 1
ATOM 6101 C C . VAL C 1 206 ? 7.273 39.891 66.289 1.00 26.35 206 VAL C C 1
ATOM 6102 O O . VAL C 1 206 ? 6.629 38.840 66.290 1.00 27.02 206 VAL C O 1
ATOM 6106 N N . LEU C 1 207 ? 6.708 41.082 66.405 1.00 25.87 207 LEU C N 1
ATOM 6107 C CA . LEU C 1 207 ? 5.275 41.210 66.555 1.00 25.99 207 LEU C CA 1
ATOM 6108 C C . LEU C 1 207 ? 4.712 42.095 65.465 1.00 25.43 207 LEU C C 1
ATOM 6109 O O . LEU C 1 207 ? 4.962 43.302 65.437 1.00 24.72 207 LEU C O 1
ATOM 6114 N N . HIS C 1 208 ? 3.955 41.477 64.567 1.00 25.80 208 HIS C N 1
ATOM 6115 C CA . HIS C 1 208 ? 3.316 42.175 63.463 1.00 26.65 208 HIS C CA 1
ATOM 6116 C C . HIS C 1 208 ? 1.893 42.533 63.873 1.00 27.94 208 HIS C C 1
ATOM 6117 O O . HIS C 1 208 ? 1.422 42.089 64.918 1.00 29.53 208 HIS C O 1
ATOM 6124 N N . GLY C 1 209 ? 1.221 43.331 63.046 1.00 28.90 209 GLY C N 1
ATOM 6125 C CA . GLY C 1 209 ? -0.139 43.758 63.333 1.00 28.33 209 GLY C CA 1
ATOM 6126 C C . GLY C 1 209 ? -0.224 44.307 64.736 1.00 27.64 209 GLY C C 1
ATOM 6127 O O . GLY C 1 209 ? -1.096 43.922 65.513 1.00 29.11 209 GLY C O 1
ATOM 6128 N N . ALA C 1 210 ? 0.674 45.225 65.061 1.00 25.42 210 ALA C N 1
ATOM 6129 C CA . ALA C 1 210 ? 0.705 45.770 66.401 1.00 25.47 210 ALA C CA 1
ATOM 6130 C C . ALA C 1 210 ? 0.333 47.237 66.548 1.00 26.11 210 ALA C C 1
ATOM 6131 O O . ALA C 1 210 ? 0.691 47.852 67.552 1.00 23.33 210 ALA C O 1
ATOM 6133 N N . SER C 1 211 ? -0.374 47.797 65.564 1.00 25.61 211 SER C N 1
ATOM 6134 C CA . SER C 1 211 ? -0.788 49.197 65.651 1.00 26.51 211 SER C CA 1
ATOM 6135 C C . SER C 1 211 ? -1.716 49.378 66.842 1.00 25.55 211 SER C C 1
ATOM 6136 O O . SER C 1 211 ? -2.474 48.476 67.188 1.00 25.36 211 SER C O 1
ATOM 6139 N N . ALA C 1 212 ? -1.655 50.547 67.467 1.00 25.95 212 ALA C N 1
ATOM 6140 C CA . ALA C 1 212 ? -2.496 50.840 68.621 1.00 26.14 212 ALA C CA 1
ATOM 6141 C C . ALA C 1 212 ? -3.884 51.327 68.211 1.00 27.68 212 ALA C C 1
ATOM 6142 O O . ALA C 1 212 ? -4.858 51.099 68.925 1.00 30.49 212 ALA C O 1
ATOM 6144 N N . VAL C 1 213 ? -3.975 51.990 67.062 1.00 28.20 213 VAL C N 1
ATOM 6145 C CA . VAL C 1 213 ? -5.252 52.512 66.580 1.00 29.59 213 VAL C CA 1
ATOM 6146 C C . VAL C 1 213 ? -5.880 53.345 67.704 1.00 29.89 213 VAL C C 1
ATOM 6147 O O . VAL C 1 213 ? -7.001 53.094 68.128 1.00 31.14 213 VAL C O 1
ATOM 6151 N N . PRO C 1 214 ? -5.156 54.355 68.199 1.00 30.49 214 PRO C N 1
ATOM 6152 C CA . PRO C 1 214 ? -5.669 55.203 69.280 1.00 31.60 214 PRO C CA 1
ATOM 6153 C C . PRO C 1 214 ? -6.974 55.935 68.957 1.00 33.08 214 PRO C C 1
ATOM 6154 O O . PRO C 1 214 ? -7.162 56.454 67.853 1.00 30.32 214 PRO C O 1
ATOM 6158 N N . GLN C 1 215 ? -7.864 55.975 69.946 1.00 36.48 215 GLN C N 1
ATOM 6159 C CA . GLN C 1 215 ? -9.175 56.609 69.820 1.00 38.69 215 GLN C CA 1
ATOM 6160 C C . GLN C 1 215 ? -9.126 58.057 69.357 1.00 38.79 215 GLN C C 1
ATOM 6161 O O . GLN C 1 215 ? -9.912 58.464 68.504 1.00 40.59 215 GLN C O 1
ATOM 6167 N N . GLU C 1 216 ? -8.214 58.837 69.925 1.00 40.26 216 GLU C N 1
ATOM 6168 C CA . GLU C 1 216 ? -8.090 60.247 69.567 1.00 41.33 216 GLU C CA 1
ATOM 6169 C C . GLU C 1 216 ? -7.669 60.465 68.120 1.00 40.43 216 GLU C C 1
ATOM 6170 O O . GLU C 1 216 ? -7.683 61.593 67.630 1.00 41.39 216 GLU C O 1
ATOM 6176 N N . LEU C 1 217 ? -7.283 59.388 67.445 1.00 39.04 217 LEU C N 1
ATOM 6177 C CA . LEU C 1 217 ? -6.878 59.463 66.048 1.00 36.63 217 LEU C CA 1
ATOM 6178 C C . LEU C 1 217 ? -8.065 58.994 65.228 1.00 35.56 217 LEU C C 1
ATOM 6179 O O . LEU C 1 217 ? -8.354 59.524 64.160 1.00 34.84 217 LEU C O 1
ATOM 6184 N N . VAL C 1 218 ? -8.760 57.991 65.743 1.00 35.61 218 VAL C N 1
ATOM 6185 C CA . VAL C 1 218 ? -9.937 57.473 65.069 1.00 35.73 218 VAL C CA 1
ATOM 6186 C C . VAL C 1 218 ? -10.976 58.591 65.001 1.00 35.98 218 VAL C C 1
ATOM 6187 O O . VAL C 1 218 ? -11.527 58.883 63.937 1.00 35.34 218 VAL C O 1
ATOM 6191 N N . GLU C 1 219 ? -11.237 59.215 66.144 1.00 36.02 219 GLU C N 1
ATOM 6192 C CA . GLU C 1 219 ? -12.206 60.300 66.205 1.00 37.10 219 GLU C CA 1
ATOM 6193 C C . GLU C 1 219 ? -11.681 61.491 65.407 1.00 36.63 219 GLU C C 1
ATOM 6194 O O . GLU C 1 219 ? -12.454 62.268 64.842 1.00 36.95 219 GLU C O 1
ATOM 6200 N N . ARG C 1 220 ? -10.359 61.620 65.348 1.00 35.57 220 ARG C N 1
ATOM 6201 C CA . ARG C 1 220 ? -9.737 62.706 64.602 1.00 34.37 220 ARG C CA 1
ATOM 6202 C C . ARG C 1 220 ? -10.031 62.473 63.129 1.00 34.34 220 ARG C C 1
ATOM 6203 O O . ARG C 1 220 ? -10.256 63.415 62.372 1.00 35.27 220 ARG C O 1
ATOM 6211 N N . PHE C 1 221 ? -10.030 61.204 62.739 1.00 34.24 221 PHE C N 1
ATOM 6212 C CA . PHE C 1 221 ? -10.296 60.801 61.363 1.00 35.51 221 PHE C CA 1
ATOM 6213 C C . PHE C 1 221 ? -11.735 61.142 60.997 1.00 36.69 221 PHE C C 1
ATOM 6214 O O . PHE C 1 221 ? -11.982 61.798 59.988 1.00 34.93 221 PHE C O 1
ATOM 6222 N N . ARG C 1 222 ? -12.681 60.695 61.821 1.00 39.90 222 ARG C N 1
ATOM 6223 C CA . ARG C 1 222 ? -14.093 60.985 61.579 1.00 41.86 222 ARG C CA 1
ATOM 6224 C C . ARG C 1 222 ? -14.296 62.498 61.467 1.00 42.27 222 ARG C C 1
ATOM 6225 O O . ARG C 1 222 ? -14.975 62.979 60.557 1.00 41.85 222 ARG C O 1
ATOM 6233 N N . ALA C 1 223 ? -13.717 63.244 62.403 1.00 42.76 223 ALA C N 1
ATOM 6234 C CA . ALA C 1 223 ? -13.829 64.697 62.376 1.00 45.53 223 ALA C CA 1
ATOM 6235 C C . ALA C 1 223 ? -13.158 65.154 61.088 1.00 47.62 223 ALA C C 1
ATOM 6236 O O . ALA C 1 223 ? -12.100 64.642 60.722 1.00 48.12 223 ALA C O 1
ATOM 6238 N N . ALA C 1 224 ? -13.770 66.108 60.397 1.00 49.32 224 ALA C N 1
ATOM 6239 C CA . ALA C 1 224 ? -13.212 66.592 59.138 1.00 51.01 224 ALA C CA 1
ATOM 6240 C C . ALA C 1 224 ? -12.634 65.402 58.370 1.00 50.88 224 ALA C C 1
ATOM 6241 O O . ALA C 1 224 ? -11.429 65.333 58.130 1.00 51.63 224 ALA C O 1
ATOM 6243 N N . GLY C 1 225 ? -13.493 64.456 58.006 1.00 51.14 225 GLY C N 1
ATOM 6244 C CA . GLY C 1 225 ? -13.013 63.299 57.278 1.00 52.14 225 GLY C CA 1
ATOM 6245 C C . GLY C 1 225 ? -14.021 62.203 56.988 1.00 52.27 225 GLY C C 1
ATOM 6246 O O . GLY C 1 225 ? -15.230 62.426 56.990 1.00 51.57 225 GLY C O 1
ATOM 6247 N N . GLY C 1 226 ? -13.499 61.005 56.739 1.00 52.78 226 GLY C N 1
ATOM 6248 C CA . GLY C 1 226 ? -14.337 59.865 56.423 1.00 52.07 226 GLY C CA 1
ATOM 6249 C C . GLY C 1 226 ? -14.899 59.118 57.614 1.00 51.62 226 GLY C C 1
ATOM 6250 O O . GLY C 1 226 ? -14.865 59.595 58.747 1.00 51.44 226 GLY C O 1
ATOM 6251 N N . GLU C 1 227 ? -15.414 57.925 57.342 1.00 51.27 227 GLU C N 1
ATOM 6252 C CA . GLU C 1 227 ? -16.021 57.088 58.364 1.00 50.70 227 GLU C CA 1
ATOM 6253 C C . GLU C 1 227 ? -15.151 55.892 58.721 1.00 49.53 227 GLU C C 1
ATOM 6254 O O . GLU C 1 227 ? -14.325 55.451 57.924 1.00 48.55 227 GLU C O 1
ATOM 6260 N N . ILE C 1 228 ? -15.353 55.371 59.926 1.00 49.07 228 ILE C N 1
ATOM 6261 C CA . ILE C 1 228 ? -14.603 54.222 60.409 1.00 49.11 228 ILE C CA 1
ATOM 6262 C C . ILE C 1 228 ? -15.414 53.467 61.457 1.00 49.51 228 ILE C C 1
ATOM 6263 O O . ILE C 1 228 ? -16.064 54.081 62.304 1.00 49.42 228 ILE C O 1
ATOM 6268 N N . GLY C 1 229 ? -15.374 52.138 61.393 1.00 50.14 229 GLY C N 1
ATOM 6269 C CA .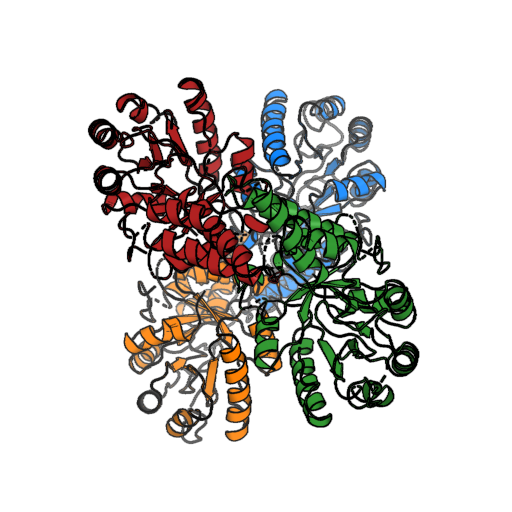 GLY C 1 229 ? -16.109 51.316 62.343 1.00 49.88 229 GLY C CA 1
ATOM 6270 C C . GLY C 1 229 ? -15.562 51.395 63.756 1.00 50.66 229 GLY C C 1
ATOM 6271 O O . GLY C 1 229 ? -14.832 52.328 64.095 1.00 49.74 229 GLY C O 1
ATOM 6272 N N . GLU C 1 230 ? -15.915 50.413 64.582 1.00 51.65 230 GLU C N 1
ATOM 6273 C CA . GLU C 1 230 ? -15.464 50.364 65.973 1.00 52.63 230 GLU C CA 1
ATOM 6274 C C . GLU C 1 230 ? -13.982 49.996 66.051 1.00 52.06 230 GLU C C 1
ATOM 6275 O O . GLU C 1 230 ? -13.609 48.988 66.655 1.00 50.89 230 GLU C O 1
ATOM 6281 N N . ALA C 1 231 ? -13.145 50.823 65.431 1.00 51.32 231 ALA C N 1
ATOM 6282 C CA . ALA C 1 231 ? -11.702 50.612 65.407 1.00 49.28 231 ALA C CA 1
ATOM 6283 C C . ALA C 1 231 ? -11.144 50.244 66.777 1.00 47.69 231 ALA C C 1
ATOM 6284 O O . ALA C 1 231 ? -11.601 50.748 67.806 1.00 47.22 231 ALA C O 1
ATOM 6286 N N . SER C 1 232 ? -10.148 49.362 66.776 1.00 44.90 232 SER C N 1
ATOM 6287 C CA . SER C 1 232 ? -9.512 48.917 68.007 1.00 42.99 232 SER C CA 1
ATOM 6288 C C . SER C 1 232 ? -8.139 48.300 67.701 1.00 41.49 232 SER C C 1
ATOM 6289 O O . SER C 1 232 ? -7.994 47.497 66.778 1.00 39.58 232 SER C O 1
ATOM 6292 N N . GLY C 1 233 ? -7.135 48.695 68.475 1.00 40.45 233 GLY C N 1
ATOM 6293 C CA . GLY C 1 233 ? -5.794 48.176 68.278 1.00 39.78 233 GLY C CA 1
ATOM 6294 C C . GLY C 1 233 ? -5.259 47.556 69.554 1.00 40.32 233 GLY C C 1
ATOM 6295 O O . GLY C 1 233 ? -5.978 47.444 70.552 1.00 40.30 233 GLY C O 1
ATOM 6296 N N . ILE C 1 234 ? -3.993 47.156 69.536 1.00 38.55 234 ILE C N 1
ATOM 6297 C CA . ILE C 1 234 ? -3.394 46.547 70.711 1.00 37.35 234 ILE C CA 1
ATOM 6298 C C . ILE C 1 234 ? -3.129 47.582 71.793 1.00 37.15 234 ILE C C 1
ATOM 6299 O O . ILE C 1 234 ? -2.580 48.652 71.525 1.00 37.93 234 ILE C O 1
ATOM 6304 N N . HIS C 1 235 ? -3.526 47.250 73.016 1.00 36.18 235 HIS C N 1
ATOM 6305 C CA . HIS C 1 235 ? -3.348 48.121 74.172 1.00 34.77 235 HIS C CA 1
ATOM 6306 C C . HIS C 1 235 ? -1.858 48.337 74.457 1.00 34.57 235 HIS C C 1
ATOM 6307 O O . HIS C 1 235 ? -1.066 47.397 74.408 1.00 34.70 235 HIS C O 1
ATOM 6314 N N . PRO C 1 236 ? -1.461 49.579 74.775 1.00 34.38 236 PRO C N 1
ATOM 6315 C CA . PRO C 1 236 ? -0.059 49.889 75.064 1.00 33.94 236 PRO C CA 1
ATOM 6316 C C . PRO C 1 236 ? 0.574 48.941 76.081 1.00 35.14 236 PRO C C 1
ATOM 6317 O O . PRO C 1 236 ? 1.748 48.572 75.956 1.00 33.46 236 PRO C O 1
ATOM 6321 N N . GLU C 1 237 ? -0.205 48.549 77.086 1.00 35.04 237 GLU C N 1
ATOM 6322 C CA . GLU C 1 237 ? 0.297 47.645 78.115 1.00 35.65 237 GLU C CA 1
ATOM 6323 C C . GLU C 1 237 ? 0.656 46.290 77.527 1.00 32.83 237 GLU C C 1
ATOM 6324 O O . GLU C 1 237 ? 1.647 45.683 77.915 1.00 32.81 237 GLU C O 1
ATOM 6330 N N . ASP C 1 238 ? -0.150 45.819 76.587 1.00 32.38 238 ASP C N 1
ATOM 6331 C CA . ASP C 1 238 ? 0.115 44.542 75.959 1.00 32.38 238 ASP C CA 1
ATOM 6332 C C . ASP C 1 238 ? 1.398 44.606 75.138 1.00 33.19 238 ASP C C 1
ATOM 6333 O O . ASP C 1 238 ? 2.021 43.576 74.887 1.00 33.53 238 ASP C O 1
ATOM 6338 N N . ILE C 1 239 ? 1.787 45.812 74.719 1.00 31.67 239 ILE C N 1
ATOM 6339 C CA . ILE C 1 239 ? 3.014 45.989 73.947 1.00 30.43 239 ILE C CA 1
ATOM 6340 C C . ILE C 1 239 ? 4.200 46.036 74.917 1.00 31.57 239 ILE C C 1
ATOM 6341 O O . ILE C 1 239 ? 5.213 45.365 74.717 1.00 30.82 239 ILE C O 1
ATOM 6346 N N . LYS C 1 240 ? 4.056 46.835 75.968 1.00 32.67 240 LYS C N 1
ATOM 6347 C CA . LYS C 1 240 ? 5.095 46.991 76.975 1.00 35.45 240 LYS C CA 1
ATOM 6348 C C . LYS C 1 240 ? 5.521 45.675 77.605 1.00 35.47 240 LYS C C 1
ATOM 6349 O O . LYS C 1 240 ? 6.701 45.473 77.880 1.00 35.85 240 LYS C O 1
ATOM 6355 N N . LYS C 1 241 ? 4.562 44.786 77.835 1.00 36.04 241 LYS C N 1
ATOM 6356 C CA . LYS C 1 241 ? 4.851 43.496 78.450 1.00 36.83 241 LYS C CA 1
ATOM 6357 C C . LYS C 1 241 ? 5.348 42.481 77.431 1.00 36.02 241 LYS C C 1
ATOM 6358 O O . LYS C 1 241 ? 6.266 41.714 77.714 1.00 36.56 241 LYS C O 1
ATOM 6364 N N . ALA C 1 242 ? 4.741 42.473 76.248 1.00 34.82 242 ALA C N 1
ATOM 6365 C CA . ALA C 1 242 ? 5.161 41.544 75.201 1.00 35.00 242 ALA C CA 1
ATOM 6366 C C . ALA C 1 242 ? 6.655 41.726 74.928 1.00 33.63 242 ALA C C 1
ATOM 6367 O O . ALA C 1 242 ? 7.365 40.764 74.636 1.00 33.32 242 ALA C O 1
ATOM 6369 N N . ILE C 1 243 ? 7.123 42.967 75.035 1.00 32.79 243 ILE C N 1
ATOM 6370 C CA . ILE C 1 243 ? 8.530 43.281 74.818 1.00 31.64 243 ILE C CA 1
ATOM 6371 C C . ILE C 1 243 ? 9.380 42.751 75.970 1.00 33.01 243 ILE C C 1
ATOM 6372 O O . ILE C 1 243 ? 10.452 42.191 75.744 1.00 31.90 243 ILE C O 1
ATOM 6377 N N . SER C 1 244 ? 8.904 42.930 77.203 1.00 32.34 244 SER C N 1
ATOM 6378 C CA . SER C 1 244 ? 9.642 42.445 78.371 1.00 32.20 244 SER C CA 1
ATOM 6379 C C . SER C 1 244 ? 9.839 40.933 78.265 1.00 30.04 244 SER C C 1
ATOM 6380 O O . SER C 1 244 ? 10.821 40.390 78.757 1.00 29.37 244 SER C O 1
ATOM 6383 N N . LEU C 1 245 ? 8.903 40.261 77.603 1.00 30.16 245 LEU C N 1
ATOM 6384 C CA . LEU C 1 245 ? 8.978 38.816 77.430 1.00 30.24 245 LEU C CA 1
ATOM 6385 C C . LEU C 1 245 ? 9.721 38.357 76.169 1.00 30.10 245 LEU C C 1
ATOM 6386 O O . LEU C 1 245 ? 9.683 37.172 75.836 1.00 32.05 245 LEU C O 1
ATOM 6391 N N . GLY C 1 246 ? 10.378 39.272 75.459 1.00 28.52 246 GLY C N 1
ATOM 6392 C CA . GLY C 1 246 ? 11.124 38.854 74.277 1.00 27.68 246 GLY C CA 1
ATOM 6393 C C . GLY C 1 246 ? 10.803 39.451 72.916 1.00 25.66 246 GLY C C 1
ATOM 6394 O O . GLY C 1 246 ? 11.467 39.141 71.922 1.00 24.41 246 GLY C O 1
ATOM 6395 N N . ILE C 1 247 ? 9.783 40.290 72.838 1.00 24.72 247 ILE C N 1
ATOM 6396 C CA . ILE C 1 247 ? 9.471 40.903 71.564 1.00 22.13 247 ILE C CA 1
ATOM 6397 C C . ILE C 1 247 ? 10.531 41.983 71.349 1.00 21.23 247 ILE C C 1
ATOM 6398 O O . ILE C 1 247 ? 10.616 42.943 72.116 1.00 20.65 247 ILE C O 1
ATOM 6403 N N . ALA C 1 248 ? 11.344 41.815 70.312 1.00 20.10 248 ALA C N 1
ATOM 6404 C CA . ALA C 1 248 ? 12.409 42.775 70.015 1.00 20.47 248 ALA C CA 1
ATOM 6405 C C . ALA C 1 248 ? 12.090 43.675 68.810 1.00 18.83 248 ALA C C 1
ATOM 6406 O O . ALA C 1 248 ? 12.747 44.690 68.590 1.00 17.01 248 ALA C O 1
ATOM 6408 N N . LYS C 1 249 ? 11.076 43.294 68.044 1.00 19.21 249 LYS C N 1
ATOM 6409 C CA . LYS C 1 249 ? 10.684 44.031 66.847 1.00 20.31 249 LYS C CA 1
ATOM 6410 C C . LYS C 1 249 ? 9.176 44.182 66.756 1.00 18.72 249 LYS C C 1
ATOM 6411 O O . LYS C 1 249 ? 8.445 43.191 66.805 1.00 18.08 249 LYS C O 1
ATOM 6417 N N . ILE C 1 250 ? 8.721 45.427 66.619 1.00 18.79 250 ILE C N 1
ATOM 6418 C CA . ILE C 1 250 ? 7.293 45.721 66.521 1.00 18.90 250 ILE C CA 1
ATOM 6419 C C . ILE C 1 250 ? 6.940 46.517 65.259 1.00 19.09 250 ILE C C 1
ATOM 6420 O O . ILE C 1 250 ? 7.448 47.624 65.034 1.00 15.75 250 ILE C O 1
ATOM 6425 N N . ASN C 1 251 ? 6.045 45.956 64.454 1.00 18.90 251 ASN C N 1
ATOM 6426 C CA . ASN C 1 251 ? 5.638 46.597 63.215 1.00 21.14 251 ASN C CA 1
ATOM 6427 C C . ASN C 1 251 ? 4.419 47.501 63.352 1.00 20.12 251 ASN C C 1
ATOM 6428 O O . ASN C 1 251 ? 3.447 47.149 64.016 1.00 21.51 251 ASN C O 1
ATOM 6433 N N . THR C 1 252 ? 4.486 48.670 62.720 1.00 19.52 252 THR C N 1
ATOM 6434 C CA . THR C 1 252 ? 3.388 49.641 62.745 1.00 20.23 252 THR C CA 1
ATOM 6435 C C . THR C 1 252 ? 3.127 50.125 61.321 1.00 20.20 252 THR C C 1
ATOM 6436 O O . THR C 1 252 ? 4.029 50.649 60.673 1.00 18.35 252 THR C O 1
ATOM 6440 N N . ASP C 1 253 ? 1.896 49.950 60.846 1.00 20.72 253 ASP C N 1
ATOM 6441 C CA . ASP C 1 253 ? 1.519 50.378 59.505 1.00 22.48 253 ASP C CA 1
ATOM 6442 C C . ASP C 1 253 ? 0.236 51.205 59.547 1.00 23.18 253 ASP C C 1
ATOM 6443 O O . ASP C 1 253 ? 0.222 52.362 59.134 1.00 23.18 253 ASP C O 1
ATOM 6448 N N . THR C 1 254 ? -0.834 50.598 60.057 1.00 23.09 254 THR C N 1
ATOM 6449 C CA . THR C 1 254 ? -2.144 51.247 60.158 1.00 22.03 254 THR C CA 1
ATOM 6450 C C . THR C 1 254 ? -2.130 52.595 60.872 1.00 21.28 254 THR C C 1
ATOM 6451 O O . THR C 1 254 ? -2.732 53.561 60.392 1.00 22.61 254 THR C O 1
ATOM 6455 N N . ASP C 1 255 ? -1.451 52.675 62.012 1.00 19.57 255 ASP C N 1
ATOM 6456 C CA . ASP C 1 255 ? -1.403 53.941 62.735 1.00 19.94 255 ASP C CA 1
ATOM 6457 C C . ASP C 1 255 ? -0.896 55.054 61.824 1.00 19.72 255 ASP C C 1
ATOM 6458 O O . ASP C 1 255 ? -1.385 56.190 61.877 1.00 18.26 255 ASP C O 1
ATOM 6463 N N . LEU C 1 256 ? 0.090 54.734 60.992 1.00 17.80 256 LEU C N 1
ATOM 6464 C CA . LEU C 1 256 ? 0.652 55.752 60.113 1.00 18.10 256 LEU C CA 1
ATOM 6465 C C . LEU C 1 256 ? -0.306 56.130 58.995 1.00 18.49 256 LEU C C 1
ATOM 6466 O O . LEU C 1 256 ? -0.449 57.306 58.697 1.00 16.94 256 LEU C O 1
ATOM 6471 N N . ARG C 1 257 ? -0.965 55.141 58.388 1.00 19.81 257 ARG C N 1
ATOM 6472 C CA . ARG C 1 257 ? -1.910 55.425 57.309 1.00 20.85 257 ARG C CA 1
ATOM 6473 C C . ARG C 1 257 ? -3.025 56.337 57.819 1.00 22.49 257 ARG C C 1
ATOM 6474 O O . ARG C 1 257 ? -3.403 57.315 57.160 1.00 22.35 257 ARG C O 1
ATOM 6482 N N . LEU C 1 258 ? -3.558 56.000 58.991 1.00 23.45 258 LEU C N 1
ATOM 6483 C CA . LEU C 1 258 ? -4.625 56.788 59.593 1.00 26.05 258 LEU C CA 1
ATOM 6484 C C . LEU C 1 258 ? -4.189 58.215 59.881 1.00 25.61 258 LEU C C 1
ATOM 6485 O O . LEU C 1 258 ? -4.854 59.154 59.467 1.00 27.48 258 LEU C O 1
ATOM 6490 N N . ALA C 1 259 ? -3.081 58.372 60.599 1.00 24.71 259 ALA C N 1
ATOM 6491 C CA . ALA C 1 259 ? -2.561 59.699 60.925 1.00 23.80 259 ALA C CA 1
ATOM 6492 C C . ALA C 1 259 ? -2.421 60.537 59.650 1.00 22.89 259 ALA C C 1
ATOM 6493 O O . ALA C 1 259 ? -2.936 61.651 59.563 1.00 23.10 259 ALA C O 1
ATOM 6495 N N . PHE C 1 260 ? -1.725 59.980 58.666 1.00 22.20 260 PHE C N 1
ATOM 6496 C CA . PHE C 1 260 ? -1.491 60.642 57.390 1.00 21.75 260 PHE C CA 1
ATOM 6497 C C . PHE C 1 260 ? -2.787 61.056 56.690 1.00 23.19 260 PHE C C 1
ATOM 6498 O O . PHE C 1 260 ? -2.964 62.218 56.327 1.00 23.60 260 PHE C O 1
ATOM 6506 N N . THR C 1 261 ? -3.690 60.105 56.485 1.00 23.55 261 THR C N 1
ATOM 6507 C CA . THR C 1 261 ? -4.943 60.422 55.806 1.00 24.37 261 THR C CA 1
ATOM 6508 C C . THR C 1 261 ? -5.762 61.450 56.589 1.00 25.53 261 THR C C 1
ATOM 6509 O O . THR C 1 261 ? -6.351 62.361 56.003 1.00 26.67 261 THR C O 1
ATOM 6513 N N . ALA C 1 262 ? -5.777 61.322 57.912 1.00 24.78 262 ALA C N 1
ATOM 6514 C CA . ALA C 1 262 ? -6.497 62.269 58.754 1.00 25.80 262 ALA C CA 1
ATOM 6515 C C . ALA C 1 262 ? -6.044 63.698 58.440 1.00 25.75 262 ALA C C 1
ATOM 6516 O O . ALA C 1 262 ? -6.868 64.580 58.184 1.00 26.42 262 ALA C O 1
ATOM 6518 N N . LEU C 1 263 ? -4.738 63.935 58.475 1.00 23.91 263 LEU C N 1
ATOM 6519 C CA . LEU C 1 263 ? -4.224 65.271 58.177 1.00 25.24 263 LEU C CA 1
ATOM 6520 C C . LEU C 1 263 ? -4.568 65.690 56.754 1.00 25.35 263 LEU C C 1
ATOM 6521 O O . LEU C 1 263 ? -4.973 66.827 56.524 1.00 26.59 263 LEU C O 1
ATOM 6526 N N . VAL C 1 264 ? -4.379 64.784 55.799 1.00 25.92 264 VAL C N 1
ATOM 6527 C CA . VAL C 1 264 ? -4.690 65.100 54.408 1.00 27.46 264 VAL C CA 1
ATOM 6528 C C . VAL C 1 264 ? -6.138 65.565 54.348 1.00 29.53 264 VAL C C 1
ATOM 6529 O O . VAL C 1 264 ? -6.437 66.633 53.811 1.00 29.83 264 VAL C O 1
ATOM 6533 N N . ARG C 1 265 ? -7.028 64.770 54.933 1.00 31.49 265 ARG C N 1
ATOM 6534 C CA . ARG C 1 265 ? -8.444 65.098 54.933 1.00 34.70 265 ARG C CA 1
ATOM 6535 C C . ARG C 1 265 ? -8.790 66.398 55.653 1.00 35.90 265 ARG C C 1
ATOM 6536 O O . ARG C 1 265 ? -9.690 67.117 55.223 1.00 37.59 265 ARG C O 1
ATOM 6544 N N . GLU C 1 266 ? -8.084 66.720 56.733 1.00 36.46 266 GLU C N 1
ATOM 6545 C CA . GLU C 1 266 ? -8.406 67.939 57.461 1.00 35.64 266 GLU C CA 1
ATOM 6546 C C . GLU C 1 266 ? -7.939 69.195 56.752 1.00 35.91 266 GLU C C 1
ATOM 6547 O O . GLU C 1 266 ? -8.640 70.206 56.759 1.00 35.90 266 GLU C O 1
ATOM 6553 N N . THR C 1 267 ? -6.760 69.140 56.142 1.00 35.56 267 THR C N 1
ATOM 6554 C CA . THR C 1 267 ? -6.233 70.297 55.431 1.00 36.35 267 THR C CA 1
ATOM 6555 C C . THR C 1 267 ? -7.067 70.601 54.193 1.00 35.38 267 THR C C 1
ATOM 6556 O O . THR C 1 267 ? -7.386 71.754 53.923 1.00 35.69 267 THR C O 1
ATOM 6560 N N . LEU C 1 268 ? -7.407 69.562 53.440 1.00 35.45 268 LEU C N 1
ATOM 6561 C CA . LEU C 1 268 ? -8.211 69.727 52.236 1.00 36.36 268 LEU C CA 1
ATOM 6562 C C . LEU C 1 268 ? -9.617 70.184 52.599 1.00 38.78 268 LEU C C 1
ATOM 6563 O O . LEU C 1 268 ? -10.169 71.079 51.968 1.00 39.19 268 LEU C O 1
ATOM 6568 N N . GLY C 1 269 ? -10.189 69.566 53.627 1.00 41.17 269 GLY C N 1
ATOM 6569 C CA . GLY C 1 269 ? -11.528 69.927 54.052 1.00 43.61 269 GLY C CA 1
ATOM 6570 C C . GLY C 1 269 ? -11.630 71.351 54.562 1.00 45.01 269 GLY C C 1
ATOM 6571 O O . GLY C 1 269 ? -12.625 72.030 54.319 1.00 46.66 269 GLY C O 1
ATOM 6572 N N . LYS C 1 270 ? -10.596 71.804 55.262 1.00 45.48 270 LYS C N 1
ATOM 6573 C CA . LYS C 1 270 ? -10.569 73.149 55.822 1.00 45.00 270 LYS C CA 1
ATOM 6574 C C . LYS C 1 270 ? -10.133 74.211 54.824 1.00 45.38 270 LYS C C 1
ATOM 6575 O O . LYS C 1 270 ? -10.284 75.405 55.080 1.00 45.67 270 LYS C O 1
ATOM 6581 N N . ASN C 1 271 ? -9.590 73.781 53.689 1.00 44.81 271 ASN C N 1
ATOM 6582 C CA . ASN C 1 271 ? -9.113 74.719 52.681 1.00 43.35 271 ASN C CA 1
ATOM 6583 C C . ASN C 1 271 ? -9.424 74.242 51.264 1.00 42.19 271 ASN C C 1
ATOM 6584 O O . ASN C 1 271 ? -8.548 73.737 50.555 1.00 42.02 271 ASN C O 1
ATOM 6589 N N . PRO C 1 272 ? -10.684 74.406 50.833 1.00 40.15 272 PRO C N 1
ATOM 6590 C CA . PRO C 1 272 ? -11.157 74.004 49.505 1.00 37.59 272 PRO C CA 1
ATOM 6591 C C . PRO C 1 272 ? -10.322 74.522 48.328 1.00 34.63 272 PRO C C 1
ATOM 6592 O O . PRO C 1 272 ? -10.247 73.869 47.287 1.00 33.48 272 PRO C O 1
ATOM 6596 N N . LYS C 1 273 ? -9.691 75.680 48.494 1.00 30.92 273 LYS C N 1
ATOM 6597 C CA . LYS C 1 273 ? -8.881 76.263 47.422 1.00 31.02 273 LYS C CA 1
ATOM 6598 C C . LYS C 1 273 ? -7.501 75.636 47.242 1.00 28.75 273 LYS C C 1
ATOM 6599 O O . LYS C 1 273 ? -6.880 75.777 46.187 1.00 27.38 273 LYS C O 1
ATOM 6605 N N . GLU C 1 274 ? -7.028 74.948 48.272 1.00 25.93 274 GLU C N 1
ATOM 6606 C CA . GLU C 1 274 ? -5.712 74.335 48.246 1.00 23.51 274 GLU C CA 1
ATOM 6607 C C . GLU C 1 274 ? -5.506 73.213 47.223 1.00 23.42 274 GLU C C 1
ATOM 6608 O O . GLU C 1 274 ? -6.307 72.275 47.121 1.00 24.09 274 GLU C O 1
ATOM 6614 N N . PHE C 1 275 ? -4.433 73.330 46.450 1.00 22.17 275 PHE C N 1
ATOM 6615 C CA . PHE C 1 275 ? -4.083 72.290 45.497 1.00 23.30 275 PHE C CA 1
ATOM 6616 C C . PHE C 1 275 ? -2.566 72.156 45.347 1.00 22.85 275 PHE C C 1
ATOM 6617 O O . PHE C 1 275 ? -2.066 71.546 44.409 1.00 23.82 275 PHE C O 1
ATOM 6625 N N . ASP C 1 276 ? -1.835 72.731 46.297 1.00 23.63 276 ASP C N 1
ATOM 6626 C CA . ASP C 1 276 ? -0.383 72.586 46.324 1.00 25.74 276 ASP C CA 1
ATOM 6627 C C . ASP C 1 276 ? -0.211 71.352 47.228 1.00 26.31 276 ASP C C 1
ATOM 6628 O O . ASP C 1 276 ? -0.423 71.425 48.442 1.00 26.10 276 ASP C O 1
ATOM 6633 N N . PRO C 1 277 ? 0.167 70.209 46.647 1.00 25.96 277 PRO C N 1
ATOM 6634 C CA . PRO C 1 277 ? 0.349 68.965 47.405 1.00 27.46 277 PRO C CA 1
ATOM 6635 C C . PRO C 1 277 ? 1.133 69.071 48.710 1.00 26.97 277 PRO C C 1
ATOM 6636 O O . PRO C 1 277 ? 0.736 68.480 49.718 1.00 25.89 277 PRO C O 1
ATOM 6640 N N . ARG C 1 278 ? 2.236 69.814 48.704 1.00 26.86 278 ARG C N 1
ATOM 6641 C CA . ARG C 1 278 ? 3.032 69.937 49.921 1.00 29.81 278 ARG C CA 1
ATOM 6642 C C . ARG C 1 278 ? 2.258 70.531 51.091 1.00 29.35 278 ARG C C 1
ATOM 6643 O O . ARG C 1 278 ? 2.602 70.275 52.246 1.00 29.53 278 ARG C O 1
ATOM 6651 N N . LYS C 1 279 ? 1.199 71.288 50.800 1.00 26.13 279 LYS C N 1
ATOM 6652 C CA . LYS C 1 279 ? 0.398 71.904 51.860 1.00 25.79 279 LYS C CA 1
ATOM 6653 C C . LYS C 1 279 ? -0.505 70.917 52.586 1.00 23.99 279 LYS C C 1
ATOM 6654 O O . LYS C 1 279 ? -0.940 71.178 53.705 1.00 23.95 279 LYS C O 1
ATOM 6660 N N . TYR C 1 280 ? -0.827 69.798 51.950 1.00 22.69 280 TYR C N 1
ATOM 6661 C CA . TYR C 1 280 ? -1.633 68.807 52.639 1.00 23.97 280 TYR C CA 1
ATOM 6662 C C . TYR C 1 280 ? -0.852 67.511 52.918 1.00 23.20 280 TYR C C 1
ATOM 6663 O O . TYR C 1 280 ? -1.210 66.743 53.809 1.00 25.42 280 TYR C O 1
ATOM 6672 N N . LEU C 1 281 ? 0.218 67.266 52.171 1.00 22.29 281 LEU C N 1
ATOM 6673 C CA . LEU C 1 281 ? 1.011 66.061 52.406 1.00 20.83 281 LEU C CA 1
ATOM 6674 C C . LEU C 1 281 ? 2.030 66.375 53.494 1.00 20.04 281 LEU C C 1
ATOM 6675 O O . LEU C 1 281 ? 2.411 65.509 54.285 1.00 18.77 281 LEU C O 1
ATOM 6680 N N . GLY C 1 282 ? 2.463 67.631 53.515 1.00 20.83 282 GLY C N 1
ATOM 6681 C CA . GLY C 1 282 ? 3.434 68.090 54.492 1.00 23.28 282 GLY C CA 1
ATOM 6682 C C . GLY C 1 282 ? 2.967 67.864 55.913 1.00 23.23 282 GLY C C 1
ATOM 6683 O O . GLY C 1 282 ? 3.650 67.174 56.675 1.00 23.08 282 GLY C O 1
ATOM 6684 N N . PRO C 1 283 ? 1.822 68.447 56.315 1.00 23.93 283 PRO C N 1
ATOM 6685 C CA . PRO C 1 283 ? 1.376 68.218 57.692 1.00 23.09 283 PRO C CA 1
ATOM 6686 C C . PRO C 1 283 ? 0.995 66.754 57.907 1.00 22.65 283 PRO C C 1
ATOM 6687 O O . PRO C 1 283 ? 1.008 66.262 59.027 1.00 21.84 283 PRO C O 1
ATOM 6691 N N . ALA C 1 284 ? 0.668 66.058 56.825 1.00 21.35 284 ALA C N 1
ATOM 6692 C CA . ALA C 1 284 ? 0.328 64.645 56.918 1.00 20.94 284 ALA C CA 1
ATOM 6693 C C . ALA C 1 284 ? 1.607 63.900 57.343 1.00 21.11 284 ALA C C 1
ATOM 6694 O O . ALA C 1 284 ? 1.577 63.027 58.203 1.00 18.34 284 ALA C O 1
ATOM 6696 N N . ARG C 1 285 ? 2.722 64.277 56.729 1.00 20.47 285 ARG C N 1
ATOM 6697 C CA . ARG C 1 285 ? 4.028 63.696 57.019 1.00 22.69 285 ARG C CA 1
ATOM 6698 C C . ARG C 1 285 ? 4.463 63.999 58.461 1.00 23.48 285 ARG C C 1
ATOM 6699 O O . ARG C 1 285 ? 5.147 63.192 59.106 1.00 22.08 285 ARG C O 1
ATOM 6707 N N . GLU C 1 286 ? 4.078 65.173 58.952 1.00 22.87 286 GLU C N 1
ATOM 6708 C CA . GLU C 1 286 ? 4.420 65.573 60.307 1.00 21.47 286 GLU C CA 1
ATOM 6709 C C . GLU C 1 286 ? 3.663 64.744 61.313 1.00 19.60 286 GLU C C 1
ATOM 6710 O O . GLU C 1 286 ? 4.198 64.413 62.371 1.00 17.76 286 GLU C O 1
ATOM 6716 N N . ALA C 1 287 ? 2.410 64.428 61.001 1.00 17.30 287 ALA C N 1
ATOM 6717 C CA . ALA C 1 287 ? 1.605 63.631 61.921 1.00 17.24 287 ALA C CA 1
ATOM 6718 C C . ALA C 1 287 ? 2.172 62.212 62.015 1.00 16.85 287 ALA C C 1
ATOM 6719 O O . ALA C 1 287 ? 2.243 61.638 63.097 1.00 15.22 287 ALA C O 1
ATOM 6721 N N . VAL C 1 288 ? 2.564 61.642 60.879 1.00 16.44 288 VAL C N 1
ATOM 6722 C CA . VAL C 1 288 ? 3.132 60.295 60.891 1.00 16.26 288 VAL C CA 1
ATOM 6723 C C . VAL C 1 288 ? 4.443 60.330 61.707 1.00 15.95 288 VAL C C 1
ATOM 6724 O O . VAL C 1 288 ? 4.712 59.439 62.508 1.00 17.86 288 VAL C O 1
ATOM 6728 N N . LYS C 1 289 ? 5.240 61.376 61.533 1.00 16.37 289 LYS C N 1
ATOM 6729 C CA . LYS C 1 289 ? 6.490 61.491 62.279 1.00 18.81 289 LYS C CA 1
ATOM 6730 C C . LYS C 1 289 ? 6.245 61.531 63.791 1.00 20.27 289 LYS C C 1
ATOM 6731 O O . LYS C 1 289 ? 6.974 60.905 64.558 1.00 21.26 289 LYS C O 1
ATOM 6737 N N . GLU C 1 290 ? 5.226 62.268 64.225 1.00 21.57 290 GLU C N 1
ATOM 6738 C CA . GLU C 1 290 ? 4.921 62.350 65.655 1.00 21.31 290 GLU C CA 1
ATOM 6739 C C . GLU C 1 290 ? 4.489 60.971 66.160 1.00 19.35 290 GLU C C 1
ATOM 6740 O O . GLU C 1 290 ? 4.805 60.577 67.288 1.00 17.31 290 GLU C O 1
ATOM 6746 N N . VAL C 1 291 ? 3.752 60.243 65.328 1.00 18.08 291 VAL C N 1
ATOM 6747 C CA . VAL C 1 291 ? 3.316 58.904 65.704 1.00 17.89 291 VAL C CA 1
ATOM 6748 C C . VAL C 1 291 ? 4.535 57.984 65.855 1.00 17.86 291 VAL C C 1
ATOM 6749 O O . VAL C 1 291 ? 4.650 57.243 66.827 1.00 15.51 291 VAL C O 1
ATOM 6753 N N . VAL C 1 292 ? 5.456 58.049 64.902 1.00 18.03 292 VAL C N 1
ATOM 6754 C CA . VAL C 1 292 ? 6.643 57.207 64.979 1.00 16.92 292 VAL C CA 1
ATOM 6755 C C . VAL C 1 292 ? 7.407 57.487 66.270 1.00 17.50 292 VAL C C 1
ATOM 6756 O O . VAL C 1 292 ? 7.815 56.553 66.982 1.00 13.42 292 VAL C O 1
ATOM 6760 N N . LYS C 1 293 ? 7.584 58.773 66.575 1.00 16.31 293 LYS C N 1
ATOM 6761 C CA . LYS C 1 293 ? 8.286 59.166 67.788 1.00 18.85 293 LYS C CA 1
ATOM 6762 C C . LYS C 1 293 ? 7.605 58.568 69.013 1.00 17.90 293 LYS C C 1
ATOM 6763 O O . LYS C 1 293 ? 8.268 57.966 69.858 1.00 18.54 293 LYS C O 1
ATOM 6769 N N . SER C 1 294 ? 6.288 58.723 69.115 1.00 16.61 294 SER C N 1
ATOM 6770 C CA . SER C 1 294 ? 5.575 58.172 70.263 1.00 20.64 294 SER C CA 1
ATOM 6771 C C . SER C 1 294 ? 5.782 56.658 70.333 1.00 19.84 294 SER C C 1
ATOM 6772 O O . SER C 1 294 ? 5.933 56.094 71.411 1.00 20.73 294 SER C O 1
ATOM 6775 N N . ARG C 1 295 ? 5.799 56.012 69.172 1.00 20.23 295 ARG C N 1
ATOM 6776 C CA . ARG C 1 295 ? 5.994 54.565 69.079 1.00 20.31 295 ARG C CA 1
ATOM 6777 C C . ARG C 1 295 ? 7.348 54.143 69.669 1.00 19.64 295 ARG C C 1
ATOM 6778 O O . ARG C 1 295 ? 7.441 53.222 70.468 1.00 18.86 295 ARG C O 1
ATOM 6794 N N . GLU C 1 297 ? 9.105 55.694 71.770 1.00 22.34 297 GLU C N 1
ATOM 6795 C CA . GLU C 1 297 ? 8.993 55.946 73.202 1.00 21.45 297 GLU C CA 1
ATOM 6796 C C . GLU C 1 297 ? 8.306 54.749 73.845 1.00 19.93 297 GLU C C 1
ATOM 6797 O O . GLU C 1 297 ? 8.801 54.183 74.818 1.00 17.63 297 GLU C O 1
ATOM 6803 N N . LEU C 1 298 ? 7.163 54.362 73.296 1.00 18.33 298 LEU C N 1
ATOM 6804 C CA . LEU C 1 298 ? 6.435 53.216 73.813 1.00 19.87 298 LEU C CA 1
ATOM 6805 C C . LEU C 1 298 ? 7.275 51.937 73.813 1.00 21.99 298 LEU C C 1
ATOM 6806 O O . LEU C 1 298 ? 7.214 51.160 74.771 1.00 22.07 298 LEU C O 1
ATOM 6811 N N . PHE C 1 299 ? 8.036 51.713 72.736 1.00 19.08 299 PHE C N 1
ATOM 6812 C CA . PHE C 1 299 ? 8.867 50.505 72.606 1.00 18.57 299 PHE C CA 1
ATOM 6813 C C . PHE C 1 299 ? 10.139 50.515 73.455 1.00 16.93 299 PHE C C 1
ATOM 6814 O O . PHE C 1 299 ? 10.770 49.469 73.644 1.00 15.14 299 PHE C O 1
ATOM 6822 N N . GLY C 1 300 ? 10.526 51.697 73.933 1.00 17.54 300 GLY C N 1
ATOM 6823 C CA . GLY C 1 300 ? 11.725 51.823 74.746 1.00 14.77 300 GLY C CA 1
ATOM 6824 C C . GLY C 1 300 ? 13.029 51.943 73.964 1.00 15.44 300 GLY C C 1
ATOM 6825 O O . GLY C 1 300 ? 14.092 51.693 74.520 1.00 13.84 300 GLY C O 1
ATOM 6826 N N . SER C 1 301 ? 12.974 52.351 72.698 1.00 15.27 301 SER C N 1
ATOM 6827 C CA . SER C 1 301 ? 14.199 52.451 71.889 1.00 17.12 301 SER C CA 1
ATOM 6828 C C . SER C 1 301 ? 14.881 53.816 71.852 1.00 18.55 301 SER C C 1
ATOM 6829 O O . SER C 1 301 ? 15.954 53.961 71.245 1.00 17.32 301 SER C O 1
ATOM 6832 N N . VAL C 1 302 ? 14.278 54.818 72.489 1.00 20.78 302 VAL C N 1
ATOM 6833 C CA . VAL C 1 302 ? 14.870 56.151 72.486 1.00 20.74 302 VAL C CA 1
ATOM 6834 C C . VAL C 1 302 ? 16.279 56.141 73.056 1.00 19.35 302 VAL C C 1
ATOM 6835 O O . VAL C 1 302 ? 16.542 55.502 74.068 1.00 19.14 302 VAL C O 1
ATOM 6839 N N . GLY C 1 303 ? 17.182 56.834 72.368 1.00 19.84 303 GLY C N 1
ATOM 6840 C CA . GLY C 1 303 ? 18.571 56.907 72.782 1.00 19.66 303 GLY C CA 1
ATOM 6841 C C . GLY C 1 303 ? 19.366 55.611 72.628 1.00 21.67 303 GLY C C 1
ATOM 6842 O O . GLY C 1 303 ? 20.542 55.561 72.991 1.00 21.46 303 GLY C O 1
ATOM 6843 N N . ARG C 1 304 ? 18.754 54.568 72.074 1.00 19.12 304 ARG C N 1
ATOM 6844 C CA . ARG C 1 304 ? 19.451 53.298 71.934 1.00 19.16 304 ARG C CA 1
ATOM 6845 C C . ARG C 1 304 ? 20.298 53.185 70.673 1.00 19.92 304 ARG C C 1
ATOM 6846 O O . ARG C 1 304 ? 20.960 52.172 70.469 1.00 18.31 304 ARG C O 1
ATOM 6854 N N . ALA C 1 305 ? 20.288 54.229 69.845 1.00 19.51 305 ALA C N 1
ATOM 6855 C CA . ALA C 1 305 ? 21.064 54.247 68.606 1.00 23.66 305 ALA C CA 1
ATOM 6856 C C . ALA C 1 305 ? 22.503 53.815 68.850 1.00 25.94 305 ALA C C 1
ATOM 6857 O O . ALA C 1 305 ? 23.104 54.327 69.824 1.00 28.71 305 ALA C O 1
ATOM 6868 N N . LEU D 1 2 ? 21.081 61.314 32.539 1.00 40.97 2 LEU D N 1
ATOM 6869 C CA . LEU D 1 2 ? 21.220 62.685 33.018 1.00 38.51 2 LEU D CA 1
ATOM 6870 C C . LEU D 1 2 ? 22.139 63.575 32.178 1.00 37.83 2 LEU D C 1
ATOM 6871 O O . LEU D 1 2 ? 23.323 63.286 32.004 1.00 38.80 2 LEU D O 1
ATOM 6876 N N . VAL D 1 3 ? 21.581 64.666 31.663 1.00 35.52 3 VAL D N 1
ATOM 6877 C CA . VAL D 1 3 ? 22.343 65.611 30.860 1.00 33.80 3 VAL D CA 1
ATOM 6878 C C . VAL D 1 3 ? 21.984 67.050 31.248 1.00 32.02 3 VAL D C 1
ATOM 6879 O O . VAL D 1 3 ? 21.014 67.285 31.973 1.00 30.83 3 VAL D O 1
ATOM 6883 N N . THR D 1 4 ? 22.774 68.004 30.767 1.00 30.74 4 THR D N 1
ATOM 6884 C CA . THR D 1 4 ? 22.534 69.410 31.059 1.00 31.06 4 THR D CA 1
ATOM 6885 C C . THR D 1 4 ? 21.363 69.889 30.225 1.00 31.36 4 THR D C 1
ATOM 6886 O O . THR D 1 4 ? 20.983 69.252 29.245 1.00 31.92 4 THR D O 1
ATOM 6890 N N . GLY D 1 5 ? 20.783 71.014 30.611 1.00 32.40 5 GLY D N 1
ATOM 6891 C CA . GLY D 1 5 ? 19.670 71.534 29.844 1.00 33.91 5 GLY D CA 1
ATOM 6892 C C . GLY D 1 5 ? 20.074 71.906 28.424 1.00 35.38 5 GLY D C 1
ATOM 6893 O O . GLY D 1 5 ? 19.343 71.626 27.471 1.00 34.06 5 GLY D O 1
ATOM 6894 N N . LEU D 1 6 ? 21.245 72.527 28.277 1.00 36.78 6 LEU D N 1
ATOM 6895 C CA . LEU D 1 6 ? 21.729 72.964 26.965 1.00 38.35 6 LEU D CA 1
ATOM 6896 C C . LEU D 1 6 ? 21.723 71.859 25.928 1.00 39.25 6 LEU D C 1
ATOM 6897 O O . LEU D 1 6 ? 21.215 72.043 24.820 1.00 39.84 6 LEU D O 1
ATOM 6902 N N . GLU D 1 7 ? 22.302 70.718 26.289 1.00 40.80 7 GLU D N 1
ATOM 6903 C CA . GLU D 1 7 ? 22.375 69.570 25.396 1.00 41.42 7 GLU D CA 1
ATOM 6904 C C . GLU D 1 7 ? 21.003 69.242 24.826 1.00 42.26 7 GLU D C 1
ATOM 6905 O O . GLU D 1 7 ? 20.844 69.080 23.615 1.00 41.76 7 GLU D O 1
ATOM 6911 N N . ILE D 1 8 ? 20.010 69.162 25.704 1.00 42.80 8 ILE D N 1
ATOM 6912 C CA . ILE D 1 8 ? 18.652 68.845 25.286 1.00 43.77 8 ILE D CA 1
ATOM 6913 C C . ILE D 1 8 ? 17.911 70.018 24.640 1.00 43.94 8 ILE D C 1
ATOM 6914 O O . ILE D 1 8 ? 17.236 69.838 23.627 1.00 43.98 8 ILE D O 1
ATOM 6919 N N . LEU D 1 9 ? 18.050 71.212 25.213 1.00 43.87 9 LEU D N 1
ATOM 6920 C CA . LEU D 1 9 ? 17.378 72.405 24.696 1.00 44.37 9 LEU D CA 1
ATOM 6921 C C . LEU D 1 9 ? 17.937 72.931 23.373 1.00 45.51 9 LEU D C 1
ATOM 6922 O O . LEU D 1 9 ? 17.198 73.485 22.558 1.00 45.46 9 LEU D O 1
ATOM 6927 N N . ARG D 1 10 ? 19.239 72.767 23.165 1.00 46.89 10 ARG D N 1
ATOM 6928 C CA . ARG D 1 10 ? 19.882 73.216 21.930 1.00 47.22 10 ARG D CA 1
ATOM 6929 C C . ARG D 1 10 ? 19.291 72.510 20.712 1.00 47.38 10 ARG D C 1
ATOM 6930 O O . ARG D 1 10 ? 18.961 73.150 19.710 1.00 45.76 10 ARG D O 1
ATOM 6938 N N . LYS D 1 11 ? 19.164 71.187 20.799 1.00 48.41 11 LYS D N 1
ATOM 6939 C CA . LYS D 1 11 ? 18.600 70.403 19.705 1.00 49.14 11 LYS D CA 1
ATOM 6940 C C . LYS D 1 11 ? 17.112 70.685 19.566 1.00 48.50 11 LYS D C 1
ATOM 6941 O O . LYS D 1 11 ? 16.566 70.634 18.467 1.00 48.94 11 LYS D O 1
ATOM 6947 N N . ALA D 1 12 ? 16.458 70.977 20.688 1.00 47.84 12 ALA D N 1
ATOM 6948 C CA . ALA D 1 12 ? 15.029 71.255 20.684 1.00 46.45 12 ALA D CA 1
ATOM 6949 C C . ALA D 1 12 ? 14.692 72.388 19.728 1.00 45.64 12 ALA D C 1
ATOM 6950 O O . ALA D 1 12 ? 13.904 72.215 18.802 1.00 44.95 12 ALA D O 1
ATOM 6952 N N . ARG D 1 13 ? 15.292 73.551 19.950 1.00 44.83 13 ARG D N 1
ATOM 6953 C CA . ARG D 1 13 ? 15.029 74.695 19.093 1.00 44.09 13 ARG D CA 1
ATOM 6954 C C . ARG D 1 13 ? 15.519 74.441 17.672 1.00 43.92 13 ARG D C 1
ATOM 6955 O O . ARG D 1 13 ? 14.882 74.859 16.705 1.00 42.68 13 ARG D O 1
ATOM 6963 N N . ALA D 1 14 ? 16.649 73.752 17.549 1.00 42.79 14 ALA D N 1
ATOM 6964 C CA . ALA D 1 14 ? 17.214 73.455 16.239 1.00 42.33 14 ALA D CA 1
ATOM 6965 C C . ALA D 1 14 ? 16.335 72.480 15.467 1.00 41.37 14 ALA D C 1
ATOM 6966 O O . ALA D 1 14 ? 16.410 72.413 14.244 1.00 42.49 14 ALA D O 1
ATOM 6968 N N . GLU D 1 15 ? 15.484 71.737 16.183 1.00 40.58 15 GLU D N 1
ATOM 6969 C CA . GLU D 1 15 ? 14.627 70.748 15.542 1.00 37.81 15 GLU D CA 1
ATOM 6970 C C . GLU D 1 15 ? 13.201 71.267 15.395 1.00 37.21 15 GLU D C 1
ATOM 6971 O O . GLU D 1 15 ? 12.378 70.592 14.744 1.00 36.15 15 GLU D O 1
ATOM 6977 N N . GLY D 1 16 ? 12.863 72.404 15.971 1.00 36.43 16 GLY D N 1
ATOM 6978 C CA . GLY D 1 16 ? 11.515 72.941 15.852 1.00 37.82 16 GLY D CA 1
ATOM 6979 C C . GLY D 1 16 ? 10.486 72.417 16.848 1.00 38.07 16 GLY D C 1
ATOM 6980 O O . GLY D 1 16 ? 9.288 72.393 16.558 1.00 37.36 16 GLY D O 1
ATOM 6981 N N . TYR D 1 17 ? 10.939 71.994 18.025 1.00 36.94 17 TYR D N 1
ATOM 6982 C CA . TYR D 1 17 ? 10.024 71.483 19.037 1.00 35.23 17 TYR D CA 1
ATOM 6983 C C . TYR D 1 17 ? 10.418 71.992 20.410 1.00 33.37 17 TYR D C 1
ATOM 6984 O O . TYR D 1 17 ? 11.490 72.572 20.583 1.00 31.88 17 TYR D O 1
ATOM 6993 N N . GLY D 1 18 ? 9.544 71.782 21.387 1.00 32.52 18 GLY D N 1
ATOM 6994 C CA . GLY D 1 18 ? 9.834 72.247 22.729 1.00 30.95 18 GLY D CA 1
ATOM 6995 C C . GLY D 1 18 ? 9.969 71.132 23.742 1.00 29.23 18 GLY D C 1
ATOM 6996 O O . GLY D 1 18 ? 9.392 70.061 23.586 1.00 31.34 18 GLY D O 1
ATOM 6997 N N . VAL D 1 19 ? 10.741 71.380 24.790 1.00 27.52 19 VAL D N 1
ATOM 6998 C CA . VAL D 1 19 ? 10.927 70.387 25.834 1.00 23.97 19 VAL D CA 1
ATOM 6999 C C . VAL D 1 19 ? 10.229 70.900 27.090 1.00 25.61 19 VAL D C 1
ATOM 7000 O O . VAL D 1 19 ? 10.390 72.067 27.479 1.00 23.25 19 VAL D O 1
ATOM 7004 N N . GLY D 1 20 ? 9.441 70.031 27.714 1.00 24.77 20 GLY D N 1
ATOM 7005 C CA . GLY D 1 20 ? 8.733 70.427 28.914 1.00 25.06 20 GLY D CA 1
ATOM 7006 C C . GLY D 1 20 ? 9.576 70.312 30.167 1.00 25.52 20 GLY D C 1
ATOM 7007 O O . GLY D 1 20 ? 10.360 69.371 30.325 1.00 23.07 20 GLY D O 1
ATOM 7008 N N . ALA D 1 21 ? 9.436 71.294 31.049 1.00 25.06 21 ALA D N 1
ATOM 7009 C CA . ALA D 1 21 ? 10.154 71.290 32.316 1.00 27.02 21 ALA D CA 1
ATOM 7010 C C . ALA D 1 21 ? 9.037 71.180 33.343 1.00 27.91 21 ALA D C 1
ATOM 7011 O O . ALA D 1 21 ? 8.296 72.140 33.574 1.00 29.36 21 ALA D O 1
ATOM 7013 N N . PHE D 1 22 ? 8.898 69.999 33.932 1.00 27.24 22 PHE D N 1
ATOM 7014 C CA . PHE D 1 22 ? 7.842 69.758 34.906 1.00 26.20 22 PHE D CA 1
ATOM 7015 C C . PHE D 1 22 ? 8.362 69.738 36.329 1.00 25.38 22 PHE D C 1
ATOM 7016 O O . PHE D 1 22 ? 9.284 68.987 36.641 1.00 25.90 22 PHE D O 1
ATOM 7024 N N . ASN D 1 23 ? 7.762 70.565 37.184 1.00 24.46 23 ASN D N 1
ATOM 7025 C CA . ASN D 1 23 ? 8.163 70.658 38.583 1.00 22.93 23 ASN D CA 1
ATOM 7026 C C . ASN D 1 23 ? 7.737 69.438 39.378 1.00 22.10 23 ASN D C 1
ATOM 7027 O O . ASN D 1 23 ? 6.649 68.905 39.178 1.00 18.12 23 ASN D O 1
ATOM 7032 N N . THR D 1 24 ? 8.604 69.008 40.292 1.00 23.44 24 THR D N 1
ATOM 7033 C CA . THR D 1 24 ? 8.318 67.857 41.142 1.00 22.92 24 THR D CA 1
ATOM 7034 C C . THR D 1 24 ? 8.629 68.169 42.598 1.00 21.31 24 THR D C 1
ATOM 7035 O O . THR D 1 24 ? 9.563 68.898 42.896 1.00 20.01 24 THR D O 1
ATOM 7039 N N . ASN D 1 25 ? 7.843 67.587 43.496 1.00 22.35 25 ASN D N 1
ATOM 7040 C CA . ASN D 1 25 ? 8.011 67.776 44.930 1.00 23.45 25 ASN D CA 1
ATOM 7041 C C . ASN D 1 25 ? 8.174 66.465 45.705 1.00 21.88 25 ASN D C 1
ATOM 7042 O O . ASN D 1 25 ? 8.526 66.481 46.883 1.00 23.48 25 ASN D O 1
ATOM 7047 N N . ASN D 1 26 ? 7.916 65.334 45.058 1.00 19.67 26 ASN D N 1
ATOM 7048 C CA . ASN D 1 26 ? 8.070 64.050 45.733 1.00 19.67 26 ASN D CA 1
ATOM 7049 C C . ASN D 1 26 ? 8.211 62.874 44.760 1.00 19.71 26 ASN D C 1
ATOM 7050 O O . ASN D 1 26 ? 8.452 63.069 43.571 1.00 17.57 26 ASN D O 1
ATOM 7063 N N . GLU D 1 28 ? 5.889 60.304 43.743 1.00 17.87 28 GLU D N 1
ATOM 7064 C CA . GLU D 1 28 ? 4.821 60.131 42.772 1.00 19.04 28 GLU D CA 1
ATOM 7065 C C . GLU D 1 28 ? 4.909 61.122 41.608 1.00 20.11 28 GLU D C 1
ATOM 7066 O O . GLU D 1 28 ? 4.714 60.745 40.455 1.00 21.12 28 GLU D O 1
ATOM 7072 N N . PHE D 1 29 ? 5.215 62.382 41.892 1.00 20.91 29 PHE D N 1
ATOM 7073 C CA . PHE D 1 29 ? 5.330 63.361 40.808 1.00 20.75 29 PHE D CA 1
ATOM 7074 C C . PHE D 1 29 ? 6.519 63.018 39.911 1.00 20.67 29 PHE D C 1
ATOM 7075 O O . PHE D 1 29 ? 6.394 63.020 38.687 1.00 20.15 29 PHE D O 1
ATOM 7083 N N . THR D 1 30 ? 7.664 62.708 40.522 1.00 19.95 30 THR D N 1
ATOM 7084 C CA . THR D 1 30 ? 8.866 62.366 39.763 1.00 19.58 30 THR D CA 1
ATOM 7085 C C . THR D 1 30 ? 8.622 61.138 38.874 1.00 19.37 30 THR D C 1
ATOM 7086 O O . THR D 1 30 ? 9.116 61.070 37.744 1.00 19.78 30 THR D O 1
ATOM 7090 N N . GLN D 1 31 ? 7.864 60.170 39.385 1.00 18.97 31 GLN D N 1
ATOM 7091 C CA . GLN D 1 31 ? 7.550 58.963 38.617 1.00 19.72 31 GLN D CA 1
ATOM 7092 C C . GLN D 1 31 ? 6.593 59.272 37.462 1.00 20.02 31 GLN D C 1
ATOM 7093 O O . GLN D 1 31 ? 6.792 58.812 36.337 1.00 20.60 31 GLN D O 1
ATOM 7099 N N . ALA D 1 32 ? 5.545 60.036 37.749 1.00 18.91 32 ALA D N 1
ATOM 7100 C CA . ALA D 1 32 ? 4.567 60.384 36.721 1.00 21.04 32 ALA D CA 1
ATOM 7101 C C . ALA D 1 32 ? 5.251 61.014 35.523 1.00 20.67 32 ALA D C 1
ATOM 7102 O O . ALA D 1 32 ? 4.978 60.658 34.375 1.00 21.93 32 ALA D O 1
ATOM 7104 N N . ILE D 1 33 ? 6.145 61.955 35.806 1.00 21.51 33 ILE D N 1
ATOM 7105 C CA . ILE D 1 33 ? 6.872 62.683 34.776 1.00 20.41 33 ILE D CA 1
ATOM 7106 C C . ILE D 1 33 ? 7.859 61.816 33.998 1.00 21.71 33 ILE D C 1
ATOM 7107 O O . ILE D 1 33 ? 7.924 61.897 32.770 1.00 21.68 33 ILE D O 1
ATOM 7112 N N . LEU D 1 34 ? 8.632 60.994 34.704 1.00 20.88 34 LEU D N 1
ATOM 7113 C CA . LEU D 1 34 ? 9.613 60.145 34.038 1.00 20.99 34 LEU D CA 1
ATOM 7114 C C . LEU D 1 34 ? 8.952 59.053 33.217 1.00 22.45 34 LEU D C 1
ATOM 7115 O O . LEU D 1 34 ? 9.401 58.755 32.106 1.00 22.50 34 LEU D O 1
ATOM 7120 N N . GLU D 1 35 ? 7.885 58.465 33.750 1.00 22.19 35 GLU D N 1
ATOM 7121 C CA . GLU D 1 35 ? 7.175 57.423 33.023 1.00 24.58 35 GLU D CA 1
ATOM 7122 C C . GLU D 1 35 ? 6.558 58.008 31.754 1.00 26.22 35 GLU D C 1
ATOM 7123 O O . GLU D 1 35 ? 6.498 57.342 30.726 1.00 27.73 35 GLU D O 1
ATOM 7129 N N . ALA D 1 36 ? 6.105 59.256 31.832 1.00 26.37 36 ALA D N 1
ATOM 7130 C CA . ALA D 1 36 ? 5.513 59.931 30.684 1.00 26.66 36 ALA D CA 1
ATOM 7131 C C . ALA D 1 36 ? 6.568 60.076 29.597 1.00 27.07 36 ALA D C 1
ATOM 7132 O O . ALA D 1 36 ? 6.324 59.747 28.435 1.00 25.89 36 ALA D O 1
ATOM 7134 N N . ALA D 1 37 ? 7.743 60.569 29.981 1.00 27.49 37 ALA D N 1
ATOM 7135 C CA . ALA D 1 37 ? 8.842 60.756 29.038 1.00 27.23 37 ALA D CA 1
ATOM 7136 C C . ALA D 1 37 ? 9.268 59.429 28.394 1.00 28.62 37 ALA D C 1
ATOM 7137 O O . ALA D 1 37 ? 9.541 59.380 27.191 1.00 29.63 37 ALA D O 1
ATOM 7139 N N . GLU D 1 38 ? 9.315 58.361 29.189 1.00 29.18 38 GLU D N 1
ATOM 7140 C CA . GLU D 1 38 ? 9.700 57.039 28.692 1.00 31.21 38 GLU D CA 1
ATOM 7141 C C . GLU D 1 38 ? 8.739 56.557 27.597 1.00 32.87 38 GLU D C 1
ATOM 7142 O O . GLU D 1 38 ? 9.153 56.225 26.484 1.00 30.18 38 GLU D O 1
ATOM 7148 N N . GLU D 1 39 ? 7.454 56.519 27.929 1.00 34.34 39 GLU D N 1
ATOM 7149 C CA . GLU D 1 39 ? 6.430 56.078 26.988 1.00 36.96 39 GLU D CA 1
ATOM 7150 C C . GLU D 1 39 ? 6.391 56.932 25.730 1.00 36.56 39 GLU D C 1
ATOM 7151 O O . GLU D 1 39 ? 6.287 56.415 24.620 1.00 38.60 39 GLU D O 1
ATOM 7165 N N . LYS D 1 41 ? 8.796 58.470 24.598 1.00 34.87 41 LYS D N 1
ATOM 7166 C CA . LYS D 1 41 ? 10.149 58.466 24.039 1.00 34.39 41 LYS D CA 1
ATOM 7167 C C . LYS D 1 41 ? 10.556 59.917 23.806 1.00 34.41 41 LYS D C 1
ATOM 7168 O O . LYS D 1 41 ? 10.996 60.306 22.720 1.00 34.15 41 LYS D O 1
ATOM 7174 N N . SER D 1 42 ? 10.403 60.711 24.860 1.00 32.58 42 SER D N 1
ATOM 7175 C CA . SER D 1 42 ? 10.698 62.131 24.817 1.00 30.27 42 SER D CA 1
ATOM 7176 C C . SER D 1 42 ? 11.725 62.608 25.831 1.00 29.46 42 SER D C 1
ATOM 7177 O O . SER D 1 42 ? 11.829 62.067 26.933 1.00 30.18 42 SER D O 1
ATOM 7180 N N . PRO D 1 43 ? 12.510 63.628 25.463 1.00 27.60 43 PRO D N 1
ATOM 7181 C CA . PRO D 1 43 ? 13.512 64.172 26.379 1.00 26.10 43 PRO D CA 1
ATOM 7182 C C . PRO D 1 43 ? 12.688 64.946 27.406 1.00 26.12 43 PRO D C 1
ATOM 7183 O O . PRO D 1 43 ? 11.585 65.418 27.094 1.00 24.59 43 PRO D O 1
ATOM 7187 N N . VAL D 1 44 ? 13.194 65.089 28.622 1.00 23.57 44 VAL D N 1
ATOM 7188 C CA . VAL D 1 44 ? 12.411 65.783 29.627 1.00 22.56 44 VAL D CA 1
ATOM 7189 C C . VAL D 1 44 ? 13.262 66.553 30.612 1.00 22.78 44 VAL D C 1
ATOM 7190 O O . VAL D 1 44 ? 14.468 66.315 30.747 1.00 23.27 44 VAL D O 1
ATOM 7194 N N . ILE D 1 45 ? 12.629 67.490 31.298 1.00 21.55 45 ILE D N 1
ATOM 7195 C CA . ILE D 1 45 ? 13.326 68.275 32.296 1.00 22.42 45 ILE D CA 1
ATOM 7196 C C . ILE D 1 45 ? 12.561 68.207 33.607 1.00 23.24 45 ILE D C 1
ATOM 7197 O O . ILE D 1 45 ? 11.347 68.423 33.640 1.00 23.78 45 ILE D O 1
ATOM 7202 N N . LEU D 1 46 ? 13.265 67.861 34.681 1.00 23.18 46 LEU D N 1
ATOM 7203 C CA . LEU D 1 46 ? 12.648 67.814 35.997 1.00 23.70 46 LEU D CA 1
ATOM 7204 C C . LEU D 1 46 ? 13.010 69.126 36.696 1.00 23.84 46 LEU D C 1
ATOM 7205 O O . LEU D 1 46 ? 14.190 69.434 36.909 1.00 24.24 46 LEU D O 1
ATOM 7210 N N . ALA D 1 47 ? 11.989 69.912 37.028 1.00 21.86 47 ALA D N 1
ATOM 7211 C CA . ALA D 1 47 ? 12.204 71.187 37.689 1.00 19.97 47 ALA D CA 1
ATOM 7212 C C . ALA D 1 47 ? 11.932 71.106 39.184 1.00 19.78 47 ALA D C 1
ATOM 7213 O O . ALA D 1 47 ? 10.936 70.534 39.626 1.00 18.71 47 ALA D O 1
ATOM 7215 N N . LEU D 1 48 ? 12.830 71.697 39.954 1.00 19.88 48 LEU D N 1
ATOM 7216 C CA . LEU D 1 48 ? 12.705 71.721 41.395 1.00 21.97 48 LEU D CA 1
ATOM 7217 C C . LEU D 1 48 ? 12.885 73.152 41.859 1.00 21.00 48 LEU D C 1
ATOM 7218 O O . LEU D 1 48 ? 13.931 73.741 41.636 1.00 22.61 48 LEU D O 1
ATOM 7223 N N . SER D 1 49 ? 11.864 73.707 42.500 1.00 20.75 49 SER D N 1
ATOM 7224 C CA . SER D 1 49 ? 11.935 75.070 43.003 1.00 20.80 49 SER D CA 1
ATOM 7225 C C . SER D 1 49 ? 12.641 75.048 44.352 1.00 21.27 49 SER D C 1
ATOM 7226 O O . SER D 1 49 ? 12.976 73.977 44.868 1.00 20.37 49 SER D O 1
ATOM 7229 N N . GLU D 1 50 ? 12.890 76.219 44.923 1.00 20.30 50 GLU D N 1
ATOM 7230 C CA . GLU D 1 50 ? 13.534 76.252 46.219 1.00 22.18 50 GLU D CA 1
ATOM 7231 C C . GLU D 1 50 ? 12.584 75.652 47.244 1.00 22.42 50 GLU D C 1
ATOM 7232 O O . GLU D 1 50 ? 13.016 75.021 48.207 1.00 21.16 50 GLU D O 1
ATOM 7238 N N . GLY D 1 51 ? 11.285 75.852 47.033 1.00 22.57 51 GLY D N 1
ATOM 7239 C CA . GLY D 1 51 ? 10.305 75.286 47.939 1.00 22.42 51 GLY D CA 1
ATOM 7240 C C . GLY D 1 51 ? 10.339 73.769 47.803 1.00 23.80 51 GLY D C 1
ATOM 7241 O O . GLY D 1 51 ? 10.174 73.033 48.777 1.00 23.16 51 GLY D O 1
ATOM 7242 N N . ALA D 1 52 ? 10.555 73.296 46.580 1.00 23.90 52 ALA D N 1
ATOM 7243 C CA . ALA D 1 52 ? 10.620 71.867 46.331 1.00 25.46 52 ALA D CA 1
ATOM 7244 C C . ALA D 1 52 ? 11.812 71.328 47.101 1.00 24.41 52 ALA D C 1
ATOM 7245 O O . ALA D 1 52 ? 11.695 70.358 47.836 1.00 25.55 52 ALA D O 1
ATOM 7255 N N . LYS D 1 54 ? 13.212 72.540 49.638 1.00 26.54 54 LYS D N 1
ATOM 7256 C CA . LYS D 1 54 ? 12.992 72.658 51.071 1.00 26.31 54 LYS D CA 1
ATOM 7257 C C . LYS D 1 54 ? 12.092 71.504 51.540 1.00 25.37 54 LYS D C 1
ATOM 7258 O O . LYS D 1 54 ? 12.409 70.798 52.506 1.00 23.96 54 LYS D O 1
ATOM 7264 N N . TYR D 1 55 ? 10.976 71.316 50.840 1.00 21.99 55 TYR D N 1
ATOM 7265 C CA . TYR D 1 55 ? 10.016 70.267 51.173 1.00 22.37 55 TYR D CA 1
ATOM 7266 C C . TYR D 1 55 ? 10.567 68.847 51.008 1.00 21.80 55 TYR D C 1
ATOM 7267 O O . TYR D 1 55 ? 10.386 67.996 51.877 1.00 19.67 55 TYR D O 1
ATOM 7276 N N . GLY D 1 56 ? 11.230 68.598 49.884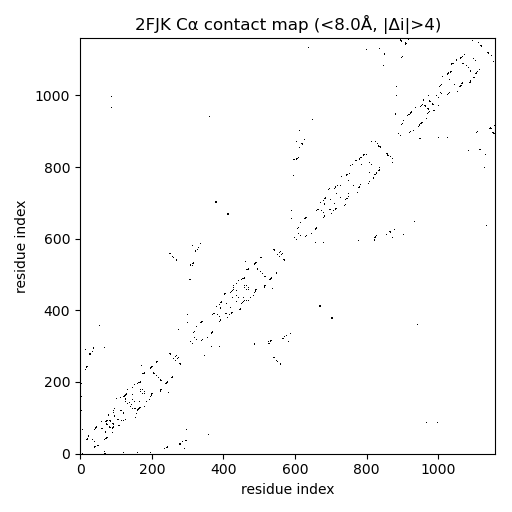 1.00 21.86 56 GLY D N 1
ATOM 7277 C CA . GLY D 1 56 ? 11.761 67.271 49.620 1.00 23.78 56 GLY D CA 1
ATOM 7278 C C . GLY D 1 56 ? 13.098 66.938 50.250 1.00 23.56 56 GLY D C 1
ATOM 7279 O O . GLY D 1 56 ? 13.381 65.776 50.507 1.00 24.29 56 GLY D O 1
ATOM 7280 N N . GLY D 1 57 ? 13.925 67.947 50.497 1.00 24.76 57 GLY D N 1
ATOM 7281 C CA . GLY D 1 57 ? 15.221 67.691 51.094 1.00 23.88 57 GLY D CA 1
ATOM 7282 C C . GLY D 1 57 ? 16.120 66.802 50.252 1.00 25.26 57 GLY D C 1
ATOM 7283 O O . GLY D 1 57 ? 15.907 66.632 49.047 1.00 23.29 57 GLY D O 1
ATOM 7284 N N . ARG D 1 58 ? 17.133 66.233 50.897 1.00 25.61 58 ARG D N 1
ATOM 7285 C CA . ARG D 1 58 ? 18.092 65.367 50.231 1.00 27.27 58 ARG D CA 1
ATOM 7286 C C . ARG D 1 58 ? 17.415 64.086 49.743 1.00 24.31 58 ARG D C 1
ATOM 7287 O O . ARG D 1 58 ? 17.929 63.383 48.877 1.00 24.16 58 ARG D O 1
ATOM 7295 N N . ALA D 1 59 ? 16.255 63.785 50.300 1.00 22.05 59 ALA D N 1
ATOM 7296 C CA . ALA D 1 59 ? 15.527 62.609 49.875 1.00 22.04 59 ALA D CA 1
ATOM 7297 C C . ALA D 1 59 ? 15.099 62.821 48.420 1.00 21.84 59 ALA D C 1
ATOM 7298 O O . ALA D 1 59 ? 15.255 61.928 47.582 1.00 19.99 59 ALA D O 1
ATOM 7300 N N . LEU D 1 60 ? 14.581 64.015 48.127 1.00 19.18 60 LEU D N 1
ATOM 7301 C CA . LEU D 1 60 ? 14.131 64.354 46.774 1.00 18.31 60 LEU D CA 1
ATOM 7302 C C . LEU D 1 60 ? 15.255 64.564 45.762 1.00 18.39 60 LEU D C 1
ATOM 7303 O O . LEU D 1 60 ? 15.211 64.021 44.662 1.00 16.34 60 LEU D O 1
ATOM 7308 N N . THR D 1 61 ? 16.253 65.360 46.123 1.00 18.25 61 THR D N 1
ATOM 7309 C CA . THR D 1 61 ? 17.343 65.642 45.190 1.00 22.00 61 THR D CA 1
ATOM 7310 C C . THR D 1 61 ? 18.127 64.393 44.808 1.00 25.53 61 THR D C 1
ATOM 7311 O O . THR D 1 61 ? 18.508 64.217 43.645 1.00 26.01 61 THR D O 1
ATOM 7315 N N . ARG D 1 62 ? 18.355 63.524 45.785 1.00 27.16 62 ARG D N 1
ATOM 7316 C CA . ARG D 1 62 ? 19.082 62.291 45.535 1.00 29.93 62 ARG D CA 1
ATOM 7317 C C . ARG D 1 62 ? 18.290 61.441 44.555 1.00 28.17 62 ARG D C 1
ATOM 7318 O O . ARG D 1 62 ? 18.829 60.933 43.574 1.00 28.30 62 ARG D O 1
ATOM 7334 N N . VAL D 1 64 ? 15.657 62.337 42.448 1.00 22.98 64 VAL D N 1
ATOM 7335 C CA . VAL D 1 64 ? 15.513 62.944 41.133 1.00 24.53 64 VAL D CA 1
ATOM 7336 C C . VAL D 1 64 ? 16.759 62.718 40.276 1.00 24.49 64 VAL D C 1
ATOM 7337 O O . VAL D 1 64 ? 16.652 62.354 39.100 1.00 22.47 64 VAL D O 1
ATOM 7341 N N . VAL D 1 65 ? 17.932 62.931 40.868 1.00 22.92 65 VAL D N 1
ATOM 7342 C CA . VAL D 1 65 ? 19.188 62.749 40.152 1.00 25.43 65 VAL D CA 1
ATOM 7343 C C . VAL D 1 65 ? 19.415 61.286 39.767 1.00 25.56 65 VAL D C 1
ATOM 7344 O O . VAL D 1 65 ? 19.900 61.005 38.679 1.00 28.88 65 VAL D O 1
ATOM 7348 N N . ALA D 1 66 ? 19.047 60.362 40.648 1.00 25.33 66 ALA D N 1
ATOM 7349 C CA . ALA D 1 66 ? 19.220 58.939 40.374 1.00 26.93 66 ALA D CA 1
ATOM 7350 C C . ALA D 1 66 ? 18.291 58.449 39.264 1.00 26.84 66 ALA D C 1
ATOM 7351 O O . ALA D 1 66 ? 18.746 57.832 38.293 1.00 28.02 66 ALA D O 1
ATOM 7353 N N . LEU D 1 67 ? 16.997 58.722 39.408 1.00 24.33 67 LEU D N 1
ATOM 7354 C CA . LEU D 1 67 ? 16.021 58.311 38.405 1.00 22.70 67 LEU D CA 1
ATOM 7355 C C . LEU D 1 67 ? 16.360 58.914 37.038 1.00 22.82 67 LEU D C 1
ATOM 7356 O O . LEU D 1 67 ? 16.192 58.257 36.010 1.00 23.35 67 LEU D O 1
ATOM 7361 N N . ALA D 1 68 ? 16.860 60.148 37.027 1.00 22.04 68 ALA D N 1
ATOM 7362 C CA . ALA D 1 68 ? 17.229 60.811 35.778 1.00 24.21 68 ALA D CA 1
ATOM 7363 C C . ALA D 1 68 ? 18.352 60.077 35.047 1.00 26.00 68 ALA D C 1
ATOM 7364 O O . ALA D 1 68 ? 18.315 59.940 33.832 1.00 24.65 68 ALA D O 1
ATOM 7366 N N . GLN D 1 69 ? 19.358 59.629 35.793 1.00 29.85 69 GLN D N 1
ATOM 7367 C CA . GLN D 1 69 ? 20.491 58.910 35.201 1.00 30.97 69 GLN D CA 1
ATOM 7368 C C . GLN D 1 69 ? 20.007 57.612 34.572 1.00 30.30 69 GLN D C 1
ATOM 7369 O O . GLN D 1 69 ? 20.298 57.331 33.413 1.00 30.59 69 GLN D O 1
ATOM 7375 N N . GLU D 1 70 ? 19.253 56.841 35.352 1.00 30.57 70 GLU D N 1
ATOM 7376 C CA . GLU D 1 70 ? 18.706 55.558 34.928 1.00 30.05 70 GLU D CA 1
ATOM 7377 C C . GLU D 1 70 ? 17.649 55.670 33.838 1.00 29.46 70 GLU D C 1
ATOM 7378 O O . GLU D 1 70 ? 17.256 54.662 33.245 1.00 28.81 70 GLU D O 1
ATOM 7384 N N . ALA D 1 71 ? 17.176 56.881 33.577 1.00 27.68 71 ALA D N 1
ATOM 7385 C CA . ALA D 1 71 ? 16.150 57.065 32.557 1.00 28.79 71 ALA D CA 1
ATOM 7386 C C . ALA D 1 71 ? 16.653 56.646 31.175 1.00 29.67 71 ALA D C 1
ATOM 7387 O O . ALA D 1 71 ? 17.831 56.808 30.859 1.00 29.84 71 ALA D O 1
ATOM 7389 N N . ARG D 1 72 ? 15.757 56.094 30.362 1.00 30.48 72 ARG D N 1
ATOM 7390 C CA . ARG D 1 72 ? 16.121 55.673 29.017 1.00 31.35 72 ARG D CA 1
ATOM 7391 C C . ARG D 1 72 ? 15.860 56.779 28.000 1.00 30.66 72 ARG D C 1
ATOM 7392 O O . ARG D 1 72 ? 15.683 56.521 26.806 1.00 31.87 72 ARG D O 1
ATOM 7400 N N . VAL D 1 73 ? 15.817 58.012 28.492 1.00 27.67 73 VAL D N 1
ATOM 7401 C CA . VAL D 1 73 ? 15.633 59.183 27.643 1.00 26.24 73 VAL D CA 1
ATOM 7402 C C . VAL D 1 73 ? 16.522 60.259 28.237 1.00 26.48 73 VAL D C 1
ATOM 7403 O O . VAL D 1 73 ? 16.932 60.157 29.392 1.00 27.15 73 VAL D O 1
ATOM 7407 N N . PRO D 1 74 ? 16.867 61.285 27.449 1.00 25.18 74 PRO D N 1
ATOM 7408 C CA . PRO D 1 74 ? 17.713 62.338 28.006 1.00 25.13 74 PRO D CA 1
ATOM 7409 C C . PRO D 1 74 ? 16.913 63.064 29.084 1.00 25.41 74 PRO D C 1
ATOM 7410 O O . PRO D 1 74 ? 15.740 63.388 28.875 1.00 25.30 74 PRO D O 1
ATOM 7414 N N . VAL D 1 75 ? 17.533 63.301 30.234 1.00 23.00 75 VAL D N 1
ATOM 7415 C CA . VAL D 1 75 ? 16.858 64.001 31.314 1.00 21.96 75 VAL D CA 1
ATOM 7416 C C . VAL D 1 75 ? 17.768 65.041 31.940 1.00 23.37 75 VAL D C 1
ATOM 7417 O O . VAL D 1 75 ? 18.946 64.783 32.196 1.00 24.88 75 VAL D O 1
ATOM 7421 N N . ALA D 1 76 ? 17.213 66.222 32.178 1.00 24.70 76 ALA D N 1
ATOM 7422 C CA . ALA D 1 76 ? 17.953 67.309 32.803 1.00 25.30 76 ALA D CA 1
ATOM 7423 C C . ALA D 1 76 ? 17.287 67.577 34.150 1.00 26.23 76 ALA D C 1
ATOM 7424 O O . ALA D 1 76 ? 16.085 67.366 34.299 1.00 28.36 76 ALA D O 1
ATOM 7426 N N . VAL D 1 77 ? 18.067 68.020 35.130 1.00 26.72 77 VAL D N 1
ATOM 7427 C CA . VAL D 1 77 ? 17.543 68.325 36.462 1.00 25.93 77 VAL D CA 1
ATOM 7428 C C . VAL D 1 77 ? 17.826 69.808 36.759 1.00 27.19 77 VAL D C 1
ATOM 7429 O O . VAL D 1 77 ? 18.968 70.171 37.037 1.00 26.41 77 VAL D O 1
ATOM 7433 N N . HIS D 1 78 ? 16.785 70.645 36.716 1.00 28.19 78 HIS D N 1
ATOM 7434 C CA . HIS D 1 78 ? 16.931 72.093 36.925 1.00 29.93 78 HIS D CA 1
ATOM 7435 C C . HIS D 1 78 ? 16.474 72.699 38.253 1.00 28.96 78 HIS D C 1
ATOM 7436 O O . HIS D 1 78 ? 15.486 72.271 38.854 1.00 27.06 78 HIS D O 1
ATOM 7443 N N . LEU D 1 79 ? 17.194 73.738 38.672 1.00 30.57 79 LEU D N 1
ATOM 7444 C CA . LEU D 1 79 ? 16.909 74.442 39.920 1.00 32.64 79 LEU D CA 1
ATOM 7445 C C . LEU D 1 79 ? 16.076 75.301 38.965 1.00 34.56 79 LEU D C 1
ATOM 7446 O O . LEU D 1 79 ? 16.425 75.446 37.801 1.00 38.05 79 LEU D O 1
ATOM 7451 N N . ASP D 1 80 ? 14.967 75.851 39.431 1.00 34.18 80 ASP D N 1
ATOM 7452 C CA . ASP D 1 80 ? 14.157 76.720 38.571 1.00 34.92 80 ASP D CA 1
ATOM 7453 C C . ASP D 1 80 ? 13.972 77.884 39.566 1.00 32.82 80 ASP D C 1
ATOM 7454 O O . ASP D 1 80 ? 13.635 77.682 40.732 1.00 32.34 80 ASP D O 1
ATOM 7459 N N . HIS D 1 81 ? 14.193 79.102 39.087 1.00 31.32 81 HIS D N 1
ATOM 7460 C CA . HIS D 1 81 ? 14.020 80.306 39.897 1.00 30.58 81 HIS D CA 1
ATOM 7461 C C . HIS D 1 81 ? 14.786 80.364 41.218 1.00 28.72 81 HIS D C 1
ATOM 7462 O O . HIS D 1 81 ? 14.189 80.543 42.277 1.00 25.75 81 HIS D O 1
ATOM 7469 N N . GLY D 1 82 ? 16.104 80.221 41.155 1.00 27.59 82 GLY D N 1
ATOM 7470 C CA . GLY D 1 82 ? 16.903 80.302 42.364 1.00 27.69 82 GLY D CA 1
ATOM 7471 C C . GLY D 1 82 ? 16.835 81.728 42.881 1.00 29.08 82 GLY D C 1
ATOM 7472 O O . GLY D 1 82 ? 16.835 82.677 42.098 1.00 29.31 82 GLY D O 1
ATOM 7473 N N . SER D 1 83 ? 16.783 81.895 44.195 1.00 28.68 83 SER D N 1
ATOM 7474 C CA . SER D 1 83 ? 16.683 83.231 44.767 1.00 29.38 83 SER D CA 1
ATOM 7475 C C . SER D 1 83 ? 17.999 83.780 45.311 1.00 29.43 83 SER D C 1
ATOM 7476 O O . SER D 1 83 ? 18.071 84.947 45.703 1.00 28.32 83 SER D O 1
ATOM 7479 N N . SER D 1 84 ? 19.041 82.952 45.318 1.00 28.14 84 SER D N 1
ATOM 7480 C CA . SER D 1 84 ? 20.346 83.387 45.814 1.00 28.29 84 SER D CA 1
ATOM 7481 C C . SER D 1 84 ? 21.513 82.582 45.248 1.00 27.27 84 SER D C 1
ATOM 7482 O O . SER D 1 84 ? 21.335 81.491 44.702 1.00 26.84 84 SER D O 1
ATOM 7485 N N . TYR D 1 85 ? 22.712 83.138 45.387 1.00 26.88 85 TYR D N 1
ATOM 7486 C CA . TYR D 1 85 ? 23.932 82.480 44.933 1.00 26.82 85 TYR D CA 1
ATOM 7487 C C . TYR D 1 85 ? 24.135 81.222 45.791 1.00 26.53 85 TYR D C 1
ATOM 7488 O O . TYR D 1 85 ? 24.596 80.199 45.301 1.00 26.59 85 TYR D O 1
ATOM 7497 N N . GLU D 1 86 ? 23.790 81.300 47.074 1.00 27.95 86 GLU D N 1
ATOM 7498 C CA . GLU D 1 86 ? 23.932 80.140 47.953 1.00 30.19 86 GLU D CA 1
ATOM 7499 C C . GLU D 1 86 ? 22.963 79.043 47.504 1.00 30.49 86 GLU D C 1
ATOM 7500 O O . GLU D 1 86 ? 23.286 77.859 47.563 1.00 29.78 86 GLU D O 1
ATOM 7506 N N . SER D 1 87 ? 21.776 79.443 47.058 1.00 29.92 87 SER D N 1
ATOM 7507 C CA . SER D 1 87 ? 20.773 78.484 46.605 1.00 32.24 87 SER D CA 1
ATOM 7508 C C . SER D 1 87 ? 21.315 77.699 45.417 1.00 31.54 87 SER D C 1
ATOM 7509 O O . SER D 1 87 ? 21.092 76.495 45.299 1.00 32.03 87 SER D O 1
ATOM 7512 N N . VAL D 1 88 ? 22.035 78.393 44.545 1.00 31.55 88 VAL D N 1
ATOM 7513 C CA . VAL D 1 88 ? 22.617 77.767 43.371 1.00 30.28 88 VAL D CA 1
ATOM 7514 C C . VAL D 1 88 ? 23.720 76.800 43.782 1.00 29.52 88 VAL D C 1
ATOM 7515 O O . VAL D 1 88 ? 23.829 75.703 43.232 1.00 29.75 88 VAL D O 1
ATOM 7519 N N . LEU D 1 89 ? 24.537 77.213 44.749 1.00 26.68 89 LEU D N 1
ATOM 7520 C CA . LEU D 1 89 ? 25.609 76.359 45.235 1.00 26.01 89 LEU D CA 1
ATOM 7521 C C . LEU D 1 89 ? 24.990 75.041 45.672 1.00 25.10 89 LEU D C 1
ATOM 7522 O O . LEU D 1 89 ? 25.449 73.973 45.272 1.00 23.55 89 LEU D O 1
ATOM 7527 N N . LYS D 1 90 ? 23.938 75.121 46.485 1.00 24.51 90 LYS D N 1
ATOM 7528 C CA . LYS D 1 90 ? 23.258 73.920 46.960 1.00 25.04 90 LYS D CA 1
ATOM 7529 C C . LYS D 1 90 ? 22.820 73.055 45.778 1.00 24.03 90 LYS D C 1
ATOM 7530 O O . LYS D 1 90 ? 22.999 71.835 45.797 1.00 21.94 90 LYS D O 1
ATOM 7536 N N . ALA D 1 91 ? 22.257 73.684 44.747 1.00 22.99 91 ALA D N 1
ATOM 7537 C CA . ALA D 1 91 ? 21.800 72.944 43.566 1.00 23.95 91 ALA D CA 1
ATOM 7538 C C . ALA D 1 91 ? 22.944 72.221 42.862 1.00 23.06 91 ALA D C 1
ATOM 7539 O O . ALA D 1 91 ? 22.766 71.113 42.364 1.00 23.91 91 ALA D O 1
ATOM 7541 N N . LEU D 1 92 ? 24.116 72.849 42.814 1.00 23.42 92 LEU D N 1
ATOM 7542 C CA . LEU D 1 92 ? 25.287 72.233 42.180 1.00 22.12 92 LEU D CA 1
ATOM 7543 C C . LEU D 1 92 ? 25.790 71.090 43.064 1.00 22.29 92 LEU D C 1
ATOM 7544 O O . LEU D 1 92 ? 26.222 70.043 42.569 1.00 22.53 92 LEU D O 1
ATOM 7549 N N . ARG D 1 93 ? 25.715 71.296 44.374 1.00 21.95 93 ARG D N 1
ATOM 7550 C CA . ARG D 1 93 ? 26.137 70.290 45.353 1.00 23.57 93 ARG D CA 1
ATOM 7551 C C . ARG D 1 93 ? 25.253 69.053 45.272 1.00 24.09 93 ARG D C 1
ATOM 7552 O O . ARG D 1 93 ? 25.732 67.934 45.446 1.00 22.31 93 ARG D O 1
ATOM 7560 N N . GLU D 1 94 ? 23.962 69.263 45.017 1.00 25.60 94 GLU D N 1
ATOM 7561 C CA . GLU D 1 94 ? 23.018 68.153 44.933 1.00 27.47 94 GLU D CA 1
ATOM 7562 C C . GLU D 1 94 ? 22.994 67.442 43.577 1.00 25.24 94 GLU D C 1
ATOM 7563 O O . GLU D 1 94 ? 22.127 66.606 43.329 1.00 26.04 94 GLU D O 1
ATOM 7569 N N . GLY D 1 95 ? 23.936 67.779 42.701 1.00 22.64 95 GLY D N 1
ATOM 7570 C CA . GLY D 1 95 ? 24.029 67.105 41.412 1.00 21.57 95 GLY D CA 1
ATOM 7571 C C . GLY D 1 95 ? 23.177 67.614 40.265 1.00 22.90 95 GLY D C 1
ATOM 7572 O O . GLY D 1 95 ? 23.021 66.929 39.247 1.00 20.65 95 GLY D O 1
ATOM 7573 N N . PHE D 1 96 ? 22.625 68.811 40.420 1.00 22.15 96 PHE D N 1
ATOM 7574 C CA . PHE D 1 96 ? 21.791 69.395 39.380 1.00 24.15 96 PHE D CA 1
ATOM 7575 C C . PHE D 1 96 ? 22.628 69.624 38.146 1.00 23.00 96 PHE D C 1
ATOM 7576 O O . PHE D 1 96 ? 23.824 69.883 38.244 1.00 22.89 96 PHE D O 1
ATOM 7584 N N . THR D 1 97 ? 21.990 69.534 36.984 1.00 23.97 97 THR D N 1
ATOM 7585 C CA . THR D 1 97 ? 22.690 69.717 35.726 1.00 25.71 97 THR D CA 1
ATOM 7586 C C . THR D 1 97 ? 22.392 71.058 35.063 1.00 28.64 97 THR D C 1
ATOM 7587 O O . THR D 1 97 ? 22.890 71.344 33.978 1.00 29.01 97 THR D O 1
ATOM 7591 N N . SER D 1 98 ? 21.586 71.877 35.727 1.00 30.37 98 SER D N 1
ATOM 7592 C CA . SER D 1 98 ? 21.244 73.203 35.229 1.00 32.08 98 SER D CA 1
ATOM 7593 C C . SER D 1 98 ? 20.650 74.039 36.352 1.00 30.92 98 SER D C 1
ATOM 7594 O O . SER D 1 98 ? 19.869 73.543 37.162 1.00 30.88 98 SER D O 1
ATOM 7597 N N . VAL D 1 99 ? 21.024 75.310 36.401 1.00 30.46 99 VAL D N 1
ATOM 7598 C CA . VAL D 1 99 ? 20.531 76.202 37.441 1.00 29.45 99 VAL D CA 1
ATOM 7599 C C . VAL D 1 99 ? 20.203 77.579 36.891 1.00 31.05 99 VAL D C 1
ATOM 7600 O O . VAL D 1 99 ? 20.656 77.962 35.808 1.00 30.98 99 VAL D O 1
ATOM 7612 N N . ILE D 1 101 ? 19.222 81.724 38.507 1.00 33.60 101 ILE D N 1
ATOM 7613 C CA . ILE D 1 101 ? 18.954 82.610 39.625 1.00 34.24 101 ILE D CA 1
ATOM 7614 C C . ILE D 1 101 ? 18.020 83.686 39.074 1.00 36.40 101 ILE D C 1
ATOM 7615 O O . ILE D 1 101 ? 18.245 84.232 37.989 1.00 35.68 101 ILE D O 1
ATOM 7620 N N . ASP D 1 102 ? 16.944 83.952 39.804 1.00 38.28 102 ASP D N 1
ATOM 7621 C CA . ASP D 1 102 ? 15.969 84.941 39.375 1.00 40.21 102 ASP D CA 1
ATOM 7622 C C . ASP D 1 102 ? 16.269 86.310 39.971 1.00 40.44 102 ASP D C 1
ATOM 7623 O O . ASP D 1 102 ? 16.032 86.550 41.156 1.00 40.59 102 ASP D O 1
ATOM 7628 N N . LYS D 1 103 ? 16.807 87.198 39.141 1.00 41.05 103 LYS D N 1
ATOM 7629 C CA . LYS D 1 103 ? 17.132 88.553 39.569 1.00 42.02 103 LYS D CA 1
ATOM 7630 C C . LYS D 1 103 ? 16.509 89.578 38.630 1.00 42.28 103 LYS D C 1
ATOM 7631 O O . LYS D 1 103 ? 16.948 90.730 38.571 1.00 42.93 103 LYS D O 1
ATOM 7637 N N . SER D 1 104 ? 15.487 89.153 37.895 1.00 42.49 104 SER D N 1
ATOM 7638 C CA . SER D 1 104 ? 14.802 90.039 36.964 1.00 44.07 104 SER D CA 1
ATOM 7639 C C . SER D 1 104 ? 14.227 91.240 37.712 1.00 44.49 104 SER D C 1
ATOM 7640 O O . SER D 1 104 ? 14.275 92.368 37.220 1.00 44.83 104 SER D O 1
ATOM 7643 N N . HIS D 1 105 ? 13.701 90.993 38.909 1.00 43.93 105 HIS D N 1
ATOM 7644 C CA . HIS D 1 105 ? 13.126 92.051 39.729 1.00 44.42 105 HIS D CA 1
ATOM 7645 C C . HIS D 1 105 ? 14.152 93.132 40.083 1.00 44.37 105 HIS D C 1
ATOM 7646 O O . HIS D 1 105 ? 13.781 94.223 40.510 1.00 43.99 105 HIS D O 1
ATOM 7653 N N . GLU D 1 106 ? 15.436 92.829 39.911 1.00 43.91 106 GLU D N 1
ATOM 7654 C CA . GLU D 1 106 ? 16.501 93.788 40.210 1.00 44.47 106 GLU D CA 1
ATOM 7655 C C . GLU D 1 106 ? 16.794 94.648 38.979 1.00 44.79 106 GLU D C 1
ATOM 7656 O O . GLU D 1 106 ? 16.266 94.386 37.894 1.00 44.58 106 GLU D O 1
ATOM 7662 N N . ASP D 1 107 ? 17.625 95.676 39.140 1.00 43.76 107 ASP D N 1
ATOM 7663 C CA . ASP D 1 107 ? 17.977 96.519 38.000 1.00 43.89 107 ASP D CA 1
ATOM 7664 C C . ASP D 1 107 ? 18.878 95.707 37.067 1.00 42.99 107 ASP D C 1
ATOM 7665 O O . ASP D 1 107 ? 19.485 94.717 37.485 1.00 43.05 107 ASP D O 1
ATOM 7670 N N . PHE D 1 108 ? 18.959 96.126 35.810 1.00 41.85 108 PHE D N 1
ATOM 7671 C CA . PHE D 1 108 ? 19.764 95.435 34.808 1.00 41.28 108 PHE D CA 1
ATOM 7672 C C . PHE D 1 108 ? 21.153 95.053 35.317 1.00 41.50 108 PHE D C 1
ATOM 7673 O O . PHE D 1 108 ? 21.561 93.894 35.231 1.00 40.53 108 PHE D O 1
ATOM 7681 N N . GLU D 1 109 ? 21.879 96.031 35.846 1.00 41.03 109 GLU D N 1
ATOM 7682 C CA . GLU D 1 109 ? 23.220 95.783 36.352 1.00 40.12 109 GLU D CA 1
ATOM 7683 C C . GLU D 1 109 ? 23.258 94.728 37.447 1.00 39.34 109 GLU D C 1
ATOM 7684 O O . GLU D 1 109 ? 24.121 93.851 37.429 1.00 39.17 109 GLU D O 1
ATOM 7690 N N . THR D 1 110 ? 22.338 94.819 38.404 1.00 38.27 110 THR D N 1
ATOM 7691 C CA . THR D 1 110 ? 22.281 93.849 39.492 1.00 36.51 110 THR D CA 1
ATOM 7692 C C . THR D 1 110 ? 22.016 92.471 38.890 1.00 35.78 110 THR D C 1
ATOM 7693 O O . THR D 1 110 ? 22.695 91.499 39.213 1.00 35.46 110 THR D O 1
ATOM 7697 N N . ASN D 1 111 ? 21.029 92.403 38.004 1.00 34.84 111 ASN D N 1
ATOM 7698 C CA . ASN D 1 111 ? 20.671 91.150 37.354 1.00 33.67 111 ASN D CA 1
ATOM 7699 C C . ASN D 1 111 ? 21.909 90.547 36.700 1.00 33.69 111 ASN D C 1
ATOM 7700 O O . ASN D 1 111 ? 22.251 89.391 36.943 1.00 32.94 111 ASN D O 1
ATOM 7705 N N . VAL D 1 112 ? 22.586 91.347 35.882 1.00 33.86 112 VAL D N 1
ATOM 7706 C CA . VAL D 1 112 ? 23.788 90.900 35.186 1.00 34.07 112 VAL D CA 1
ATOM 7707 C C . VAL D 1 112 ? 24.892 90.439 36.136 1.00 34.67 112 VAL D C 1
ATOM 7708 O O . VAL D 1 112 ? 25.541 89.426 35.883 1.00 35.06 112 VAL D O 1
ATOM 7712 N N . ARG D 1 113 ? 25.109 91.175 37.222 1.00 34.85 113 ARG D N 1
ATOM 7713 C CA . ARG D 1 113 ? 26.144 90.805 38.180 1.00 36.23 113 ARG D CA 1
ATOM 7714 C C . ARG D 1 113 ? 25.799 89.473 38.836 1.00 35.56 113 ARG D C 1
ATOM 7715 O O . ARG D 1 113 ? 26.608 88.543 38.845 1.00 35.21 113 ARG D O 1
ATOM 7723 N N . GLU D 1 114 ? 24.593 89.396 39.387 1.00 35.40 114 GLU D N 1
ATOM 7724 C CA . GLU D 1 114 ? 24.123 88.187 40.050 1.00 35.53 114 GLU D CA 1
ATOM 7725 C C . GLU D 1 114 ? 24.182 86.983 39.111 1.00 34.97 114 GLU D C 1
ATOM 7726 O O . GLU D 1 114 ? 24.725 85.934 39.465 1.00 34.03 114 GLU D O 1
ATOM 7732 N N . THR D 1 115 ? 23.631 87.145 37.911 1.00 34.65 115 THR D N 1
ATOM 7733 C CA . THR D 1 115 ? 23.604 86.074 36.921 1.00 34.64 115 THR D CA 1
ATOM 7734 C C . THR D 1 115 ? 24.981 85.656 36.436 1.00 36.06 115 THR D C 1
ATOM 7735 O O . THR D 1 115 ? 25.252 84.468 36.259 1.00 36.53 115 THR D O 1
ATOM 7739 N N . LYS D 1 116 ? 25.848 86.632 36.210 1.00 36.95 116 LYS D N 1
ATOM 7740 C CA . LYS D 1 116 ? 27.188 86.333 35.741 1.00 37.01 116 LYS D CA 1
ATOM 7741 C C . LYS D 1 116 ? 27.939 85.519 36.784 1.00 35.74 116 LYS D C 1
ATOM 7742 O O . LYS D 1 116 ? 28.727 84.641 36.440 1.00 34.10 116 LYS D O 1
ATOM 7748 N N . ARG D 1 117 ? 27.685 85.810 38.057 1.00 34.67 117 ARG D N 1
ATOM 7749 C CA . ARG D 1 117 ? 28.352 85.100 39.144 1.00 34.58 117 ARG D CA 1
ATOM 7750 C C . ARG D 1 117 ? 27.843 83.662 39.260 1.00 34.36 117 ARG D C 1
ATOM 7751 O O . ARG D 1 117 ? 28.528 82.794 39.805 1.00 35.42 117 ARG D O 1
ATOM 7759 N N . VAL D 1 118 ? 26.633 83.421 38.765 1.00 31.94 118 VAL D N 1
ATOM 7760 C CA . VAL D 1 118 ? 26.053 82.087 38.798 1.00 30.18 118 VAL D CA 1
ATOM 7761 C C . VAL D 1 118 ? 26.594 81.292 37.617 1.00 30.68 118 VAL D C 1
ATOM 7762 O O . VAL D 1 118 ? 26.890 80.102 37.740 1.00 29.24 118 VAL D O 1
ATOM 7766 N N . VAL D 1 119 ? 26.711 81.962 36.473 1.00 30.48 119 VAL D N 1
ATOM 7767 C CA . VAL D 1 119 ? 27.210 81.333 35.260 1.00 31.41 119 VAL D CA 1
ATOM 7768 C C . VAL D 1 119 ? 28.638 80.841 35.471 1.00 30.79 119 VAL D C 1
ATOM 7769 O O . VAL D 1 119 ? 29.010 79.775 34.987 1.00 30.56 119 VAL D O 1
ATOM 7773 N N . GLU D 1 120 ? 29.423 81.625 36.207 1.00 30.42 120 GLU D N 1
ATOM 7774 C CA . GLU D 1 120 ? 30.815 81.294 36.502 1.00 30.45 120 GLU D CA 1
ATOM 7775 C C . GLU D 1 120 ? 30.980 80.058 37.374 1.00 29.51 120 GLU D C 1
ATOM 7776 O O . GLU D 1 120 ? 31.890 79.253 37.149 1.00 29.00 120 GLU D O 1
ATOM 7782 N N . ALA D 1 121 ? 30.118 79.919 38.381 1.00 28.03 121 ALA D N 1
ATOM 7783 C CA . ALA D 1 121 ? 30.179 78.770 39.287 1.00 26.57 121 ALA D CA 1
ATOM 7784 C C . ALA D 1 121 ? 29.638 77.505 38.629 1.00 25.47 121 ALA D C 1
ATOM 7785 O O . ALA D 1 121 ? 30.229 76.433 38.750 1.00 26.71 121 ALA D O 1
ATOM 7787 N N . ALA D 1 122 ? 28.510 77.631 37.939 1.00 24.87 122 ALA D N 1
ATOM 7788 C CA . ALA D 1 122 ? 27.894 76.488 37.270 1.00 24.11 122 ALA D CA 1
ATOM 7789 C C . ALA D 1 122 ? 28.792 75.971 36.154 1.00 24.28 122 ALA D C 1
ATOM 7790 O O . ALA D 1 122 ? 29.065 74.779 36.071 1.00 24.18 122 ALA D O 1
ATOM 7792 N N . HIS D 1 123 ? 29.241 76.868 35.284 1.00 24.95 123 HIS D N 1
ATOM 7793 C CA . HIS D 1 123 ? 30.112 76.454 34.192 1.00 25.68 123 HIS D CA 1
ATOM 7794 C C . HIS D 1 123 ? 31.359 75.759 34.734 1.00 25.72 123 HIS D C 1
ATOM 7795 O O . HIS D 1 123 ? 31.792 74.744 34.200 1.00 28.26 123 HIS D O 1
ATOM 7802 N N . ALA D 1 124 ? 31.912 76.286 35.820 1.00 25.48 124 ALA D N 1
ATOM 7803 C CA . ALA D 1 124 ? 33.107 75.708 36.420 1.00 25.38 124 ALA D CA 1
ATOM 7804 C C . ALA D 1 124 ? 32.940 74.221 36.708 1.00 26.56 124 ALA D C 1
ATOM 7805 O O . ALA D 1 124 ? 33.931 73.503 36.833 1.00 25.33 124 ALA D O 1
ATOM 7807 N N . VAL D 1 125 ? 31.691 73.762 36.806 1.00 26.24 125 VAL D N 1
ATOM 7808 C CA . VAL D 1 125 ? 31.416 72.358 37.090 1.00 25.14 125 VAL D CA 1
ATOM 7809 C C . VAL D 1 125 ? 30.597 71.662 35.995 1.00 24.90 125 VAL D C 1
ATOM 7810 O O . VAL D 1 125 ? 30.025 70.603 36.229 1.00 24.27 125 VAL D O 1
ATOM 7814 N N . GLY D 1 126 ? 30.536 72.258 34.807 1.00 24.66 126 GLY D N 1
ATOM 7815 C CA . GLY D 1 126 ? 29.787 71.651 33.710 1.00 25.49 126 GLY D CA 1
ATOM 7816 C C . GLY D 1 126 ? 28.264 71.753 33.759 1.00 25.97 126 GLY D C 1
ATOM 7817 O O . GLY D 1 126 ? 27.554 70.983 33.114 1.00 24.37 126 GLY D O 1
ATOM 7818 N N . VAL D 1 127 ? 27.748 72.705 34.523 1.00 26.39 127 VAL D N 1
ATOM 7819 C CA . VAL D 1 127 ? 26.308 72.882 34.626 1.00 25.35 127 VAL D CA 1
ATOM 7820 C C . VAL D 1 127 ? 25.922 74.154 33.873 1.00 25.70 127 VAL D C 1
ATOM 7821 O O . VAL D 1 127 ? 26.602 75.178 33.983 1.00 26.15 127 VAL D O 1
ATOM 7825 N N . THR D 1 128 ? 24.841 74.086 33.103 1.00 25.02 128 THR D N 1
ATOM 7826 C CA . THR D 1 128 ? 24.389 75.240 32.326 1.00 25.72 128 THR D CA 1
ATOM 7827 C C . THR D 1 128 ? 23.434 76.139 33.115 1.00 25.55 128 THR D C 1
ATOM 7828 O O . THR D 1 128 ? 22.892 75.734 34.145 1.00 22.81 128 THR D O 1
ATOM 7832 N N . VAL D 1 129 ? 23.228 77.367 32.645 1.00 25.75 129 VAL D N 1
ATOM 7833 C CA . VAL D 1 129 ? 22.345 78.266 33.374 1.00 25.32 129 VAL D CA 1
ATOM 7834 C C . VAL D 1 129 ? 21.276 78.987 32.545 1.00 26.35 129 VAL D C 1
ATOM 7835 O O . VAL D 1 129 ? 21.501 79.405 31.409 1.00 25.70 129 VAL D O 1
ATOM 7839 N N . GLU D 1 130 ? 20.104 79.126 33.147 1.00 29.03 130 GLU D N 1
ATOM 7840 C CA . GLU D 1 130 ? 18.991 79.821 32.527 1.00 30.91 130 GLU D CA 1
ATOM 7841 C C . GLU D 1 130 ? 18.981 81.205 33.160 1.00 31.57 130 GLU D C 1
ATOM 7842 O O . GLU D 1 130 ? 19.187 81.344 34.369 1.00 30.36 130 GLU D O 1
ATOM 7848 N N . ALA D 1 131 ? 18.753 82.225 32.345 1.00 32.67 131 ALA D N 1
ATOM 7849 C CA . ALA D 1 131 ? 18.715 83.594 32.832 1.00 34.65 131 ALA D CA 1
ATOM 7850 C C . ALA D 1 131 ? 17.336 84.173 32.529 1.00 36.65 131 ALA D C 1
ATOM 7851 O O . ALA D 1 131 ? 16.742 83.850 31.498 1.00 36.95 131 ALA D O 1
ATOM 7853 N N . GLU D 1 132 ? 16.823 85.010 33.432 1.00 39.10 132 GLU D N 1
ATOM 7854 C CA . GLU D 1 132 ? 15.502 85.616 33.257 1.00 42.91 132 GLU D CA 1
ATOM 7855 C C . GLU D 1 132 ? 15.623 87.139 33.196 1.00 45.33 132 GLU D C 1
ATOM 7856 O O . GLU D 1 132 ? 16.369 87.759 33.963 1.00 44.57 132 GLU D O 1
ATOM 7862 N N . LEU D 1 133 ? 14.888 87.730 32.263 1.00 48.36 133 LEU D N 1
ATOM 7863 C CA . LEU D 1 133 ? 14.876 89.174 32.077 1.00 51.26 133 LEU D CA 1
ATOM 7864 C C . LEU D 1 133 ? 13.438 89.586 31.790 1.00 53.53 133 LEU D C 1
ATOM 7865 O O . LEU D 1 133 ? 12.926 89.321 30.707 1.00 53.46 133 LEU D O 1
ATOM 7870 N N . GLY D 1 134 ? 12.788 90.219 32.761 1.00 57.22 134 GLY D N 1
ATOM 7871 C CA . GLY D 1 134 ? 11.409 90.641 32.574 1.00 61.70 134 GLY D CA 1
ATOM 7872 C C . GLY D 1 134 ? 10.521 90.269 33.750 1.00 65.52 134 GLY D C 1
ATOM 7873 O O . GLY D 1 134 ? 11.021 89.906 34.816 1.00 66.54 134 GLY D O 1
ATOM 7874 N N . ARG D 1 135 ? 9.205 90.355 33.559 1.00 67.99 135 ARG D N 1
ATOM 7875 C CA . ARG D 1 135 ? 8.250 90.030 34.616 1.00 70.80 135 ARG D CA 1
ATOM 7876 C C . ARG D 1 135 ? 7.166 89.055 34.150 1.00 71.92 135 ARG D C 1
ATOM 7877 O O . ARG D 1 135 ? 6.523 89.276 33.120 1.00 72.23 135 ARG D O 1
ATOM 7885 N N . LEU D 1 136 ? 6.965 87.984 34.918 1.00 72.16 136 LEU D N 1
ATOM 7886 C CA . LEU D 1 136 ? 5.955 86.977 34.592 1.00 72.54 136 LEU D CA 1
ATOM 7887 C C . LEU D 1 136 ? 4.574 87.412 35.074 1.00 72.52 136 LEU D C 1
ATOM 7888 O O . LEU D 1 136 ? 4.387 88.544 35.522 1.00 72.41 136 LEU D O 1
ATOM 7893 N N . LEU D 1 152 ? 7.486 94.549 29.930 1.00 51.71 152 LEU D N 1
ATOM 7894 C CA . LEU D 1 152 ? 7.889 93.350 29.202 1.00 51.89 152 LEU D CA 1
ATOM 7895 C C . LEU D 1 152 ? 9.383 93.329 28.898 1.00 51.94 152 LEU D C 1
ATOM 7896 O O . LEU D 1 152 ? 10.150 94.138 29.426 1.00 52.74 152 LEU D O 1
ATOM 7901 N N . THR D 1 153 ? 9.786 92.400 28.035 1.00 51.34 153 THR D N 1
ATOM 7902 C CA . THR D 1 153 ? 11.189 92.245 27.664 1.00 51.08 153 THR D CA 1
ATOM 7903 C C . THR D 1 153 ? 11.549 92.853 26.309 1.00 50.97 153 THR D C 1
ATOM 7904 O O . THR D 1 153 ? 10.884 92.600 25.303 1.00 50.33 153 THR D O 1
ATOM 7908 N N . ASN D 1 154 ? 12.615 93.645 26.290 1.00 51.60 154 ASN D N 1
ATOM 7909 C CA . ASN D 1 154 ? 13.080 94.266 25.058 1.00 53.07 154 ASN D CA 1
ATOM 7910 C C . ASN D 1 154 ? 14.070 93.336 24.359 1.00 53.86 154 ASN D C 1
ATOM 7911 O O . ASN D 1 154 ? 15.070 92.919 24.944 1.00 54.15 154 ASN D O 1
ATOM 7916 N N . PRO D 1 155 ? 13.803 93.007 23.089 1.00 54.21 155 PRO D N 1
ATOM 7917 C CA . PRO D 1 155 ? 14.658 92.122 22.296 1.00 55.01 155 PRO D CA 1
ATOM 7918 C C . PRO D 1 155 ? 16.128 92.507 22.282 1.00 55.77 155 PRO D C 1
ATOM 7919 O O . PRO D 1 155 ? 16.994 91.642 22.183 1.00 56.00 155 PRO D O 1
ATOM 7923 N N . GLU D 1 156 ? 16.411 93.800 22.390 1.00 56.92 156 GLU D N 1
ATOM 7924 C CA . GLU D 1 156 ? 17.788 94.274 22.378 1.00 57.38 156 GLU D CA 1
ATOM 7925 C C . GLU D 1 156 ? 18.443 94.141 23.744 1.00 56.70 156 GLU D C 1
ATOM 7926 O O . GLU D 1 156 ? 19.633 93.844 23.843 1.00 55.95 156 GLU D O 1
ATOM 7932 N N . GLU D 1 157 ? 17.665 94.358 24.799 1.00 56.69 157 GLU D N 1
ATOM 7933 C CA . GLU D 1 157 ? 18.191 94.236 26.155 1.00 57.21 157 GLU D CA 1
ATOM 7934 C C . GLU D 1 157 ? 18.637 92.796 26.400 1.00 56.18 157 GLU D C 1
ATOM 7935 O O . GLU D 1 157 ? 19.607 92.543 27.121 1.00 55.47 157 GLU D O 1
ATOM 7941 N N . ALA D 1 158 ? 17.911 91.858 25.795 1.00 54.53 158 ALA D N 1
ATOM 7942 C CA . ALA D 1 158 ? 18.214 90.442 25.930 1.00 53.11 158 ALA D CA 1
ATOM 7943 C C . ALA D 1 158 ? 19.595 90.163 25.362 1.00 52.28 158 ALA D C 1
ATOM 7944 O O . ALA D 1 158 ? 20.475 89.668 26.068 1.00 52.01 158 ALA D O 1
ATOM 7946 N N . ARG D 1 159 ? 19.777 90.488 24.085 1.00 51.16 159 ARG D N 1
ATOM 7947 C CA . ARG D 1 159 ? 21.050 90.276 23.407 1.00 50.11 159 ARG D CA 1
ATOM 7948 C C . ARG D 1 159 ? 22.211 90.756 24.268 1.00 48.86 159 ARG D C 1
ATOM 7949 O O . ARG D 1 159 ? 23.181 90.032 24.491 1.00 48.48 159 ARG D O 1
ATOM 7957 N N . ILE D 1 160 ? 22.105 91.984 24.754 1.00 47.66 160 ILE D N 1
ATOM 7958 C CA . ILE D 1 160 ? 23.145 92.548 25.596 1.00 46.48 160 ILE D CA 1
ATOM 7959 C C . ILE D 1 160 ? 23.258 91.763 26.894 1.00 45.83 160 ILE D C 1
ATOM 7960 O O . ILE D 1 160 ? 24.362 91.454 27.356 1.00 45.44 160 ILE D O 1
ATOM 7965 N N . PHE D 1 161 ? 22.106 91.452 27.480 1.00 44.09 161 PHE D N 1
ATOM 7966 C CA . PHE D 1 161 ? 22.061 90.717 28.735 1.00 42.70 161 PHE D CA 1
ATOM 7967 C C . PHE D 1 161 ? 22.775 89.387 28.588 1.00 42.53 161 PHE D C 1
ATOM 7968 O O . PHE D 1 161 ? 23.586 89.000 29.437 1.00 41.41 161 PHE D O 1
ATOM 7984 N N . GLU D 1 163 ? 24.998 88.464 26.171 1.00 44.29 163 GLU D N 1
ATOM 7985 C CA . GLU D 1 163 ? 26.421 88.587 25.873 1.00 46.86 163 GLU D CA 1
ATOM 7986 C C . GLU D 1 163 ? 27.232 88.978 27.107 1.00 47.12 163 GLU D C 1
ATOM 7987 O O . GLU D 1 163 ? 28.395 88.607 27.227 1.00 48.43 163 GLU D O 1
ATOM 7993 N N . ARG D 1 164 ? 26.624 89.721 28.026 1.00 47.65 164 ARG D N 1
ATOM 7994 C CA . ARG D 1 164 ? 27.324 90.127 29.239 1.00 48.64 164 ARG D CA 1
ATOM 7995 C C . ARG D 1 164 ? 27.449 88.942 30.199 1.00 47.93 164 ARG D C 1
ATOM 7996 O O . ARG D 1 164 ? 28.536 88.654 30.697 1.00 47.56 164 ARG D O 1
ATOM 8004 N N . THR D 1 165 ? 26.330 88.266 30.458 1.00 46.44 165 THR D N 1
ATOM 8005 C CA . THR D 1 165 ? 26.308 87.100 31.340 1.00 45.11 165 THR D CA 1
ATOM 8006 C C . THR D 1 165 ? 26.253 85.880 30.429 1.00 44.51 165 THR D C 1
ATOM 8007 O O . THR D 1 165 ? 25.210 85.594 29.845 1.00 46.00 165 THR D O 1
ATOM 8011 N N . GLY D 1 166 ? 27.363 85.165 30.304 1.00 40.94 166 GLY D N 1
ATOM 8012 C CA . GLY D 1 166 ? 27.389 84.005 29.432 1.00 39.84 166 GLY D CA 1
ATOM 8013 C C . GLY D 1 166 ? 26.377 82.904 29.707 1.00 37.69 166 GLY D C 1
ATOM 8014 O O . GLY D 1 166 ? 26.719 81.726 29.635 1.00 38.09 166 GLY D O 1
ATOM 8015 N N . ALA D 1 167 ? 25.135 83.268 30.014 1.00 35.86 167 ALA D N 1
ATOM 8016 C CA . ALA D 1 167 ? 24.096 82.277 30.286 1.00 35.48 167 ALA D CA 1
ATOM 8017 C C . ALA D 1 167 ? 23.952 81.343 29.092 1.00 34.46 167 ALA D C 1
ATOM 8018 O O . ALA D 1 167 ? 24.476 81.622 28.013 1.00 34.81 167 ALA D O 1
ATOM 8020 N N . ASP D 1 168 ? 23.238 80.239 29.276 1.00 33.34 168 ASP D N 1
ATOM 8021 C CA . ASP D 1 168 ? 23.064 79.278 28.190 1.00 31.53 168 ASP D CA 1
ATOM 8022 C C . ASP D 1 168 ? 21.701 79.350 27.499 1.00 30.21 168 ASP D C 1
ATOM 8023 O O . ASP D 1 168 ? 21.600 79.135 26.296 1.00 29.54 168 ASP D O 1
ATOM 8028 N N . TYR D 1 169 ? 20.652 79.634 28.262 1.00 30.77 169 TYR D N 1
ATOM 8029 C CA . TYR D 1 169 ? 19.315 79.782 27.696 1.00 31.27 169 TYR D CA 1
ATOM 8030 C C . TYR D 1 169 ? 18.615 80.923 28.427 1.00 32.47 169 TYR D C 1
ATOM 8031 O O . TYR D 1 169 ? 18.942 81.236 29.576 1.00 31.72 169 TYR D O 1
ATOM 8040 N N . LEU D 1 170 ? 17.661 81.551 27.751 1.00 33.74 170 LEU D N 1
ATOM 8041 C CA . LEU D 1 170 ? 16.957 82.700 28.308 1.00 34.16 170 LEU D CA 1
ATOM 8042 C C . LEU D 1 170 ? 15.438 82.588 28.361 1.00 33.66 170 LEU D C 1
ATOM 8043 O O . LEU D 1 170 ? 14.798 82.139 27.409 1.00 33.08 170 LEU D O 1
ATOM 8048 N N . ALA D 1 171 ? 14.876 83.008 29.490 1.00 34.91 171 ALA D N 1
ATOM 8049 C CA . ALA D 1 171 ? 13.430 83.004 29.699 1.00 37.51 171 ALA D CA 1
ATOM 8050 C C . ALA D 1 171 ? 12.987 84.445 29.516 1.00 38.66 171 ALA D C 1
ATOM 8051 O O . ALA D 1 171 ? 13.509 85.350 30.166 1.00 38.60 171 ALA D O 1
ATOM 8053 N N . VAL D 1 172 ? 12.025 84.663 28.634 1.00 40.32 172 VAL D N 1
ATOM 8054 C CA . VAL D 1 172 ? 11.571 86.014 28.368 1.00 42.08 172 VAL D CA 1
ATOM 8055 C C . VAL D 1 172 ? 10.143 86.302 28.807 1.00 43.52 172 VAL D C 1
ATOM 8056 O O . VAL D 1 172 ? 9.298 85.409 28.830 1.00 43.63 172 VAL D O 1
ATOM 8060 N N . ALA D 1 173 ? 9.892 87.562 29.161 1.00 45.08 173 ALA D N 1
ATOM 8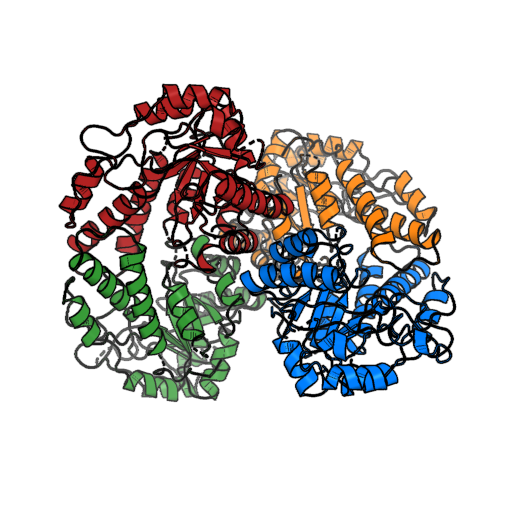061 C CA . ALA D 1 173 ? 8.564 88.010 29.563 1.00 46.75 173 ALA D CA 1
ATOM 8062 C C . ALA D 1 173 ? 7.857 88.397 28.269 1.00 47.58 173 ALA D C 1
ATOM 8063 O O . ALA D 1 173 ? 8.179 89.412 27.654 1.00 47.27 173 ALA D O 1
ATOM 8065 N N . ILE D 1 174 ? 6.901 87.568 27.864 1.00 49.82 174 ILE D N 1
ATOM 8066 C CA . ILE D 1 174 ? 6.155 87.771 26.633 1.00 51.74 174 ILE D CA 1
ATOM 8067 C C . ILE D 1 174 ? 4.677 88.042 26.880 1.00 53.49 174 ILE D C 1
ATOM 8068 O O . ILE D 1 174 ? 3.962 88.482 25.981 1.00 53.37 174 ILE D O 1
ATOM 8073 N N . GLY D 1 175 ? 4.220 87.781 28.099 1.00 55.44 175 GLY D N 1
ATOM 8074 C CA . GLY D 1 175 ? 2.825 88.017 28.411 1.00 58.92 175 GLY D CA 1
ATOM 8075 C C . GLY D 1 175 ? 2.213 86.971 29.319 1.00 61.86 175 GLY D C 1
ATOM 8076 O O . GLY D 1 175 ? 1.035 87.062 29.661 1.00 62.47 175 GLY D O 1
ATOM 8077 N N . THR D 1 176 ? 3.001 85.973 29.707 1.00 63.85 176 THR D N 1
ATOM 8078 C CA . THR D 1 176 ? 2.504 84.925 30.590 1.00 66.75 176 THR D CA 1
ATOM 8079 C C . THR D 1 176 ? 2.727 85.342 32.035 1.00 69.53 176 THR D C 1
ATOM 8080 O O . THR D 1 176 ? 3.226 86.432 32.305 1.00 70.06 176 THR D O 1
ATOM 8084 N N . SER D 1 177 ? 2.358 84.462 32.960 1.00 72.86 177 SER D N 1
ATOM 8085 C CA . SER D 1 177 ? 2.513 84.719 34.388 1.00 75.78 177 SER D CA 1
ATOM 8086 C C . SER D 1 177 ? 2.184 83.448 35.162 1.00 78.75 177 SER D C 1
ATOM 8087 O O . SER D 1 177 ? 1.089 82.897 35.030 1.00 79.29 177 SER D O 1
ATOM 8090 N N . HIS D 1 178 ? 3.137 82.983 35.964 1.00 81.81 178 HIS D N 1
ATOM 8091 C CA . HIS D 1 178 ? 2.950 81.771 36.753 1.00 84.98 178 HIS D CA 1
ATOM 8092 C C . HIS D 1 178 ? 1.778 81.865 37.729 1.00 85.90 178 HIS D C 1
ATOM 8093 O O . HIS D 1 178 ? 1.853 82.561 38.742 1.00 86.14 178 HIS D O 1
ATOM 8100 N N . GLY D 1 179 ? 0.697 81.154 37.417 1.00 86.79 179 GLY D N 1
ATOM 8101 C CA . GLY D 1 179 ? -0.473 81.168 38.276 1.00 87.20 179 GLY D CA 1
ATOM 8102 C C . GLY D 1 179 ? -1.698 80.561 37.619 1.00 87.80 179 GLY D C 1
ATOM 8103 O O . GLY D 1 179 ? -1.669 80.202 36.441 1.00 87.84 179 GLY D O 1
ATOM 8104 N N . ALA D 1 180 ? -2.779 80.446 38.386 1.00 88.26 180 ALA D N 1
ATOM 8105 C CA . ALA D 1 180 ? -4.027 79.883 37.882 1.00 88.66 180 ALA D CA 1
ATOM 8106 C C . ALA D 1 180 ? -4.923 80.965 37.276 1.00 88.74 180 ALA D C 1
ATOM 8107 O O . ALA D 1 180 ? -6.038 80.681 36.833 1.00 88.55 180 ALA D O 1
ATOM 8109 N N . TYR D 1 181 ? -4.431 82.203 37.265 1.00 88.86 181 TYR D N 1
ATOM 8110 C CA . TYR D 1 181 ? -5.175 83.332 36.705 1.00 88.74 181 TYR D CA 1
ATOM 8111 C C . TYR D 1 181 ? -4.232 84.217 35.886 1.00 87.77 181 TYR D C 1
ATOM 8112 O O . TYR D 1 181 ? -3.692 85.200 36.394 1.00 87.22 181 TYR D O 1
ATOM 8121 N N . LYS D 1 182 ? -4.042 83.864 34.618 1.00 87.08 182 LYS D N 1
ATOM 8122 C CA . LYS D 1 182 ? -3.156 84.615 33.733 1.00 86.67 182 LYS D CA 1
ATOM 8123 C C . LYS D 1 182 ? -3.938 85.614 32.877 1.00 87.23 182 LYS D C 1
ATOM 8124 O O . LYS D 1 182 ? -3.660 85.776 31.687 1.00 87.21 182 LYS D O 1
ATOM 8130 N N . GLY D 1 183 ? -4.913 86.280 33.491 1.00 87.89 183 GLY D N 1
ATOM 8131 C CA . GLY D 1 183 ? -5.724 87.251 32.773 1.00 88.26 183 GLY D CA 1
ATOM 8132 C C . GLY D 1 183 ? -7.205 86.934 32.868 1.00 88.47 183 GLY D C 1
ATOM 8133 O O . GLY D 1 183 ? -7.623 86.156 33.727 1.00 88.68 183 GLY D O 1
ATOM 8134 N N . LYS D 1 184 ? -8.006 87.537 31.994 1.00 88.70 184 LYS D N 1
ATOM 8135 C CA . LYS D 1 184 ? -9.446 87.292 31.992 1.00 89.00 184 LYS D CA 1
ATOM 8136 C C . LYS D 1 184 ? -9.878 86.512 30.750 1.00 88.76 184 LYS D C 1
ATOM 8137 O O . LYS D 1 184 ? -10.086 85.300 30.812 1.00 88.71 184 LYS D O 1
ATOM 8143 N N . GLY D 1 185 ? -10.011 87.204 29.625 1.00 88.75 185 GLY D N 1
ATOM 8144 C CA . GLY D 1 185 ? -10.415 86.533 28.404 1.00 88.50 185 GLY D CA 1
ATOM 8145 C C . GLY D 1 185 ? -9.391 85.500 27.976 1.00 88.37 185 GLY D C 1
ATOM 8146 O O . GLY D 1 185 ? -9.621 84.296 28.086 1.00 88.55 185 GLY D O 1
ATOM 8147 N N . ARG D 1 186 ? -8.252 85.980 27.490 1.00 87.92 186 ARG D N 1
ATOM 8148 C CA . ARG D 1 186 ? -7.168 85.116 27.035 1.00 87.30 186 ARG D CA 1
ATOM 8149 C C . ARG D 1 186 ? -5.846 85.777 27.431 1.00 86.63 186 ARG D C 1
ATOM 8150 O O . ARG D 1 186 ? -5.710 86.998 27.351 1.00 87.06 186 ARG D O 1
ATOM 8158 N N . PRO D 1 187 ? -4.862 84.982 27.882 1.00 85.37 187 PRO D N 1
ATOM 8159 C CA . PRO D 1 187 ? -3.565 85.541 28.279 1.00 83.83 187 PRO D CA 1
ATOM 8160 C C . PRO D 1 187 ? -2.802 86.049 27.060 1.00 81.85 187 PRO D C 1
ATOM 8161 O O . PRO D 1 187 ? -2.893 85.469 25.979 1.00 81.79 187 PRO D O 1
ATOM 8165 N N . PHE D 1 188 ? -2.048 87.127 27.237 1.00 79.99 188 PHE D N 1
ATOM 8166 C CA . PHE D 1 188 ? -1.295 87.711 26.136 1.00 77.59 188 PHE D CA 1
ATOM 8167 C C . PHE D 1 188 ? 0.023 87.002 25.823 1.00 75.30 188 PHE D C 1
ATOM 8168 O O . PHE D 1 188 ? 0.783 86.643 26.722 1.00 75.33 188 PHE D O 1
ATOM 8176 N N . ILE D 1 189 ? 0.277 86.803 24.533 1.00 72.19 189 ILE D N 1
ATOM 8177 C CA . ILE D 1 189 ? 1.499 86.157 24.062 1.00 68.65 189 ILE D CA 1
ATOM 8178 C C . ILE D 1 189 ? 2.025 86.941 22.864 1.00 66.02 189 ILE D C 1
ATOM 8179 O O . ILE D 1 189 ? 1.695 86.643 21.715 1.00 65.58 189 ILE D O 1
ATOM 8184 N N . ASP D 1 190 ? 2.845 87.946 23.152 1.00 62.59 190 ASP D N 1
ATOM 8185 C CA . ASP D 1 190 ? 3.429 88.818 22.137 1.00 59.13 190 ASP D CA 1
ATOM 8186 C C . ASP D 1 190 ? 4.360 88.078 21.179 1.00 58.36 190 ASP D C 1
ATOM 8187 O O . ASP D 1 190 ? 5.578 88.160 21.306 1.00 57.98 190 ASP D O 1
ATOM 8192 N N . HIS D 1 191 ? 3.790 87.370 20.211 1.00 57.27 191 HIS D N 1
ATOM 8193 C CA . HIS D 1 191 ? 4.596 86.630 19.249 1.00 57.52 191 HIS D CA 1
ATOM 8194 C C . HIS D 1 191 ? 5.607 87.504 18.507 1.00 57.07 191 HIS D C 1
ATOM 8195 O O . HIS D 1 191 ? 6.739 87.082 18.268 1.00 57.19 191 HIS D O 1
ATOM 8202 N N . PRO D 1 192 ? 5.213 88.731 18.123 1.00 56.83 192 PRO D N 1
ATOM 8203 C CA . PRO D 1 192 ? 6.156 89.603 17.414 1.00 56.04 192 PRO D CA 1
ATOM 8204 C C . PRO D 1 192 ? 7.391 89.866 18.273 1.00 54.93 192 PRO D C 1
ATOM 8205 O O . PRO D 1 192 ? 8.519 89.867 17.783 1.00 53.85 192 PRO D O 1
ATOM 8209 N N . ARG D 1 193 ? 7.155 90.088 19.563 1.00 54.03 193 ARG D N 1
ATOM 8210 C CA . ARG D 1 193 ? 8.224 90.353 20.517 1.00 53.49 193 ARG D CA 1
ATOM 8211 C C . ARG D 1 193 ? 9.141 89.133 20.608 1.00 53.60 193 ARG D C 1
ATOM 8212 O O . ARG D 1 193 ? 10.351 89.264 20.796 1.00 53.73 193 ARG D O 1
ATOM 8220 N N . LEU D 1 194 ? 8.553 87.946 20.475 1.00 52.87 194 LEU D N 1
ATOM 8221 C CA . LEU D 1 194 ? 9.315 86.703 20.539 1.00 52.19 194 LEU D CA 1
ATOM 8222 C C . LEU D 1 194 ? 10.231 86.583 19.329 1.00 51.60 194 LEU D C 1
ATOM 8223 O O . LEU D 1 194 ? 11.425 86.331 19.469 1.00 51.01 194 LEU D O 1
ATOM 8228 N N . ALA D 1 195 ? 9.668 86.766 18.141 1.00 51.80 195 ALA D N 1
ATOM 8229 C CA . ALA D 1 195 ? 10.456 86.683 16.918 1.00 52.32 195 ALA D CA 1
ATOM 8230 C C . ALA D 1 195 ? 11.614 87.675 16.976 1.00 52.63 195 ALA D C 1
ATOM 8231 O O . ALA D 1 195 ? 12.749 87.331 16.643 1.00 52.27 195 ALA D O 1
ATOM 8233 N N . ARG D 1 196 ? 11.323 88.902 17.409 1.00 52.24 196 ARG D N 1
ATOM 8234 C CA . ARG D 1 196 ? 12.343 89.942 17.511 1.00 53.25 196 ARG D CA 1
ATOM 8235 C C . ARG D 1 196 ? 13.512 89.497 18.380 1.00 52.80 196 ARG D C 1
ATOM 8236 O O . ARG D 1 196 ? 14.673 89.702 18.025 1.00 52.65 196 ARG D O 1
ATOM 8244 N N . ILE D 1 197 ? 13.200 88.904 19.529 1.00 52.37 197 ILE D N 1
ATOM 8245 C CA . ILE D 1 197 ? 14.234 88.433 20.442 1.00 51.09 197 ILE D CA 1
ATOM 8246 C C . ILE D 1 197 ? 14.866 87.160 19.884 1.00 50.18 197 ILE D C 1
ATOM 8247 O O . ILE D 1 197 ? 16.068 86.947 20.017 1.00 49.06 197 ILE D O 1
ATOM 8252 N N . ALA D 1 198 ? 14.051 86.324 19.246 1.00 49.24 198 ALA D N 1
ATOM 8253 C CA . ALA D 1 198 ? 14.543 85.085 18.658 1.00 49.00 198 ALA D CA 1
ATOM 8254 C C . ALA D 1 198 ? 15.566 85.408 17.574 1.00 48.97 198 ALA D C 1
ATOM 8255 O O . ALA D 1 198 ? 16.418 84.583 17.244 1.00 49.94 198 ALA D O 1
ATOM 8257 N N . LYS D 1 199 ? 15.476 86.618 17.031 1.00 48.04 199 LYS D N 1
ATOM 8258 C CA . LYS D 1 199 ? 16.390 87.066 15.987 1.00 46.64 199 LYS D CA 1
ATOM 8259 C C . LYS D 1 199 ? 17.699 87.573 16.578 1.00 44.39 199 LYS D C 1
ATOM 8260 O O . LYS D 1 199 ? 18.743 87.504 15.933 1.00 43.58 199 LYS D O 1
ATOM 8266 N N . LEU D 1 200 ? 17.638 88.084 17.804 1.00 42.28 200 LEU D N 1
ATOM 8267 C CA . LEU D 1 200 ? 18.823 88.609 18.474 1.00 39.82 200 LEU D CA 1
ATOM 8268 C C . LEU D 1 200 ? 19.445 87.620 19.456 1.00 38.98 200 LEU D C 1
ATOM 8269 O O . LEU D 1 200 ? 20.566 87.823 19.931 1.00 36.00 200 LEU D O 1
ATOM 8274 N N . VAL D 1 201 ? 18.715 86.552 19.760 1.00 38.62 201 VAL D N 1
ATOM 8275 C CA . VAL D 1 201 ? 19.209 85.542 20.686 1.00 39.41 201 VAL D CA 1
ATOM 8276 C C . VAL D 1 201 ? 19.096 84.147 20.084 1.00 39.01 201 VAL D C 1
ATOM 8277 O O . VAL D 1 201 ? 18.023 83.556 20.057 1.00 41.24 201 VAL D O 1
ATOM 8281 N N . PRO D 1 202 ? 20.211 83.604 19.575 1.00 39.30 202 PRO D N 1
ATOM 8282 C CA . PRO D 1 202 ? 20.193 82.263 18.977 1.00 38.53 202 PRO D CA 1
ATOM 8283 C C . PRO D 1 202 ? 20.094 81.144 20.017 1.00 37.57 202 PRO D C 1
ATOM 8284 O O . PRO D 1 202 ? 19.742 80.009 19.688 1.00 37.29 202 PRO D O 1
ATOM 8288 N N . ALA D 1 203 ? 20.408 81.470 21.268 1.00 36.62 203 ALA D N 1
ATOM 8289 C CA . ALA D 1 203 ? 20.336 80.498 22.357 1.00 36.26 203 ALA D CA 1
ATOM 8290 C C . ALA D 1 203 ? 18.867 80.137 22.594 1.00 35.76 203 ALA D C 1
ATOM 8291 O O . ALA D 1 203 ? 17.986 80.984 22.449 1.00 34.20 203 ALA D O 1
ATOM 8293 N N . PRO D 1 204 ? 18.584 78.876 22.969 1.00 36.50 204 PRO D N 1
ATOM 8294 C CA . PRO D 1 204 ? 17.195 78.462 23.205 1.00 35.45 204 PRO D CA 1
ATOM 8295 C C . PRO D 1 204 ? 16.435 79.338 24.197 1.00 35.04 204 PRO D C 1
ATOM 8296 O O . PRO D 1 204 ? 16.980 79.765 25.215 1.00 35.43 204 PRO D O 1
ATOM 8300 N N . LEU D 1 205 ? 15.174 79.616 23.876 1.00 35.17 205 LEU D N 1
ATOM 8301 C CA . LEU D 1 205 ? 14.329 80.451 24.724 1.00 34.82 205 LEU D CA 1
ATOM 8302 C C . LEU D 1 205 ? 13.420 79.650 25.637 1.00 33.76 205 LEU D C 1
ATOM 8303 O O . LEU D 1 205 ? 12.972 78.562 25.283 1.00 31.62 205 LEU D O 1
ATOM 8308 N N . VAL D 1 206 ? 13.121 80.233 26.795 1.00 33.68 206 VAL D N 1
ATOM 8309 C CA . VAL D 1 206 ? 12.285 79.593 27.803 1.00 33.87 206 VAL D CA 1
ATOM 8310 C C . VAL D 1 206 ? 10.992 80.351 28.083 1.00 34.14 206 VAL D C 1
ATOM 8311 O O . VAL D 1 206 ? 10.980 81.579 28.119 1.00 34.89 206 VAL D O 1
ATOM 8315 N N . LEU D 1 207 ? 9.910 79.610 28.296 1.00 35.23 207 LEU D N 1
ATOM 8316 C CA . LEU D 1 207 ? 8.612 80.208 28.588 1.00 36.76 207 LEU D CA 1
ATOM 8317 C C . LEU D 1 207 ? 8.103 79.758 29.967 1.00 37.82 207 LEU D C 1
ATOM 8318 O O . LEU D 1 207 ? 7.773 78.590 30.175 1.00 38.44 207 LEU D O 1
ATOM 8323 N N . HIS D 1 208 ? 8.047 80.692 30.909 1.00 39.13 208 HIS D N 1
ATOM 8324 C CA . HIS D 1 208 ? 7.584 80.402 32.262 1.00 40.90 208 HIS D CA 1
ATOM 8325 C C . HIS D 1 208 ? 6.135 80.804 32.481 1.00 41.43 208 HIS D C 1
ATOM 8326 O O . HIS D 1 208 ? 5.645 81.750 31.864 1.00 41.39 208 HIS D O 1
ATOM 8333 N N . GLY D 1 209 ? 5.460 80.085 33.376 1.00 42.73 209 GLY D N 1
ATOM 8334 C CA . GLY D 1 209 ? 4.066 80.370 33.671 1.00 41.85 209 GLY D CA 1
ATOM 8335 C C . GLY D 1 209 ? 3.163 80.121 32.475 1.00 42.33 209 GLY D C 1
ATOM 8336 O O . GLY D 1 209 ? 2.229 80.889 32.215 1.00 42.29 209 GLY D O 1
ATOM 8337 N N . ALA D 1 210 ? 3.425 79.038 31.751 1.00 41.07 210 ALA D N 1
ATOM 8338 C CA . ALA D 1 210 ? 2.634 78.724 30.572 1.00 39.87 210 ALA D CA 1
ATOM 8339 C C . ALA D 1 210 ? 1.650 77.575 30.755 1.00 38.88 210 ALA D C 1
ATOM 8340 O O . ALA D 1 210 ? 1.450 76.783 29.835 1.00 36.49 210 ALA D O 1
ATOM 8342 N N . SER D 1 211 ? 1.031 77.486 31.930 1.00 39.25 211 SER D N 1
ATOM 8343 C CA . SER D 1 211 ? 0.056 76.426 32.189 1.00 41.04 211 SER D CA 1
ATOM 8344 C C . SER D 1 211 ? -1.197 76.636 31.346 1.00 41.47 211 SER D C 1
ATOM 8345 O O . SER D 1 211 ? -1.547 77.766 31.018 1.00 41.96 211 SER D O 1
ATOM 8348 N N . ALA D 1 212 ? -1.864 75.539 30.998 1.00 41.86 212 ALA D N 1
ATOM 8349 C CA . ALA D 1 212 ? -3.077 75.600 30.190 1.00 42.50 212 ALA D CA 1
ATOM 8350 C C . ALA D 1 212 ? -4.329 75.671 31.057 1.00 42.82 212 ALA D C 1
ATOM 8351 O O . ALA D 1 212 ? -5.421 75.933 30.548 1.00 43.65 212 ALA D O 1
ATOM 8353 N N . VAL D 1 213 ? -4.164 75.433 32.359 1.00 41.56 213 VAL D N 1
ATOM 8354 C CA . VAL D 1 213 ? -5.273 75.460 33.312 1.00 40.13 213 VAL D CA 1
ATOM 8355 C C . VAL D 1 213 ? -6.587 75.138 32.590 1.00 39.61 213 VAL D C 1
ATOM 8356 O O . VAL D 1 213 ? -7.512 75.943 32.561 1.00 40.17 213 VAL D O 1
ATOM 8360 N N . PRO D 1 214 ? -6.677 73.940 32.001 1.00 38.61 214 PRO D N 1
ATOM 8361 C CA . PRO D 1 214 ? -7.849 73.464 31.259 1.00 37.75 214 PRO D CA 1
ATOM 8362 C C . PRO D 1 214 ? -9.200 73.507 31.985 1.00 36.38 214 PRO D C 1
ATOM 8363 O O . PRO D 1 214 ? -9.297 73.233 33.186 1.00 35.27 214 PRO D O 1
ATOM 8367 N N . GLN D 1 215 ? -10.239 73.845 31.221 1.00 34.14 215 GLN D N 1
ATOM 8368 C CA . GLN D 1 215 ? -11.610 73.945 31.718 1.00 32.37 215 GLN D CA 1
ATOM 8369 C C . GLN D 1 215 ? -12.088 72.624 32.307 1.00 30.65 215 GLN D C 1
ATOM 8370 O O . GLN D 1 215 ? -12.780 72.596 33.322 1.00 30.52 215 GLN D O 1
ATOM 8376 N N . GLU D 1 216 ? -11.714 71.534 31.649 1.00 30.99 216 GLU D N 1
ATOM 8377 C CA . GLU D 1 216 ? -12.083 70.197 32.084 1.00 32.58 216 GLU D CA 1
ATOM 8378 C C . GLU D 1 216 ? -11.523 69.899 33.474 1.00 31.26 216 GLU D C 1
ATOM 8379 O O . GLU D 1 216 ? -12.220 69.357 34.333 1.00 30.89 216 GLU D O 1
ATOM 8385 N N . LEU D 1 217 ? -10.265 70.266 33.690 1.00 30.58 217 LEU D N 1
ATOM 8386 C CA . LEU D 1 217 ? -9.614 70.041 34.974 1.00 29.85 217 LEU D CA 1
ATOM 8387 C C . LEU D 1 217 ? -10.223 70.953 36.036 1.00 28.01 217 LEU D C 1
ATOM 8388 O O . LEU D 1 217 ? -10.440 70.538 37.173 1.00 29.24 217 LEU D O 1
ATOM 8393 N N . VAL D 1 218 ? -10.505 72.197 35.669 1.00 26.87 218 VAL D N 1
ATOM 8394 C CA . VAL D 1 218 ? -11.114 73.117 36.622 1.00 25.06 218 VAL D CA 1
ATOM 8395 C C . VAL D 1 218 ? -12.447 72.540 37.073 1.00 25.89 218 VAL D C 1
ATOM 8396 O O . VAL D 1 218 ? -12.780 72.567 38.260 1.00 24.34 218 VAL D O 1
ATOM 8400 N N . GLU D 1 219 ? -13.204 72.006 36.116 1.00 25.93 219 GLU D N 1
ATOM 8401 C CA . GLU D 1 219 ? -14.509 71.441 36.420 1.00 25.17 219 GLU D CA 1
ATOM 8402 C C . GLU D 1 219 ? -14.377 70.216 37.312 1.00 24.03 219 GLU D C 1
ATOM 8403 O O . GLU D 1 219 ? -15.090 70.085 38.309 1.00 25.93 219 GLU D O 1
ATOM 8409 N N . ARG D 1 220 ? -13.449 69.333 36.972 1.00 23.21 220 ARG D N 1
ATOM 8410 C CA . ARG D 1 220 ? -13.206 68.130 37.766 1.00 21.79 220 ARG D CA 1
ATOM 8411 C C . ARG D 1 220 ? -12.781 68.546 39.184 1.00 19.99 220 ARG D C 1
ATOM 8412 O O . ARG D 1 220 ? -13.261 68.008 40.176 1.00 15.71 220 ARG D O 1
ATOM 8420 N N . PHE D 1 221 ? -11.883 69.515 39.281 1.00 20.28 221 PHE D N 1
ATOM 8421 C CA . PHE D 1 221 ? -11.440 69.950 40.596 1.00 23.52 221 PHE D CA 1
ATOM 8422 C C . PHE D 1 221 ? -12.635 70.351 41.461 1.00 24.97 221 PHE D C 1
ATOM 8423 O O . PHE D 1 221 ? -12.757 69.913 42.609 1.00 23.77 221 PHE D O 1
ATOM 8431 N N . ARG D 1 222 ? -13.531 71.157 40.896 1.00 24.67 222 ARG D N 1
ATOM 8432 C CA . ARG D 1 222 ? -14.710 71.624 41.626 1.00 25.73 222 ARG D CA 1
ATOM 8433 C C . ARG D 1 222 ? -15.690 70.527 42.012 1.00 25.28 222 ARG D C 1
ATOM 8434 O O . ARG D 1 222 ? -16.191 70.516 43.130 1.00 25.92 222 ARG D O 1
ATOM 8442 N N . ALA D 1 223 ? -15.964 69.616 41.081 1.00 26.07 223 ALA D N 1
ATOM 8443 C CA . ALA D 1 223 ? -16.889 68.510 41.317 1.00 26.53 223 ALA D CA 1
ATOM 8444 C C . ALA D 1 223 ? -16.459 67.691 42.537 1.00 27.42 223 ALA D C 1
ATOM 8445 O O . ALA D 1 223 ? -17.294 67.134 43.252 1.00 27.25 223 ALA D O 1
ATOM 8447 N N . ALA D 1 224 ? -15.153 67.630 42.775 1.00 26.66 224 ALA D N 1
ATOM 8448 C CA . ALA D 1 224 ? -14.622 66.889 43.916 1.00 27.91 224 ALA D CA 1
ATOM 8449 C C . ALA D 1 224 ? -14.436 67.809 45.124 1.00 29.05 224 ALA D C 1
ATOM 8450 O O . ALA D 1 224 ? -13.554 67.588 45.954 1.00 29.26 224 ALA D O 1
ATOM 8452 N N . GLY D 1 225 ? -15.278 68.832 45.228 1.00 29.98 225 GLY D N 1
ATOM 8453 C CA . GLY D 1 225 ? -15.154 69.769 46.331 1.00 31.00 225 GLY D CA 1
ATOM 8454 C C . GLY D 1 225 ? -13.980 70.647 45.966 1.00 32.03 225 GLY D C 1
ATOM 8455 O O . GLY D 1 225 ? -13.375 70.447 44.915 1.00 33.26 225 GLY D O 1
ATOM 8456 N N . GLY D 1 226 ? -13.628 71.614 46.794 1.00 30.73 226 GLY D N 1
ATOM 8457 C CA . GLY D 1 226 ? -12.495 72.438 46.407 1.00 32.58 226 GLY D CA 1
ATOM 8458 C C . GLY D 1 226 ? -12.905 73.557 45.468 1.00 29.88 226 GLY D C 1
ATOM 8459 O O . GLY D 1 226 ? -13.595 73.349 44.476 1.00 27.17 226 GLY D O 1
ATOM 8460 N N . GLU D 1 227 ? -12.455 74.756 45.789 1.00 31.18 227 GLU D N 1
ATOM 8461 C CA . GLU D 1 227 ? -12.803 75.929 45.023 1.00 32.06 227 GLU D CA 1
ATOM 8462 C C . GLU D 1 227 ? -11.628 76.512 44.269 1.00 34.40 227 GLU D C 1
ATOM 8463 O O . GLU D 1 227 ? -10.491 76.499 44.747 1.00 34.74 227 GLU D O 1
ATOM 8469 N N . ILE D 1 228 ? -11.918 77.029 43.081 1.00 36.66 228 ILE D N 1
ATOM 8470 C CA . ILE D 1 228 ? -10.900 77.633 42.244 1.00 40.10 228 ILE D CA 1
ATOM 8471 C C . ILE D 1 228 ? -11.521 78.821 41.524 1.00 44.13 228 ILE D C 1
ATOM 8472 O O . ILE D 1 228 ? -12.609 78.722 40.948 1.00 43.81 228 ILE D O 1
ATOM 8477 N N . GLY D 1 229 ? -10.831 79.954 41.585 1.00 49.05 229 GLY D N 1
ATOM 8478 C CA . GLY D 1 229 ? -11.329 81.158 40.948 1.00 55.10 229 GLY D CA 1
ATOM 8479 C C . GLY D 1 229 ? -11.430 81.003 39.447 1.00 59.06 229 GLY D C 1
ATOM 8480 O O . GLY D 1 229 ? -11.277 79.899 38.921 1.00 60.70 229 GLY D O 1
ATOM 8481 N N . GLU D 1 230 ? -11.687 82.109 38.756 1.00 61.85 230 GLU D N 1
ATOM 8482 C CA . GLU D 1 230 ? -11.803 82.090 37.304 1.00 64.31 230 GLU D CA 1
ATOM 8483 C C . GLU D 1 230 ? -10.463 81.693 36.686 1.00 64.72 230 GLU D C 1
ATOM 8484 O O . GLU D 1 230 ? -9.693 82.536 36.222 1.00 64.67 230 GLU D O 1
ATOM 8490 N N . ALA D 1 231 ? -10.194 80.393 36.691 1.00 65.00 231 ALA D N 1
ATOM 8491 C CA . ALA D 1 231 ? -8.952 79.865 36.154 1.00 65.60 231 ALA D CA 1
ATOM 8492 C C . ALA D 1 231 ? -8.711 80.326 34.725 1.00 66.12 231 ALA D C 1
ATOM 8493 O O . ALA D 1 231 ? -9.622 80.335 33.899 1.00 66.04 231 ALA D O 1
ATOM 8495 N N . SER D 1 232 ? -7.471 80.710 34.447 1.00 66.87 232 SER D N 1
ATOM 8496 C CA . SER D 1 232 ? -7.081 81.171 33.123 1.00 66.68 232 SER D CA 1
ATOM 8497 C C . SER D 1 232 ? -5.621 80.811 32.887 1.00 66.49 232 SER D C 1
ATOM 8498 O O . SER D 1 232 ? -4.762 81.105 33.717 1.00 66.54 232 SER D O 1
ATOM 8501 N N . GLY D 1 233 ? -5.352 80.167 31.757 1.00 66.14 233 GLY D N 1
ATOM 8502 C CA . GLY D 1 233 ? -3.994 79.776 31.428 1.00 65.79 233 GLY D CA 1
ATOM 8503 C C . GLY D 1 233 ? -3.675 80.134 29.992 1.00 65.59 233 GLY D C 1
ATOM 8504 O O . GLY D 1 233 ? -4.481 80.779 29.324 1.00 65.99 233 GLY D O 1
ATOM 8505 N N . ILE D 1 234 ? -2.508 79.716 29.513 1.00 65.00 234 ILE D N 1
ATOM 8506 C CA . ILE D 1 234 ? -2.095 80.007 28.143 1.00 64.41 234 ILE D CA 1
ATOM 8507 C C . ILE D 1 234 ? -2.779 79.075 27.148 1.00 63.29 234 ILE D C 1
ATOM 8508 O O . ILE D 1 234 ? -3.069 77.921 27.460 1.00 62.81 234 ILE D O 1
ATOM 8513 N N . HIS D 1 235 ? -3.025 79.591 25.948 1.00 62.37 235 HIS D N 1
ATOM 8514 C CA . HIS D 1 235 ? -3.683 78.836 24.890 1.00 60.91 235 HIS D CA 1
ATOM 8515 C C . HIS D 1 235 ? -2.707 77.940 24.120 1.00 59.32 235 HIS D C 1
ATOM 8516 O O . HIS D 1 235 ? -1.542 78.289 23.943 1.00 59.04 235 HIS D O 1
ATOM 8523 N N . PRO D 1 236 ? -3.181 76.774 23.645 1.00 58.00 236 PRO D N 1
ATOM 8524 C CA . PRO D 1 236 ? -2.372 75.808 22.889 1.00 57.16 236 PRO D CA 1
ATOM 8525 C C . PRO D 1 236 ? -1.712 76.378 21.635 1.00 56.10 236 PRO D C 1
ATOM 8526 O O . PRO D 1 236 ? -0.518 76.178 21.408 1.00 56.21 236 PRO D O 1
ATOM 8530 N N . GLU D 1 237 ? -2.494 77.076 20.819 1.00 54.46 237 GLU D N 1
ATOM 8531 C CA . GLU D 1 237 ? -1.977 77.663 19.588 1.00 53.68 237 GLU D CA 1
ATOM 8532 C C . GLU D 1 237 ? -0.811 78.601 19.874 1.00 52.06 237 GLU D C 1
ATOM 8533 O O . GLU D 1 237 ? 0.169 78.633 19.126 1.00 51.82 237 GLU D O 1
ATOM 8539 N N . ASP D 1 238 ? -0.929 79.369 20.953 1.00 50.39 238 ASP D N 1
ATOM 8540 C CA . ASP D 1 238 ? 0.120 80.304 21.339 1.00 49.15 238 ASP D CA 1
ATOM 8541 C C . ASP D 1 238 ? 1.400 79.538 21.663 1.00 47.47 238 ASP D C 1
ATOM 8542 O O . ASP D 1 238 ? 2.501 79.993 21.360 1.00 46.48 238 ASP D O 1
ATOM 8547 N N . ILE D 1 239 ? 1.251 78.373 22.284 1.00 45.88 239 ILE D N 1
ATOM 8548 C CA . ILE D 1 239 ? 2.405 77.550 22.614 1.00 44.07 239 ILE D CA 1
ATOM 8549 C C . ILE D 1 239 ? 2.999 77.047 21.302 1.00 43.08 239 ILE D C 1
ATOM 8550 O O . ILE D 1 239 ? 4.208 77.121 21.084 1.00 43.33 239 ILE D O 1
ATOM 8555 N N . LYS D 1 240 ? 2.134 76.545 20.427 1.00 42.77 240 LYS D N 1
ATOM 8556 C CA . LYS D 1 240 ? 2.555 76.023 19.132 1.00 43.08 240 LYS D CA 1
ATOM 8557 C C . LYS D 1 240 ? 3.361 77.045 18.349 1.00 43.89 240 LYS D C 1
ATOM 8558 O O . LYS D 1 240 ? 4.377 76.711 17.741 1.00 43.89 240 LYS D O 1
ATOM 8564 N N . LYS D 1 241 ? 2.897 78.290 18.373 1.00 44.42 241 LYS D N 1
ATOM 8565 C CA . LYS D 1 241 ? 3.540 79.390 17.662 1.00 45.07 241 LYS D CA 1
ATOM 8566 C C . LYS D 1 241 ? 4.787 79.883 18.394 1.00 44.59 241 LYS D C 1
ATOM 8567 O O . LYS D 1 241 ? 5.801 80.205 17.768 1.00 44.42 241 LYS D O 1
ATOM 8573 N N . ALA D 1 242 ? 4.702 79.947 19.720 1.00 43.09 242 ALA D N 1
ATOM 8574 C CA . ALA D 1 242 ? 5.827 80.387 20.539 1.00 41.16 242 ALA D CA 1
ATOM 8575 C C . ALA D 1 242 ? 7.000 79.432 20.327 1.00 39.65 242 ALA D C 1
ATOM 8576 O O . ALA D 1 242 ? 8.150 79.857 20.182 1.00 39.02 242 ALA D O 1
ATOM 8578 N N . ILE D 1 243 ? 6.699 78.139 20.310 1.00 38.71 243 ILE D N 1
ATOM 8579 C CA . ILE D 1 243 ? 7.719 77.128 20.093 1.00 38.58 243 ILE D CA 1
ATOM 8580 C C . ILE D 1 243 ? 8.345 77.326 18.712 1.00 39.25 243 ILE D C 1
ATOM 8581 O O . ILE D 1 243 ? 9.562 77.478 18.590 1.00 39.75 243 ILE D O 1
ATOM 8586 N N . SER D 1 244 ? 7.509 77.340 17.678 1.00 39.45 244 SER D N 1
ATOM 8587 C CA . SER D 1 244 ? 7.990 77.511 16.307 1.00 41.13 244 SER D CA 1
ATOM 8588 C C . SER D 1 244 ? 8.892 78.731 16.183 1.00 41.20 244 SER D C 1
ATOM 8589 O O . SER D 1 244 ? 9.820 78.743 15.377 1.00 41.93 244 SER D O 1
ATOM 8592 N N . LEU D 1 245 ? 8.616 79.754 16.986 1.00 42.87 245 LEU D N 1
ATOM 8593 C CA . LEU D 1 245 ? 9.409 80.980 16.969 1.00 43.50 245 LEU D CA 1
ATOM 8594 C C . LEU D 1 245 ? 10.709 80.897 17.769 1.00 43.62 245 LEU D C 1
ATOM 8595 O O . LEU D 1 245 ? 11.524 81.819 17.718 1.00 44.13 245 LEU D O 1
ATOM 8600 N N . GLY D 1 246 ? 10.907 79.812 18.516 1.00 42.91 246 GLY D N 1
ATOM 8601 C CA . GLY D 1 246 ? 12.137 79.692 19.283 1.00 40.97 246 GLY D CA 1
ATOM 8602 C C . GLY D 1 246 ? 12.055 79.223 20.729 1.00 39.85 246 GLY D C 1
ATOM 8603 O O . GLY D 1 246 ? 13.089 78.966 21.343 1.00 40.89 246 GLY D O 1
ATOM 8604 N N . ILE D 1 247 ? 10.854 79.128 21.292 1.00 37.75 247 ILE D N 1
ATOM 8605 C CA . ILE D 1 247 ? 10.711 78.652 22.667 1.00 35.10 247 ILE D CA 1
ATOM 8606 C C . ILE D 1 247 ? 11.061 77.167 22.674 1.00 34.24 247 ILE D C 1
ATOM 8607 O O . ILE D 1 247 ? 10.399 76.369 22.007 1.00 31.94 247 ILE D O 1
ATOM 8612 N N . ALA D 1 248 ? 12.098 76.804 23.427 1.00 32.88 248 ALA D N 1
ATOM 8613 C CA . ALA D 1 248 ? 12.551 75.416 23.499 1.00 32.06 248 ALA D CA 1
ATOM 8614 C C . ALA D 1 248 ? 12.267 74.736 24.843 1.00 32.62 248 ALA D C 1
ATOM 8615 O O . ALA D 1 248 ? 12.384 73.514 24.965 1.00 31.11 248 ALA D O 1
ATOM 8617 N N . LYS D 1 249 ? 11.913 75.525 25.853 1.00 31.44 249 LYS D N 1
ATOM 8618 C CA . LYS D 1 249 ? 11.602 74.975 27.171 1.00 31.22 249 LYS D CA 1
ATOM 8619 C C . LYS D 1 249 ? 10.370 75.664 27.744 1.00 29.53 249 LYS D C 1
ATOM 8620 O O . LYS D 1 249 ? 10.325 76.889 27.837 1.00 29.33 249 LYS D O 1
ATOM 8626 N N . ILE D 1 250 ? 9.378 74.868 28.129 1.00 28.72 250 ILE D N 1
ATOM 8627 C CA . ILE D 1 250 ? 8.131 75.394 28.683 1.00 28.64 250 ILE D CA 1
ATOM 8628 C C . ILE D 1 250 ? 7.917 74.851 30.091 1.00 29.80 250 ILE D C 1
ATOM 8629 O O . ILE D 1 250 ? 7.640 73.669 30.260 1.00 29.38 250 ILE D O 1
ATOM 8634 N N . ASN D 1 251 ? 8.037 75.709 31.099 1.00 32.38 251 ASN D N 1
ATOM 8635 C CA . ASN D 1 251 ? 7.849 75.271 32.478 1.00 33.70 251 ASN D CA 1
ATOM 8636 C C . ASN D 1 251 ? 6.397 74.895 32.720 1.00 32.86 251 ASN D C 1
ATOM 8637 O O . ASN D 1 251 ? 5.487 75.588 32.269 1.00 33.54 251 ASN D O 1
ATOM 8642 N N . THR D 1 252 ? 6.188 73.795 33.437 1.00 32.18 252 THR D N 1
ATOM 8643 C CA . THR D 1 252 ? 4.845 73.302 33.731 1.00 32.93 252 THR D CA 1
ATOM 8644 C C . THR D 1 252 ? 4.727 72.885 35.199 1.00 32.29 252 THR D C 1
ATOM 8645 O O . THR D 1 252 ? 5.516 72.073 35.674 1.00 31.78 252 THR D O 1
ATOM 8649 N N . ASP D 1 253 ? 3.746 73.431 35.915 1.00 30.56 253 ASP D N 1
ATOM 8650 C CA . ASP D 1 253 ? 3.566 73.076 37.322 1.00 28.89 253 ASP D CA 1
ATOM 8651 C C . ASP D 1 253 ? 2.104 73.091 37.775 1.00 28.78 253 ASP D C 1
ATOM 8652 O O . ASP D 1 253 ? 1.547 72.050 38.144 1.00 27.25 253 ASP D O 1
ATOM 8657 N N . THR D 1 254 ? 1.496 74.276 37.752 1.00 27.77 254 THR D N 1
ATOM 8658 C CA . THR D 1 254 ? 0.099 74.452 38.161 1.00 26.89 254 THR D CA 1
ATOM 8659 C C . THR D 1 254 ? -0.836 73.331 37.718 1.00 24.88 254 THR D C 1
ATOM 8660 O O . THR D 1 254 ? -1.555 72.750 38.536 1.00 23.14 254 THR D O 1
ATOM 8664 N N . ASP D 1 255 ? -0.833 73.038 36.422 1.00 25.04 255 ASP D N 1
ATOM 8665 C CA . ASP D 1 255 ? -1.703 71.995 35.890 1.00 26.15 255 ASP D CA 1
ATOM 8666 C C . ASP D 1 255 ? -1.465 70.636 36.536 1.00 25.98 255 ASP D C 1
ATOM 8667 O O . ASP D 1 255 ? -2.378 69.817 36.635 1.00 26.63 255 ASP D O 1
ATOM 8672 N N . LEU D 1 256 ? -0.237 70.392 36.964 1.00 24.63 256 LEU D N 1
ATOM 8673 C CA . LEU D 1 256 ? 0.091 69.113 37.576 1.00 25.32 256 LEU D CA 1
ATOM 8674 C C . LEU D 1 256 ? -0.481 69.049 38.984 1.00 23.82 256 LEU D C 1
ATOM 8675 O O . LEU D 1 256 ? -1.112 68.068 39.349 1.00 23.53 256 LEU D O 1
ATOM 8680 N N . ARG D 1 257 ? -0.277 70.104 39.767 1.00 24.61 257 ARG D N 1
ATOM 8681 C CA . ARG D 1 257 ? -0.803 70.125 41.127 1.00 25.37 257 ARG D CA 1
ATOM 8682 C C . ARG D 1 257 ? -2.324 69.959 41.095 1.00 25.71 257 ARG D C 1
ATOM 8683 O O . ARG D 1 257 ? -2.897 69.227 41.902 1.00 23.70 257 ARG D O 1
ATOM 8691 N N . LEU D 1 258 ? -2.970 70.652 40.156 1.00 25.99 258 LEU D N 1
ATOM 8692 C CA . LEU D 1 258 ? -4.423 70.595 40.020 1.00 27.03 258 LEU D CA 1
ATOM 8693 C C . LEU D 1 258 ? -4.957 69.201 39.788 1.00 26.70 258 LEU D C 1
ATOM 8694 O O . LEU D 1 258 ? -5.858 68.754 40.494 1.00 27.94 258 LEU D O 1
ATOM 8699 N N . ALA D 1 259 ? -4.414 68.525 38.782 1.00 25.96 259 ALA D N 1
ATOM 8700 C CA . ALA D 1 259 ? -4.840 67.175 38.461 1.00 25.58 259 ALA D CA 1
ATOM 8701 C C . ALA D 1 259 ? -4.627 66.257 39.660 1.00 25.67 259 ALA D C 1
ATOM 8702 O O . ALA D 1 259 ? -5.522 65.497 40.042 1.00 26.59 259 ALA D O 1
ATOM 8704 N N . PHE D 1 260 ? -3.443 66.333 40.260 1.00 25.79 260 PHE D N 1
ATOM 8705 C CA . PHE D 1 260 ? -3.126 65.494 41.413 1.00 24.69 260 PHE D CA 1
ATOM 8706 C C . PHE D 1 260 ? -4.144 65.723 42.521 1.00 24.66 260 PHE D C 1
ATOM 8707 O O . PHE D 1 260 ? -4.763 64.779 43.011 1.00 23.44 260 PHE D O 1
ATOM 8715 N N . THR D 1 261 ? -4.316 66.983 42.916 1.00 24.69 261 THR D N 1
ATOM 8716 C CA . THR D 1 261 ? -5.249 67.311 43.987 1.00 24.42 261 THR D CA 1
ATOM 8717 C C . THR D 1 261 ? -6.672 66.995 43.586 1.00 26.38 261 THR D C 1
ATOM 8718 O O . THR D 1 261 ? -7.463 66.515 44.402 1.00 28.87 261 THR D O 1
ATOM 8722 N N . ALA D 1 262 ? -7.005 67.257 42.326 1.00 26.04 262 ALA D N 1
ATOM 8723 C CA . ALA D 1 262 ? -8.350 66.972 41.855 1.00 25.13 262 ALA D CA 1
ATOM 8724 C C . ALA D 1 262 ? -8.662 65.512 42.146 1.00 23.59 262 ALA D C 1
ATOM 8725 O O . ALA D 1 262 ? -9.733 65.189 42.651 1.00 27.32 262 ALA D O 1
ATOM 8727 N N . LEU D 1 263 ? -7.719 64.625 41.852 1.00 24.24 263 LEU D N 1
ATOM 8728 C CA . LEU D 1 263 ? -7.949 63.201 42.092 1.00 24.41 263 LEU D CA 1
ATOM 8729 C C . LEU D 1 263 ? -7.906 62.790 43.557 1.00 24.67 263 LEU D C 1
ATOM 8730 O O . LEU D 1 263 ? -8.713 61.965 43.995 1.00 26.14 263 LEU D O 1
ATOM 8735 N N . VAL D 1 264 ? -6.981 63.349 44.324 1.00 23.84 264 VAL D N 1
ATOM 8736 C CA . VAL D 1 264 ? -6.947 63.012 45.739 1.00 23.85 264 VAL D CA 1
ATOM 8737 C C . VAL D 1 264 ? -8.329 63.317 46.332 1.00 26.13 264 VAL D C 1
ATOM 8738 O O . VAL D 1 264 ? -8.889 62.499 47.071 1.00 26.69 264 VAL D O 1
ATOM 8742 N N . ARG D 1 265 ? -8.892 64.474 45.975 1.00 26.52 265 ARG D N 1
ATOM 8743 C CA . ARG D 1 265 ? -10.199 64.888 46.501 1.00 29.09 265 ARG D CA 1
ATOM 8744 C C . ARG D 1 265 ? -11.363 63.955 46.178 1.00 29.62 265 ARG D C 1
ATOM 8745 O O . ARG D 1 265 ? -12.052 63.479 47.085 1.00 28.16 265 ARG D O 1
ATOM 8753 N N . GLU D 1 266 ? -11.600 63.704 44.893 1.00 31.02 266 GLU D N 1
ATOM 8754 C CA . GLU D 1 266 ? -12.720 62.849 44.525 1.00 32.20 266 GLU D CA 1
ATOM 8755 C C . GLU D 1 266 ? -12.567 61.418 45.024 1.00 32.37 266 GLU D C 1
ATOM 8756 O O . GLU D 1 266 ? -13.562 60.771 45.332 1.00 33.31 266 GLU D O 1
ATOM 8762 N N . THR D 1 267 ? -11.334 60.921 45.124 1.00 33.08 267 THR D N 1
ATOM 8763 C CA . THR D 1 267 ? -11.129 59.561 45.623 1.00 31.30 267 THR D CA 1
ATOM 8764 C C . THR D 1 267 ? -11.517 59.519 47.102 1.00 31.22 267 THR D C 1
ATOM 8765 O O . THR D 1 267 ? -12.222 58.616 47.545 1.00 31.84 267 THR D O 1
ATOM 8769 N N . LEU D 1 268 ? -11.052 60.504 47.864 1.00 30.45 268 LEU D N 1
ATOM 8770 C CA . LEU D 1 268 ? -11.364 60.574 49.290 1.00 32.54 268 LEU D CA 1
ATOM 8771 C C . LEU D 1 268 ? -12.830 60.920 49.560 1.00 33.32 268 LEU D C 1
ATOM 8772 O O . LEU D 1 268 ? -13.394 60.520 50.573 1.00 32.88 268 LEU D O 1
ATOM 8777 N N . GLY D 1 269 ? -13.439 61.676 48.654 1.00 35.03 269 GLY D N 1
ATOM 8778 C CA . GLY D 1 269 ? -14.834 62.039 48.826 1.00 36.13 269 GLY D CA 1
ATOM 8779 C C . GLY D 1 269 ? -15.738 60.865 48.505 1.00 36.75 269 GLY D C 1
ATOM 8780 O O . GLY D 1 269 ? -16.741 60.636 49.178 1.00 38.24 269 GLY D O 1
ATOM 8781 N N . LYS D 1 270 ? -15.372 60.105 47.481 1.00 37.83 270 LYS D N 1
ATOM 8782 C CA . LYS D 1 270 ? -16.160 58.955 47.059 1.00 37.81 270 LYS D CA 1
ATOM 8783 C C . LYS D 1 270 ? -15.815 57.683 47.828 1.00 38.37 270 LYS D C 1
ATOM 8784 O O . LYS D 1 270 ? -16.379 56.624 47.570 1.00 38.69 270 LYS D O 1
ATOM 8790 N N . ASN D 1 271 ? -14.891 57.796 48.776 1.00 38.81 271 ASN D N 1
ATOM 8791 C CA . ASN D 1 271 ? -14.465 56.655 49.576 1.00 38.62 271 ASN D CA 1
ATOM 8792 C C . ASN D 1 271 ? -14.022 57.128 50.958 1.00 39.35 271 ASN D C 1
ATOM 8793 O O . ASN D 1 271 ? -12.829 57.176 51.255 1.00 39.64 271 ASN D O 1
ATOM 8798 N N . PRO D 1 272 ? -14.982 57.484 51.823 1.00 38.72 272 PRO D N 1
ATOM 8799 C CA . PRO D 1 272 ? -14.691 57.959 53.179 1.00 37.96 272 PRO D CA 1
ATOM 8800 C C . PRO D 1 272 ? -13.874 57.003 54.048 1.00 36.21 272 PRO D C 1
ATOM 8801 O O . PRO D 1 272 ? -13.047 57.439 54.847 1.00 34.92 272 PRO D O 1
ATOM 8805 N N . LYS D 1 273 ? -14.110 55.706 53.889 1.00 36.33 273 LYS D N 1
ATOM 8806 C CA . LYS D 1 273 ? -13.409 54.691 54.676 1.00 36.01 273 LYS D CA 1
ATOM 8807 C C . LYS D 1 273 ? -11.947 54.523 54.273 1.00 34.58 273 LYS D C 1
ATOM 8808 O O . LYS D 1 273 ? -11.171 53.872 54.972 1.00 33.50 273 LYS D O 1
ATOM 8814 N N . GLU D 1 274 ? -11.579 55.124 53.149 1.00 34.15 274 GLU D N 1
ATOM 8815 C CA . GLU D 1 274 ? -10.228 55.008 52.606 1.00 32.88 274 GLU D CA 1
ATOM 8816 C C . GLU D 1 274 ? -9.106 55.750 53.318 1.00 32.20 274 GLU D C 1
ATOM 8817 O O . GLU D 1 274 ? -9.040 56.981 53.264 1.00 31.91 274 GLU D O 1
ATOM 8823 N N . PHE D 1 275 ? -8.208 55.006 53.962 1.00 30.37 275 PHE D N 1
ATOM 8824 C CA . PHE D 1 275 ? -7.074 55.645 54.619 1.00 30.96 275 PHE D CA 1
ATOM 8825 C C . PHE D 1 275 ? -5.728 55.078 54.163 1.00 29.68 275 PHE D C 1
ATOM 8826 O O . PHE D 1 275 ? -4.691 55.345 54.770 1.00 28.41 275 PHE D O 1
ATOM 8834 N N . ASP D 1 276 ? -5.753 54.299 53.082 1.00 28.14 276 ASP D N 1
ATOM 8835 C CA . ASP D 1 276 ? -4.526 53.741 52.512 1.00 27.22 276 ASP D CA 1
ATOM 8836 C C . ASP D 1 276 ? -4.022 54.795 51.526 1.00 26.33 276 ASP D C 1
ATOM 8837 O O . ASP D 1 276 ? -4.617 55.012 50.469 1.00 25.85 276 ASP D O 1
ATOM 8842 N N . PRO D 1 277 ? -2.908 55.459 51.856 1.00 26.25 277 PRO D N 1
ATOM 8843 C CA . PRO D 1 277 ? -2.319 56.500 51.009 1.00 26.15 277 PRO D CA 1
ATOM 8844 C C . PRO D 1 277 ? -2.196 56.195 49.510 1.00 26.25 277 PRO D C 1
ATOM 8845 O O . PRO D 1 277 ? -2.484 57.056 48.668 1.00 26.96 277 PRO D O 1
ATOM 8849 N N . ARG D 1 278 ? -1.763 54.989 49.159 1.00 26.45 278 ARG D N 1
ATOM 8850 C CA . ARG D 1 278 ? -1.615 54.676 47.742 1.00 26.97 278 ARG D CA 1
ATOM 8851 C C . ARG D 1 278 ? -2.938 54.621 46.981 1.00 26.67 278 ARG D C 1
ATOM 8852 O O . ARG D 1 278 ? -2.949 54.782 45.762 1.00 23.74 278 ARG D O 1
ATOM 8860 N N . LYS D 1 279 ? -4.048 54.429 47.695 1.00 26.46 279 LYS D N 1
ATOM 8861 C CA . LYS D 1 279 ? -5.360 54.388 47.051 1.00 26.47 279 LYS D CA 1
ATOM 8862 C C . LYS D 1 279 ? -5.797 55.750 46.517 1.00 25.43 279 LYS D C 1
ATOM 8863 O O . LYS D 1 279 ? -6.564 55.825 45.550 1.00 23.76 279 LYS D O 1
ATOM 8869 N N . TYR D 1 280 ? -5.333 56.827 47.146 1.00 23.87 280 TYR D N 1
ATOM 8870 C CA . TYR D 1 280 ? -5.691 58.157 46.665 1.00 24.68 280 TYR D CA 1
ATOM 8871 C C . TYR D 1 280 ? -4.526 58.889 45.994 1.00 25.24 280 TYR D C 1
ATOM 8872 O O . TYR D 1 280 ? -4.740 59.773 45.164 1.00 26.34 280 TYR D O 1
ATOM 8881 N N . LEU D 1 281 ? -3.298 58.508 46.328 1.00 24.22 281 LEU D N 1
ATOM 8882 C CA . LEU D 1 281 ? -2.127 59.135 45.718 1.00 24.24 281 LEU D CA 1
ATOM 8883 C C . LEU D 1 281 ? -1.784 58.443 44.394 1.00 22.62 281 LEU D C 1
ATOM 8884 O O . LEU D 1 281 ? -1.218 59.061 43.498 1.00 21.58 281 LEU D O 1
ATOM 8889 N N . GLY D 1 282 ? -2.133 57.163 44.291 1.00 22.86 282 GLY D N 1
ATOM 8890 C CA . GLY D 1 282 ? -1.861 56.400 43.084 1.00 24.42 282 GLY D CA 1
ATOM 8891 C C . GLY D 1 282 ? -2.639 56.936 41.897 1.00 25.21 282 GLY D C 1
ATOM 8892 O O . GLY D 1 282 ? -2.049 57.306 40.874 1.00 23.33 282 GLY D O 1
ATOM 8893 N N . PRO D 1 283 ? -3.975 56.972 41.991 1.00 26.42 283 PRO D N 1
ATOM 8894 C CA . PRO D 1 283 ? -4.744 57.494 40.864 1.00 26.51 283 PRO D CA 1
ATOM 8895 C C . PRO D 1 283 ? -4.370 58.962 40.613 1.00 27.63 283 PRO D C 1
ATOM 8896 O O . PRO D 1 283 ? -4.475 59.454 39.489 1.00 28.56 283 PRO D O 1
ATOM 8900 N N . ALA D 1 284 ? -3.901 59.646 41.655 1.00 26.97 284 ALA D N 1
ATOM 8901 C CA . ALA D 1 284 ? -3.485 61.038 41.520 1.00 27.15 284 ALA D CA 1
ATOM 8902 C C . ALA D 1 284 ? -2.187 61.075 40.723 1.00 26.77 284 ALA D C 1
ATOM 8903 O O . ALA D 1 284 ? -1.974 61.958 39.886 1.00 27.41 284 ALA D O 1
ATOM 8905 N N . ARG D 1 285 ? -1.314 60.111 40.984 1.00 25.60 285 ARG D N 1
ATOM 8906 C CA . ARG D 1 285 ? -0.054 60.032 40.259 1.00 25.21 285 ARG D CA 1
ATOM 8907 C C . ARG D 1 285 ? -0.375 59.779 38.786 1.00 25.13 285 ARG D C 1
ATOM 8908 O O . ARG D 1 285 ? 0.262 60.329 37.893 1.00 24.46 285 ARG D O 1
ATOM 8916 N N . GLU D 1 286 ? -1.382 58.945 38.553 1.00 26.16 286 GLU D N 1
ATOM 8917 C CA . GLU D 1 286 ? -1.817 58.589 37.207 1.00 26.58 286 GLU D CA 1
ATOM 8918 C C . GLU D 1 286 ? -2.261 59.820 36.423 1.00 25.99 286 GLU D C 1
ATOM 8919 O O . GLU D 1 286 ? -1.883 59.990 35.270 1.00 26.68 286 GLU D O 1
ATOM 8925 N N . ALA D 1 287 ? -3.062 60.675 37.054 1.00 24.46 287 ALA D N 1
ATOM 8926 C CA . ALA D 1 287 ? -3.548 61.889 36.407 1.00 24.35 287 ALA D CA 1
ATOM 8927 C C . ALA D 1 287 ? -2.406 62.814 35.987 1.00 25.70 287 ALA D C 1
ATOM 8928 O O . ALA D 1 287 ? -2.465 63.445 34.924 1.00 25.72 287 ALA D O 1
ATOM 8930 N N . VAL D 1 288 ? -1.375 62.911 36.827 1.00 23.53 288 VAL D N 1
ATOM 8931 C CA . VAL D 1 288 ? -0.231 63.763 36.515 1.00 20.50 288 VAL D CA 1
ATOM 8932 C C . VAL D 1 288 ? 0.528 63.201 35.323 1.00 21.03 288 VAL D C 1
ATOM 8933 O O . VAL D 1 288 ? 1.016 63.951 34.468 1.00 21.17 288 VAL D O 1
ATOM 8937 N N . LYS D 1 289 ? 0.643 61.879 35.266 1.00 21.05 289 LYS D N 1
ATOM 8938 C CA . LYS D 1 289 ? 1.348 61.259 34.148 1.00 21.99 289 LYS D CA 1
ATOM 8939 C C . LYS D 1 289 ? 0.604 61.588 32.848 1.00 23.11 289 LYS D C 1
ATOM 8940 O O . LYS D 1 289 ? 1.230 61.909 31.836 1.00 21.51 289 LYS D O 1
ATOM 8946 N N . GLU D 1 290 ? -0.729 61.516 32.886 1.00 24.28 290 GLU D N 1
ATOM 8947 C CA . GLU D 1 290 ? -1.535 61.814 31.701 1.00 28.05 290 GLU D CA 1
ATOM 8948 C C . GLU D 1 290 ? -1.399 63.270 31.266 1.00 26.87 290 GLU D C 1
ATOM 8949 O O . GLU D 1 290 ? -1.295 63.555 30.074 1.00 26.64 290 GLU D O 1
ATOM 8955 N N . VAL D 1 291 ? -1.405 64.194 32.223 1.00 27.17 291 VAL D N 1
ATOM 8956 C CA . VAL D 1 291 ? -1.246 65.600 31.873 1.00 26.04 291 VAL D CA 1
ATOM 8957 C C . VAL D 1 291 ? 0.118 65.791 31.212 1.00 25.37 291 VAL D C 1
ATOM 8958 O O . VAL D 1 291 ? 0.243 66.506 30.213 1.00 26.70 291 VAL D O 1
ATOM 8962 N N . VAL D 1 292 ? 1.140 65.147 31.772 1.00 22.84 292 VAL D N 1
ATOM 8963 C CA . VAL D 1 292 ? 2.493 65.258 31.227 1.00 21.44 292 VAL D CA 1
ATOM 8964 C C . VAL D 1 292 ? 2.562 64.754 29.799 1.00 19.28 292 VAL D C 1
ATOM 8965 O O . VAL D 1 292 ? 3.194 65.371 28.954 1.00 18.29 292 VAL D O 1
ATOM 8969 N N . LYS D 1 293 ? 1.920 63.625 29.535 1.00 20.13 293 LYS D N 1
ATOM 8970 C CA . LYS D 1 293 ? 1.920 63.077 28.193 1.00 23.69 293 LYS D CA 1
ATOM 8971 C C . LYS D 1 293 ? 1.278 64.043 27.198 1.00 26.00 293 LYS D C 1
ATOM 8972 O O . LYS D 1 293 ? 1.878 64.357 26.170 1.00 27.07 293 LYS D O 1
ATOM 8978 N N . SER D 1 294 ? 0.077 64.529 27.497 1.00 27.21 294 SER D N 1
ATOM 8979 C CA . SER D 1 294 ? -0.591 65.452 26.575 1.00 30.64 294 SER D CA 1
ATOM 8980 C C . SER D 1 294 ? 0.204 66.745 26.464 1.00 32.34 294 SER D C 1
ATOM 8981 O O . SER D 1 294 ? 0.148 67.438 25.455 1.00 33.77 294 SER D O 1
ATOM 8984 N N . ARG D 1 295 ? 0.947 67.067 27.514 1.00 33.46 295 ARG D N 1
ATOM 8985 C CA . ARG D 1 295 ? 1.756 68.269 27.526 1.00 34.91 295 ARG D CA 1
ATOM 8986 C C . ARG D 1 295 ? 2.930 68.095 26.554 1.00 36.41 295 ARG D C 1
ATOM 8987 O O . ARG D 1 295 ? 3.350 69.045 25.880 1.00 34.86 295 ARG D O 1
ATOM 9003 N N . GLU D 1 297 ? 2.873 66.118 23.911 1.00 37.35 297 GLU D N 1
ATOM 9004 C CA . GLU D 1 297 ? 2.319 66.105 22.561 1.00 39.29 297 GLU D CA 1
ATOM 9005 C C . GLU D 1 297 ? 2.274 67.547 22.068 1.00 38.63 297 GLU D C 1
ATOM 9006 O O . GLU D 1 297 ? 2.777 67.867 20.991 1.00 39.26 297 GLU D O 1
ATOM 9012 N N . LEU D 1 298 ? 1.660 68.407 22.873 1.00 36.06 298 LEU D N 1
ATOM 9013 C CA . LEU D 1 298 ? 1.538 69.819 22.551 1.00 35.37 298 LEU D CA 1
ATOM 9014 C C . LEU D 1 298 ? 2.880 70.458 22.188 1.00 36.02 298 LEU D C 1
ATOM 9015 O O . LEU D 1 298 ? 2.975 71.190 21.203 1.00 37.76 298 LEU D O 1
ATOM 9020 N N . PHE D 1 299 ? 3.916 70.181 22.975 1.00 35.58 299 PHE D N 1
ATOM 9021 C CA . PHE D 1 299 ? 5.231 70.760 22.717 1.00 34.34 299 PHE D CA 1
ATOM 9022 C C . PHE D 1 299 ? 5.948 70.142 21.520 1.00 34.28 299 PHE D C 1
ATOM 9023 O O . PHE D 1 299 ? 6.881 70.731 20.973 1.00 35.09 299 PHE D O 1
ATOM 9031 N N . GLY D 1 300 ? 5.517 68.951 21.125 1.00 33.93 300 GLY D N 1
ATOM 9032 C CA . GLY D 1 300 ? 6.131 68.278 19.995 1.00 34.20 300 GLY D CA 1
ATOM 9033 C C . GLY D 1 300 ? 7.400 67.509 20.327 1.00 33.95 300 GLY D C 1
ATOM 9034 O O . GLY D 1 300 ? 8.239 67.303 19.449 1.00 34.12 300 GLY D O 1
ATOM 9035 N N . SER D 1 301 ? 7.548 67.075 21.579 1.00 33.37 301 SER D N 1
ATOM 9036 C CA . SER D 1 301 ? 8.745 66.339 21.994 1.00 31.52 301 SER D CA 1
ATOM 9037 C C . SER D 1 301 ? 8.577 64.818 21.976 1.00 31.54 301 SER D C 1
ATOM 9038 O O . SER D 1 301 ? 9.501 64.075 22.314 1.00 29.35 301 SER D O 1
ATOM 9041 N N . VAL D 1 302 ? 7.402 64.346 21.580 1.00 33.70 302 VAL D N 1
ATOM 9042 C CA . VAL D 1 302 ? 7.171 62.912 21.535 1.00 35.40 302 VAL D CA 1
ATOM 9043 C C . VAL D 1 302 ? 8.116 62.294 20.517 1.00 36.84 302 VAL D C 1
ATOM 9044 O O . VAL D 1 302 ? 8.404 62.898 19.487 1.00 36.47 302 VAL D O 1
ATOM 9048 N N . GLY D 1 303 ? 8.608 61.096 20.826 1.00 37.59 303 GLY D N 1
ATOM 9049 C CA . GLY D 1 303 ? 9.521 60.405 19.934 1.00 38.05 303 GLY D CA 1
ATOM 9050 C C . GLY D 1 303 ? 10.748 61.216 19.574 1.00 38.30 303 GLY D C 1
ATOM 9051 O O . GLY D 1 303 ? 11.305 61.052 18.493 1.00 40.08 303 GLY D O 1
ATOM 9052 N N . ARG D 1 304 ? 11.184 62.091 20.470 1.00 38.58 304 ARG D N 1
ATOM 9053 C CA . ARG D 1 304 ? 12.358 62.909 20.197 1.00 39.44 304 ARG D CA 1
ATOM 9054 C C . ARG D 1 304 ? 13.603 62.467 20.960 1.00 39.53 304 ARG D C 1
ATOM 9055 O O . ARG D 1 304 ? 14.690 62.978 20.708 1.00 39.39 304 ARG D O 1
ATOM 9063 N N . ALA D 1 305 ? 13.452 61.520 21.882 1.00 38.82 305 ALA D N 1
ATOM 9064 C CA . ALA D 1 305 ? 14.590 61.051 22.672 1.00 40.21 305 ALA D CA 1
ATOM 9065 C C . ALA D 1 305 ? 15.694 60.434 21.810 1.00 40.93 305 ALA D C 1
ATOM 9066 O O . ALA D 1 305 ? 15.470 60.244 20.597 1.00 42.15 305 ALA D O 1
#